Protein 3UGF (pdb70)

Foldseek 3Di:
DDPDDPQLLVLQDWQWFDDDPFAAWFAWAAWDQFDQKTKTKTWGDPPFNDDFQTFIWIWIDNALTQIAGADTEGGLDDQQAVRYKAAWYWEADPVGWIKIKTWGAHPVLFIAIFIKGAPDSVDRRSRYIDTDPLPPQGADDPQFDRNFWGHKYHWADFDPQKIKIWTWFARPQKTFIWIWIDNPSRHTDTDPDTQDIGGRQHTWHLKYKAKAFLPDPFGDARHDDDDRIKMKIKTQRVVVQFIAIAIFHADSVRSYTDGPDPCQHYRRHDGLAFAFWHSKGWHADPVRRFIKIKTKGWFQFDSVSSRVSRHITTIDQIWTWHQDNVVNTFIFTGHRPCQCVFFDDKDKDFFDKAFAFDKFFDPPFWQAFKKKKKWKDWPVCDDQFPAPHQPRAAQADWWAKWWLAFPVRQATKDWTWGWDDVIWIKTKIAQQRRAPDDRGDGTITTDTFDDDPPDTWMKIWGGIRQKIKMATPRGSHIYIGGGSYPQSGDRRITMMTHTNYDNTMMIMMMMMTGGGGSPYYHDD/DFDPDDPQLLVLQDWQWFDDDPFAAWFAWAAWDQFDQKTKTWTWGDPPFNDDFQTFIWIWIDNALTQIAGADTAGGQPDQQAVRYKAHWYWAQDPVGWIKIKTWGAHPVLFIAIFIKGAPDSVDRRSRYMDTDPLPPQGADDPQFDRNFWGAKYHWADFDPQKIKIWTWFARVQKTFIWIWIDNPSRHTDTDPDTQDIDGRQHTWHNKYKAKAFLDDDFGDARHDDDDRIKMKIKTQRVVVQFIAIAIFHADSVRSYTDGPDSCQHYRRHDGLAFAFWHNKGWHADPVRRFIKIKTKGWAQFDVVSSRVSRHITTIDQIWTWHQDNVVNTFIFTDHRPCQCVFFDDKDKDAFDKAWAFGKAFDPPFQQAFKKKKKWKDFDPCCDDQFPAPHQPRAAQADWWWKWWLAFPVRQATKDWGWDWHQDPVRDIWIKTKIAQQRHAPGPRGDGTITTDTADDDPPDTWIKIWGGIRQKIKMATPNGSHIYIGGGSYPQSGDRRITMMTHHNYDNTMMIMIMMMTGGGGSPHYHDD

Radius of gyration: 32.83 Å; Cα contacts (8 Å, |Δi|>4): 3027; chains: 2; bounding box: 70×71×92 Å

Sequence (1054 aa):
PYPWSNAQLSWQRTAFHFQPERSWMSDPDGPIFYKGWYHFFYQYNPDNPVWGNNTWGHTVSRDLIHWLYLPLALAADQWYDMQGVFSGSATCLPDGRIMMLYTGVTKEMVEMLSLAYPADLSDPLLVEWVKYPGNPILSAPPGVSPTEFRDASTGWYVSNGTWRIAIGAKYNTTGIAMVYETKDFKSFKLLEELLHAVPDTGLWECVDLYPVSTTGEKGLETSVNGPKVKHVLKASIDEQQRDYYAIGTYDLGTNKWTPDNPEEDVGIGLRYDWGKYYASKTFYDPKKQRRVVWAWTKELDSEVADREKGWANVQTIPRTVLLDQKTGTNVLLWPVEEVESLRLSSKEFSKVKAGAGSVVPLDVGTATQLDIIAEFEIDKGYNCTTSGGAAERGVLGPFGLLVSATENLSEQTPVYFYIAKNFKTFFCLDESRSSKASDVSKQVKGFTVPVLDGEKFTMRLLVDHSIVESFAQGGRSCITSRVYPTEAIYGAAKLFLFNNATGASITASLKIWEMNSAFIQPFHVPYPWSNAQLSWQRTAFHFQPERSWMSDPDGPIFYKGWYHFFYQYNPDNPVWGNNTWGHTVSRDLIHWLYLPLALAADQWYDMQGVFSGSATCLPDGRIMMLYTGVTKEMVEMLSLAYPADLSDPLLVEWVKYPGNPILSAPPGVSPTEFRDASTGWYVSNGTWRIAIGAKYNTTGIAMVYETKDFKSFKLLEELLHAVPDTGLWECVDLYPVSTTGEKGLETSVNGPKVKHVLKASIDEQQRDYYAIGTYDLGTNKWTPDNPEEDVGIGLRYDWGKYYASKTFYDPKKQRRVVWAWTKELDSEVADREKGWANVQTIPRTVLLDQKTGTNVLLWPVEEVESLRLSSKEFSKVKAGAGSVVPLDVGTATQLDIIAEFEIDKEGYNCTTSGGAAERGVLGPFGLLVSATENLSEQTPVYFYIAKGTDGNFKTFFCLDESRSSKASDVSKQVKGFTVPVLDGEKFTMRLLVDHSIVESFAQGGRSCITSRVYPTEAIYGAAKLFLFNNATGASITASLKIWEMNSAFIQPFH

InterPro domains:
  IPR001362 Glycoside hydrolase, family 32 [SM00640] (132-605)
  IPR013148 Glycosyl hydrolase family 32, N-terminal [PF00251] (132-450)
  IPR013189 Glycosyl hydrolase family 32, C-terminal [PF08244] (453-644)
  IPR013320 Concanavalin A-like lectin/glucanase domain superfamily [SSF49899] (450-649)
  IPR021792 Beta-fructofuranosidase, N-terminal domain [PF11837] (22-124)
  IPR023296 Glycosyl hydrolase, five-bladed beta-propeller domain superfamily [G3DSA:2.115.10.20] (136-461)
  IPR023296 Glycosyl hydrolase, five-bladed beta-propeller domain superfamily [SSF75005] (125-451)
  IPR050551 Plant Fructan Metabolism Enzymes [PTHR31953] (121-648)

Structure (mmCIF, N/CA/C/O backbone):
data_3UGF
#
_entry.id   3UGF
#
_cell.length_a   89.080
_cell.length_b   125.270
_cell.length_c   148.950
_cell.angle_alpha   90.000
_cell.angle_beta   90.000
_cell.angle_gamma   90.000
#
_symmetry.space_group_name_H-M   'P 21 21 21'
#
loop_
_entity.id
_entity.type
_entity.pdbx_description
1 polymer 'Sucrose:(Sucrose/fructan) 6-fructosyltransferase'
2 branched alpha-L-fucopyranose-(1-3)-2-acetamido-2-deoxy-beta-D-glucopyranose
3 branched alpha-L-fucopyranose-(1-3)-[2-acetamido-2-deoxy-beta-D-glucopyranose-(1-4)]2-acetamido-2-deoxy-beta-D-glucopyranose
4 branched beta-D-mannopyranose-(1-4)-2-acetamido-2-deoxy-beta-D-glucopyranose-(1-4)-2-acetamido-2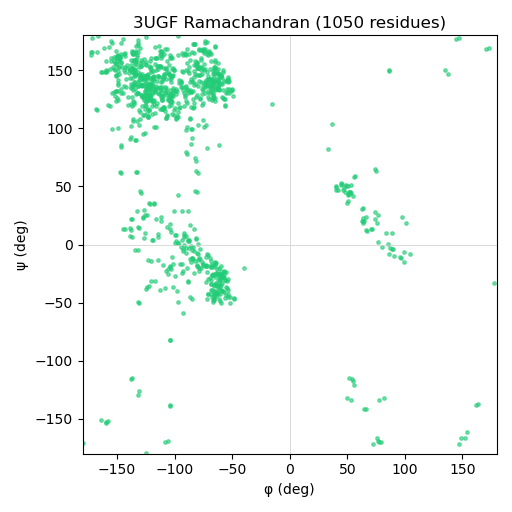-deoxy-beta-D-glucopyranose
5 branched beta-D-mannopyranose-(1-4)-2-acetamido-2-deoxy-beta-D-glucopyranose-(1-4)-[alpha-L-fucopyranose-(1-3)]2-acetamido-2-deoxy-beta-D-glucopyranose
6 branched alpha-D-mannopyranose-(1-6)-beta-D-mannopyranose-(1-4)-2-acetamido-2-deoxy-beta-D-glucopyranose-(1-4)-[alpha-L-fucopyranose-(1-3)]2-acetamido-2-deoxy-beta-D-glucopyranose
7 branched 2-acetamido-2-deoxy-beta-D-glucopyranose-(1-2)-alpha-D-mannopyranose-(1-3)-beta-D-mannopyranose-(1-4)-2-acetamido-2-deoxy-beta-D-glucopyranose-(1-4)-[alpha-L-fucopyranose-(1-3)]2-acetamido-2-deoxy-beta-D-glucopyranose
8 non-polymer GLYCEROL
9 non-polymer 'SULFATE ION'
10 water water
#
loop_
_atom_site.group_PDB
_atom_site.id
_atom_site.type_symbol
_atom_site.label_atom_id
_atom_site.label_alt_id
_atom_site.label_comp_id
_atom_site.label_asym_id
_atom_site.label_entity_id
_atom_site.label_seq_id
_atom_site.pdbx_PDB_ins_code
_atom_site.Cartn_x
_atom_site.Cartn_y
_atom_site.Cartn_z
_atom_site.occupancy
_atom_site.B_iso_or_equiv
_atom_site.auth_seq_id
_atom_site.auth_comp_id
_atom_site.auth_asym_id
_atom_site.auth_atom_id
_atom_site.pdbx_PDB_model_num
ATOM 1 N N . PRO A 1 7 ? 9.716 3.686 50.403 1.00 32.13 7 PRO A N 1
ATOM 2 C CA . PRO A 1 7 ? 9.112 3.001 49.261 1.00 31.01 7 PRO A CA 1
ATOM 3 C C . PRO A 1 7 ? 10.067 2.907 48.069 1.00 30.73 7 PRO A C 1
ATOM 4 O O . PRO A 1 7 ? 10.808 3.851 47.793 1.00 31.86 7 PRO A O 1
ATOM 8 N N . TYR A 1 8 ? 10.047 1.769 47.380 1.00 29.33 8 TYR A N 1
ATOM 9 C CA . TYR A 1 8 ? 10.927 1.544 46.235 1.00 28.75 8 TYR A CA 1
ATOM 10 C C . TYR A 1 8 ? 10.356 2.203 44.969 1.00 28.63 8 TYR A C 1
ATOM 11 O O . TYR A 1 8 ? 9.150 2.131 44.732 1.00 28.21 8 TYR A O 1
ATOM 20 N N . PRO A 1 9 ? 11.217 2.851 44.158 1.00 29.17 9 PRO A N 1
ATOM 21 C CA . PRO A 1 9 ? 10.750 3.502 42.926 1.00 29.16 9 PRO A CA 1
ATOM 22 C C . PRO A 1 9 ? 10.611 2.526 41.746 1.00 28.18 9 PRO A C 1
ATOM 23 O O . PRO A 1 9 ? 11.438 2.537 40.825 1.00 28.38 9 PRO A O 1
ATOM 27 N N . TRP A 1 10 ? 9.558 1.707 41.785 1.00 26.96 10 TRP A N 1
ATOM 28 C CA . TRP A 1 10 ? 9.302 0.664 40.780 1.00 25.98 10 TRP A CA 1
ATOM 29 C C . TRP A 1 10 ? 9.194 1.212 39.356 1.00 26.37 10 TRP A C 1
ATOM 30 O O . TRP A 1 10 ? 8.507 2.207 39.116 1.00 26.81 10 TRP A O 1
ATOM 41 N N . SER A 1 11 ? 9.881 0.560 38.421 1.00 26.10 11 SER A N 1
ATOM 42 C CA . SER A 1 11 ? 9.795 0.923 37.008 1.00 26.49 11 SER A CA 1
ATOM 43 C C . SER A 1 11 ? 8.628 0.181 36.356 1.00 25.98 11 SER A C 1
ATOM 44 O O . SER A 1 11 ? 8.115 -0.794 36.916 1.00 25.05 11 SER A O 1
ATOM 47 N N . ASN A 1 12 ? 8.211 0.644 35.178 1.00 26.52 12 ASN A N 1
ATOM 48 C CA . ASN A 1 12 ? 7.164 -0.039 34.413 1.00 26.42 12 ASN A CA 1
ATOM 49 C C . ASN A 1 12 ? 7.559 -1.472 34.061 1.00 25.37 12 ASN A C 1
ATOM 50 O O . ASN A 1 12 ? 6.726 -2.378 34.108 1.00 24.67 12 ASN A O 1
ATOM 55 N N . ALA A 1 13 ? 8.833 -1.669 33.726 1.00 25.30 13 ALA A N 1
ATOM 56 C CA . ALA A 1 13 ? 9.358 -2.989 33.366 1.00 24.45 13 ALA A CA 1
ATOM 57 C C . ALA A 1 13 ? 9.379 -3.961 34.547 1.00 23.31 13 ALA A C 1
ATOM 58 O O . ALA A 1 13 ? 9.084 -5.148 34.381 1.00 22.55 13 ALA A O 1
ATOM 60 N N . GLN A 1 14 ? 9.729 -3.461 35.733 1.00 22.90 14 GLN A N 1
ATOM 61 C CA . GLN A 1 14 ? 9.694 -4.281 36.949 1.00 21.88 14 GLN A CA 1
ATOM 62 C C . GLN A 1 14 ? 8.259 -4.688 37.288 1.00 21.00 14 GLN A C 1
ATOM 63 O O . GLN A 1 14 ? 8.002 -5.844 37.630 1.00 20.31 14 GLN A O 1
ATOM 69 N N . LEU A 1 15 ? 7.326 -3.744 37.168 1.00 20.94 15 LEU A N 1
ATOM 70 C CA . LEU A 1 15 ? 5.920 -4.011 37.487 1.00 20.31 15 LEU A CA 1
ATOM 71 C C . LEU A 1 15 ? 5.233 -4.920 36.467 1.00 19.96 15 LEU A C 1
ATOM 72 O O . LEU A 1 15 ? 4.486 -5.826 36.852 1.00 19.19 15 LEU A O 1
ATOM 77 N N . SER A 1 16 ? 5.483 -4.681 35.178 1.00 20.38 16 SER A N 1
ATOM 78 C CA . SER A 1 16 ? 4.867 -5.489 34.120 1.00 20.41 16 SER A CA 1
ATOM 79 C C . SER A 1 16 ? 5.244 -6.966 34.236 1.00 19.24 16 SER A C 1
ATOM 80 O O . SER A 1 16 ? 4.417 -7.836 33.981 1.00 18.70 16 SER A O 1
ATOM 83 N N . TRP A 1 17 ? 6.483 -7.236 34.646 1.00 18.79 17 TRP A N 1
ATOM 84 C CA . TRP A 1 17 ? 6.975 -8.606 34.805 1.00 18.18 17 TRP A CA 1
ATOM 85 C C . TRP A 1 17 ? 6.182 -9.424 35.835 1.00 17.26 17 TRP A C 1
ATOM 86 O O . TRP A 1 17 ? 6.118 -10.650 35.740 1.00 16.83 17 TRP A O 1
ATOM 97 N N . GLN A 1 18 ? 5.586 -8.746 36.815 1.00 16.89 18 GLN A N 1
ATOM 98 C CA . GLN A 1 18 ? 4.903 -9.428 37.925 1.00 16.05 18 GLN A CA 1
ATOM 99 C C . GLN A 1 18 ? 3.644 -10.216 37.530 1.00 15.70 18 GLN A C 1
ATOM 100 O O . GLN A 1 18 ? 3.278 -11.175 38.218 1.00 14.76 18 GLN A O 1
ATOM 106 N N . ARG A 1 19 ? 2.995 -9.821 36.435 1.00 15.86 19 ARG A N 1
ATOM 107 C CA . ARG A 1 19 ? 1.807 -10.537 35.941 1.00 16.07 19 ARG A CA 1
ATOM 108 C C . ARG A 1 19 ? 2.163 -11.976 35.580 1.00 15.65 19 ARG A C 1
ATOM 109 O O . ARG A 1 19 ? 3.207 -12.222 34.965 1.00 16.16 19 ARG A O 1
ATOM 117 N N . THR A 1 20 ? 1.302 -12.921 35.962 1.00 14.81 20 THR A N 1
ATOM 118 C CA . THR A 1 20 ? 1.600 -14.343 35.760 1.00 14.14 20 THR A CA 1
ATOM 119 C C . THR A 1 20 ? 1.292 -14.801 34.333 1.00 14.12 20 THR A C 1
ATOM 120 O O . THR A 1 20 ? 0.468 -14.198 33.631 1.00 14.10 20 THR A O 1
ATOM 124 N N . ALA A 1 21 ? 1.975 -15.863 33.912 1.00 13.87 21 ALA A N 1
ATOM 125 C CA . ALA A 1 21 ? 1.772 -16.474 32.601 1.00 14.19 21 ALA A CA 1
ATOM 126 C C . ALA A 1 21 ? 0.681 -17.547 32.582 1.00 13.76 21 ALA A C 1
ATOM 127 O O . ALA A 1 21 ? 0.014 -17.736 31.555 1.00 13.86 21 ALA A O 1
ATOM 129 N N . PHE A 1 22 ? 0.518 -18.269 33.691 1.00 13.63 22 PHE A N 1
ATOM 130 C CA . PHE A 1 22 ? -0.402 -19.420 33.705 1.00 13.52 22 PHE A CA 1
ATOM 131 C C . PHE A 1 22 ? -1.293 -19.597 34.949 1.00 13.28 22 PHE A C 1
ATOM 132 O O . PHE A 1 22 ? -1.918 -20.650 35.113 1.00 13.18 22 PHE A O 1
ATOM 140 N N . HIS A 1 23 ? -1.364 -18.571 35.802 1.00 13.21 23 HIS A N 1
ATOM 141 C CA . HIS A 1 23 ? -2.295 -18.571 36.938 1.00 12.77 23 HIS A CA 1
ATOM 142 C C . HIS A 1 23 ? -3.527 -17.738 36.599 1.00 13.08 23 HIS A C 1
ATOM 143 O O . HIS A 1 23 ? -3.443 -16.782 35.809 1.00 13.33 23 HIS A O 1
ATOM 150 N N . PHE A 1 24 ? -4.672 -18.092 37.182 1.00 12.50 24 PHE A N 1
ATOM 151 C CA . PHE A 1 24 ? -5.849 -17.262 36.967 1.00 12.75 24 PHE A CA 1
ATOM 152 C C . PHE A 1 24 ? -5.782 -15.902 37.660 1.00 12.98 24 PHE A C 1
ATOM 153 O O . PHE A 1 24 ? -5.588 -15.810 38.872 1.00 13.00 24 PHE A O 1
ATOM 161 N N . GLN A 1 25 ? -5.966 -14.857 36.860 1.00 13.65 25 GLN A N 1
ATOM 162 C CA . GLN A 1 25 ? -6.214 -13.503 37.353 1.00 14.18 25 GLN A CA 1
ATOM 163 C C . GLN A 1 25 ? -7.023 -12.747 36.295 1.00 14.48 25 GLN A C 1
ATOM 164 O O . GLN A 1 25 ? -6.907 -13.056 35.107 1.00 14.32 25 GLN A O 1
ATOM 170 N N . PRO A 1 26 ? -7.846 -11.764 36.717 1.00 14.76 26 PRO A N 1
ATOM 171 C CA . PRO A 1 26 ? -8.624 -11.015 35.723 1.00 15.46 26 PRO A CA 1
ATOM 172 C C . PRO A 1 26 ? -7.744 -10.079 34.892 1.00 16.35 26 PRO A C 1
ATOM 173 O O . PRO A 1 26 ? -6.546 -9.950 35.166 1.00 16.69 26 PRO A O 1
ATOM 177 N N . GLU A 1 27 ? -8.330 -9.444 33.879 1.00 17.35 27 GLU A N 1
ATOM 178 C CA . GLU A 1 27 ? -7.584 -8.524 33.025 1.00 18.67 27 GLU A CA 1
ATOM 179 C C . GLU A 1 27 ? -6.933 -7.400 33.842 1.00 18.72 27 GLU A C 1
ATOM 180 O O . GLU A 1 27 ? -5.785 -7.022 33.586 1.00 18.90 27 GLU A O 1
ATOM 186 N N . ARG A 1 28 ? -7.671 -6.889 34.830 1.00 18.48 28 ARG A N 1
ATOM 187 C CA . ARG A 1 28 ? -7.189 -5.832 35.723 1.00 18.88 28 ARG A CA 1
ATOM 188 C C . ARG A 1 28 ? -7.913 -5.873 37.075 1.00 18.22 28 ARG A C 1
ATOM 189 O O . ARG A 1 28 ? -8.858 -6.645 37.256 1.00 17.68 28 ARG A O 1
ATOM 197 N N . SER A 1 29 ? -7.444 -5.043 38.011 1.00 18.04 29 SER A N 1
ATOM 198 C CA . SER A 1 29 ? -8.140 -4.737 39.274 1.00 17.65 29 SER A CA 1
ATOM 199 C C . SER A 1 29 ? -7.999 -5.805 40.373 1.00 16.90 29 SER A C 1
ATOM 200 O O . SER A 1 29 ? -7.187 -6.729 40.249 1.00 16.28 29 SER A O 1
ATOM 203 N N . TRP A 1 30 ? -8.777 -5.656 41.447 1.00 16.57 30 TRP A N 1
ATOM 204 C CA . TRP A 1 30 ? -8.728 -6.555 42.609 1.00 15.80 30 TRP A CA 1
ATOM 205 C C . TRP A 1 30 ? -9.582 -7.809 42.424 1.00 15.39 30 TRP A C 1
ATOM 206 O O . TRP A 1 30 ? -10.738 -7.721 42.016 1.00 15.37 30 TRP A O 1
ATOM 217 N N . MET A 1 31 ? -8.995 -8.965 42.734 1.00 14.92 31 MET A N 1
ATOM 218 C CA . MET A 1 31 ? -9.718 -10.236 42.858 1.00 14.78 31 MET A CA 1
ATOM 219 C C . MET A 1 31 ? -9.367 -10.856 44.210 1.00 14.63 31 MET A C 1
ATOM 220 O O . MET A 1 31 ? -8.218 -10.773 44.643 1.00 14.66 31 MET A O 1
ATOM 225 N N . SER A 1 32 ? -10.339 -11.473 44.883 1.00 14.60 32 SER A N 1
ATOM 226 C CA . SER A 1 32 ? -10.021 -12.251 46.092 1.00 14.69 32 SER A CA 1
ATOM 227 C C . SER A 1 32 ? -10.774 -13.587 46.190 1.00 14.62 32 SER A C 1
ATOM 228 O O . SER A 1 32 ? -10.562 -14.463 45.344 1.00 14.52 32 SER A O 1
ATOM 231 N N . ASP A 1 33 ? -11.643 -13.747 47.193 1.00 14.88 33 ASP A N 1
ATOM 232 C CA . ASP A 1 33 ? -12.192 -15.071 47.560 1.00 14.97 33 ASP A CA 1
ATOM 233 C C . ASP A 1 33 ? -12.831 -15.871 46.415 1.00 14.54 33 ASP A C 1
ATOM 234 O O . ASP A 1 33 ? -13.648 -15.336 45.671 1.00 14.10 33 ASP A O 1
ATOM 239 N N . PRO A 1 34 ? -12.494 -17.173 46.309 1.00 13.97 34 PRO A N 1
ATOM 240 C CA . PRO A 1 34 ? -13.264 -18.096 45.461 1.00 13.81 34 PRO A CA 1
ATOM 241 C C . PRO A 1 34 ? -14.760 -18.117 45.816 1.00 14.03 34 PRO A C 1
ATOM 242 O O . PRO A 1 34 ? -15.121 -18.045 46.999 1.00 14.22 34 PRO A O 1
ATOM 246 N N . ASP A 1 35 ? -15.611 -18.197 44.796 1.00 13.75 35 ASP A N 1
ATOM 247 C CA . ASP A 1 35 ? -17.059 -18.318 44.988 1.00 13.74 35 ASP A CA 1
ATOM 248 C C . ASP A 1 35 ? -17.645 -19.428 44.124 1.00 13.62 35 ASP A C 1
ATOM 249 O O . ASP A 1 35 ? -17.298 -19.555 42.951 1.00 13.31 35 ASP A O 1
ATOM 254 N N . GLY A 1 36 ? -18.526 -20.226 44.727 1.00 13.46 36 GLY A N 1
ATOM 255 C CA . GLY A 1 36 ? -19.347 -21.223 44.030 1.00 13.90 36 GLY A CA 1
ATOM 256 C C . GLY A 1 36 ? -18.759 -22.074 42.908 1.00 14.00 36 GLY A C 1
ATOM 257 O O . GLY A 1 36 ? -19.404 -22.239 41.868 1.00 14.23 36 GLY A O 1
ATOM 258 N N . PRO A 1 37 ? -17.554 -22.653 43.112 1.00 13.46 37 PRO A N 1
ATOM 259 C CA . PRO A 1 37 ? -16.989 -23.494 42.046 1.00 13.76 37 PRO A CA 1
ATOM 260 C C . PRO A 1 37 ? -17.812 -24.762 41.784 1.00 14.37 37 PRO A C 1
ATOM 261 O O . PRO A 1 37 ? -18.256 -25.422 42.733 1.00 14.41 37 PRO A O 1
ATOM 265 N N . ILE A 1 38 ? -18.019 -25.073 40.504 1.00 14.99 38 ILE A N 1
ATOM 266 C CA . ILE A 1 38 ? -18.759 -26.271 40.070 1.00 15.52 38 ILE A CA 1
ATOM 267 C C . ILE A 1 38 ? -18.249 -26.790 38.722 1.00 15.71 38 ILE A C 1
ATOM 268 O O . ILE A 1 38 ? -17.538 -26.080 37.999 1.00 15.99 38 ILE A O 1
ATOM 273 N N . PHE A 1 39 ? -18.599 -28.037 38.406 1.00 15.49 39 PHE A N 1
ATOM 274 C CA . PHE A 1 39 ? -18.503 -28.554 37.039 1.00 15.90 39 PHE A CA 1
ATOM 275 C C . PHE A 1 39 ? -19.916 -28.705 36.484 1.00 16.36 39 PHE A C 1
ATOM 276 O O . PHE A 1 39 ? -20.788 -29.271 37.154 1.00 16.65 39 PHE A O 1
ATOM 284 N N . TYR A 1 40 ? -20.145 -28.197 35.273 1.00 16.21 40 TYR A N 1
ATOM 285 C CA . TYR A 1 40 ? -21.488 -28.212 34.680 1.00 16.89 40 TYR A CA 1
ATOM 286 C C . TYR A 1 40 ? -21.437 -28.277 33.162 1.00 17.28 40 TYR A C 1
ATOM 287 O O . TYR A 1 40 ? -20.832 -27.419 32.517 1.00 16.83 40 TYR A O 1
ATOM 296 N N . LYS A 1 41 ? -22.089 -29.296 32.605 1.00 18.08 41 LYS A N 1
ATOM 297 C CA . LYS A 1 41 ? -22.252 -29.444 31.151 1.00 19.02 41 LYS A CA 1
ATOM 298 C C . LYS A 1 41 ? -20.957 -29.225 30.353 1.00 19.05 41 LYS A C 1
ATOM 299 O O . LYS A 1 41 ? -20.932 -28.470 29.372 1.00 19.76 41 LYS A O 1
ATOM 305 N N . GLY A 1 42 ? -19.885 -29.878 30.793 1.00 18.67 42 GLY A N 1
ATOM 306 C CA . GLY A 1 42 ? -18.612 -29.861 30.076 1.00 18.25 42 GLY A CA 1
ATOM 307 C C . GLY A 1 42 ? -17.649 -28.744 30.439 1.00 17.59 42 GLY A C 1
ATOM 308 O O . GLY A 1 42 ? -16.534 -28.704 29.918 1.00 17.82 42 GLY A O 1
ATOM 309 N N . TRP A 1 43 ? -18.075 -27.837 31.322 1.00 16.76 43 TRP A N 1
ATOM 310 C CA . TRP A 1 43 ? -17.248 -26.701 31.748 1.00 15.94 43 TRP A CA 1
ATOM 311 C C . TRP A 1 43 ? -16.987 -26.681 33.254 1.00 15.12 43 TRP A C 1
ATOM 312 O O . TRP A 1 43 ? -17.895 -26.907 34.058 1.00 15.16 43 TRP A O 1
ATOM 323 N N . TYR A 1 44 ? -15.743 -26.392 33.630 1.00 14.56 44 TYR A N 1
ATOM 324 C CA . TYR A 1 44 ? -15.435 -25.989 35.001 1.00 13.97 44 TYR A CA 1
ATOM 325 C C . TYR A 1 44 ? -15.755 -24.502 35.153 1.00 13.87 44 TYR A C 1
ATOM 326 O O . TYR A 1 44 ? -15.296 -23.681 34.352 1.00 13.87 44 TYR A O 1
ATOM 335 N N . HIS A 1 45 ? -16.562 -24.179 36.165 1.00 13.50 45 HIS A N 1
ATOM 336 C CA . HIS A 1 45 ? -16.976 -22.805 36.458 1.00 13.49 45 HIS A CA 1
ATOM 337 C C . HIS A 1 45 ? -16.274 -22.297 37.713 1.00 13.28 45 HIS A C 1
ATOM 338 O O . HIS A 1 45 ? -16.198 -23.010 38.722 1.00 13.17 45 HIS A O 1
ATOM 345 N N . PHE A 1 46 ? -15.766 -21.067 37.643 1.00 13.34 46 PHE A N 1
ATOM 346 C CA . PHE A 1 46 ? -15.158 -20.400 38.792 1.00 12.92 46 PHE A CA 1
ATOM 347 C C . PHE A 1 46 ? -15.721 -18.981 38.917 1.00 13.21 46 PHE A C 1
ATOM 348 O O . PHE A 1 46 ? -15.790 -18.245 37.928 1.00 12.93 46 PHE A O 1
ATOM 356 N N . PHE A 1 47 ? -16.161 -18.623 40.125 1.00 13.16 47 PHE A N 1
ATOM 357 C CA . PHE A 1 47 ? -16.589 -17.251 40.421 1.00 13.49 47 PHE A CA 1
ATOM 358 C C . PHE A 1 47 ? -15.655 -16.683 41.484 1.00 13.33 47 PHE A C 1
ATOM 359 O O . PHE A 1 47 ? -14.986 -17.443 42.188 1.00 13.45 47 PHE A O 1
ATOM 367 N N . TYR A 1 48 ? -15.601 -15.357 41.609 1.00 13.41 48 TYR A N 1
ATOM 368 C CA . TYR A 1 48 ? -14.633 -14.733 42.525 1.00 13.42 48 TYR A CA 1
ATOM 369 C C . TYR A 1 48 ? -14.997 -13.311 42.927 1.00 13.57 48 TYR A C 1
ATOM 370 O O . TYR A 1 48 ? -15.621 -12.583 42.157 1.00 13.97 48 TYR A O 1
ATOM 379 N N . GLN A 1 49 ? -14.587 -12.914 44.134 1.00 13.88 49 GLN A N 1
ATOM 380 C CA . GLN A 1 49 ? -14.761 -11.529 44.576 1.00 14.28 49 GLN A CA 1
ATOM 381 C C . GLN A 1 49 ? -13.972 -10.600 43.659 1.00 14.63 49 GLN A C 1
ATOM 382 O O . GLN A 1 49 ? -12.822 -10.881 43.324 1.00 14.27 49 GLN A O 1
ATOM 388 N N . TYR A 1 50 ? -14.600 -9.499 43.258 1.00 14.83 50 TYR A N 1
ATOM 389 C CA . TYR A 1 50 ? -14.017 -8.586 42.277 1.00 15.53 50 TYR A CA 1
ATOM 390 C C . TYR A 1 50 ? -14.424 -7.146 42.566 1.00 16.16 50 TYR A C 1
ATOM 391 O O . TYR A 1 50 ? -15.605 -6.864 42.786 1.00 16.45 50 TYR A O 1
ATOM 400 N N . ASN A 1 51 ? -13.437 -6.251 42.596 1.00 16.71 51 ASN A N 1
ATOM 401 C CA . ASN A 1 51 ? -13.694 -4.809 42.651 1.00 18.19 51 ASN A CA 1
ATOM 402 C C . ASN A 1 51 ? -13.514 -4.227 41.250 1.00 18.86 51 ASN A C 1
ATOM 403 O O . ASN A 1 51 ? -12.400 -4.198 40.740 1.00 19.15 51 ASN A O 1
ATOM 408 N N . PRO A 1 52 ? -14.609 -3.774 40.617 1.00 19.86 52 PRO A N 1
ATOM 409 C CA . PRO A 1 52 ? -14.487 -3.236 39.255 1.00 20.70 52 PRO A CA 1
ATOM 410 C C . PRO A 1 52 ? -13.716 -1.913 39.162 1.00 21.68 52 PRO A C 1
ATOM 411 O O . PRO A 1 52 ? -13.250 -1.554 38.075 1.00 22.24 52 PRO A O 1
ATOM 415 N N . ASP A 1 53 ? -13.567 -1.214 40.287 1.00 22.17 53 ASP A N 1
ATOM 416 C CA . ASP A 1 53 ? -13.125 0.189 40.281 1.00 23.47 53 ASP A CA 1
ATOM 417 C C . ASP A 1 53 ? -11.659 0.452 40.625 1.00 23.57 53 ASP A C 1
ATOM 418 O O . ASP A 1 53 ? -11.052 1.371 40.065 1.00 24.42 53 ASP A O 1
ATOM 423 N N . ASN A 1 54 ? -11.110 -0.330 41.555 1.00 22.81 54 ASN A N 1
ATOM 424 C CA . ASN A 1 54 ? -9.749 -0.129 42.071 1.00 22.70 54 ASN A CA 1
ATOM 425 C C . ASN A 1 54 ? -9.091 -1.452 42.483 1.00 21.65 54 ASN A C 1
ATOM 426 O O . ASN A 1 54 ? -9.791 -2.392 42.860 1.00 21.19 54 ASN A O 1
ATOM 431 N N . PRO A 1 55 ? -7.743 -1.527 42.429 1.00 21.38 55 PRO A N 1
ATOM 432 C CA . PRO A 1 55 ? -7.032 -2.738 42.868 1.00 20.58 55 PRO A CA 1
ATOM 433 C C . PRO A 1 55 ? -6.865 -2.829 44.395 1.00 20.31 55 PRO A C 1
ATOM 434 O O . PRO A 1 55 ? -5.781 -3.146 44.894 1.00 20.29 55 PRO A O 1
ATOM 438 N N . VAL A 1 56 ? -7.946 -2.535 45.115 1.00 20.21 56 VAL A N 1
ATOM 439 C CA . VAL A 1 56 ? -8.028 -2.710 46.567 1.00 20.15 56 VAL A CA 1
ATOM 440 C C . VAL A 1 56 ? -9.367 -3.389 46.885 1.00 19.82 56 VAL A C 1
ATOM 441 O O . VAL A 1 56 ? -10.255 -3.435 46.027 1.00 19.91 56 VAL A O 1
ATOM 445 N N . TRP A 1 57 ? -9.512 -3.911 48.103 1.00 19.76 57 TRP A N 1
ATOM 446 C CA . TRP A 1 57 ? -10.772 -4.542 48.522 1.00 19.67 57 TRP A CA 1
ATOM 447 C C . TRP A 1 57 ? -11.918 -3.535 48.493 1.00 20.00 57 TRP A C 1
ATOM 448 O O . TRP A 1 57 ? -11.745 -2.378 48.888 1.00 20.59 57 TRP A O 1
ATOM 459 N N . GLY A 1 58 ? -13.084 -3.973 48.029 1.00 19.69 58 GLY A N 1
ATOM 460 C CA . GLY A 1 58 ? -14.275 -3.122 48.063 1.00 20.37 58 GLY A CA 1
ATOM 461 C C . GLY A 1 58 ? -15.219 -3.279 46.890 1.00 20.43 58 GLY A C 1
ATOM 462 O O . GLY A 1 58 ? -14.945 -4.040 45.956 1.00 20.11 58 GLY A O 1
ATOM 463 N N . ASN A 1 59 ? -16.342 -2.559 46.955 1.00 20.81 59 ASN A N 1
ATOM 464 C CA . ASN A 1 59 ? -17.368 -2.565 45.902 1.00 21.19 59 ASN A CA 1
ATOM 465 C C . ASN A 1 59 ? -17.621 -3.962 45.325 1.00 20.12 59 ASN A C 1
ATOM 466 O O . ASN A 1 59 ? -17.642 -4.161 44.103 1.00 20.06 59 ASN A O 1
ATOM 471 N N . ASN A 1 60 ? -17.833 -4.915 46.230 1.00 19.26 60 ASN A N 1
ATOM 472 C CA . ASN A 1 60 ? -17.742 -6.343 45.920 1.00 18.20 60 ASN A CA 1
ATOM 473 C C . ASN A 1 60 ? -18.799 -6.913 44.975 1.00 17.81 60 ASN A C 1
ATOM 474 O O . ASN A 1 60 ? -20.000 -6.799 45.215 1.00 17.93 60 ASN A O 1
ATOM 479 N N . THR A 1 61 ? -18.315 -7.531 43.900 1.00 17.24 61 THR A N 1
ATOM 480 C CA . THR A 1 61 ? -19.141 -8.197 42.892 1.00 16.67 61 THR A CA 1
ATOM 481 C C . THR A 1 61 ? -18.542 -9.579 42.628 1.00 15.93 61 THR A C 1
ATOM 482 O O . THR A 1 61 ? -17.487 -9.908 43.173 1.00 15.44 61 THR A O 1
ATOM 486 N N . TRP A 1 62 ? -19.207 -10.381 41.797 1.00 15.51 62 TRP A N 1
ATOM 487 C CA . TRP A 1 62 ? -18.679 -11.690 41.391 1.00 15.15 62 TRP A CA 1
ATOM 488 C C . TRP A 1 62 ? -18.274 -11.725 39.918 1.00 14.88 62 TRP A C 1
ATOM 489 O O . TRP A 1 62 ? -19.119 -11.580 39.028 1.00 15.50 62 TRP A O 1
ATOM 500 N N . GLY A 1 63 ? -16.982 -11.931 39.670 1.00 14.62 63 GLY A N 1
ATOM 501 C CA . GLY A 1 63 ? -16.494 -12.278 38.335 1.00 14.28 63 GLY A CA 1
ATOM 502 C C . GLY A 1 63 ? -16.824 -13.731 38.024 1.00 13.95 63 GLY A C 1
ATOM 503 O O . GLY A 1 63 ? -17.195 -14.495 38.920 1.00 13.89 63 GLY A O 1
ATOM 504 N N . HIS A 1 64 ? -16.681 -14.116 36.756 1.00 13.65 64 HIS A N 1
ATOM 505 C CA . HIS A 1 64 ? -17.048 -15.462 36.295 1.00 13.58 64 HIS A CA 1
ATOM 506 C C . HIS A 1 64 ? -16.135 -15.864 35.143 1.00 13.52 64 HIS A C 1
ATOM 507 O O . HIS A 1 64 ? -15.922 -15.080 34.217 1.00 13.67 64 HIS A O 1
ATOM 514 N N . THR A 1 65 ? -15.584 -17.075 35.227 1.00 13.44 65 THR A N 1
ATOM 515 C CA . THR A 1 65 ? -14.710 -17.627 34.188 1.00 13.46 65 THR A CA 1
ATOM 516 C C . THR A 1 65 ? -14.987 -19.127 34.012 1.00 13.57 65 THR A C 1
ATOM 517 O O . THR A 1 65 ? -15.443 -19.789 34.954 1.00 12.74 65 THR A O 1
ATOM 521 N N . VAL A 1 66 ? -14.740 -19.645 32.806 1.00 13.65 66 VAL A N 1
ATOM 522 C CA . VAL A 1 66 ? -14.900 -21.082 32.516 1.00 13.84 66 VAL A CA 1
ATOM 523 C C . VAL A 1 66 ? -13.672 -21.680 31.833 1.00 14.04 66 VAL A C 1
ATOM 524 O O . VAL A 1 66 ? -12.898 -20.964 31.186 1.00 14.44 66 VAL A O 1
ATOM 528 N N . SER A 1 67 ? -13.499 -22.995 31.978 1.00 13.99 67 SER A N 1
ATOM 529 C CA . SER A 1 67 ? -12.460 -23.730 31.249 1.00 14.33 67 SER A CA 1
ATOM 530 C C . SER A 1 67 ? -12.860 -25.182 31.051 1.00 14.62 67 SER A C 1
ATOM 531 O O . SER A 1 67 ? -13.694 -25.715 31.791 1.00 14.69 67 SER A O 1
ATOM 534 N N . ARG A 1 68 ? -12.263 -25.817 30.047 1.00 14.87 68 ARG A N 1
ATOM 535 C CA . ARG A 1 68 ? -12.487 -27.238 29.802 1.00 15.76 68 ARG A CA 1
ATOM 536 C C . ARG A 1 68 ? -11.642 -28.110 30.729 1.00 15.46 68 ARG A C 1
ATOM 537 O O . ARG A 1 68 ? -11.935 -29.299 30.903 1.00 15.49 68 ARG A O 1
ATOM 545 N N . ASP A 1 69 ? -10.609 -27.518 31.334 1.00 15.07 69 ASP A N 1
ATOM 546 C CA . ASP A 1 69 ? -9.527 -28.305 31.937 1.00 15.04 69 ASP A CA 1
ATOM 547 C C . ASP A 1 69 ? -8.907 -27.734 33.230 1.00 14.54 69 ASP A C 1
ATOM 548 O O . ASP A 1 69 ? -7.843 -28.186 33.658 1.00 14.58 69 ASP A O 1
ATOM 553 N N . LEU A 1 70 ? -9.562 -26.742 33.835 1.00 14.20 70 LEU A N 1
ATOM 554 C CA . LEU A 1 70 ? -9.068 -26.064 35.051 1.00 13.63 70 LEU A CA 1
ATOM 555 C C . LEU A 1 70 ? -7.774 -25.242 34.866 1.00 13.44 70 LEU A C 1
ATOM 556 O O . LEU A 1 70 ? -7.169 -24.797 35.853 1.00 12.90 70 LEU A O 1
ATOM 561 N N . ILE A 1 71 ? -7.377 -25.016 33.609 1.00 13.54 71 ILE A N 1
ATOM 562 C CA . ILE A 1 71 ? -6.125 -24.305 33.284 1.00 14.00 71 ILE A CA 1
ATOM 563 C C . ILE A 1 71 ? -6.348 -23.193 32.245 1.00 14.23 71 ILE A C 1
ATOM 564 O O . ILE A 1 71 ? -5.910 -22.048 32.436 1.00 14.20 71 ILE A O 1
ATOM 569 N N . HIS A 1 72 ? -7.007 -23.539 31.143 1.00 14.36 72 HIS A N 1
ATOM 570 C CA . HIS A 1 72 ? -7.199 -22.600 30.036 1.00 14.74 72 HIS A CA 1
ATOM 571 C C . HIS A 1 72 ? -8.482 -21.775 30.186 1.00 14.78 72 HIS A C 1
ATOM 572 O O . HIS A 1 72 ? -9.502 -22.043 29.542 1.00 15.40 72 HIS A O 1
ATOM 579 N N . TRP A 1 73 ? -8.403 -20.767 31.055 1.00 14.43 73 TRP A N 1
ATOM 580 C CA . TRP A 1 73 ? -9.563 -19.962 31.455 1.00 14.14 73 TRP A CA 1
ATOM 581 C C . TRP A 1 73 ? -9.995 -18.943 30.413 1.00 14.75 73 TRP A C 1
ATOM 582 O O . TRP A 1 73 ? -9.169 -18.393 29.682 1.00 15.34 73 TRP A O 1
ATOM 593 N N . LEU A 1 74 ? -11.305 -18.711 30.356 1.00 14.85 74 LEU A N 1
ATOM 594 C CA . LEU A 1 74 ? -11.908 -17.741 29.444 1.00 15.41 74 LEU A CA 1
ATOM 595 C C . LEU A 1 74 ? -12.817 -16.816 30.243 1.00 15.38 74 LEU A C 1
ATOM 596 O O . LEU A 1 74 ? -13.672 -17.288 31.004 1.00 14.77 74 LEU A O 1
ATOM 601 N N . TYR A 1 75 ? -12.627 -15.506 30.084 1.00 15.63 75 TYR A N 1
ATOM 602 C CA . TYR A 1 75 ? -13.436 -14.515 30.811 1.00 15.75 75 TYR A CA 1
ATOM 603 C C . TYR A 1 75 ? -14.882 -14.441 30.303 1.00 16.06 75 TYR A C 1
ATOM 604 O O . TYR A 1 75 ? -15.131 -14.361 29.092 1.00 16.44 75 TYR A O 1
ATOM 613 N N . LEU A 1 76 ? -15.828 -14.459 31.241 1.00 15.86 76 LEU A N 1
ATOM 614 C CA . LEU A 1 76 ? -17.250 -14.267 30.937 1.00 16.45 76 LEU A CA 1
ATOM 615 C C . LEU A 1 76 ? -17.762 -12.958 31.558 1.00 16.69 76 LEU A C 1
ATOM 616 O O . LEU A 1 76 ? -17.046 -12.321 32.332 1.00 16.30 76 LEU A O 1
ATOM 621 N N . PRO A 1 77 ? -19.000 -12.540 31.223 1.00 17.39 77 PRO A N 1
ATOM 622 C CA . PRO A 1 77 ? -19.506 -11.323 31.867 1.00 17.49 77 PRO A CA 1
ATOM 623 C C . PRO A 1 77 ? -19.693 -11.486 33.378 1.00 17.09 77 PRO A C 1
ATOM 624 O O . PRO A 1 77 ? -19.830 -12.611 33.871 1.00 16.55 77 PRO A O 1
ATOM 628 N N . LEU A 1 78 ? -19.687 -10.363 34.093 1.00 17.33 78 LEU A N 1
ATOM 629 C CA . LEU A 1 78 ? -19.944 -10.328 35.538 1.00 17.36 78 LEU A CA 1
ATOM 630 C C . LEU A 1 78 ? -21.223 -11.094 35.891 1.00 17.25 78 LEU A C 1
ATOM 631 O O . LEU A 1 78 ? -22.267 -10.900 35.254 1.00 17.86 78 LEU A O 1
ATOM 636 N N . ALA A 1 79 ? -21.143 -11.946 36.909 1.00 16.94 79 ALA A N 1
ATOM 637 C CA . ALA A 1 79 ? -22.262 -12.821 37.287 1.00 17.03 79 ALA A CA 1
ATOM 638 C C . ALA A 1 79 ? -23.269 -12.173 38.247 1.00 17.20 79 ALA A C 1
ATOM 639 O O . ALA A 1 79 ? -24.481 -12.300 38.059 1.00 17.56 79 ALA A O 1
ATOM 641 N N . LEU A 1 80 ? -22.763 -11.503 39.281 1.00 17.11 80 LEU A N 1
ATOM 642 C CA . LEU A 1 80 ? -23.611 -10.856 40.289 1.00 17.61 80 LEU A CA 1
ATOM 643 C C . LEU A 1 80 ? -23.068 -9.480 40.647 1.00 17.66 80 LEU A C 1
ATOM 644 O O . LEU A 1 80 ? -21.866 -9.321 40.864 1.00 17.48 80 LEU A O 1
ATOM 649 N N . ALA A 1 81 ? -23.961 -8.497 40.710 1.00 18.04 81 ALA A N 1
ATOM 650 C CA . ALA A 1 81 ? -23.599 -7.125 41.061 1.00 18.20 81 ALA A CA 1
ATOM 651 C C . ALA A 1 81 ? -24.256 -6.698 42.375 1.00 18.50 81 ALA A C 1
ATOM 652 O O . ALA A 1 81 ? -25.239 -7.300 42.817 1.00 18.36 81 ALA A O 1
ATOM 654 N N . ALA A 1 82 ? -23.704 -5.662 42.999 1.00 18.78 82 ALA A N 1
ATOM 655 C CA . ALA A 1 82 ? -24.284 -5.102 44.216 1.00 19.13 82 ALA A CA 1
ATOM 656 C C . ALA A 1 82 ? -25.362 -4.102 43.809 1.00 19.67 82 ALA A C 1
ATOM 657 O O . ALA A 1 82 ? -25.074 -2.924 43.582 1.00 20.88 82 ALA A O 1
ATOM 659 N N . ASP A 1 83 ? -26.602 -4.578 43.698 1.00 19.45 83 ASP A N 1
ATOM 660 C CA . ASP A 1 83 ? -27.665 -3.783 43.059 1.00 19.79 83 ASP A CA 1
ATOM 661 C C . ASP A 1 83 ? -29.048 -3.809 43.726 1.00 19.78 83 ASP A C 1
ATOM 662 O O . ASP A 1 83 ? -30.014 -3.289 43.165 1.00 20.17 83 ASP A O 1
ATOM 667 N N . GLN A 1 84 ? -29.147 -4.414 44.909 1.00 19.04 84 GLN A N 1
ATOM 668 C CA . GLN A 1 84 ? -30.390 -4.394 45.687 1.00 19.00 84 GLN A CA 1
ATOM 669 C C . GLN A 1 84 ? -30.087 -3.871 47.091 1.00 18.80 84 GLN A C 1
ATOM 670 O O . GLN A 1 84 ? -28.930 -3.893 47.512 1.00 18.42 84 GLN A O 1
ATOM 676 N N . TRP A 1 85 ? -31.107 -3.382 47.803 1.00 19.13 85 TRP A N 1
ATOM 677 C CA . TRP A 1 85 ? -30.888 -2.810 49.142 1.00 19.02 85 TRP A CA 1
ATOM 678 C C . TRP A 1 85 ? -30.156 -3.795 50.063 1.00 18.62 85 TRP A C 1
ATOM 679 O O . TRP A 1 85 ? -29.294 -3.393 50.848 1.00 18.55 85 TRP A O 1
ATOM 690 N N . TYR A 1 86 ? -30.483 -5.082 49.929 1.00 17.84 86 TYR A N 1
ATOM 691 C CA . TYR A 1 86 ? -29.952 -6.123 50.814 1.00 17.69 86 TYR A CA 1
ATOM 692 C C . TYR A 1 86 ? -28.541 -6.593 50.451 1.00 17.43 86 TYR A C 1
ATOM 693 O O . TYR A 1 86 ? -27.934 -7.383 51.192 1.00 17.17 86 TYR A O 1
ATOM 702 N N . ASP A 1 87 ? -28.018 -6.128 49.316 1.00 17.68 87 ASP A N 1
ATOM 703 C CA . ASP A 1 87 ? -26.617 -6.412 48.963 1.00 17.63 87 ASP A CA 1
ATOM 704 C C . ASP A 1 87 ? -25.847 -5.208 48.391 1.00 18.31 87 ASP A C 1
ATOM 705 O O . ASP A 1 87 ? -24.814 -5.380 47.736 1.00 17.78 87 ASP A O 1
ATOM 710 N N . MET A 1 88 ? -26.330 -3.999 48.688 1.00 19.48 88 MET A N 1
ATOM 711 C CA . MET A 1 88 ? -25.771 -2.759 48.124 1.00 20.68 88 MET A CA 1
ATOM 712 C C . MET A 1 88 ? -24.312 -2.512 48.521 1.00 20.58 88 MET A C 1
ATOM 713 O O . MET A 1 88 ? -23.551 -1.910 47.758 1.00 20.60 88 MET A O 1
ATOM 718 N N . GLN A 1 89 ? -23.926 -2.984 49.707 1.00 20.46 89 GLN A N 1
ATOM 719 C CA . GLN A 1 89 ? -22.543 -2.868 50.175 1.00 20.99 89 GLN A CA 1
ATOM 720 C C . GLN A 1 89 ? -21.678 -4.078 49.806 1.00 20.13 89 GLN A C 1
ATOM 721 O O . GLN A 1 89 ? -20.548 -4.213 50.284 1.00 20.55 89 GLN A O 1
ATOM 727 N N . GLY A 1 90 ? -22.213 -4.951 48.958 1.00 19.59 90 GLY A N 1
ATOM 728 C CA . GLY A 1 90 ? -21.422 -6.041 48.384 1.00 19.10 90 GLY A CA 1
ATOM 729 C C . GLY A 1 90 ? -22.082 -7.403 48.375 1.00 19.25 90 GLY A C 1
ATOM 730 O O . GLY A 1 90 ? -22.905 -7.716 49.243 1.00 18.78 90 GLY A O 1
ATOM 731 N N . VAL A 1 91 ? -21.705 -8.199 47.371 1.00 18.97 91 VAL A N 1
ATOM 732 C CA . VAL A 1 91 ? -22.095 -9.601 47.227 1.00 19.37 91 VAL A CA 1
ATOM 733 C C . VAL A 1 91 ? -20.884 -10.455 47.625 1.00 19.36 91 VAL A C 1
ATOM 734 O O . VAL A 1 91 ? -19.793 -10.279 47.074 1.00 18.71 91 VAL A O 1
ATOM 738 N N . PHE A 1 92 ? -21.072 -11.369 48.579 1.00 20.14 92 PHE A N 1
ATOM 739 C CA . PHE A 1 92 ? -19.945 -12.109 49.175 1.00 20.74 92 PHE A CA 1
ATOM 740 C C . PHE A 1 92 ? -20.093 -13.629 49.249 1.00 21.11 92 PHE A C 1
ATOM 741 O O . PHE A 1 92 ? -21.205 -14.156 49.314 1.00 21.82 92 PHE A O 1
ATOM 749 N N . SER A 1 93 ? -18.941 -14.306 49.238 1.00 21.35 93 SER A N 1
ATOM 750 C CA . SER A 1 93 ? -18.753 -15.706 49.658 1.00 21.63 93 SER A CA 1
ATOM 751 C C . SER A 1 93 ? -19.916 -16.670 49.413 1.00 21.56 93 SER A C 1
ATOM 752 O O . SER A 1 93 ? -20.705 -16.969 50.316 1.00 22.98 93 SER A O 1
ATOM 755 N N . GLY A 1 94 ? -20.007 -17.169 48.190 1.00 20.60 94 GLY A N 1
ATOM 756 C CA . GLY A 1 94 ? -21.106 -18.046 47.819 1.00 19.52 94 GLY A CA 1
ATOM 757 C C . GLY A 1 94 ? -20.699 -19.496 47.725 1.00 18.18 94 GLY A C 1
ATOM 758 O O . GLY A 1 94 ? -19.530 -19.799 47.497 1.00 17.88 94 GLY A O 1
ATOM 759 N N . SER A 1 95 ? -21.678 -20.379 47.913 1.00 17.32 95 SER A N 1
ATOM 760 C CA . SER A 1 95 ? -21.511 -21.816 47.705 1.00 16.77 95 SER A CA 1
ATOM 761 C C . SER A 1 95 ? -22.703 -22.358 46.931 1.00 16.68 95 SER A C 1
ATOM 762 O O . SER A 1 95 ? -23.848 -22.007 47.215 1.00 16.65 95 SER A O 1
ATOM 765 N N . ALA A 1 96 ? -22.427 -23.226 45.963 1.00 16.62 96 ALA A N 1
ATOM 766 C CA . ALA A 1 96 ? -23.480 -23.850 45.173 1.00 16.92 96 ALA A CA 1
ATOM 767 C C . ALA A 1 96 ? -23.839 -25.226 45.721 1.00 17.41 96 ALA A C 1
ATOM 768 O O . ALA A 1 96 ? -22.961 -25.989 46.137 1.00 17.23 96 ALA A O 1
ATOM 770 N N . THR A 1 97 ? -25.134 -25.531 45.741 1.00 17.73 97 THR A N 1
ATOM 771 C CA . THR A 1 97 ? -25.582 -26.905 45.955 1.00 18.62 97 THR A CA 1
ATOM 772 C C . THR A 1 97 ? -26.345 -27.356 44.712 1.00 19.71 97 THR A C 1
ATOM 773 O O . THR A 1 97 ? -27.290 -26.691 44.281 1.00 19.58 97 THR A O 1
ATOM 777 N N . CYS A 1 98 ? -25.903 -28.470 44.132 1.00 20.95 98 CYS A N 1
ATOM 778 C CA . CYS A 1 98 ? -26.513 -29.015 42.922 1.00 23.09 98 CYS A CA 1
ATOM 779 C C . CYS A 1 98 ? -27.459 -30.159 43.278 1.00 23.86 98 CYS A C 1
ATOM 780 O O . CYS A 1 98 ? -27.037 -31.180 43.831 1.00 24.30 98 CYS A O 1
ATOM 783 N N . LEU A 1 99 ? -28.739 -29.967 42.964 1.00 24.58 99 LEU A N 1
ATOM 784 C CA . LEU A 1 99 ? -29.810 -30.889 43.352 1.00 25.54 99 LEU A CA 1
ATOM 785 C C . LEU A 1 99 ? -30.039 -31.989 42.305 1.00 26.39 99 LEU A C 1
ATOM 786 O O . LEU A 1 99 ? -29.692 -31.804 41.135 1.00 26.48 99 LEU A O 1
ATOM 791 N N . PRO A 1 100 ? -30.614 -33.139 42.726 1.00 27.16 100 PRO A N 1
ATOM 792 C CA . PRO A 1 100 ? -30.859 -34.276 41.821 1.00 27.75 100 PRO A CA 1
ATOM 793 C C . PRO A 1 100 ? -31.740 -33.962 40.605 1.00 28.05 100 PRO A C 1
ATOM 794 O O . PRO A 1 100 ? -31.591 -34.608 39.563 1.00 28.56 100 PRO A O 1
ATOM 798 N N . ASP A 1 101 ? -32.636 -32.986 40.736 1.00 27.79 101 ASP A N 1
ATOM 799 C CA . ASP A 1 101 ? -33.527 -32.590 39.637 1.00 28.02 101 ASP A CA 1
ATOM 800 C C . ASP A 1 101 ? -32.862 -31.682 38.589 1.00 27.19 101 ASP A C 1
ATOM 801 O O . ASP A 1 101 ? -33.509 -31.261 37.624 1.00 27.69 101 ASP A O 1
ATOM 806 N N . GLY A 1 102 ? -31.580 -31.381 38.790 1.00 25.86 102 GLY A N 1
ATOM 807 C CA . GLY A 1 102 ? -30.809 -30.565 37.852 1.00 24.69 102 GLY A CA 1
ATOM 808 C C . GLY A 1 102 ? -30.659 -29.102 38.237 1.00 23.54 102 GLY A C 1
ATOM 809 O O . GLY A 1 102 ? -29.930 -28.354 37.581 1.00 23.36 102 GLY A O 1
ATOM 810 N N . ARG A 1 103 ? -31.342 -28.684 39.298 1.00 22.81 103 ARG A N 1
ATOM 811 C CA . ARG A 1 103 ? -31.275 -27.287 39.730 1.00 21.94 103 ARG A CA 1
ATOM 812 C C . ARG A 1 103 ? -29.940 -26.957 40.398 1.00 20.56 103 ARG A C 1
ATOM 813 O O . ARG A 1 103 ? -29.291 -27.832 40.980 1.00 20.53 103 ARG A O 1
ATOM 821 N N . ILE A 1 104 ? -29.529 -25.695 40.281 1.00 19.50 104 ILE A N 1
ATOM 822 C CA . ILE A 1 104 ? -28.328 -25.182 40.944 1.00 18.32 104 ILE A CA 1
ATOM 823 C C . ILE A 1 104 ? -28.753 -24.044 41.874 1.00 17.97 104 ILE A C 1
ATOM 824 O O . ILE A 1 104 ? -29.305 -23.038 41.418 1.00 18.05 104 ILE A O 1
ATOM 829 N N . MET A 1 105 ? -28.504 -24.213 43.170 1.00 17.35 105 MET A N 1
ATOM 830 C CA . MET A 1 105 ? -28.900 -23.224 44.176 1.00 17.26 105 MET A CA 1
ATOM 831 C C . MET A 1 105 ? -27.646 -22.560 44.725 1.00 16.58 105 MET A C 1
ATOM 832 O O . MET A 1 105 ? -26.798 -23.227 45.322 1.00 16.23 105 MET A O 1
ATOM 837 N N . MET A 1 106 ? -27.520 -21.256 44.496 1.00 16.26 106 MET A N 1
ATOM 838 C CA . MET A 1 106 ? -26.328 -20.518 44.903 1.00 15.74 106 MET A CA 1
ATOM 839 C C . MET A 1 106 ? -26.645 -19.618 46.092 1.00 15.71 106 MET A C 1
ATOM 840 O O . MET A 1 106 ? -27.358 -18.619 45.957 1.00 16.03 106 MET A O 1
ATOM 845 N N . LEU A 1 107 ? -26.124 -19.989 47.257 1.00 15.45 107 LEU A N 1
ATOM 846 C CA . LEU A 1 107 ? -26.311 -19.196 48.471 1.00 15.24 107 LEU A CA 1
ATOM 847 C C . LEU A 1 107 ? -25.173 -18.194 48.594 1.00 14.94 107 LEU A C 1
ATOM 848 O O . LEU A 1 107 ? -24.016 -18.536 48.348 1.00 14.76 107 LEU A O 1
ATOM 853 N N . TYR A 1 108 ? -25.499 -16.956 48.957 1.00 14.75 108 TYR A N 1
ATOM 854 C CA . TYR A 1 108 ? -24.472 -15.926 49.147 1.00 14.24 108 TYR A CA 1
ATOM 855 C C . TYR A 1 108 ? -24.809 -14.998 50.313 1.00 14.28 108 TYR A C 1
ATOM 856 O O . TYR A 1 108 ? -25.944 -14.979 50.799 1.00 14.72 108 TYR A O 1
ATOM 865 N N . THR A 1 109 ? -23.810 -14.246 50.762 1.00 14.06 109 THR A N 1
ATOM 866 C CA . THR A 1 109 ? -24.009 -13.243 51.805 1.00 14.08 109 THR A CA 1
ATOM 867 C C . THR A 1 109 ? -24.059 -11.853 51.180 1.00 14.23 109 THR A C 1
ATOM 868 O O . THR A 1 109 ? -23.127 -11.442 50.480 1.00 14.23 109 THR A O 1
ATOM 872 N N . GLY A 1 110 ? -25.161 -11.146 51.422 1.00 14.81 110 GLY A N 1
ATOM 873 C CA . GLY A 1 110 ? -25.298 -9.749 51.012 1.00 15.18 110 GLY A CA 1
ATOM 874 C C . GLY A 1 110 ? -25.172 -8.815 52.201 1.00 15.76 110 GLY A C 1
ATOM 875 O O . GLY A 1 110 ? -25.578 -9.160 53.316 1.00 15.90 110 GLY A O 1
ATOM 876 N N . VAL A 1 111 ? -24.610 -7.632 51.959 1.00 15.68 111 VAL A N 1
ATOM 877 C CA . VAL A 1 111 ? -24.375 -6.642 53.017 1.00 16.27 111 VAL A CA 1
ATOM 878 C C . VAL A 1 111 ? -25.143 -5.348 52.743 1.00 16.90 111 VAL A C 1
ATOM 879 O O . VAL A 1 111 ? -25.087 -4.807 51.636 1.00 16.76 111 VAL A O 1
ATOM 883 N N . THR A 1 112 ? -25.858 -4.862 53.760 1.00 17.23 112 THR A N 1
ATOM 884 C CA . THR A 1 112 ? -26.651 -3.631 53.648 1.00 18.01 112 THR A CA 1
ATOM 885 C C . THR A 1 112 ? -25.788 -2.392 53.886 1.00 18.75 112 THR A C 1
ATOM 886 O O . THR A 1 112 ? -24.628 -2.506 54.289 1.00 18.47 112 THR A O 1
ATOM 890 N N . LYS A 1 113 ? -26.374 -1.214 53.662 1.00 20.09 113 LYS A N 1
ATOM 891 C CA . LYS A 1 113 ? -25.713 0.068 53.942 1.00 21.44 113 LYS A CA 1
ATOM 892 C C . LYS A 1 113 ? -25.275 0.208 55.405 1.00 21.85 113 LYS A C 1
ATOM 893 O O . LYS A 1 113 ? -24.374 0.993 55.712 1.00 22.42 113 LYS A O 1
ATOM 899 N N . GLU A 1 114 ? -25.925 -0.552 56.291 1.00 21.83 114 GLU A N 1
ATOM 900 C CA . GLU A 1 114 ? -25.645 -0.531 57.732 1.00 22.33 114 GLU A CA 1
ATOM 901 C C . GLU A 1 114 ? -24.606 -1.585 58.135 1.00 21.68 114 GLU A C 1
ATOM 902 O O . GLU A 1 114 ? -24.351 -1.785 59.326 1.00 21.77 114 GLU A O 1
ATOM 908 N N . MET A 1 115 ? -24.019 -2.247 57.134 1.00 20.78 115 MET A N 1
ATOM 909 C CA . MET A 1 115 ? -23.031 -3.327 57.308 1.00 20.43 115 MET A CA 1
ATOM 910 C C . MET A 1 115 ? -23.631 -4.640 57.850 1.00 19.28 115 MET A C 1
ATOM 911 O O . MET A 1 115 ? -22.899 -5.549 58.249 1.00 19.08 115 MET A O 1
ATOM 916 N N . VAL A 1 116 ? -24.957 -4.741 57.831 1.00 18.67 116 VAL A N 1
ATOM 917 C CA . VAL A 1 116 ? -25.656 -5.950 58.281 1.00 17.68 116 VAL A CA 1
ATOM 918 C C . VAL A 1 116 ? -25.555 -7.040 57.214 1.00 16.91 116 VAL A C 1
ATOM 919 O O . VAL A 1 116 ? -25.768 -6.778 56.028 1.00 16.53 116 VAL A O 1
ATOM 923 N N . GLU A 1 117 ? -25.225 -8.254 57.652 1.00 16.23 117 GLU A N 1
ATOM 924 C CA . GLU A 1 117 ? -24.981 -9.387 56.759 1.00 15.72 117 GLU A CA 1
ATOM 925 C C . GLU A 1 117 ? -26.142 -10.376 56.825 1.00 15.72 117 GLU A C 1
ATOM 926 O O . GLU A 1 117 ? -26.547 -10.793 57.915 1.00 15.88 117 GLU A O 1
ATOM 932 N N . MET A 1 118 ? -26.683 -10.741 55.663 1.00 15.40 118 MET A N 1
ATOM 933 C CA . MET A 1 118 ? -27.820 -11.672 55.586 1.00 15.53 118 MET A CA 1
ATOM 934 C C . MET A 1 118 ? -27.658 -12.648 54.422 1.00 15.08 118 MET A C 1
ATOM 935 O O . MET A 1 118 ? -27.070 -12.304 53.393 1.00 15.29 118 MET A O 1
ATOM 940 N N . LEU A 1 119 ? -28.167 -13.866 54.590 1.00 14.91 119 LEU A N 1
ATOM 941 C CA . LEU A 1 119 ? -28.108 -14.862 53.518 1.00 14.87 119 LEU A CA 1
ATOM 942 C C . LEU A 1 119 ? -29.161 -14.584 52.441 1.00 14.99 119 LEU A C 1
ATOM 943 O O . LEU A 1 119 ? -30.289 -14.188 52.749 1.00 15.61 119 LEU A O 1
ATOM 948 N N . SER A 1 120 ? -28.769 -14.776 51.182 1.00 14.75 120 SER A N 1
ATOM 949 C CA . SER A 1 120 ? -29.655 -14.620 50.026 1.00 14.87 120 SER A CA 1
ATOM 950 C C . SER A 1 120 ? -29.436 -15.759 49.022 1.00 14.97 120 SER A C 1
ATOM 951 O O . SER A 1 120 ? -28.447 -16.502 49.111 1.00 14.82 120 SER A O 1
ATOM 954 N N . LEU A 1 121 ? -30.362 -15.899 48.076 1.00 15.25 121 LEU A N 1
ATOM 955 C CA . LEU A 1 121 ? -30.293 -16.972 47.078 1.00 15.22 121 LEU A CA 1
ATOM 956 C C . LEU A 1 121 ? -30.241 -16.422 45.652 1.00 15.40 121 LEU A C 1
ATOM 957 O O . LEU A 1 121 ? -30.936 -15.462 45.323 1.00 15.53 121 LEU A O 1
ATOM 962 N N . ALA A 1 122 ? -29.409 -17.044 44.816 1.00 15.21 122 ALA A N 1
ATOM 963 C CA . ALA A 1 122 ? -29.411 -16.778 43.381 1.00 15.39 122 ALA A CA 1
ATOM 964 C C . ALA A 1 122 ? -29.377 -18.101 42.613 1.00 15.60 122 ALA A C 1
ATOM 965 O O . ALA A 1 122 ? -28.978 -19.135 43.158 1.00 15.18 122 ALA A O 1
ATOM 967 N N . TYR A 1 123 ? -29.814 -18.067 41.358 1.00 16.08 123 TYR A N 1
ATOM 968 C CA . TYR A 1 123 ? -29.828 -19.254 40.502 1.00 16.29 123 TYR A CA 1
ATOM 969 C C . TYR A 1 123 ? -29.709 -18.854 39.023 1.00 16.32 123 TYR A C 1
ATOM 970 O O . TYR A 1 123 ? -29.938 -17.684 38.679 1.00 16.60 123 TYR A O 1
ATOM 979 N N . PRO A 1 124 ? -29.325 -19.807 38.148 1.00 16.56 124 PRO A N 1
ATOM 980 C CA . PRO A 1 124 ? -29.228 -19.485 36.720 1.00 16.89 124 PRO A CA 1
ATOM 981 C C . PRO A 1 124 ? -30.557 -19.042 36.112 1.00 17.67 124 PRO A C 1
ATOM 982 O O . PRO A 1 124 ? -31.617 -19.550 36.484 1.00 17.84 124 PRO A O 1
ATOM 986 N N . ALA A 1 125 ? -30.486 -18.090 35.184 1.00 18.12 125 ALA A N 1
ATOM 987 C CA . ALA A 1 125 ? -31.644 -17.694 34.387 1.00 19.22 125 ALA A CA 1
ATOM 988 C C . ALA A 1 125 ? -32.060 -18.796 33.409 1.00 19.84 125 ALA A C 1
ATOM 989 O O . ALA A 1 125 ? -33.238 -18.909 33.059 1.00 20.57 125 ALA A O 1
ATOM 991 N N . ASP A 1 126 ? -31.088 -19.600 32.977 1.00 20.00 126 ASP A N 1
ATOM 992 C CA . ASP A 1 126 ? -31.297 -20.630 31.953 1.00 20.70 126 ASP A CA 1
ATOM 993 C C . ASP A 1 126 ? -30.361 -21.823 32.169 1.00 20.18 126 ASP A C 1
ATOM 994 O O . ASP A 1 126 ? -29.188 -21.782 31.790 1.00 19.87 126 ASP A O 1
ATOM 999 N N . LEU A 1 127 ? -30.890 -22.889 32.767 1.00 20.37 127 LEU A N 1
ATOM 1000 C CA . LEU A 1 127 ? -30.109 -24.110 33.020 1.00 20.17 127 LEU A CA 1
ATOM 1001 C C . LEU A 1 127 ? -29.658 -24.831 31.739 1.00 20.56 127 LEU A C 1
ATOM 1002 O O . LEU A 1 127 ? -28.753 -25.671 31.780 1.00 20.61 127 LEU A O 1
ATOM 1007 N N . SER A 1 128 ? -30.268 -24.496 30.602 1.00 21.40 128 SER A N 1
ATOM 1008 C CA . SER A 1 128 ? -29.858 -25.094 29.325 1.00 21.99 128 SER A CA 1
ATOM 1009 C C . SER A 1 128 ? -28.598 -24.433 28.745 1.00 21.65 128 SER A C 1
ATOM 1010 O O . SER A 1 128 ? -28.040 -24.911 27.757 1.00 22.37 128 SER A O 1
ATOM 1013 N N . ASP A 1 129 ? -28.162 -23.334 29.362 1.00 20.80 129 ASP A N 1
ATOM 1014 C CA . ASP A 1 129 ? -26.915 -22.664 28.988 1.00 20.19 129 ASP A CA 1
ATOM 1015 C C . ASP A 1 129 ? -25.725 -23.282 29.733 1.00 19.20 129 ASP A C 1
ATOM 1016 O O . ASP A 1 129 ? -25.584 -23.085 30.945 1.00 18.89 129 ASP A O 1
ATOM 1021 N N . PRO A 1 130 ? -24.854 -24.019 29.013 1.00 18.89 130 PRO A N 1
ATOM 1022 C CA . PRO A 1 130 ? -23.685 -24.624 29.660 1.00 18.15 130 PRO A CA 1
ATOM 1023 C C . PRO A 1 130 ? -22.768 -23.576 30.293 1.00 17.60 130 PRO A C 1
ATOM 1024 O O . PRO A 1 130 ? -22.056 -23.878 31.254 1.00 17.04 130 PRO A O 1
ATOM 1028 N N . LEU A 1 131 ? -22.800 -22.358 29.753 1.00 17.51 131 LEU A N 1
ATOM 1029 C CA . LEU A 1 131 ? -21.933 -21.274 30.212 1.00 16.98 131 LEU A CA 1
ATOM 1030 C C . LEU A 1 131 ? -22.507 -20.517 31.411 1.00 16.72 131 LEU A C 1
ATOM 1031 O O . LEU A 1 131 ? -21.802 -19.725 32.035 1.00 16.37 131 LEU A O 1
ATOM 1036 N N . LEU A 1 132 ? -23.782 -20.756 31.723 1.00 16.67 132 LEU A N 1
ATOM 1037 C CA . LEU A 1 132 ? -24.451 -20.110 32.864 1.00 16.87 132 LEU A CA 1
ATOM 1038 C C . LEU A 1 132 ? -24.138 -18.604 32.938 1.00 16.78 132 LEU A C 1
ATOM 1039 O O . LEU A 1 132 ? -23.704 -18.094 33.973 1.00 16.31 132 LEU A O 1
ATOM 1044 N N . VAL A 1 133 ? -24.356 -17.903 31.828 1.00 17.52 133 VAL A N 1
ATOM 1045 C CA . VAL A 1 133 ? -23.979 -16.489 31.726 1.00 18.25 133 VAL A CA 1
ATOM 1046 C C . VAL A 1 133 ? -24.800 -15.590 32.661 1.00 18.30 133 VAL A C 1
ATOM 1047 O O . VAL A 1 133 ? -24.234 -14.758 33.384 1.00 18.08 133 VAL A O 1
ATOM 1051 N N . GLU A 1 134 ? -26.120 -15.773 32.649 1.00 19.11 134 GLU A N 1
ATOM 1052 C CA . GLU A 1 134 ? -27.040 -14.904 33.387 1.00 19.37 134 GLU A CA 1
ATOM 1053 C C . GLU A 1 134 ? -27.523 -15.528 34.691 1.00 18.88 134 GLU A C 1
ATOM 1054 O O . GLU A 1 134 ? -27.956 -16.685 34.715 1.00 18.60 134 GLU A O 1
ATOM 1060 N N . TRP A 1 135 ? -27.446 -14.745 35.767 1.00 18.33 135 TRP A N 1
ATOM 1061 C CA . TRP A 1 135 ? -27.907 -15.170 37.092 1.00 18.26 135 TRP A CA 1
ATOM 1062 C C . TRP A 1 135 ? -29.034 -14.275 37.611 1.00 18.68 135 TRP A C 1
ATOM 1063 O O . TRP A 1 135 ? -29.034 -13.063 37.371 1.00 19.51 135 TRP A O 1
ATOM 1074 N N . VAL A 1 136 ? -29.999 -14.893 38.298 1.00 18.44 136 VAL A N 1
ATOM 1075 C CA . VAL A 1 136 ? -31.197 -14.223 38.815 1.00 19.04 136 VAL A CA 1
ATOM 1076 C C . VAL A 1 136 ? -31.222 -14.307 40.340 1.00 18.29 136 VAL A C 1
ATOM 1077 O O . VAL A 1 136 ? -30.832 -15.324 40.912 1.00 17.73 136 VAL A O 1
ATOM 1081 N N . LYS A 1 137 ? -31.680 -13.239 40.990 1.00 18.19 137 LYS A N 1
ATOM 1082 C CA . LYS A 1 137 ? -31.827 -13.232 42.447 1.00 17.84 137 LYS A CA 1
ATOM 1083 C C . LYS A 1 137 ? -33.247 -13.612 42.865 1.00 18.21 137 LYS A C 1
ATOM 1084 O O . LYS A 1 137 ? -34.229 -13.129 42.284 1.00 18.60 137 LYS A O 1
ATOM 1090 N N . TYR A 1 138 ? -33.344 -14.483 43.869 1.00 17.76 138 TYR A N 1
ATOM 1091 C CA . TYR A 1 138 ? -34.625 -14.944 44.407 1.00 18.46 138 TYR A CA 1
ATOM 1092 C C . TYR A 1 138 ? -35.460 -13.746 44.880 1.00 18.86 138 TYR A C 1
ATOM 1093 O O . TYR A 1 138 ? -34.972 -12.931 45.662 1.00 18.59 138 TYR A O 1
ATOM 1102 N N . PRO A 1 139 ? -36.710 -13.613 44.378 1.00 19.56 139 PRO A N 1
ATOM 1103 C CA . PRO A 1 139 ? -37.572 -12.492 44.779 1.00 20.27 139 PRO A CA 1
ATOM 1104 C C . PRO A 1 139 ? -37.887 -12.417 46.277 1.00 20.27 139 PRO A C 1
ATOM 1105 O O . PRO A 1 139 ? -38.306 -11.363 46.761 1.00 20.86 139 PRO A O 1
ATOM 1109 N N . GLY A 1 140 ? -37.695 -13.521 46.996 1.00 19.69 140 GLY A N 1
ATOM 1110 C CA . GLY A 1 140 ? -37.908 -13.546 48.441 1.00 19.65 140 GLY A CA 1
ATOM 1111 C C . GLY A 1 140 ? -36.701 -13.147 49.281 1.00 19.02 140 GLY A C 1
ATOM 1112 O O . GLY A 1 140 ? -36.765 -13.205 50.516 1.00 19.40 140 GLY A O 1
ATOM 1113 N N . ASN A 1 141 ? -35.609 -12.741 48.625 1.00 18.10 141 ASN A N 1
ATOM 1114 C CA . ASN A 1 141 ? -34.400 -12.249 49.314 1.00 17.55 141 ASN A CA 1
ATOM 1115 C C . ASN A 1 141 ? -34.673 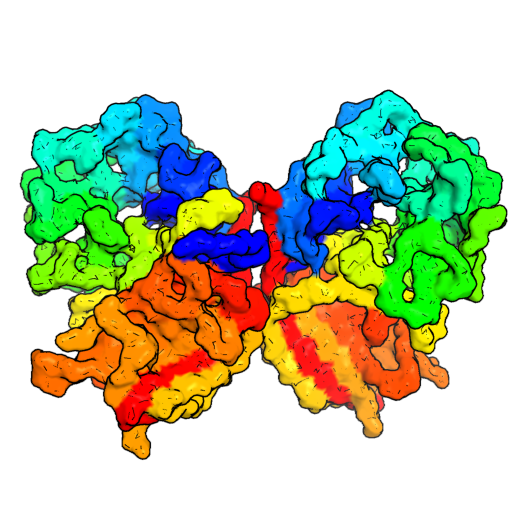-10.960 50.107 1.00 17.90 141 ASN A C 1
ATOM 1116 O O . ASN A 1 141 ? -35.508 -10.145 49.693 1.00 18.27 141 ASN A O 1
ATOM 1121 N N . PRO A 1 142 ? -33.974 -10.763 51.243 1.00 17.63 142 PRO A N 1
ATOM 1122 C CA . PRO A 1 142 ? -33.027 -11.685 51.881 1.00 17.12 142 PRO A CA 1
ATOM 1123 C C . PRO A 1 142 ? -33.756 -12.772 52.675 1.00 17.35 142 PRO A C 1
ATOM 1124 O O . PRO A 1 142 ? -34.865 -12.538 53.165 1.00 17.85 142 PRO A O 1
ATOM 1128 N N . ILE A 1 143 ? -33.131 -13.940 52.807 1.00 16.97 143 ILE A N 1
ATOM 1129 C CA . ILE A 1 143 ? -33.823 -15.124 53.334 1.00 17.36 143 ILE A CA 1
ATOM 1130 C C . ILE A 1 143 ? -33.495 -15.520 54.780 1.00 17.29 143 ILE A C 1
ATOM 1131 O O . ILE A 1 143 ? -34.270 -16.245 55.410 1.00 17.93 143 ILE A O 1
ATOM 1136 N N . LEU A 1 144 ? -32.364 -15.051 55.306 1.00 16.52 144 LEU A N 1
ATOM 1137 C CA . LEU A 1 144 ? -31.937 -15.445 56.656 1.00 16.48 144 LEU A CA 1
ATOM 1138 C C . LEU A 1 144 ? -31.115 -14.365 57.352 1.00 16.26 144 LEU A C 1
ATOM 1139 O O . LEU A 1 144 ? -30.102 -13.904 56.817 1.00 16.30 144 LEU A O 1
ATOM 1144 N N . SER A 1 145 ? -31.557 -13.986 58.551 1.00 16.43 145 SER A N 1
ATOM 1145 C CA . SER A 1 145 ? -30.840 -13.030 59.399 1.00 16.43 145 SER A CA 1
ATOM 1146 C C . SER A 1 145 ? -30.225 -13.740 60.608 1.00 16.11 145 SER A C 1
ATOM 1147 O O . SER A 1 145 ? -30.599 -14.875 60.926 1.00 16.30 145 SER A O 1
ATOM 1150 N N . ALA A 1 146 ? -29.282 -13.072 61.272 1.00 15.60 146 ALA A N 1
ATOM 1151 C CA . ALA A 1 146 ? -28.522 -13.681 62.371 1.00 15.54 146 ALA A CA 1
ATOM 1152 C C . ALA A 1 146 ? -29.396 -14.085 63.562 1.00 15.89 146 ALA A C 1
ATOM 1153 O O . ALA A 1 146 ? -30.342 -13.366 63.908 1.00 16.07 146 ALA A O 1
ATOM 1155 N N . PRO A 1 147 ? -29.080 -15.238 64.194 1.00 15.94 147 PRO A N 1
ATOM 1156 C CA . PRO A 1 147 ? -29.781 -15.671 65.401 1.00 16.62 147 PRO A CA 1
ATOM 1157 C C . PRO A 1 147 ? -29.321 -14.847 66.611 1.00 17.17 147 PRO A C 1
ATOM 1158 O O . PRO A 1 147 ? -28.328 -14.117 66.502 1.00 17.22 147 PRO A O 1
ATOM 1162 N N . PRO A 1 148 ? -30.032 -14.953 67.752 1.00 18.01 148 PRO A N 1
ATOM 1163 C CA . PRO A 1 148 ? -29.720 -14.108 68.912 1.00 18.70 148 PRO A CA 1
ATOM 1164 C C . PRO A 1 148 ? -28.272 -14.180 69.422 1.00 18.92 148 PRO A C 1
ATOM 1165 O O . PRO A 1 148 ? -27.756 -13.188 69.941 1.00 19.41 148 PRO A O 1
ATOM 1169 N N . GLY A 1 149 ? -27.623 -15.332 69.269 1.00 18.69 149 GLY A N 1
ATOM 1170 C CA . GLY A 1 149 ? -26.271 -15.527 69.798 1.00 18.91 149 GLY A CA 1
ATOM 1171 C C . GLY A 1 149 ? -25.118 -15.068 68.916 1.00 18.46 149 GLY A C 1
ATOM 1172 O O . GLY A 1 149 ? -23.961 -15.179 69.317 1.00 18.83 149 GLY A O 1
ATOM 1173 N N . VAL A 1 150 ? -25.426 -14.557 67.722 1.00 17.59 150 VAL A N 1
ATOM 1174 C CA . VAL A 1 150 ? -24.401 -14.162 66.741 1.00 17.06 150 VAL A CA 1
ATOM 1175 C C . VAL A 1 150 ? -24.631 -12.724 66.248 1.00 17.29 150 VAL A C 1
ATOM 1176 O O . VAL A 1 150 ? -25.770 -12.331 65.983 1.00 17.33 150 VAL A O 1
ATOM 1180 N N . SER A 1 151 ? -23.548 -11.950 66.135 1.00 17.10 151 SER A N 1
ATOM 1181 C CA . SER A 1 151 ? -23.616 -10.563 65.655 1.00 17.35 151 SER A CA 1
ATOM 1182 C C . SER A 1 151 ? -24.163 -10.476 64.226 1.00 16.77 151 SER A C 1
ATOM 1183 O O . SER A 1 151 ? -23.727 -11.228 63.352 1.00 15.73 151 SER A O 1
ATOM 1186 N N . PRO A 1 152 ? -25.123 -9.556 63.985 1.00 16.85 152 PRO A N 1
ATOM 1187 C CA . PRO A 1 152 ? -25.660 -9.382 62.628 1.00 16.91 152 PRO A CA 1
ATOM 1188 C C . PRO A 1 152 ? -24.675 -8.731 61.652 1.00 17.08 152 PRO A C 1
ATOM 1189 O O . PRO A 1 152 ? -24.951 -8.675 60.453 1.00 17.38 152 PRO A O 1
ATOM 1193 N N . THR A 1 153 ? -23.543 -8.240 62.154 1.00 17.79 153 THR A N 1
ATOM 1194 C CA . THR A 1 153 ? -22.491 -7.728 61.272 1.00 18.08 153 THR A CA 1
ATOM 1195 C C . THR A 1 153 ? -21.369 -8.757 61.072 1.00 17.62 153 THR A C 1
ATOM 1196 O O . THR A 1 153 ? -20.333 -8.454 60.466 1.00 17.70 153 THR A O 1
ATOM 1200 N N . GLU A 1 154 ? -21.599 -9.975 61.562 1.00 17.42 154 GLU A N 1
ATOM 1201 C CA . GLU A 1 154 ? -20.639 -11.078 61.426 1.00 17.15 154 GLU A CA 1
ATOM 1202 C C . GLU A 1 154 ? -21.379 -12.419 61.279 1.00 16.97 154 GLU A C 1
ATOM 1203 O O . GLU A 1 154 ? -21.245 -13.325 62.107 1.00 17.09 154 GLU A O 1
ATOM 1209 N N . PHE A 1 155 ? -22.163 -12.517 60.208 1.00 16.60 155 PHE A N 1
ATOM 1210 C CA . PHE A 1 155 ? -23.042 -13.654 59.941 1.00 16.28 155 PHE A CA 1
ATOM 1211 C C . PHE A 1 155 ? -22.939 -13.957 58.449 1.00 16.27 155 PHE A C 1
ATOM 1212 O O . PHE A 1 155 ? -23.687 -13.397 57.632 1.00 16.04 155 PHE A O 1
ATOM 1220 N N . ARG A 1 156 ? -21.999 -14.834 58.100 1.00 15.88 156 ARG A N 1
ATOM 1221 C CA . ARG A 1 156 ? -21.524 -14.944 56.717 1.00 16.05 156 ARG A CA 1
ATOM 1222 C C . ARG A 1 156 ? -21.073 -16.351 56.305 1.00 15.93 156 ARG A C 1
ATOM 1223 O O . ARG A 1 156 ? -20.786 -17.199 57.160 1.00 15.97 156 ARG A O 1
ATOM 1231 N N . ASP A 1 157 ? -21.021 -16.575 54.987 1.00 15.86 157 ASP A N 1
ATOM 1232 C CA . ASP A 1 157 ? -20.298 -17.707 54.362 1.00 16.07 157 ASP A CA 1
ATOM 1233 C C . ASP A 1 157 ? -20.964 -19.090 54.491 1.00 15.95 157 ASP A C 1
ATOM 1234 O O . ASP A 1 157 ? -20.388 -20.000 55.097 1.00 16.42 157 ASP A O 1
ATOM 1239 N N . ALA A 1 158 ? -22.153 -19.263 53.910 1.00 15.85 158 ALA A N 1
ATOM 1240 C CA . ALA A 1 158 ? -22.799 -20.589 53.885 1.00 15.61 158 ALA A CA 1
ATOM 1241 C C . ALA A 1 158 ? -22.007 -21.595 53.046 1.00 15.23 158 ALA A C 1
ATOM 1242 O O . ALA A 1 158 ? -21.468 -21.245 51.995 1.00 15.15 158 ALA A O 1
ATOM 1244 N N . SER A 1 159 ? -21.941 -22.840 53.513 1.00 15.04 159 SER A N 1
ATOM 1245 C CA . SER A 1 159 ? -21.232 -23.904 52.791 1.00 14.60 159 SER A CA 1
ATOM 1246 C C . SER A 1 159 ? -22.100 -24.542 51.701 1.00 14.67 159 SER A C 1
ATOM 1247 O O . SER A 1 159 ? -23.299 -24.256 51.595 1.00 14.60 159 SER A O 1
ATOM 1250 N N . THR A 1 160 ? -21.480 -25.404 50.892 1.00 14.67 160 THR A N 1
ATOM 1251 C CA . THR A 1 160 ? -22.214 -26.345 50.047 1.00 14.85 160 THR A CA 1
ATOM 1252 C C . THR A 1 160 ? -22.981 -27.306 50.960 1.00 15.10 160 THR A C 1
ATOM 1253 O O . THR A 1 160 ? -22.482 -27.691 52.027 1.00 15.53 160 THR A O 1
ATOM 1257 N N . GLY A 1 161 ? -24.192 -27.670 50.550 1.00 15.31 161 GLY A N 1
ATOM 1258 C CA . GLY A 1 161 ? -25.049 -28.543 51.348 1.00 15.59 161 GLY A CA 1
ATOM 1259 C C . GLY A 1 161 ? -24.725 -30.026 51.250 1.00 15.80 161 GLY A C 1
ATOM 1260 O O . GLY A 1 161 ? -24.111 -30.479 50.279 1.00 15.32 161 GLY A O 1
ATOM 1261 N N . TRP A 1 162 ? -25.133 -30.777 52.272 1.00 16.01 162 TRP A N 1
ATOM 1262 C CA . TRP A 1 162 ? -25.078 -32.242 52.237 1.00 16.58 162 TRP A CA 1
ATOM 1263 C C . TRP A 1 162 ? -26.459 -32.818 52.550 1.00 17.38 162 TRP A C 1
ATOM 1264 O O . TRP A 1 162 ? -27.214 -32.245 53.334 1.00 17.74 162 TRP A O 1
ATOM 1275 N N . TYR A 1 163 ? -26.796 -33.934 51.909 1.00 18.08 163 TYR A N 1
ATOM 1276 C CA . TYR A 1 163 ? -28.141 -34.499 52.004 1.00 19.16 163 TYR A CA 1
ATOM 1277 C C . TYR A 1 163 ? -28.317 -35.388 53.238 1.00 20.07 163 TYR A C 1
ATOM 1278 O O . TYR A 1 163 ? -27.411 -36.135 53.604 1.00 20.33 163 TYR A O 1
ATOM 1287 N N . VAL A 1 164 ? -29.484 -35.300 53.873 1.00 20.73 164 VAL A N 1
ATOM 1288 C CA . VAL A 1 164 ? -29.798 -36.142 55.033 1.00 21.93 164 VAL A CA 1
ATOM 1289 C C . VAL A 1 164 ? -30.757 -37.268 54.626 1.00 23.20 164 VAL A C 1
ATOM 1290 O O . VAL A 1 164 ? -30.320 -38.390 54.350 1.00 23.54 164 VAL A O 1
ATOM 1294 N N . SER A 1 165 ? -32.051 -36.950 54.578 1.00 24.14 165 SER A N 1
ATOM 1295 C CA . SER A 1 165 ? -33.108 -37.889 54.200 1.00 25.50 165 SER A CA 1
ATOM 1296 C C . SER A 1 165 ? -34.423 -37.127 54.072 1.00 26.17 165 SER A C 1
ATOM 1297 O O . SER A 1 165 ? -34.529 -35.988 54.536 1.00 25.88 165 SER A O 1
ATOM 1300 N N . ASN A 1 166 ? -35.418 -37.759 53.447 1.00 27.33 166 ASN A N 1
ATOM 1301 C CA . ASN A 1 166 ? -36.772 -37.201 53.321 1.00 28.09 166 ASN A CA 1
ATOM 1302 C C . ASN A 1 166 ? -36.817 -35.750 52.800 1.00 27.28 166 ASN A C 1
ATOM 1303 O O . ASN A 1 166 ? -37.662 -34.946 53.217 1.00 27.53 166 ASN A O 1
ATOM 1308 N N . GLY A 1 167 ? -35.901 -35.425 51.889 1.00 26.38 167 GLY A N 1
ATOM 1309 C CA . GLY A 1 167 ? -35.872 -34.108 51.247 1.00 25.43 167 GLY A CA 1
ATOM 1310 C C . GLY A 1 167 ? -35.096 -33.025 51.984 1.00 24.55 167 GLY A C 1
ATOM 1311 O O . GLY A 1 167 ? -34.966 -31.902 51.483 1.00 24.08 167 GLY A O 1
ATOM 1312 N N . THR A 1 168 ? -34.575 -33.358 53.165 1.00 24.05 168 THR A N 1
ATOM 1313 C CA . THR A 1 168 ? -33.844 -32.394 53.997 1.00 23.14 168 THR A CA 1
ATOM 1314 C C . THR A 1 168 ? -32.342 -32.340 53.687 1.00 21.91 168 THR A C 1
ATOM 1315 O O . THR A 1 168 ? -31.667 -33.378 53.619 1.00 22.07 168 THR A O 1
ATOM 1319 N N . TRP A 1 169 ? -31.841 -31.116 53.503 1.00 20.62 169 TRP A N 1
ATOM 1320 C CA . TRP A 1 169 ? -30.415 -30.831 53.326 1.00 19.45 169 TRP A CA 1
ATOM 1321 C C . TRP A 1 169 ? -29.892 -30.010 54.506 1.00 18.79 169 TRP A C 1
ATOM 1322 O O . TRP A 1 169 ? -30.649 -29.276 55.147 1.00 18.67 169 TRP A O 1
ATOM 1333 N N . ARG A 1 170 ? -28.593 -30.127 54.774 1.00 17.63 170 ARG A N 1
ATOM 1334 C CA . ARG A 1 170 ? -27.925 -29.325 55.802 1.00 17.00 170 ARG A CA 1
ATOM 1335 C C . ARG A 1 170 ? -26.838 -28.450 55.189 1.00 16.24 170 ARG A C 1
ATOM 1336 O O . ARG A 1 170 ? -26.189 -28.858 54.225 1.00 15.65 170 ARG A O 1
ATOM 1344 N N . ILE A 1 171 ? -26.661 -27.247 55.740 1.00 15.86 171 ILE A N 1
ATOM 1345 C CA . ILE A 1 171 ? -25.523 -26.371 55.408 1.00 15.78 171 ILE A CA 1
ATOM 1346 C C . ILE A 1 171 ? -24.819 -25.921 56.687 1.00 15.67 171 ILE A C 1
ATOM 1347 O O . ILE A 1 171 ? -25.423 -25.913 57.760 1.00 16.09 171 ILE A O 1
ATOM 1352 N N . ALA A 1 172 ? -23.549 -25.542 56.569 1.00 15.46 172 ALA A N 1
ATOM 1353 C CA . ALA A 1 172 ? -22.813 -24.972 57.691 1.00 15.41 172 ALA A CA 1
ATOM 1354 C C . ALA A 1 172 ? -22.585 -23.469 57.527 1.00 15.22 172 ALA A C 1
ATOM 1355 O O . ALA A 1 172 ? -22.346 -22.982 56.416 1.00 14.94 172 ALA A O 1
ATOM 1357 N N . ILE A 1 173 ? -22.672 -22.745 58.643 1.00 15.15 173 ILE A N 1
ATOM 1358 C CA . ILE A 1 173 ? -22.307 -21.330 58.709 1.00 15.01 173 ILE A CA 1
ATOM 1359 C C . ILE A 1 173 ? -21.393 -21.140 59.917 1.00 15.09 173 ILE A C 1
ATOM 1360 O O . ILE A 1 173 ? -21.807 -21.367 61.059 1.00 15.39 173 ILE A O 1
ATOM 1365 N N . GLY A 1 174 ? -20.144 -20.755 59.659 1.00 14.72 174 GLY A N 1
ATOM 1366 C CA . GLY A 1 174 ? -19.194 -20.479 60.734 1.00 14.97 174 GLY A CA 1
ATOM 1367 C C . GLY A 1 174 ? -19.459 -19.158 61.436 1.00 15.50 174 GLY A C 1
ATOM 1368 O O . GLY A 1 174 ? -19.985 -18.219 60.832 1.00 15.63 174 GLY A O 1
ATOM 1369 N N . ALA A 1 175 ? -19.108 -19.101 62.719 1.00 15.72 175 ALA A N 1
ATOM 1370 C CA . ALA A 1 175 ? -19.191 -17.876 63.519 1.00 16.20 175 ALA A CA 1
ATOM 1371 C C . ALA A 1 175 ? -18.269 -17.995 64.737 1.00 16.75 175 ALA A C 1
ATOM 1372 O O . ALA A 1 175 ? -17.263 -18.705 64.688 1.00 16.38 175 ALA A O 1
ATOM 1374 N N . LYS A 1 176 ? -18.602 -17.289 65.817 1.00 17.30 176 LYS A N 1
ATOM 1375 C CA . LYS A 1 176 ? -17.914 -17.462 67.097 1.00 18.21 176 LYS A CA 1
ATOM 1376 C C . LYS A 1 176 ? -18.848 -17.172 68.265 1.00 18.97 176 LYS A C 1
ATOM 1377 O O . LYS A 1 176 ? -19.838 -16.461 68.108 1.00 19.34 176 LYS A O 1
ATOM 1383 N N . TYR A 1 177 ? -18.537 -17.752 69.422 1.00 19.53 177 TYR A N 1
ATOM 1384 C CA . TYR A 1 177 ? -19.087 -17.290 70.693 1.00 20.83 177 TYR A CA 1
ATOM 1385 C C . TYR A 1 177 ? -17.900 -16.820 71.527 1.00 21.16 177 TYR A C 1
ATOM 1386 O O . TYR A 1 177 ? -17.064 -17.637 71.926 1.00 21.24 177 TYR A O 1
ATOM 1395 N N . ASN A 1 178 ? -17.826 -15.515 71.792 1.00 21.73 178 ASN A N 1
ATOM 1396 C CA . ASN A 1 178 ? -16.653 -14.913 72.445 1.00 22.48 178 ASN A CA 1
ATOM 1397 C C . ASN A 1 178 ? -15.366 -15.245 71.673 1.00 21.97 178 ASN A C 1
ATOM 1398 O O . ASN A 1 178 ? -15.246 -14.868 70.506 1.00 21.93 178 ASN A O 1
ATOM 1403 N N . THR A 1 179 ? -14.424 -15.957 72.290 1.00 22.04 179 THR A N 1
ATOM 1404 C CA . THR A 1 179 ? -13.184 -16.328 71.586 1.00 21.67 179 THR A CA 1
ATOM 1405 C C . THR A 1 179 ? -13.211 -17.745 70.997 1.00 20.77 179 THR A C 1
ATOM 1406 O O . THR A 1 179 ? -12.231 -18.192 70.392 1.00 20.76 179 THR A O 1
ATOM 1410 N N . THR A 1 180 ? -14.333 -18.444 71.169 1.00 20.36 180 THR A N 1
ATOM 1411 C CA . THR A 1 180 ? -14.497 -19.812 70.666 1.00 19.30 180 THR A CA 1
ATOM 1412 C C . THR A 1 180 ? -15.060 -19.830 69.240 1.00 18.43 180 THR A C 1
ATOM 1413 O O . THR A 1 180 ? -16.144 -19.302 68.991 1.00 18.31 180 THR A O 1
ATOM 1417 N N . GLY A 1 181 ? -14.327 -20.437 68.307 1.00 17.65 181 GLY A N 1
ATOM 1418 C CA . GLY A 1 181 ? -14.824 -20.610 66.938 1.00 16.89 181 GLY A CA 1
ATOM 1419 C C . GLY A 1 181 ? -15.885 -21.695 66.880 1.00 16.89 181 GLY A C 1
ATOM 1420 O O . GLY A 1 181 ? -15.758 -22.724 67.544 1.00 16.98 181 GLY A O 1
ATOM 1421 N N . ILE A 1 182 ? -16.941 -21.460 66.103 1.00 16.60 182 ILE A N 1
ATOM 1422 C CA . ILE A 1 182 ? -18.064 -22.408 66.005 1.00 16.54 182 ILE A CA 1
ATOM 1423 C C . ILE A 1 182 ? -18.521 -22.629 64.559 1.00 16.08 182 ILE A C 1
ATOM 1424 O O . ILE A 1 182 ? -18.268 -21.798 63.680 1.00 15.71 182 ILE A O 1
ATOM 1429 N N . ALA A 1 183 ? -19.191 -23.756 64.326 1.00 16.03 183 ALA A N 1
ATOM 1430 C CA . ALA A 1 183 ? -19.889 -23.996 63.066 1.00 15.75 183 ALA A CA 1
ATOM 1431 C C . ALA A 1 183 ? -21.335 -24.390 63.360 1.00 16.08 183 ALA A C 1
ATOM 1432 O O . ALA A 1 183 ? -21.597 -25.455 63.933 1.00 16.43 183 ALA A O 1
ATOM 1434 N N . MET A 1 184 ? -22.257 -23.499 63.002 1.00 16.20 184 MET A N 1
ATOM 1435 C CA . MET A 1 184 ? -23.695 -23.753 63.109 1.00 16.77 184 MET A CA 1
ATOM 1436 C C . MET A 1 184 ? -24.165 -24.570 61.918 1.00 16.72 184 MET A C 1
ATOM 1437 O O . MET A 1 184 ? -23.548 -24.529 60.849 1.00 16.39 184 MET A O 1
ATOM 1442 N N . VAL A 1 185 ? -25.255 -25.313 62.106 1.00 16.99 185 VAL A N 1
ATOM 1443 C CA . VAL A 1 185 ? -25.889 -26.049 61.010 1.00 17.20 185 VAL A CA 1
ATOM 1444 C C . VAL A 1 185 ? -27.362 -25.661 60.870 1.00 17.31 185 VAL A C 1
ATOM 1445 O O . VAL A 1 185 ? -28.096 -25.606 61.861 1.00 17.65 185 VAL A O 1
ATOM 1449 N N . TYR A 1 186 ? -27.770 -25.390 59.629 1.00 17.12 186 TYR A N 1
ATOM 1450 C CA . TYR A 1 186 ? -29.163 -25.103 59.288 1.00 17.44 186 TYR A CA 1
ATOM 1451 C C . TYR A 1 186 ? -29.725 -26.190 58.382 1.00 17.71 186 TYR A C 1
ATOM 1452 O O . TYR A 1 186 ? -29.006 -26.735 57.544 1.00 17.14 186 TYR A O 1
ATOM 1461 N N . GLU A 1 187 ? -31.010 -26.494 58.550 1.00 18.30 187 GLU A N 1
ATOM 1462 C CA . GLU A 1 187 ? -31.703 -27.436 57.670 1.00 18.87 187 GLU A CA 1
ATOM 1463 C C . GLU A 1 187 ? -32.677 -26.733 56.729 1.00 19.10 187 GLU A C 1
ATOM 1464 O O . GLU A 1 187 ? -33.272 -25.713 57.085 1.00 19.06 187 GLU A O 1
ATOM 1470 N N . THR A 1 188 ? -32.834 -27.300 55.533 1.00 19.46 188 THR A N 1
ATOM 1471 C CA . THR A 1 188 ? -33.749 -26.776 54.517 1.00 20.11 188 THR A CA 1
ATOM 1472 C C . THR A 1 188 ? -34.257 -27.890 53.605 1.00 20.92 188 THR A C 1
ATOM 1473 O O . THR A 1 188 ? -33.606 -28.934 53.453 1.00 20.86 188 THR A O 1
ATOM 1477 N N . LYS A 1 189 ? -35.420 -27.658 53.000 1.00 21.95 189 LYS A N 1
ATOM 1478 C CA . LYS A 1 189 ? -35.934 -28.547 51.964 1.00 22.99 189 LYS A CA 1
ATOM 1479 C C . LYS A 1 189 ? -36.000 -27.871 50.591 1.00 23.19 189 LYS A C 1
ATOM 1480 O O . LYS A 1 189 ? -36.172 -28.548 49.574 1.00 23.82 189 LYS A O 1
ATOM 1486 N N . ASP A 1 190 ? -35.855 -26.545 50.563 1.00 22.89 190 ASP A N 1
ATOM 1487 C CA . ASP A 1 190 ? -36.036 -25.775 49.324 1.00 23.10 190 ASP A CA 1
ATOM 1488 C C . ASP A 1 190 ? -34.958 -24.721 49.045 1.00 22.44 190 ASP A C 1
ATOM 1489 O O . ASP A 1 190 ? -34.974 -24.079 47.988 1.00 22.37 190 ASP A O 1
ATOM 1494 N N . PHE A 1 191 ? -34.034 -24.548 49.991 1.00 21.99 191 PHE A N 1
ATOM 1495 C CA . PHE A 1 191 ? -32.979 -23.521 49.919 1.00 21.44 191 PHE A CA 1
ATOM 1496 C C . PHE A 1 191 ? -33.523 -22.083 49.915 1.00 21.72 191 PHE A C 1
ATOM 1497 O O . PHE A 1 191 ? -32.826 -21.138 49.530 1.00 21.01 191 PHE A O 1
ATOM 1505 N N . LYS A 1 192 ? -34.764 -21.942 50.382 1.00 22.29 192 LYS A N 1
ATOM 1506 C CA . LYS A 1 192 ? -35.435 -20.646 50.502 1.00 23.23 192 LYS A CA 1
ATOM 1507 C C . LYS A 1 192 ? -35.771 -20.312 51.958 1.00 23.58 192 LYS A C 1
ATOM 1508 O O . LYS A 1 192 ? -35.783 -19.138 52.338 1.00 24.38 192 LYS A O 1
ATOM 1514 N N . SER A 1 193 ? -36.045 -21.342 52.760 1.00 23.70 193 SER A N 1
ATOM 1515 C CA . SER A 1 193 ? -36.287 -21.201 54.203 1.00 24.22 193 SER A CA 1
ATOM 1516 C C . SER A 1 193 ? -35.335 -22.106 54.978 1.00 23.54 193 SER A C 1
ATOM 1517 O O . SER A 1 193 ? -35.121 -23.254 54.584 1.00 23.43 193 SER A O 1
ATOM 1520 N N . PHE A 1 194 ? -34.791 -21.598 56.085 1.00 23.14 194 PHE A N 1
ATOM 1521 C CA . PHE A 1 194 ? -33.788 -22.331 56.876 1.00 22.54 194 PHE A CA 1
ATOM 1522 C C . PHE A 1 194 ? -34.133 -22.399 58.366 1.00 22.86 194 PHE A C 1
ATOM 1523 O O . PHE A 1 194 ? -34.671 -21.446 58.933 1.00 23.40 194 PHE A O 1
ATOM 1531 N N . LYS A 1 195 ? -33.809 -23.528 58.992 1.00 22.42 195 LYS A N 1
ATOM 1532 C CA . LYS A 1 195 ? -34.038 -23.731 60.424 1.00 22.78 195 LYS A CA 1
ATOM 1533 C C . LYS A 1 195 ? -32.725 -24.081 61.130 1.00 21.98 195 LYS A C 1
ATOM 1534 O O . LYS A 1 195 ? -32.021 -25.010 60.723 1.00 21.47 195 LYS A O 1
ATOM 1540 N N . LEU A 1 196 ? -32.401 -23.330 62.182 1.00 21.47 196 LEU A N 1
ATOM 1541 C CA . LEU A 1 196 ? -31.166 -23.543 62.943 1.00 21.01 196 LEU A CA 1
ATOM 1542 C C . LEU A 1 196 ? -31.269 -24.756 63.865 1.00 21.43 196 LEU A C 1
ATOM 1543 O O . LEU A 1 196 ? -32.222 -24.879 64.635 1.00 21.77 196 LEU A O 1
ATOM 1548 N N . LEU A 1 197 ? -30.281 -25.644 63.785 1.00 21.33 197 LEU A N 1
ATOM 1549 C CA . LEU A 1 197 ? -30.224 -26.810 64.663 1.00 22.17 197 LEU A CA 1
ATOM 1550 C C . LEU A 1 197 ? -29.615 -26.458 66.019 1.00 22.76 197 LEU A C 1
ATOM 1551 O O . LEU A 1 197 ? -28.744 -25.591 66.107 1.00 22.54 197 LEU A O 1
ATOM 1556 N N . GLU A 1 198 ? -30.087 -27.130 67.070 1.00 24.00 198 GLU A N 1
ATOM 1557 C CA . GLU A 1 198 ? -29.612 -26.893 68.436 1.00 25.11 198 GLU A CA 1
ATOM 1558 C C . GLU A 1 198 ? -28.155 -27.340 68.636 1.00 24.86 198 GLU A C 1
ATOM 1559 O O . GLU A 1 198 ? -27.381 -26.669 69.325 1.00 25.14 198 GLU A O 1
ATOM 1565 N N . GLU A 1 199 ? -27.782 -28.463 68.029 1.00 24.48 199 GLU A N 1
ATOM 1566 C CA . GLU A 1 199 ? -26.417 -28.975 68.139 1.00 24.33 199 GLU A CA 1
ATOM 1567 C C . GLU A 1 199 ? -25.497 -28.309 67.121 1.00 22.94 199 GLU A C 1
ATOM 1568 O O . GLU A 1 199 ? -25.774 -28.330 65.921 1.00 22.65 199 GLU A O 1
ATOM 1574 N N . LEU A 1 200 ? -24.399 -27.725 67.600 1.00 21.97 200 LEU A N 1
ATOM 1575 C CA . LEU A 1 200 ? -23.354 -27.215 66.709 1.00 20.51 200 LEU A CA 1
ATOM 1576 C C . LEU A 1 200 ? -22.644 -28.381 66.027 1.00 20.12 200 LEU A C 1
ATOM 1577 O O . LEU A 1 200 ? -22.565 -29.476 66.589 1.00 20.37 200 LEU A O 1
ATOM 1582 N N . LEU A 1 201 ? -22.131 -28.147 64.821 1.00 19.21 201 LEU A N 1
ATOM 1583 C CA . LEU A 1 201 ? -21.306 -29.140 64.128 1.00 18.74 201 LEU A CA 1
ATOM 1584 C C . LEU A 1 201 ? -20.051 -29.451 64.948 1.00 18.76 201 LEU A C 1
ATOM 1585 O O . LEU A 1 201 ? -19.716 -30.621 65.175 1.00 18.86 201 LEU A O 1
ATOM 1590 N N . HIS A 1 202 ? -19.381 -28.387 65.395 1.00 18.37 202 HIS A N 1
ATOM 1591 C CA . HIS A 1 202 ? -18.213 -28.469 66.272 1.00 18.27 202 HIS A CA 1
ATOM 1592 C C . HIS A 1 202 ? -17.847 -27.062 66.746 1.00 18.21 202 HIS A C 1
ATOM 1593 O O . HIS A 1 202 ? -18.332 -26.064 66.194 1.00 17.72 202 HIS A O 1
ATOM 1600 N N . ALA A 1 203 ? -17.007 -26.999 67.779 1.00 18.30 203 ALA A N 1
ATOM 1601 C CA . ALA A 1 203 ? -16.478 -25.742 68.312 1.00 18.23 203 ALA A CA 1
ATOM 1602 C C . ALA A 1 203 ? -15.075 -25.962 68.877 1.00 18.33 203 ALA A C 1
ATOM 1603 O O . ALA A 1 203 ? -14.783 -27.034 69.404 1.00 18.55 203 ALA A O 1
ATOM 1605 N N . VAL A 1 204 ? -14.216 -24.947 68.762 1.00 18.08 204 VAL A N 1
ATOM 1606 C CA . VAL A 1 204 ? -12.850 -25.000 69.314 1.00 18.42 204 VAL A CA 1
ATOM 1607 C C . VAL A 1 204 ? -12.505 -23.695 70.051 1.00 18.99 204 VAL A C 1
ATOM 1608 O O . VAL A 1 204 ? -12.568 -22.616 69.458 1.00 18.35 204 VAL A O 1
ATOM 1612 N N . PRO A 1 205 ? -12.138 -23.788 71.347 1.00 20.29 205 PRO A N 1
ATOM 1613 C CA . PRO A 1 205 ? -11.807 -22.572 72.106 1.00 21.18 205 PRO A CA 1
ATOM 1614 C C . PRO A 1 205 ? -10.562 -21.837 71.602 1.00 21.42 205 PRO A C 1
ATOM 1615 O O . PRO A 1 205 ? -9.663 -22.456 71.023 1.00 21.07 205 PRO A O 1
ATOM 1619 N N . ASP A 1 206 ? -10.546 -20.520 71.814 1.00 22.09 206 ASP A N 1
ATOM 1620 C CA . ASP A 1 206 ? -9.386 -19.648 71.556 1.00 22.82 206 ASP A CA 1
ATOM 1621 C C . ASP A 1 206 ? -8.927 -19.565 70.093 1.00 22.13 206 ASP A C 1
ATOM 1622 O O . ASP A 1 206 ? -7.738 -19.365 69.829 1.00 22.76 206 ASP A O 1
ATOM 1627 N N . THR A 1 207 ? -9.858 -19.711 69.149 1.00 21.07 207 THR A N 1
ATOM 1628 C CA . THR A 1 207 ? -9.519 -19.585 67.722 1.00 20.31 207 THR A CA 1
ATOM 1629 C C . THR A 1 207 ? -10.015 -18.276 67.111 1.00 19.91 207 THR A C 1
ATOM 1630 O O . THR A 1 207 ? -9.453 -17.794 66.121 1.00 19.66 207 THR A O 1
ATOM 1634 N N . GLY A 1 208 ? -11.068 -17.710 67.701 1.00 19.75 208 GLY A N 1
ATOM 1635 C CA . GLY A 1 208 ? -11.767 -16.574 67.108 1.00 19.03 208 GLY A CA 1
ATOM 1636 C C . GLY A 1 208 ? -12.672 -17.027 65.972 1.00 18.28 208 GLY A C 1
ATOM 1637 O O . GLY A 1 208 ? -12.875 -18.225 65.772 1.00 17.74 208 GLY A O 1
ATOM 1638 N N . LEU A 1 209 ? -13.200 -16.062 65.221 1.00 17.74 209 LEU A N 1
ATOM 1639 C CA . LEU A 1 209 ? -14.141 -16.314 64.125 1.00 17.46 209 LEU A CA 1
ATOM 1640 C C . LEU A 1 209 ? -13.689 -17.368 63.103 1.00 16.95 209 LEU A C 1
ATOM 1641 O O . LEU A 1 209 ? -12.558 -17.325 62.609 1.00 16.93 209 LEU A O 1
ATOM 1646 N N . TRP A 1 210 ? -14.597 -18.292 62.794 1.00 16.59 210 TRP A N 1
ATOM 1647 C CA . TRP A 1 210 ? -14.444 -19.222 61.678 1.00 16.42 210 TRP A CA 1
ATOM 1648 C C . TRP A 1 210 ? -15.181 -18.671 60.460 1.00 16.52 210 TRP A C 1
ATOM 1649 O O . TRP A 1 210 ? -16.402 -18.488 60.502 1.00 16.75 210 TRP A O 1
ATOM 1660 N N . GLU A 1 211 ? -14.437 -18.387 59.392 1.00 16.55 211 GLU A N 1
ATOM 1661 C CA . GLU A 1 211 ? -15.021 -18.017 58.101 1.00 16.89 211 GLU A CA 1
ATOM 1662 C C . GLU A 1 211 ? -14.964 -19.201 57.141 1.00 16.57 211 GLU A C 1
ATOM 1663 O O . GLU A 1 211 ? -14.189 -20.138 57.350 1.00 16.07 211 GLU A O 1
ATOM 1669 N N . CYS A 1 212 ? -15.784 -19.152 56.092 1.00 16.56 212 CYS A N 1
ATOM 1670 C CA . CYS A 1 212 ? -15.647 -20.062 54.945 1.00 16.87 212 CYS A CA 1
ATOM 1671 C C . CYS A 1 212 ? -15.518 -21.545 55.362 1.00 16.22 212 CYS A C 1
ATOM 1672 O O . CYS A 1 212 ? -14.612 -22.254 54.911 1.00 15.84 212 CYS A O 1
ATOM 1675 N N . VAL A 1 213 ? -16.427 -22.003 56.222 1.00 15.86 213 VAL A N 1
ATOM 1676 C CA . VAL A 1 213 ? -16.402 -23.390 56.724 1.00 15.83 213 VAL A CA 1
ATOM 1677 C C . VAL A 1 213 ? -16.708 -24.413 55.619 1.00 15.75 213 VAL A C 1
ATOM 1678 O O . VAL A 1 213 ? -17.655 -24.237 54.848 1.00 15.94 213 VAL A O 1
ATOM 1682 N N . ASP A 1 214 ? -15.894 -25.469 55.547 1.00 15.36 214 ASP A N 1
ATOM 1683 C CA . ASP A 1 214 ? -16.063 -26.552 54.560 1.00 15.66 214 ASP A CA 1
ATOM 1684 C C . ASP A 1 214 ? -16.124 -27.902 55.293 1.00 15.48 214 ASP A C 1
ATOM 1685 O O . ASP A 1 214 ? -15.297 -28.170 56.163 1.00 16.01 214 ASP A O 1
ATOM 1690 N N . LEU A 1 215 ? -17.120 -28.725 54.961 1.00 15.14 215 LEU A N 1
ATOM 1691 C CA . LEU A 1 215 ? -17.240 -30.087 55.501 1.00 14.91 215 LEU A CA 1
ATOM 1692 C C . LEU A 1 215 ? -17.405 -31.071 54.343 1.00 14.81 215 LEU A C 1
ATOM 1693 O O . LEU A 1 215 ? -18.366 -30.973 53.577 1.00 15.15 215 LEU A O 1
ATOM 1698 N N . TYR A 1 216 ? -16.472 -32.013 54.207 1.00 14.35 216 TYR A N 1
ATOM 1699 C CA . TYR A 1 216 ? -16.522 -32.964 53.093 1.00 14.25 216 TYR A CA 1
ATOM 1700 C C . TYR A 1 216 ? -15.941 -34.344 53.411 1.00 14.39 216 TYR A C 1
ATOM 1701 O O . TYR A 1 216 ? -15.011 -34.458 54.216 1.00 14.21 216 TYR A O 1
ATOM 1710 N N . PRO A 1 217 ? -16.484 -35.393 52.763 1.00 14.74 217 PRO A N 1
ATOM 1711 C CA . PRO A 1 217 ? -16.000 -36.761 52.939 1.00 15.20 217 PRO A CA 1
ATOM 1712 C C . PRO A 1 217 ? -14.727 -37.052 52.139 1.00 15.34 217 PRO A C 1
ATOM 1713 O O . PRO A 1 217 ? -14.544 -36.513 51.043 1.00 15.16 217 PRO A O 1
ATOM 1717 N N . VAL A 1 218 ? -13.862 -37.897 52.700 1.00 15.56 218 VAL A N 1
ATOM 1718 C CA . VAL A 1 218 ? -12.673 -38.407 52.006 1.00 15.71 218 VAL A CA 1
ATOM 1719 C C . VAL A 1 218 ? -12.613 -39.928 52.179 1.00 16.61 218 VAL A C 1
ATOM 1720 O O . VAL A 1 218 ? -13.051 -40.459 53.201 1.00 16.86 218 VAL A O 1
ATOM 1724 N N . SER A 1 219 ? -12.072 -40.624 51.182 1.00 17.29 219 SER A N 1
ATOM 1725 C CA . SER A 1 219 ? -12.016 -42.087 51.221 1.00 18.52 219 SER A CA 1
ATOM 1726 C C . SER A 1 219 ? -10.788 -42.593 51.974 1.00 19.25 219 SER A C 1
ATOM 1727 O O . SER A 1 219 ? -9.709 -42.024 51.858 1.00 18.52 219 SER A O 1
ATOM 1730 N N . THR A 1 220 ? -10.959 -43.674 52.731 1.00 20.66 220 THR A N 1
ATOM 1731 C CA . THR A 1 220 ? -9.835 -44.307 53.422 1.00 22.24 220 THR A CA 1
ATOM 1732 C C . THR A 1 220 ? -9.205 -45.431 52.592 1.00 23.75 220 THR A C 1
ATOM 1733 O O . THR A 1 220 ? -8.201 -46.022 53.003 1.00 24.20 220 THR A O 1
ATOM 1737 N N . THR A 1 221 ? -9.792 -45.729 51.434 1.00 24.77 221 THR A N 1
ATOM 1738 C CA . THR A 1 221 ? -9.345 -46.877 50.637 1.00 26.58 221 THR A CA 1
ATOM 1739 C C . THR A 1 221 ? -8.961 -46.568 49.192 1.00 26.91 221 THR A C 1
ATOM 1740 O O . THR A 1 221 ? -8.009 -47.146 48.679 1.00 28.03 221 THR A O 1
ATOM 1744 N N . GLY A 1 222 ? -9.692 -45.677 48.531 1.00 27.00 222 GLY A N 1
ATOM 1745 C CA . GLY A 1 222 ? -9.448 -45.431 47.107 1.00 27.04 222 GLY A CA 1
ATOM 1746 C C . GLY A 1 222 ? -8.559 -44.229 46.859 1.00 26.34 222 GLY A C 1
ATOM 1747 O O . GLY A 1 222 ? -8.126 -43.561 47.804 1.00 26.44 222 GLY A O 1
ATOM 1748 N N . GLU A 1 223 ? -8.282 -43.952 45.586 1.00 25.63 223 GLU A N 1
ATOM 1749 C CA . GLU A 1 223 ? -7.558 -42.735 45.216 1.00 24.76 223 GLU A CA 1
ATOM 1750 C C . GLU A 1 223 ? -8.430 -41.727 44.447 1.00 23.13 223 GLU A C 1
ATOM 1751 O O . GLU A 1 223 ? -7.923 -40.872 43.716 1.00 22.62 223 GLU A O 1
ATOM 1757 N N . LYS A 1 224 ? -9.742 -41.828 44.645 1.00 22.18 224 LYS A N 1
ATOM 1758 C CA . LYS A 1 224 ? -10.709 -40.894 44.066 1.00 20.87 224 LYS A CA 1
ATOM 1759 C C . LYS A 1 224 ? -11.280 -39.973 45.141 1.00 19.71 224 LYS A C 1
ATOM 1760 O O . LYS A 1 224 ? -11.356 -40.347 46.315 1.00 19.31 224 LYS A O 1
ATOM 1766 N N . GLY A 1 225 ? -11.684 -38.773 44.733 1.00 18.44 225 GLY A N 1
ATOM 1767 C CA . GLY A 1 225 ? -12.504 -37.907 45.584 1.00 17.70 225 GLY A CA 1
ATOM 1768 C C . GLY A 1 225 ? -13.913 -38.463 45.725 1.00 17.80 225 GLY A C 1
ATOM 1769 O O . GLY A 1 225 ? -14.327 -39.345 44.959 1.00 17.99 225 GLY A O 1
ATOM 1770 N N . LEU A 1 226 ? -14.656 -37.945 46.701 1.00 17.39 226 LEU A N 1
ATOM 1771 C CA . LEU A 1 226 ? -16.028 -38.391 46.954 1.00 17.92 226 LEU A CA 1
ATOM 1772 C C . LEU A 1 226 ? -17.036 -37.256 46.836 1.00 17.89 226 LEU A C 1
ATOM 1773 O O . LEU A 1 226 ? -16.750 -36.119 47.216 1.00 17.22 226 LEU A O 1
ATOM 1778 N N . GLU A 1 227 ? -18.213 -37.585 46.309 1.00 18.41 227 GLU A N 1
ATOM 1779 C CA . GLU A 1 227 ? -19.330 -36.650 46.239 1.00 18.83 227 GLU A CA 1
ATOM 1780 C C . GLU A 1 227 ? -19.709 -36.200 47.658 1.00 18.37 227 GLU A C 1
ATOM 1781 O O . GLU A 1 227 ? -19.623 -36.977 48.611 1.00 18.08 227 GLU A O 1
ATOM 1787 N N . THR A 1 228 ? -20.125 -34.943 47.785 1.00 18.05 228 THR A N 1
ATOM 1788 C CA . THR A 1 228 ? -20.283 -34.277 49.086 1.00 18.00 228 THR A CA 1
ATOM 1789 C C . THR A 1 228 ? -21.245 -34.949 50.091 1.00 18.40 228 THR A C 1
ATOM 1790 O O . THR A 1 228 ? -21.057 -34.824 51.305 1.00 18.17 228 THR A O 1
ATOM 1794 N N . SER A 1 229 ? -22.247 -35.672 49.589 1.00 18.87 229 SER A N 1
ATOM 1795 C CA . SER A 1 229 ? -23.230 -36.337 50.453 1.00 19.67 229 SER A CA 1
ATOM 1796 C C . SER A 1 229 ? -22.888 -37.786 50.839 1.00 20.70 229 SER A C 1
ATOM 1797 O O . SER A 1 229 ? -23.645 -38.429 51.574 1.00 21.25 229 SER A O 1
ATOM 1800 N N . VAL A 1 230 ? -21.753 -38.289 50.357 1.00 21.22 230 VAL A N 1
ATOM 1801 C CA . VAL A 1 230 ? -21.320 -39.662 50.647 1.00 22.49 230 VAL A CA 1
ATOM 1802 C C . VAL A 1 230 ? -20.979 -39.847 52.135 1.00 23.71 230 VAL A C 1
ATOM 1803 O O . VAL A 1 230 ? -20.247 -39.046 52.718 1.00 22.99 230 VAL A O 1
ATOM 1807 N N . ASN A 1 231 ? -21.541 -40.892 52.743 1.00 25.63 231 ASN A N 1
ATOM 1808 C CA . ASN A 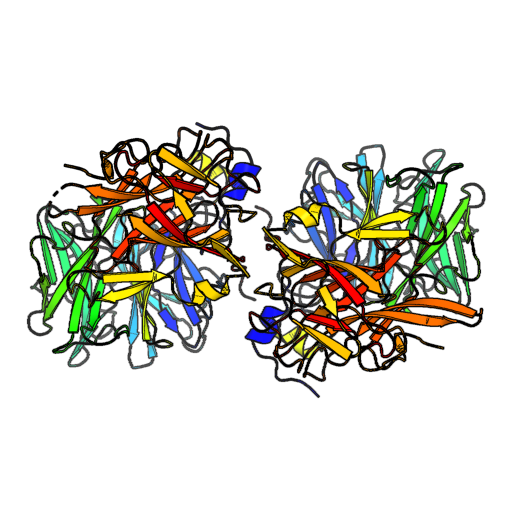1 231 ? -21.190 -41.288 54.111 1.00 27.43 231 ASN A CA 1
ATOM 1809 C C . ASN A 1 231 ? -21.189 -42.817 54.244 1.00 28.88 231 ASN A C 1
ATOM 1810 O O . ASN A 1 231 ? -21.742 -43.522 53.394 1.00 29.50 231 ASN A O 1
ATOM 1815 N N . GLY A 1 232 ? -20.548 -43.323 55.294 1.00 29.89 232 GLY A N 1
ATOM 1816 C CA . GLY A 1 232 ? -20.460 -44.765 55.516 1.00 31.55 232 GLY A CA 1
ATOM 1817 C C . GLY A 1 232 ? -19.230 -45.193 56.297 1.00 32.20 232 GLY A C 1
ATOM 1818 O O . GLY A 1 232 ? -18.547 -44.351 56.887 1.00 31.90 232 GLY A O 1
ATOM 1819 N N . PRO A 1 233 ? -18.938 -46.510 56.303 1.00 33.31 233 PRO A N 1
ATOM 1820 C CA . PRO A 1 233 ? -17.872 -47.116 57.118 1.00 33.61 233 PRO A CA 1
ATOM 1821 C C . PRO A 1 233 ? -16.435 -46.761 56.713 1.00 32.92 233 PRO A C 1
ATOM 1822 O O . PRO A 1 233 ? -15.603 -46.508 57.591 1.00 33.33 233 PRO A O 1
ATOM 1826 N N . LYS A 1 234 ? -16.142 -46.750 55.413 1.00 32.02 234 LYS A N 1
ATOM 1827 C CA . LYS A 1 234 ? -14.796 -46.416 54.928 1.00 30.82 234 LYS A CA 1
ATOM 1828 C C . LYS A 1 234 ? -14.659 -44.926 54.578 1.00 29.02 234 LYS A C 1
ATOM 1829 O O . LYS A 1 234 ? -13.872 -44.548 53.699 1.00 28.38 234 LYS A O 1
ATOM 1835 N N . VAL A 1 235 ? -15.433 -44.090 55.269 1.00 27.75 235 VAL A N 1
ATOM 1836 C CA . VAL A 1 235 ? -15.468 -42.650 54.998 1.00 25.67 235 VAL A CA 1
ATOM 1837 C C . VAL A 1 235 ? -15.082 -41.837 56.238 1.00 24.54 235 VAL A C 1
ATOM 1838 O O . VAL A 1 235 ? -15.627 -42.045 57.326 1.00 25.21 235 VAL A O 1
ATOM 1842 N N . LYS A 1 236 ? -14.135 -40.920 56.066 1.00 22.33 236 LYS A N 1
ATOM 1843 C CA . LYS A 1 236 ? -13.836 -39.921 57.086 1.00 20.83 236 LYS A CA 1
ATOM 1844 C C . LYS A 1 236 ? -14.266 -38.550 56.561 1.00 19.15 236 LYS A C 1
ATOM 1845 O O . LYS A 1 236 ? -14.563 -38.413 55.374 1.00 18.54 236 LYS A O 1
ATOM 1851 N N . HIS A 1 237 ? -14.328 -37.551 57.438 1.00 17.89 237 HIS A N 1
ATOM 1852 C CA . HIS A 1 237 ? -14.684 -36.193 57.017 1.00 16.60 237 HIS A CA 1
ATOM 1853 C C . HIS A 1 237 ? -13.634 -35.177 57.421 1.00 15.93 237 HIS A C 1
ATOM 1854 O O . HIS A 1 237 ? -13.163 -35.182 58.557 1.00 16.30 237 HIS A O 1
ATOM 1861 N N . VAL A 1 238 ? -13.283 -34.304 56.481 1.00 15.07 238 VAL A N 1
ATOM 1862 C CA . VAL A 1 238 ? -12.449 -33.141 56.777 1.00 14.57 238 VAL A CA 1
ATOM 1863 C C . VAL A 1 238 ? -13.365 -31.991 57.217 1.00 14.44 238 VAL A C 1
ATOM 1864 O O . VAL A 1 238 ? -14.396 -31.734 56.583 1.00 14.44 238 VAL A O 1
ATOM 1868 N N . LEU A 1 239 ? -13.010 -31.331 58.320 1.00 14.18 239 LEU A N 1
ATOM 1869 C CA . LEU A 1 239 ? -13.620 -30.049 58.674 1.00 14.07 239 LEU A CA 1
ATOM 1870 C C . LEU A 1 239 ? -12.563 -28.954 58.520 1.00 13.85 239 LEU A C 1
ATOM 1871 O O . LEU A 1 239 ? -11.469 -29.059 59.078 1.00 13.68 239 LEU A O 1
ATOM 1876 N N . LYS A 1 240 ? -12.901 -27.921 57.750 1.00 13.44 240 LYS A N 1
ATOM 1877 C CA . LYS A 1 240 ? -11.988 -26.808 57.454 1.00 13.23 240 LYS A CA 1
ATOM 1878 C C . LYS A 1 240 ? -12.606 -25.466 57.844 1.00 13.33 240 LYS A C 1
ATOM 1879 O O . LYS A 1 240 ? -13.815 -25.274 57.710 1.00 13.29 240 LYS A O 1
ATOM 1885 N N . ALA A 1 241 ? -11.771 -24.543 58.321 1.00 13.53 241 ALA A N 1
ATOM 1886 C CA . ALA A 1 241 ? -12.205 -23.167 58.573 1.00 13.84 241 ALA A CA 1
ATOM 1887 C C . ALA A 1 241 ? -11.117 -22.172 58.212 1.00 14.02 241 ALA A C 1
ATOM 1888 O O . ALA A 1 241 ? -9.925 -22.436 58.424 1.00 14.05 241 ALA A O 1
ATOM 1890 N N . SER A 1 242 ? -11.534 -21.039 57.653 1.00 14.21 242 SER A N 1
ATOM 1891 C CA . SER A 1 242 ? -10.650 -19.888 57.482 1.00 14.67 242 SER A CA 1
ATOM 1892 C C . SER A 1 242 ? -10.621 -19.104 58.792 1.00 15.23 242 SER A C 1
ATOM 1893 O O . SER A 1 242 ? -11.656 -18.622 59.263 1.00 15.38 242 SER A O 1
ATOM 1896 N N . ILE A 1 243 ? -9.435 -19.004 59.388 1.00 15.63 243 ILE A N 1
ATOM 1897 C CA . ILE A 1 243 ? -9.278 -18.372 60.693 1.00 16.85 243 ILE A CA 1
ATOM 1898 C C . ILE A 1 243 ? -9.015 -16.881 60.487 1.00 17.63 243 ILE A C 1
ATOM 1899 O O . ILE A 1 243 ? -7.887 -16.469 60.194 1.00 17.72 243 ILE A O 1
ATOM 1904 N N . ASP A 1 244 ? -10.081 -16.091 60.628 1.00 18.37 244 ASP A N 1
ATOM 1905 C CA . ASP A 1 244 ? -10.085 -14.652 60.317 1.00 19.33 244 ASP A CA 1
ATOM 1906 C C . ASP A 1 244 ? -8.955 -13.872 60.992 1.00 19.89 244 ASP A C 1
ATOM 1907 O O . ASP A 1 244 ? -8.287 -13.058 60.349 1.00 19.91 244 ASP A O 1
ATOM 1912 N N . GLU A 1 245 ? -8.729 -14.130 62.280 1.00 20.74 245 GLU A N 1
ATOM 1913 C CA . GLU A 1 245 ? -7.720 -13.383 63.032 1.00 21.90 245 GLU A CA 1
ATOM 1914 C C . GLU A 1 245 ? -6.296 -13.619 62.509 1.00 21.76 245 GLU A C 1
ATOM 1915 O O . GLU A 1 245 ? -5.433 -12.752 62.658 1.00 22.47 245 GLU A O 1
ATOM 1921 N N . G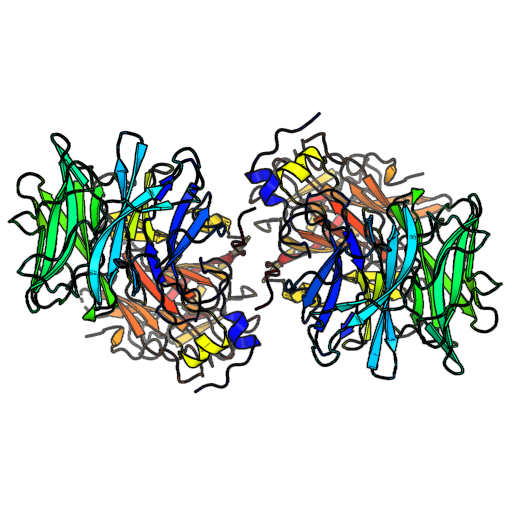LN A 1 246 ? -6.074 -14.773 61.875 1.00 21.03 246 GLN A N 1
ATOM 1922 C CA . GLN A 1 246 ? -4.763 -15.141 61.321 1.00 20.73 246 GLN A CA 1
ATOM 1923 C C . GLN A 1 246 ? -4.648 -14.949 59.804 1.00 20.13 246 GLN A C 1
ATOM 1924 O O . GLN A 1 246 ? -3.538 -14.916 59.260 1.00 20.15 246 GLN A O 1
ATOM 1930 N N . GLN A 1 247 ? -5.792 -14.825 59.132 1.00 19.29 247 GLN A N 1
ATOM 1931 C CA . GLN A 1 247 ? -5.870 -14.870 57.666 1.00 18.56 247 GLN A CA 1
ATOM 1932 C C . GLN A 1 247 ? -5.165 -16.115 57.107 1.00 18.08 247 GLN A C 1
ATOM 1933 O O . GLN A 1 247 ? -4.410 -16.039 56.130 1.00 17.95 247 GLN A O 1
ATOM 1939 N N . ARG A 1 248 ? -5.438 -17.252 57.754 1.00 17.36 248 ARG A N 1
ATOM 1940 C CA . ARG A 1 248 ? -4.880 -18.559 57.391 1.00 17.16 248 ARG A CA 1
ATOM 1941 C C . ARG A 1 248 ? -5.958 -19.641 57.449 1.00 16.46 248 ARG A C 1
ATOM 1942 O O . ARG A 1 248 ? -6.910 -19.524 58.228 1.00 16.43 248 ARG A O 1
ATOM 1950 N N . ASP A 1 249 ? -5.794 -20.687 56.635 1.00 15.46 249 ASP A N 1
ATOM 1951 C CA . ASP A 1 249 ? -6.759 -21.792 56.551 1.00 14.92 249 ASP A CA 1
ATOM 1952 C C . ASP A 1 249 ? -6.265 -23.036 57.288 1.00 14.87 249 ASP A C 1
ATOM 1953 O O . ASP A 1 249 ? -5.151 -23.515 57.033 1.00 14.95 249 ASP A O 1
ATOM 1958 N N . TYR A 1 250 ? -7.100 -23.560 58.188 1.00 14.37 250 TYR A N 1
ATOM 1959 C CA . TYR A 1 250 ? -6.770 -24.770 58.955 1.00 14.34 250 TYR A CA 1
ATOM 1960 C C . TYR A 1 250 ? -7.781 -25.881 58.672 1.00 14.10 250 TYR A C 1
ATOM 1961 O O . TYR A 1 250 ? -8.952 -25.605 58.406 1.00 14.11 250 TYR A O 1
ATOM 1970 N N . TYR A 1 251 ? -7.330 -27.132 58.737 1.00 14.02 251 TYR A N 1
ATOM 1971 C CA . TYR A 1 251 ? -8.228 -28.285 58.600 1.00 13.81 251 TYR A CA 1
ATOM 1972 C C . TYR A 1 251 ? -7.908 -29.349 59.652 1.00 14.21 251 TYR A C 1
ATOM 1973 O O . TYR A 1 251 ? -6.835 -29.331 60.265 1.00 14.26 251 TYR A O 1
ATOM 1982 N N . ALA A 1 252 ? -8.843 -30.276 59.846 1.00 14.33 252 ALA A N 1
ATOM 1983 C CA . ALA A 1 252 ? -8.614 -31.452 60.688 1.00 14.73 252 ALA A CA 1
ATOM 1984 C C . ALA A 1 252 ? -9.368 -32.653 60.125 1.00 14.89 252 ALA A C 1
ATOM 1985 O O . ALA A 1 252 ? -10.379 -32.490 59.435 1.00 14.98 252 ALA A O 1
ATOM 1987 N N . ILE A 1 253 ? -8.855 -33.850 60.404 1.00 15.32 253 ILE A N 1
ATOM 1988 C CA . ILE A 1 253 ? -9.470 -35.099 59.947 1.00 15.68 253 ILE A CA 1
ATOM 1989 C C . ILE A 1 253 ? -10.284 -35.715 61.077 1.00 16.34 253 ILE A C 1
ATOM 1990 O O . ILE A 1 253 ? -9.805 -35.824 62.208 1.00 16.74 253 ILE A O 1
ATOM 1995 N N . GLY A 1 254 ? -11.517 -36.111 60.774 1.00 16.75 254 GLY A N 1
ATOM 1996 C CA . GLY A 1 254 ? -12.381 -36.705 61.786 1.00 17.68 254 GLY A CA 1
ATOM 1997 C C . GLY A 1 254 ? -13.520 -37.526 61.223 1.00 18.47 254 GLY A C 1
ATOM 1998 O O . GLY A 1 254 ? -13.423 -38.078 60.120 1.00 18.08 254 GLY A O 1
ATOM 1999 N N . THR A 1 255 ? -14.594 -37.617 62.004 1.00 19.24 255 THR A N 1
ATOM 2000 C CA . THR A 1 255 ? -15.786 -38.369 61.617 1.00 20.43 255 THR A CA 1
ATOM 2001 C C . THR A 1 255 ? -17.047 -37.537 61.852 1.00 20.05 255 THR A C 1
ATOM 2002 O O . THR A 1 255 ? -17.179 -36.873 62.884 1.00 19.99 255 THR A O 1
ATOM 2006 N N . TYR A 1 256 ? -17.961 -37.572 60.883 1.00 19.79 256 TYR A N 1
ATOM 2007 C CA . TYR A 1 256 ? -19.242 -36.876 60.991 1.00 19.82 256 TYR A CA 1
ATOM 2008 C C . TYR A 1 256 ? -20.389 -37.878 61.060 1.00 20.58 256 TYR A C 1
ATOM 2009 O O . TYR A 1 256 ? -20.483 -38.792 60.237 1.00 20.71 256 TYR A O 1
ATOM 2018 N N . ASP A 1 257 ? -21.256 -37.693 62.050 1.00 21.48 257 ASP A N 1
ATOM 2019 C CA . ASP A 1 257 ? -22.397 -38.575 62.260 1.00 22.71 257 ASP A CA 1
ATOM 2020 C C . ASP A 1 257 ? -23.683 -37.828 61.908 1.00 22.64 257 ASP A C 1
ATOM 2021 O O . ASP A 1 257 ? -23.999 -36.801 62.514 1.00 22.45 257 ASP A O 1
ATOM 2026 N N . LEU A 1 258 ? -24.404 -38.337 60.912 1.00 23.07 258 LEU A N 1
ATOM 2027 C CA . LEU A 1 258 ? -25.671 -37.740 60.475 1.00 23.49 258 LEU A CA 1
ATOM 2028 C C . LEU A 1 258 ? -26.746 -37.751 61.561 1.00 24.18 258 LEU A C 1
ATOM 2029 O O . LEU A 1 258 ? -27.539 -36.808 61.666 1.00 24.20 258 LEU A O 1
ATOM 2034 N N . GLY A 1 259 ? -26.765 -38.816 62.362 1.00 24.79 259 GLY A N 1
ATOM 2035 C CA . GLY A 1 259 ? -27.747 -38.966 63.437 1.00 25.51 259 GLY A CA 1
ATOM 2036 C C . GLY A 1 259 ? -27.653 -37.866 64.479 1.00 25.40 259 GLY A C 1
ATOM 2037 O O . GLY A 1 259 ? -28.665 -37.279 64.872 1.00 25.89 259 GLY A O 1
ATOM 2038 N N . THR A 1 260 ? -26.429 -37.577 64.912 1.00 24.71 260 THR A N 1
ATOM 2039 C CA . THR A 1 260 ? -26.185 -36.610 65.981 1.00 24.70 260 THR A CA 1
ATOM 2040 C C . THR A 1 260 ? -25.850 -35.201 65.470 1.00 23.55 260 THR A C 1
ATOM 2041 O O . THR A 1 260 ? -25.919 -34.231 66.230 1.00 23.52 260 THR A O 1
ATOM 2045 N N . ASN A 1 261 ? -25.490 -35.108 64.187 1.00 22.63 261 ASN A N 1
ATOM 2046 C CA . ASN A 1 261 ? -24.977 -33.872 63.558 1.00 21.67 261 ASN A CA 1
ATOM 2047 C C . ASN A 1 261 ? -23.637 -33.378 64.133 1.00 21.22 261 ASN A C 1
ATOM 2048 O O . ASN A 1 261 ? -23.268 -32.214 63.959 1.00 20.96 261 ASN A O 1
ATOM 2053 N N . LYS A 1 262 ? -22.892 -34.264 64.791 1.00 21.13 262 LYS A N 1
ATOM 2054 C CA . LYS A 1 262 ? -21.602 -33.879 65.369 1.00 20.74 262 LYS A CA 1
ATOM 2055 C C . LYS A 1 262 ? -20.427 -34.338 64.514 1.00 19.87 262 LYS A C 1
ATOM 2056 O O . LYS A 1 262 ? -20.405 -35.480 64.046 1.00 19.64 262 LYS A O 1
ATOM 2062 N N . TRP A 1 263 ? -19.468 -33.434 64.304 1.00 18.81 263 TRP A N 1
ATOM 2063 C CA . TRP A 1 263 ? -18.146 -33.789 63.779 1.00 18.12 263 TRP A CA 1
ATOM 2064 C C . TRP A 1 263 ? -17.174 -33.898 64.960 1.00 18.48 263 TRP A C 1
ATOM 2065 O O . TRP A 1 263 ? -17.097 -32.988 65.791 1.00 18.44 263 TRP A O 1
ATOM 2076 N N . THR A 1 264 ? -16.448 -35.012 65.026 1.00 18.73 264 THR A N 1
ATOM 2077 C CA . THR A 1 264 ? -15.470 -35.276 66.090 1.00 19.51 264 THR A 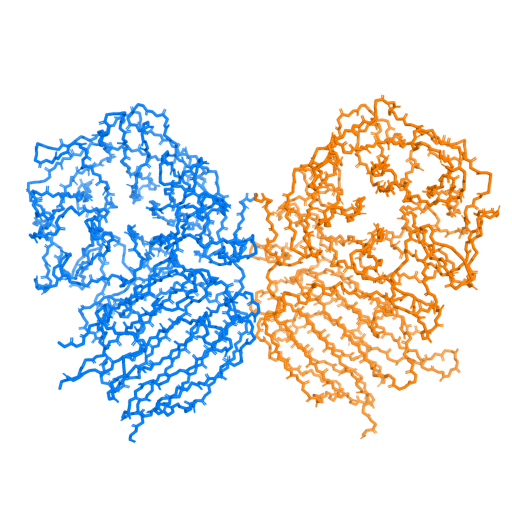CA 1
ATOM 2078 C C . THR A 1 264 ? -14.056 -35.462 65.508 1.00 19.17 264 THR A C 1
ATOM 2079 O O . THR A 1 264 ? -13.876 -36.253 64.579 1.00 19.05 264 THR A O 1
ATOM 2083 N N . PRO A 1 265 ? -13.047 -34.748 66.058 1.00 18.93 265 PRO A N 1
ATOM 2084 C CA . PRO A 1 265 ? -11.666 -34.889 65.565 1.00 18.70 265 PRO A CA 1
ATOM 2085 C C . PRO A 1 265 ? -11.013 -36.227 65.924 1.00 19.23 265 PRO A C 1
ATOM 2086 O O . PRO A 1 265 ? -11.228 -36.749 67.022 1.00 19.38 265 PRO A O 1
ATOM 2090 N N . ASP A 1 266 ? -10.223 -36.772 64.997 1.00 19.21 266 ASP A N 1
ATOM 2091 C CA . ASP A 1 266 ? -9.415 -37.964 65.279 1.00 20.26 266 ASP A CA 1
ATOM 2092 C C . ASP A 1 266 ? -8.340 -37.641 66.319 1.00 20.77 266 ASP A C 1
ATOM 2093 O O . ASP A 1 266 ? -7.999 -38.481 67.156 1.00 21.40 266 ASP A O 1
ATOM 2098 N N . ASN A 1 267 ? -7.814 -36.418 66.253 1.00 20.92 267 ASN A N 1
ATOM 2099 C CA . ASN A 1 267 ? -6.804 -35.941 67.193 1.00 21.93 267 ASN A CA 1
ATOM 2100 C C . ASN A 1 267 ? -7.188 -34.568 67.746 1.00 21.89 267 ASN A C 1
ATOM 2101 O O . ASN A 1 267 ? -7.024 -33.562 67.055 1.00 21.30 267 ASN A O 1
ATOM 2106 N N . PRO A 1 268 ? -7.697 -34.520 68.997 1.00 22.82 268 PRO A N 1
ATOM 2107 C CA . PRO A 1 268 ? -8.127 -33.251 69.605 1.00 22.90 268 PRO A CA 1
ATOM 2108 C C . PRO A 1 268 ? -7.011 -32.204 69.740 1.00 22.95 268 PRO A C 1
ATOM 2109 O O . PRO A 1 268 ? -7.298 -31.007 69.771 1.00 22.44 268 PRO A O 1
ATOM 2113 N N . GLU A 1 269 ? -5.757 -32.653 69.807 1.00 23.16 269 GLU A N 1
ATOM 2114 C CA . GLU A 1 269 ? -4.602 -31.746 69.870 1.00 23.59 269 GLU A CA 1
ATOM 2115 C C . GLU A 1 269 ? -4.328 -31.047 68.536 1.00 22.73 269 GLU A C 1
ATOM 2116 O O . GLU A 1 269 ? -3.624 -30.030 68.491 1.00 22.48 269 GLU A O 1
ATOM 2122 N N . GLU A 1 270 ? -4.887 -31.591 67.457 1.00 21.95 270 GLU A N 1
ATOM 2123 C CA . GLU A 1 270 ? -4.768 -30.985 66.131 1.00 21.39 270 GLU A CA 1
ATOM 2124 C C . GLU A 1 270 ? -6.136 -30.577 65.580 1.00 20.26 270 GLU A C 1
ATOM 2125 O O . GLU A 1 270 ? -6.381 -30.671 64.377 1.00 19.70 270 GLU A O 1
ATOM 2131 N N . ASP A 1 271 ? -7.018 -30.116 66.470 1.00 19.91 271 ASP A N 1
ATOM 2132 C CA . ASP A 1 271 ? -8.382 -29.709 66.102 1.00 19.10 271 ASP A CA 1
ATOM 2133 C C . ASP A 1 271 ? -8.369 -28.485 65.172 1.00 18.46 271 ASP A C 1
ATOM 2134 O O . ASP A 1 271 ? -7.325 -27.860 64.966 1.00 18.20 271 ASP A O 1
ATOM 2139 N N . VAL A 1 272 ? -9.534 -28.159 64.614 1.00 18.12 272 VAL A N 1
ATOM 2140 C CA . VAL A 1 272 ? -9.677 -27.046 63.667 1.00 17.55 272 VAL A CA 1
ATOM 2141 C C . VAL A 1 272 ? -9.176 -25.732 64.268 1.00 17.91 272 VAL A C 1
ATOM 2142 O O . VAL A 1 272 ? -9.688 -25.274 65.293 1.00 18.17 272 VAL A O 1
ATOM 2146 N N . GLY A 1 273 ? -8.163 -25.145 63.630 1.00 17.66 273 GLY A N 1
ATOM 2147 C CA . GLY A 1 273 ? -7.596 -23.867 64.063 1.00 18.07 273 GLY A CA 1
ATOM 2148 C C . GLY A 1 273 ? -6.354 -23.956 64.930 1.00 18.56 273 GLY A C 1
ATOM 2149 O O . GLY A 1 273 ? -5.694 -22.940 65.175 1.00 19.05 273 GLY A O 1
ATOM 2150 N N . ILE A 1 274 ? -6.038 -25.162 65.403 1.00 18.64 274 ILE A N 1
ATOM 2151 C CA . ILE A 1 274 ? -4.887 -25.393 66.285 1.00 19.38 274 ILE A CA 1
ATOM 2152 C C . ILE A 1 274 ? -4.009 -26.561 65.804 1.00 19.23 274 ILE A C 1
ATOM 2153 O O . ILE A 1 274 ? -3.148 -27.053 66.541 1.00 19.97 274 ILE A O 1
ATOM 2158 N N . GLY A 1 275 ? -4.225 -26.990 64.561 1.00 18.55 275 GLY A N 1
ATOM 2159 C CA . GLY A 1 275 ? -3.481 -28.112 63.988 1.00 18.21 275 GLY A CA 1
ATOM 2160 C C . GLY A 1 275 ? -2.908 -27.814 62.614 1.00 17.72 275 GLY A C 1
ATOM 2161 O O . GLY A 1 275 ? -2.201 -26.818 62.425 1.00 17.74 275 GLY A O 1
ATOM 2162 N N . LEU A 1 276 ? -3.222 -28.677 61.652 1.00 16.79 276 LEU A N 1
ATOM 2163 C CA . LEU A 1 276 ? -2.627 -28.605 60.318 1.00 16.41 276 LEU A CA 1
ATOM 2164 C C . LEU A 1 276 ? -3.270 -27.554 59.418 1.00 15.71 276 LEU A C 1
ATOM 2165 O O . LEU A 1 276 ? -4.449 -27.231 59.572 1.00 15.73 276 LEU A O 1
ATOM 2170 N N . ARG A 1 277 ? -2.472 -27.038 58.482 1.00 15.34 277 ARG A N 1
ATOM 2171 C CA . ARG A 1 277 ? -2.929 -26.130 57.429 1.00 14.75 277 ARG A CA 1
ATOM 2172 C C . ARG A 1 277 ? -2.783 -26.806 56.065 1.00 14.36 277 ARG A C 1
ATOM 2173 O O . ARG A 1 277 ? -1.887 -27.637 55.869 1.00 14.68 277 ARG A O 1
ATOM 2181 N N . TYR A 1 278 ? -3.646 -26.429 55.122 1.00 14.29 278 TYR A N 1
ATOM 2182 C CA . TYR A 1 278 ? -3.488 -26.805 53.715 1.00 14.21 278 TYR A CA 1
ATOM 2183 C C . TYR A 1 278 ? -2.138 -26.312 53.167 1.00 14.37 278 TYR A C 1
ATOM 2184 O O . TYR A 1 278 ? -1.466 -27.018 52.404 1.00 14.52 278 TYR A O 1
ATOM 2193 N N . ASP A 1 279 ? -1.755 -25.103 53.571 1.00 14.19 279 ASP A N 1
ATOM 2194 C CA . ASP A 1 279 ? -0.587 -24.408 53.028 1.00 14.27 279 ASP A CA 1
ATOM 2195 C C . ASP A 1 279 ? -0.014 -23.491 54.107 1.00 14.55 279 ASP A C 1
ATOM 2196 O O . ASP A 1 279 ? -0.759 -22.747 54.761 1.00 14.97 279 ASP A O 1
ATOM 2201 N N . TRP A 1 280 ? 1.302 -23.555 54.298 1.00 14.78 280 TRP A N 1
ATOM 2202 C CA . TRP A 1 280 ? 1.975 -22.791 55.352 1.00 15.26 280 TRP A CA 1
ATOM 2203 C C . TRP A 1 280 ? 2.399 -21.383 54.910 1.00 15.52 280 TRP A C 1
ATOM 2204 O O . TRP A 1 280 ? 3.008 -20.635 55.685 1.00 15.93 280 TRP A O 1
ATOM 2215 N N . GLY A 1 281 ? 2.047 -21.015 53.677 1.00 15.34 281 GLY A N 1
ATOM 2216 C CA . GLY A 1 281 ? 2.348 -19.683 53.149 1.00 15.69 281 GLY A CA 1
ATOM 2217 C C . GLY A 1 281 ? 1.142 -18.758 53.105 1.00 15.95 281 GLY A C 1
ATOM 2218 O O . GLY A 1 281 ? 0.345 -18.718 54.049 1.00 16.19 281 GLY A O 1
ATOM 2219 N N . LYS A 1 282 ? 1.020 -18.005 52.012 1.00 15.73 282 LYS A N 1
ATOM 2220 C CA . LYS A 1 282 ? -0.087 -17.062 51.819 1.00 16.06 282 LYS A CA 1
ATOM 2221 C C . LYS A 1 282 ? -1.162 -17.736 50.971 1.00 15.42 282 LYS A C 1
ATOM 2222 O O . LYS A 1 282 ? -0.966 -17.979 49.776 1.00 15.66 282 LYS A O 1
ATOM 2228 N N . TYR A 1 283 ? -2.295 -18.047 51.598 1.00 14.90 283 TYR A N 1
ATOM 2229 C CA . TYR A 1 283 ? -3.275 -18.976 51.027 1.00 14.32 283 TYR A CA 1
ATOM 2230 C C . TYR A 1 283 ? -4.544 -18.850 51.864 1.00 14.45 283 TYR A C 1
ATOM 2231 O O . TYR A 1 283 ? -4.523 -19.130 53.063 1.00 14.92 283 TYR A O 1
ATOM 2240 N N . TYR A 1 284 ? -5.645 -18.399 51.260 1.00 14.08 284 TYR A N 1
ATOM 2241 C CA . TYR A 1 284 ? -6.827 -18.073 52.064 1.00 14.05 284 TYR A CA 1
ATOM 2242 C C . TYR A 1 284 ? -8.174 -18.314 51.383 1.00 13.60 284 TYR A C 1
ATOM 2243 O O . TYR A 1 284 ? -8.248 -18.425 50.156 1.00 13.39 284 TYR A O 1
ATOM 2252 N N . ALA A 1 285 ? -9.220 -18.391 52.214 1.00 13.74 285 ALA A N 1
ATOM 2253 C CA . ALA A 1 285 ? -10.623 -18.564 51.803 1.00 13.79 285 ALA A CA 1
ATOM 2254 C C . ALA A 1 285 ? -10.842 -19.737 50.843 1.00 13.93 285 ALA A C 1
ATOM 2255 O O . ALA A 1 285 ? -11.583 -19.627 49.863 1.00 13.46 285 ALA A O 1
ATOM 2257 N N . SER A 1 286 ? -10.200 -20.865 51.145 1.00 14.26 286 SER A N 1
ATOM 2258 C CA . SER A 1 286 ? -10.262 -22.029 50.261 1.00 14.73 286 SER A CA 1
ATOM 2259 C C . SER A 1 286 ? -11.632 -22.708 50.252 1.00 14.97 286 SER A C 1
ATOM 2260 O O . SER A 1 286 ? -12.307 -22.801 51.284 1.00 15.47 286 SER A O 1
ATOM 2263 N N . LYS A 1 287 ? -12.032 -23.165 49.067 1.00 14.77 287 LYS A N 1
ATOM 2264 C CA . LYS A 1 287 ? -13.305 -23.854 48.857 1.00 14.93 287 LYS A CA 1
ATOM 2265 C C . LYS A 1 287 ? -13.045 -25.063 47.973 1.00 14.69 287 LYS A C 1
ATOM 2266 O O . LYS A 1 287 ? -12.307 -24.962 46.995 1.00 14.55 287 LYS A O 1
ATOM 2272 N N . THR A 1 288 ? -13.651 -26.199 48.308 1.00 14.60 288 THR A N 1
ATOM 2273 C CA . THR A 1 288 ? -13.557 -27.398 47.461 1.00 14.52 288 THR A CA 1
ATOM 2274 C C . THR A 1 288 ? -14.846 -27.637 46.679 1.00 14.50 288 THR A C 1
ATOM 2275 O O . THR A 1 288 ? -15.899 -27.085 47.010 1.00 14.95 288 THR A O 1
ATOM 2279 N N . PHE A 1 289 ? -14.748 -28.464 45.640 1.00 14.34 289 PHE A N 1
ATOM 2280 C CA . PHE A 1 289 ? -15.914 -28.979 44.927 1.00 14.52 289 PHE A CA 1
ATOM 2281 C C . PHE A 1 289 ? -15.604 -30.375 44.405 1.00 14.85 289 PHE A C 1
ATOM 2282 O O . PHE A 1 289 ? -14.436 -30.746 44.258 1.00 14.42 289 PHE A O 1
ATOM 2290 N N . TYR A 1 290 ? -16.651 -31.149 44.131 1.00 15.46 290 TYR A N 1
ATOM 2291 C CA . TYR A 1 290 ? -16.474 -32.469 43.533 1.00 16.14 290 TYR A CA 1
ATOM 2292 C C . TYR A 1 290 ? -16.511 -32.397 42.005 1.00 16.60 290 TYR A C 1
ATOM 2293 O O . TYR A 1 290 ? -17.441 -31.831 41.425 1.00 16.95 290 TYR A O 1
ATOM 2302 N N . ASP A 1 291 ? -15.491 -32.973 41.372 1.00 16.93 291 ASP A N 1
ATOM 2303 C CA . ASP A 1 291 ? -15.390 -33.065 39.914 1.00 17.67 291 ASP A CA 1
ATOM 2304 C C . ASP A 1 291 ? -15.846 -34.457 39.454 1.00 18.47 291 ASP A C 1
ATOM 2305 O O . ASP A 1 291 ? -15.138 -35.433 39.671 1.00 18.43 291 ASP A O 1
ATOM 2310 N N . PRO A 1 292 ? -17.034 -34.552 38.824 1.00 19.54 292 PRO A N 1
ATOM 2311 C CA . PRO A 1 292 ? -17.511 -35.869 38.389 1.00 20.74 292 PRO A CA 1
ATOM 2312 C C . PRO A 1 292 ? -16.804 -36.411 37.139 1.00 21.58 292 PRO A C 1
ATOM 2313 O O . PRO A 1 292 ? -16.888 -37.612 36.866 1.00 22.42 292 PRO A O 1
ATOM 2317 N N . LYS A 1 293 ? -16.113 -35.545 36.397 1.00 21.89 293 LYS A N 1
ATOM 2318 C CA . LYS A 1 293 ? -15.434 -35.959 35.160 1.00 22.61 293 LYS A CA 1
ATOM 2319 C C . LYS A 1 293 ? -14.279 -36.929 35.425 1.00 22.31 293 LYS A C 1
ATOM 2320 O O . LYS A 1 293 ? -14.191 -37.976 34.786 1.00 22.69 293 LYS A O 1
ATOM 2326 N N . LYS A 1 294 ? -13.405 -36.582 36.367 1.00 21.46 294 LYS A N 1
ATOM 2327 C CA . LYS A 1 294 ? -12.279 -37.448 36.727 1.00 21.19 294 LYS A CA 1
ATOM 2328 C C . LYS A 1 294 ? -12.381 -37.983 38.162 1.00 20.69 294 LYS A C 1
ATOM 2329 O O . LYS A 1 294 ? -11.440 -38.602 38.671 1.00 20.60 294 LYS A O 1
ATOM 2335 N N . GLN A 1 295 ? -13.532 -37.750 38.793 1.00 20.04 295 GLN A N 1
ATOM 2336 C CA . GLN A 1 295 ? -13.819 -38.233 40.152 1.00 19.88 295 GLN A CA 1
ATOM 2337 C C . GLN A 1 295 ? -12.764 -37.765 41.162 1.00 18.85 295 GLN A C 1
ATOM 2338 O O . GLN A 1 295 ? -12.103 -38.572 41.830 1.00 18.81 295 GLN A O 1
ATOM 2344 N N . ARG A 1 296 ? -12.614 -36.442 41.241 1.00 17.73 296 ARG A N 1
ATOM 2345 C CA . ARG A 1 296 ? -11.640 -35.788 42.118 1.00 16.83 296 ARG A CA 1
ATOM 2346 C C . ARG A 1 296 ? -12.342 -34.775 43.012 1.00 16.14 296 ARG A C 1
ATOM 2347 O O . ARG A 1 296 ? -13.409 -34.265 42.658 1.00 16.47 296 ARG A O 1
ATOM 2355 N N . ARG A 1 297 ? -11.739 -34.473 44.160 1.00 15.40 297 ARG A N 1
ATOM 2356 C CA . ARG A 1 297 ? -12.098 -33.265 44.913 1.00 14.75 297 ARG A CA 1
ATOM 2357 C C . ARG A 1 297 ? -11.006 -32.224 44.701 1.00 14.33 297 ARG A C 1
ATOM 2358 O O . ARG A 1 297 ? -9.826 -32.502 44.919 1.00 14.26 297 ARG A O 1
ATOM 2366 N N . VAL A 1 298 ? -11.415 -31.032 44.274 1.00 13.80 298 VAL A N 1
ATOM 2367 C CA . VAL A 1 298 ? -10.485 -29.970 43.887 1.00 13.42 298 VAL A CA 1
ATOM 2368 C C . VAL A 1 298 ? -10.636 -28.765 44.816 1.00 13.28 298 VAL A C 1
ATOM 2369 O O . VAL A 1 298 ? -11.758 -28.365 45.129 1.00 13.19 298 VAL A O 1
ATOM 2373 N N . VAL A 1 299 ? -9.505 -28.196 45.244 1.00 12.86 299 VAL A N 1
ATOM 2374 C CA . VAL A 1 299 ? -9.486 -27.018 46.133 1.00 13.24 299 VAL A CA 1
ATOM 2375 C C . VAL A 1 299 ? -8.961 -25.746 45.445 1.00 12.84 299 VAL A C 1
ATOM 2376 O O . VAL A 1 299 ? -7.890 -25.748 44.815 1.00 12.70 299 VAL A O 1
ATOM 2380 N N . TRP A 1 300 ? -9.747 -24.678 45.577 1.00 12.55 300 TRP A N 1
ATOM 2381 C CA . TRP A 1 300 ? -9.407 -23.332 45.124 1.00 12.64 300 TRP A CA 1
ATOM 2382 C C . TRP A 1 300 ? -8.991 -22.475 46.318 1.00 12.69 300 TRP A C 1
ATOM 2383 O O . TRP A 1 300 ? -9.592 -22.582 47.388 1.00 12.96 300 TRP A O 1
ATOM 2394 N N . ALA A 1 301 ? -8.002 -21.599 46.125 1.00 12.70 301 ALA A N 1
ATOM 2395 C CA . ALA A 1 301 ? -7.623 -20.612 47.148 1.00 12.67 301 ALA A CA 1
ATOM 2396 C C . ALA A 1 301 ? -6.856 -19.444 46.538 1.00 12.73 301 ALA A C 1
ATOM 2397 O O . ALA A 1 301 ? -6.115 -19.622 45.563 1.00 12.55 301 ALA A O 1
ATOM 2399 N N . TRP A 1 302 ? -7.017 -18.261 47.131 1.00 13.00 302 TRP A N 1
ATOM 2400 C CA . TRP A 1 302 ? -6.351 -17.057 46.626 1.00 13.40 302 TRP A CA 1
ATOM 2401 C C . TRP A 1 302 ? -5.116 -16.659 47.431 1.00 13.63 302 TRP A C 1
ATOM 2402 O O . TRP A 1 302 ? -5.015 -16.937 48.639 1.00 13.78 302 TRP A O 1
ATOM 2413 N N . THR A 1 303 ? -4.184 -16.007 46.738 1.00 13.59 303 THR A N 1
ATOM 2414 C CA . THR A 1 303 ? -2.920 -15.552 47.312 1.00 13.84 303 THR A CA 1
ATOM 2415 C C . THR A 1 303 ? -2.773 -14.036 47.114 1.00 14.27 303 THR A C 1
ATOM 2416 O O . THR A 1 303 ? -2.595 -13.547 45.990 1.00 14.51 303 THR A O 1
ATOM 2420 N N . LYS A 1 304 ? -2.872 -13.301 48.218 1.00 14.45 304 LYS A N 1
ATOM 2421 C CA . LYS A 1 304 ? -2.797 -11.845 48.202 1.00 14.80 304 LYS A CA 1
ATOM 2422 C C . LYS A 1 304 ? -1.415 -11.359 47.772 1.00 15.28 304 LYS A C 1
ATOM 2423 O O . LYS A 1 304 ? -0.415 -12.058 47.964 1.00 14.88 304 LYS A O 1
ATOM 2429 N N . GLU A 1 305 ? -1.371 -10.164 47.187 1.00 15.85 305 GLU A N 1
ATOM 2430 C CA . GLU A 1 305 ? -0.115 -9.435 46.999 1.00 16.59 305 GLU A CA 1
ATOM 2431 C C . GLU A 1 305 ? 0.623 -9.308 48.327 1.00 17.40 305 GLU A C 1
ATOM 2432 O O . GLU A 1 305 ? -0.010 -9.145 49.377 1.00 17.68 305 GLU A O 1
ATOM 2438 N N . LEU A 1 306 ? 1.953 -9.381 48.276 1.00 17.52 306 LEU A N 1
ATOM 2439 C CA . LEU A 1 306 ? 2.787 -9.146 49.456 1.00 18.33 306 LEU A CA 1
ATOM 2440 C C . LEU A 1 306 ? 3.683 -7.918 49.274 1.00 19.14 306 LEU A C 1
ATOM 2441 O O . LEU A 1 306 ? 4.705 -7.771 49.950 1.00 19.90 306 LEU A O 1
ATOM 2446 N N . ASP A 1 307 ? 3.283 -7.032 48.361 1.00 19.46 307 ASP A N 1
ATOM 2447 C CA . ASP A 1 307 ? 3.968 -5.753 48.153 1.00 20.70 307 ASP A CA 1
ATOM 2448 C C . ASP A 1 307 ? 3.098 -4.602 48.685 1.00 21.35 307 ASP A C 1
ATOM 2449 O O . ASP A 1 307 ? 2.092 -4.846 49.360 1.00 21.06 307 ASP A O 1
ATOM 2454 N N . SER A 1 308 ? 3.482 -3.361 48.393 1.00 22.32 308 SER A N 1
ATOM 2455 C CA . SER A 1 308 ? 2.764 -2.193 48.910 1.00 23.39 308 SER A CA 1
ATOM 2456 C C . SER A 1 308 ? 1.482 -1.902 48.125 1.00 23.47 308 SER A C 1
ATOM 2457 O O . SER A 1 308 ? 1.382 -2.239 46.942 1.00 23.40 308 SER A O 1
ATOM 2460 N N . GLU A 1 309 ? 0.509 -1.274 48.787 1.00 24.04 309 GLU A N 1
ATOM 2461 C CA . GLU A 1 309 ? -0.720 -0.830 48.117 1.00 24.38 309 GLU A CA 1
ATOM 2462 C C . GLU A 1 309 ? -0.409 0.211 47.035 1.00 24.58 309 GLU A C 1
ATOM 2463 O O . GLU A 1 309 ? -1.068 0.244 45.992 1.00 24.45 309 GLU A O 1
ATOM 2469 N N . VAL A 1 310 ? 0.598 1.046 47.295 1.00 25.09 310 VAL A N 1
ATOM 2470 C CA . VAL A 1 310 ? 1.086 2.035 46.329 1.00 25.47 310 VAL A CA 1
ATOM 2471 C C . VAL A 1 310 ? 1.505 1.369 45.012 1.00 24.83 310 VAL A C 1
ATOM 2472 O O . VAL A 1 310 ? 1.142 1.840 43.928 1.00 24.85 310 VAL A O 1
ATOM 2476 N N . ALA A 1 311 ? 2.251 0.268 45.118 1.00 24.01 311 ALA A N 1
ATOM 2477 C CA . ALA A 1 311 ? 2.679 -0.502 43.947 1.00 23.52 311 ALA A CA 1
ATOM 2478 C C . ALA A 1 311 ? 1.498 -1.154 43.226 1.00 22.74 311 ALA A C 1
ATOM 2479 O O . ALA A 1 311 ? 1.468 -1.192 41.994 1.00 22.48 311 ALA A O 1
ATOM 2481 N N . ASP A 1 312 ? 0.537 -1.669 43.997 1.00 22.32 312 ASP A N 1
ATOM 2482 C CA . ASP A 1 312 ? -0.677 -2.267 43.437 1.00 21.93 312 ASP A CA 1
ATOM 2483 C C . ASP A 1 312 ? -1.485 -1.261 42.611 1.00 22.50 312 ASP A C 1
ATOM 2484 O O . ASP A 1 312 ? -1.972 -1.591 41.529 1.00 22.43 312 ASP A O 1
ATOM 2489 N N . ARG A 1 313 ? -1.613 -0.038 43.122 1.00 23.53 313 ARG A N 1
ATOM 2490 C CA . ARG A 1 313 ? -2.346 1.019 42.420 1.00 24.22 313 ARG A CA 1
ATOM 2491 C C . ARG A 1 313 ? -1.615 1.469 41.152 1.00 25.07 313 ARG A C 1
ATOM 2492 O O . ARG A 1 313 ? -2.247 1.803 40.149 1.00 25.15 313 ARG A O 1
ATOM 2500 N N . GLU A 1 314 ? -0.285 1.455 41.203 1.00 25.38 314 GLU A N 1
ATOM 2501 C CA . GLU A 1 314 ? 0.550 1.802 40.054 1.00 26.35 314 GLU A CA 1
ATOM 2502 C C . GLU A 1 314 ? 0.438 0.779 38.916 1.00 25.25 314 GLU A C 1
ATOM 2503 O O . GLU A 1 314 ? 0.303 1.158 37.749 1.00 25.63 314 GLU A O 1
ATOM 2509 N N . LYS A 1 315 ? 0.493 -0.508 39.258 1.00 23.82 315 LYS A N 1
ATOM 2510 C CA . LYS A 1 315 ? 0.401 -1.574 38.252 1.00 22.76 315 LYS A CA 1
ATOM 2511 C C . LYS A 1 315 ? -1.039 -1.840 37.797 1.00 22.12 315 LYS A C 1
ATOM 2512 O O . LYS A 1 315 ? -1.260 -2.373 36.706 1.00 22.14 315 LYS A O 1
ATOM 2518 N N . GLY A 1 316 ? -2.005 -1.472 38.639 1.00 21.39 316 GLY A N 1
ATOM 2519 C CA . GLY A 1 316 ? -3.424 -1.515 38.275 1.00 20.65 316 GLY A CA 1
ATOM 2520 C C . GLY A 1 316 ? -4.174 -2.812 38.545 1.00 19.54 316 GLY A C 1
ATOM 2521 O O . GLY A 1 316 ? -5.307 -2.975 38.095 1.00 19.14 316 GLY A O 1
ATOM 2522 N N . TRP A 1 317 ? -3.550 -3.734 39.274 1.00 18.76 317 TRP A N 1
ATOM 2523 C CA . TRP A 1 317 ? -4.187 -5.014 39.619 1.00 17.72 317 TRP A CA 1
ATOM 2524 C C . TRP A 1 317 ? -3.665 -5.544 40.955 1.00 17.20 317 TRP A C 1
ATOM 2525 O O . TRP A 1 317 ? -2.619 -5.097 41.434 1.00 17.46 317 TRP A O 1
ATOM 2536 N N . ALA A 1 318 ? -4.401 -6.484 41.553 1.00 16.14 318 ALA A N 1
ATOM 2537 C CA . ALA A 1 318 ? -3.977 -7.141 42.795 1.00 15.77 318 ALA A CA 1
ATOM 2538 C C . ALA A 1 318 ? -4.541 -8.550 42.959 1.00 15.19 318 ALA A C 1
ATOM 2539 O O . ALA A 1 318 ? -5.750 -8.767 42.803 1.00 14.99 318 ALA A O 1
ATOM 2541 N N . ASN A 1 319 ? -3.641 -9.484 43.283 1.00 14.72 319 ASN A N 1
ATOM 2542 C CA . ASN A 1 319 ? -3.942 -10.856 43.754 1.00 14.57 319 ASN A CA 1
ATOM 2543 C C . ASN A 1 319 ? -4.161 -11.882 42.638 1.00 14.40 319 ASN A C 1
ATOM 2544 O O . ASN A 1 319 ? -4.630 -11.537 41.545 1.00 14.50 319 ASN A O 1
ATOM 2549 N N . VAL A 1 320 ? -3.811 -13.138 42.928 1.00 14.09 320 VAL A N 1
ATOM 2550 C CA . VAL A 1 320 ? -3.988 -14.258 41.988 1.00 13.93 320 VAL A CA 1
ATOM 2551 C C . VAL A 1 320 ? -4.565 -15.486 42.705 1.00 13.44 320 VAL A C 1
ATOM 2552 O O . VAL A 1 320 ? -4.548 -15.555 43.940 1.00 13.49 320 VAL A O 1
ATOM 2556 N N . GLN A 1 321 ? -5.082 -16.444 41.934 1.00 13.16 321 GLN A N 1
ATOM 2557 C CA . GLN A 1 321 ? -5.442 -17.754 42.486 1.00 13.08 321 GLN A CA 1
ATOM 2558 C C . GLN A 1 321 ? -4.255 -18.702 42.333 1.00 13.13 321 GLN A C 1
ATOM 2559 O O . GLN A 1 321 ? -3.485 -18.586 41.375 1.00 13.37 321 GLN A O 1
ATOM 2565 N N . THR A 1 322 ? -4.098 -19.647 43.260 1.00 12.83 322 THR A N 1
ATOM 2566 C CA . THR A 1 322 ? -3.129 -20.728 43.032 1.00 12.93 322 THR A CA 1
ATOM 2567 C C . THR A 1 322 ? -3.666 -21.621 41.911 1.00 12.24 322 THR A C 1
ATOM 2568 O O . THR A 1 322 ? -4.848 -21.547 41.560 1.00 12.16 322 THR A O 1
ATOM 2572 N N . ILE A 1 323 ? -2.808 -22.461 41.341 1.00 12.09 323 ILE A N 1
ATOM 2573 C CA . ILE A 1 323 ? -3.289 -23.539 40.479 1.00 12.03 323 ILE A CA 1
ATOM 2574 C C . ILE A 1 323 ? -4.167 -24.440 41.354 1.00 11.91 323 ILE A C 1
ATOM 2575 O O . ILE A 1 323 ? -3.777 -24.761 42.483 1.00 12.28 323 ILE A O 1
ATOM 2580 N N . PRO A 1 324 ? -5.360 -24.830 40.860 1.00 12.00 324 PRO A N 1
ATOM 2581 C CA . PRO A 1 324 ? -6.215 -25.700 41.684 1.00 12.05 324 PRO A CA 1
ATOM 2582 C C . PRO A 1 324 ? -5.497 -27.000 42.044 1.00 12.17 324 PRO A C 1
ATOM 2583 O O . PRO A 1 324 ? -4.661 -27.479 41.270 1.00 12.33 324 PRO A O 1
ATOM 2587 N N . ARG A 1 325 ? -5.811 -27.545 43.218 1.00 12.13 325 ARG A N 1
ATOM 2588 C CA . ARG A 1 325 ? -5.150 -28.758 43.722 1.00 12.10 325 ARG A CA 1
ATOM 2589 C C . ARG A 1 325 ? -6.158 -29.854 44.012 1.00 12.51 325 ARG A C 1
ATOM 2590 O O . ARG A 1 325 ? -7.283 -29.566 44.422 1.00 12.26 325 ARG A O 1
ATOM 2598 N N . THR A 1 326 ? -5.764 -31.113 43.808 1.00 12.63 326 THR A N 1
ATOM 2599 C CA . THR A 1 326 ? -6.587 -32.232 44.291 1.00 13.03 326 THR A CA 1
ATOM 2600 C C . THR A 1 326 ? -6.384 -32.384 45.794 1.00 13.18 326 THR A C 1
ATOM 2601 O O . THR A 1 326 ? -5.329 -32.009 46.316 1.00 12.83 326 THR A O 1
ATOM 2605 N N . VAL A 1 327 ? -7.401 -32.916 46.473 1.00 13.37 327 VAL A N 1
ATOM 2606 C CA . VAL A 1 327 ? -7.315 -33.290 47.889 1.00 14.12 327 VAL A CA 1
ATOM 2607 C C . VAL A 1 327 ? -7.603 -34.787 48.052 1.00 14.17 327 VAL A C 1
ATOM 2608 O O . VAL A 1 327 ? -8.639 -35.280 47.598 1.00 14.78 327 VAL A O 1
ATOM 2612 N N . LEU A 1 328 ? -6.687 -35.498 48.707 1.00 14.28 328 LEU A N 1
ATOM 2613 C CA . LEU A 1 328 ? -6.895 -36.901 49.081 1.00 14.51 328 LEU A CA 1
ATOM 2614 C C . LEU A 1 328 ? -6.376 -37.133 50.497 1.00 14.58 328 LEU A C 1
ATOM 2615 O O . LEU A 1 328 ? -5.501 -36.408 50.962 1.00 14.39 328 LEU A O 1
ATOM 2620 N N . LEU A 1 329 ? -6.922 -38.127 51.192 1.00 14.97 329 LEU A N 1
ATOM 2621 C CA . LEU A 1 329 ? -6.338 -38.543 52.465 1.00 15.54 329 LEU A CA 1
ATOM 2622 C C . LEU A 1 329 ? -4.976 -39.179 52.184 1.00 15.67 329 LEU A C 1
ATOM 2623 O O . LEU A 1 329 ? -4.824 -39.917 51.208 1.00 15.74 329 LEU A O 1
ATOM 2628 N N . ASP A 1 330 ? -3.984 -38.876 53.020 1.00 15.58 330 ASP A N 1
ATOM 2629 C CA . ASP A 1 330 ? -2.676 -39.528 52.923 1.00 16.27 330 ASP A CA 1
ATOM 2630 C C . ASP A 1 330 ? -2.786 -40.895 53.578 1.00 17.05 330 ASP A C 1
ATOM 2631 O O . ASP A 1 330 ? -2.796 -41.000 54.806 1.00 17.47 330 ASP A O 1
ATOM 2636 N N . GLN A 1 331 ? -2.873 -41.941 52.761 1.00 17.84 331 GLN A N 1
ATOM 2637 C CA . GLN A 1 331 ? -3.062 -43.294 53.281 1.00 19.23 331 GLN A CA 1
ATOM 2638 C C . GLN A 1 331 ? -1.786 -43.893 53.872 1.00 19.52 331 GLN A C 1
ATOM 2639 O O . GLN A 1 331 ? -1.847 -44.893 54.591 1.00 20.01 331 GLN A O 1
ATOM 2645 N N . LYS A 1 332 ? -0.636 -43.288 53.575 1.00 19.29 332 LYS A N 1
ATOM 2646 C CA . LYS A 1 332 ? 0.632 -43.763 54.147 1.00 20.07 332 LYS A CA 1
ATOM 2647 C C . LYS A 1 332 ? 0.749 -43.411 55.631 1.00 20.45 332 LYS A C 1
ATOM 2648 O O . LYS A 1 332 ? 1.340 -44.172 56.401 1.00 21.15 332 LYS A O 1
ATOM 2654 N N . THR A 1 333 ? 0.169 -42.276 56.024 1.00 20.11 333 THR A N 1
ATOM 2655 C CA . THR A 1 333 ? 0.199 -41.824 57.421 1.00 20.46 333 THR A CA 1
ATOM 2656 C C . THR A 1 333 ? -1.154 -41.937 58.114 1.00 20.77 333 THR A C 1
ATOM 2657 O O . THR A 1 333 ? -1.220 -42.244 59.306 1.00 21.52 333 THR A O 1
ATOM 2661 N N . GLY A 1 334 ? -2.222 -41.655 57.367 1.00 20.62 334 GLY A N 1
ATOM 2662 C CA . GLY A 1 334 ? -3.582 -41.633 57.906 1.00 21.02 334 GLY A CA 1
ATOM 2663 C C . GLY A 1 334 ? -3.945 -40.361 58.658 1.00 20.72 334 GLY A C 1
ATOM 2664 O O . GLY A 1 334 ? -5.090 -40.204 59.097 1.00 21.33 334 GLY A O 1
ATOM 2665 N N . THR A 1 335 ? -2.986 -39.442 58.788 1.00 20.16 335 THR A N 1
ATOM 2666 C CA . THR A 1 335 ? -3.113 -38.306 59.712 1.00 19.71 335 THR A CA 1
ATOM 2667 C C . THR A 1 335 ? -2.911 -36.912 59.086 1.00 18.85 335 THR A C 1
ATOM 2668 O O . THR A 1 335 ? -2.817 -35.909 59.799 1.00 19.03 335 THR A O 1
ATOM 2672 N N . ASN A 1 336 ? -2.850 -36.854 57.758 1.00 17.93 336 ASN A N 1
ATOM 2673 C CA . ASN A 1 336 ? -2.841 -35.583 57.018 1.00 16.68 336 ASN A CA 1
ATOM 2674 C C . ASN A 1 336 ? -3.467 -35.798 55.646 1.00 16.00 336 ASN A C 1
ATOM 2675 O O . ASN A 1 336 ? -3.669 -36.943 55.235 1.00 15.80 336 ASN A O 1
ATOM 2680 N N . VAL A 1 337 ? -3.802 -34.712 54.950 1.00 15.24 337 VAL A N 1
ATOM 2681 C CA . VAL A 1 337 ? -4.211 -34.821 53.541 1.00 15.09 337 VAL A CA 1
ATOM 2682 C C . VAL A 1 337 ? -3.015 -34.613 52.604 1.00 14.96 337 VAL A C 1
ATOM 2683 O O . VAL A 1 337 ? -1.958 -34.140 53.033 1.00 15.49 337 VAL A O 1
ATOM 2687 N N . LEU A 1 338 ? -3.188 -34.986 51.336 1.00 14.81 338 LEU A N 1
ATOM 2688 C CA . LEU A 1 338 ? -2.225 -34.680 50.276 1.00 14.37 338 LEU A CA 1
ATOM 2689 C C . LEU A 1 338 ? -2.864 -33.683 49.319 1.00 14.11 338 LEU A C 1
ATOM 2690 O O . LEU A 1 338 ? -3.973 -33.922 48.830 1.00 14.20 338 LEU A O 1
ATOM 2695 N N . LEU A 1 339 ? -2.177 -32.567 49.070 1.00 14.10 339 LEU A N 1
ATOM 2696 C CA . LEU A 1 339 ? -2.595 -31.588 48.057 1.00 14.05 339 LEU A CA 1
ATOM 2697 C C . LEU A 1 339 ? -1.588 -31.580 46.908 1.00 13.87 339 LEU A C 1
ATOM 2698 O O . LEU A 1 339 ? -0.381 -31.562 47.144 1.00 14.32 339 LEU A O 1
ATOM 2703 N N . TRP A 1 340 ? -2.083 -31.592 45.670 1.00 13.59 340 TRP A N 1
ATOM 2704 C CA . TRP A 1 340 ? -1.211 -31.696 44.490 1.00 13.38 340 TRP A CA 1
ATOM 2705 C C . TRP A 1 340 ? -1.845 -30.949 43.325 1.00 13.13 340 TRP A C 1
ATOM 2706 O O . TRP A 1 340 ? -3.058 -31.059 43.122 1.00 12.67 340 TRP A O 1
ATOM 2717 N N . PRO A 1 341 ? -1.046 -30.175 42.558 1.00 12.74 341 PRO A N 1
ATOM 2718 C CA . PRO A 1 341 ? -1.639 -29.448 41.426 1.00 12.96 341 PRO A CA 1
ATOM 2719 C C . PRO A 1 341 ? -2.408 -30.381 40.488 1.00 12.97 341 PRO A C 1
ATOM 2720 O O . PRO A 1 341 ? -1.967 -31.511 40.236 1.00 13.46 341 PRO A O 1
ATOM 2724 N N . VAL A 1 342 ? -3.559 -29.926 39.991 1.00 13.09 342 VAL A N 1
ATOM 2725 C CA . VAL A 1 342 ? -4.350 -30.729 39.053 1.00 13.42 342 VAL A CA 1
ATOM 2726 C C . VAL A 1 342 ? -3.480 -31.159 37.864 1.00 13.90 342 VAL A C 1
ATOM 2727 O O . VAL A 1 342 ? -2.625 -30.395 37.409 1.00 14.19 342 VAL A O 1
ATOM 2731 N N . GLU A 1 343 ? -3.689 -32.382 37.386 1.00 14.25 343 GLU A N 1
ATOM 2732 C CA . GLU A 1 343 ? -2.814 -32.991 36.374 1.00 15.05 343 GLU A CA 1
ATOM 2733 C C . GLU A 1 343 ? -2.755 -32.200 35.061 1.00 15.00 343 GLU A C 1
ATOM 2734 O O . GLU A 1 343 ? -1.770 -32.279 34.327 1.00 15.32 343 GLU A O 1
ATOM 2740 N N . GLU A 1 344 ? -3.802 -31.429 34.781 1.00 14.89 344 GLU A N 1
ATOM 2741 C CA . GLU A 1 344 ? -3.865 -30.629 33.559 1.00 15.17 344 GLU A CA 1
ATOM 2742 C C . GLU A 1 344 ? -2.793 -29.531 33.491 1.00 14.99 344 GLU A C 1
ATOM 2743 O O . GLU A 1 344 ? -2.507 -29.019 32.409 1.00 15.10 344 GLU A O 1
ATOM 2749 N N . VAL A 1 345 ? -2.190 -29.179 34.630 1.00 14.75 345 VAL A N 1
ATOM 2750 C CA . VAL A 1 345 ? -1.099 -28.195 34.631 1.00 15.06 345 VAL A CA 1
ATOM 2751 C C . VAL A 1 345 ? 0.086 -28.709 33.800 1.00 15.66 345 VAL A C 1
ATOM 2752 O O . VAL A 1 345 ? 0.870 -27.923 33.247 1.00 15.58 345 VAL A O 1
ATOM 2756 N N . GLU A 1 346 ? 0.183 -30.033 33.693 1.00 16.01 346 GLU A N 1
ATOM 2757 C CA . GLU A 1 346 ? 1.250 -30.673 32.932 1.00 17.14 346 GLU A CA 1
ATOM 2758 C C . GLU A 1 346 ? 1.121 -30.418 31.418 1.00 17.31 346 GLU A C 1
ATOM 2759 O O . GLU A 1 346 ? 2.103 -30.547 30.685 1.00 17.72 346 GLU A O 1
ATOM 2765 N N . SER A 1 347 ? -0.074 -30.031 30.964 1.00 17.24 347 SER A N 1
ATOM 2766 C CA . SER A 1 347 ? -0.301 -29.653 29.558 1.00 17.61 347 SER A CA 1
ATOM 2767 C C . SER A 1 347 ? 0.465 -28.387 29.139 1.00 17.55 347 SER A C 1
ATOM 2768 O O . SER A 1 347 ? 0.608 -28.108 27.942 1.00 18.31 347 SER A O 1
ATOM 2771 N N . LEU A 1 348 ? 0.958 -27.633 30.123 1.00 16.67 348 LEU A N 1
ATOM 2772 C CA . LEU A 1 348 ? 1.745 -26.424 29.865 1.00 16.48 348 LEU A CA 1
ATOM 2773 C C . LEU A 1 348 ? 3.238 -26.710 29.671 1.00 16.90 348 LEU A C 1
ATOM 2774 O O . LEU A 1 348 ? 3.992 -25.832 29.231 1.00 16.74 348 LEU A O 1
ATOM 2779 N N . ARG A 1 349 ? 3.665 -27.928 30.009 1.00 16.92 349 ARG A N 1
ATOM 2780 C CA . ARG A 1 349 ? 5.087 -28.295 29.935 1.00 17.66 349 ARG A CA 1
ATOM 2781 C C . ARG A 1 349 ? 5.582 -28.279 28.486 1.00 18.61 349 ARG A C 1
ATOM 2782 O O . ARG A 1 349 ? 5.012 -28.954 27.627 1.00 19.54 349 ARG A O 1
ATOM 2790 N N . LEU A 1 350 ? 6.631 -27.500 28.218 1.00 18.96 350 LEU A N 1
ATOM 2791 C CA . LEU A 1 350 ? 7.167 -27.361 26.857 1.00 19.90 350 LEU A CA 1
ATOM 2792 C C . LEU A 1 350 ? 8.292 -28.352 26.556 1.00 20.64 350 LEU A C 1
ATOM 2793 O O . LEU A 1 350 ? 8.196 -29.151 25.620 1.00 21.92 350 LEU A O 1
ATOM 2798 N N . SER A 1 351 ? 9.358 -28.285 27.345 1.00 20.62 351 SER A N 1
ATOM 2799 C CA . SER A 1 351 ? 10.504 -29.181 27.200 1.00 21.02 351 SER A CA 1
ATOM 2800 C C . SER A 1 351 ? 11.148 -29.378 28.563 1.00 20.57 351 SER A C 1
ATOM 2801 O O . SER A 1 351 ? 10.939 -28.572 29.470 1.00 19.72 351 SER A O 1
ATOM 2804 N N . SER A 1 352 ? 11.949 -30.434 28.694 1.00 20.79 352 SER A N 1
ATOM 2805 C CA . SER A 1 352 ? 12.597 -30.742 29.965 1.00 20.50 352 SER A CA 1
ATOM 2806 C C . SER A 1 352 ? 14.120 -30.784 29.874 1.00 21.05 352 SER A C 1
ATOM 2807 O O . SER A 1 352 ? 14.692 -31.060 28.811 1.00 21.24 352 SER A O 1
ATOM 2810 N N . LYS A 1 353 ? 14.770 -30.486 30.994 1.00 21.08 353 LYS A N 1
ATOM 2811 C CA . LYS A 1 353 ? 16.195 -30.746 31.151 1.00 21.94 353 LYS A CA 1
ATOM 2812 C C . LYS A 1 353 ? 16.400 -31.504 32.456 1.00 21.94 353 LYS A C 1
ATOM 2813 O O . LYS A 1 353 ? 15.779 -31.179 33.474 1.00 21.10 353 LYS A O 1
ATOM 2819 N N . GLU A 1 354 ? 17.263 -32.516 32.411 1.00 22.61 354 GLU A N 1
ATOM 2820 C CA . GLU A 1 354 ? 17.535 -33.358 33.573 1.00 23.16 354 GLU A CA 1
ATOM 2821 C C . GLU A 1 354 ? 18.944 -33.143 34.124 1.00 23.31 354 GLU A C 1
ATOM 2822 O O . GLU A 1 354 ? 19.906 -32.959 33.367 1.00 23.52 354 GLU A O 1
ATOM 2828 N N . PHE A 1 355 ? 19.042 -33.151 35.451 1.00 22.89 355 PHE A N 1
ATOM 2829 C CA . PHE A 1 355 ? 20.315 -33.084 36.151 1.00 23.88 355 PHE A CA 1
ATOM 2830 C C . PHE A 1 355 ? 20.390 -34.301 37.066 1.00 23.70 355 PHE A C 1
ATOM 2831 O O . PHE A 1 355 ? 19.608 -34.417 38.009 1.00 23.37 355 PHE A O 1
ATOM 2839 N N . SER A 1 356 ? 21.318 -35.208 36.774 1.00 24.37 356 SER A N 1
ATOM 2840 C CA . SER A 1 356 ? 21.395 -36.491 37.471 1.00 24.74 356 SER A CA 1
ATOM 2841 C C . SER A 1 356 ? 22.548 -36.568 38.471 1.00 24.98 356 SER A C 1
ATOM 2842 O O . SER A 1 356 ? 23.707 -36.335 38.117 1.00 25.29 356 SER A O 1
ATOM 2845 N N . LYS A 1 357 ? 22.206 -36.899 39.716 1.00 24.78 357 LYS A N 1
ATOM 2846 C CA . LYS A 1 357 ? 23.180 -37.135 40.790 1.00 25.38 357 LYS A CA 1
ATOM 2847 C C . LYS A 1 357 ? 24.206 -36.004 40.932 1.00 25.48 357 LYS A C 1
ATOM 2848 O O . LYS A 1 357 ? 25.421 -36.240 40.965 1.00 25.83 357 LYS A O 1
ATOM 2854 N N . VAL A 1 358 ? 23.697 -34.776 41.007 1.00 24.89 358 VAL A N 1
ATOM 2855 C CA . VAL A 1 358 ? 24.524 -33.591 41.219 1.00 25.02 358 VAL A CA 1
ATOM 2856 C C . VAL A 1 358 ? 24.996 -33.566 42.669 1.00 25.23 358 VAL A C 1
ATOM 2857 O O . VAL A 1 358 ? 24.196 -33.736 43.594 1.00 24.88 358 VAL A O 1
ATOM 2861 N N . LYS A 1 359 ? 26.296 -33.364 42.856 1.00 25.78 359 LYS A N 1
ATOM 2862 C CA . LYS A 1 359 ? 26.890 -33.319 44.187 1.00 26.28 359 LYS A CA 1
ATOM 2863 C C . LYS A 1 359 ? 26.936 -31.887 44.710 1.00 26.10 359 LYS A C 1
ATOM 2864 O O . LYS A 1 359 ? 27.326 -30.962 43.988 1.00 26.34 359 LYS A O 1
ATOM 2870 N N . ALA A 1 360 ? 26.515 -31.707 45.960 1.00 25.43 360 ALA A N 1
ATOM 2871 C CA . ALA A 1 360 ? 26.667 -30.430 46.649 1.00 24.90 360 ALA A CA 1
ATOM 2872 C C . ALA A 1 360 ? 27.240 -30.645 48.048 1.00 25.04 360 ALA A C 1
ATOM 2873 O O . ALA A 1 360 ? 26.548 -31.131 48.950 1.00 24.52 360 ALA A O 1
ATOM 2875 N N . GLY A 1 361 ? 28.515 -30.297 48.212 1.00 25.37 361 GLY A N 1
ATOM 2876 C CA . GLY A 1 361 ? 29.197 -30.418 49.499 1.00 25.77 361 GLY A CA 1
ATOM 2877 C C . GLY A 1 361 ? 28.751 -29.356 50.486 1.00 25.60 361 GLY A C 1
ATOM 2878 O O . GLY A 1 361 ? 27.975 -28.460 50.142 1.00 25.06 361 GLY A O 1
ATOM 2879 N N . ALA A 1 362 ? 29.240 -29.457 51.719 1.00 26.00 362 ALA A N 1
ATOM 2880 C CA . ALA A 1 362 ? 28.902 -28.493 52.765 1.00 26.20 362 ALA A CA 1
ATOM 2881 C C . ALA A 1 362 ? 29.311 -27.077 52.364 1.00 26.57 362 ALA A C 1
ATOM 2882 O O . ALA A 1 362 ? 30.464 -26.834 51.992 1.00 27.24 362 ALA A O 1
ATOM 2884 N N . GLY A 1 363 ? 28.352 -26.157 52.430 1.00 26.32 363 GLY A N 1
ATOM 2885 C CA . GLY A 1 363 ? 28.584 -24.747 52.117 1.00 27.04 363 GLY A CA 1
ATOM 2886 C C . GLY A 1 363 ? 28.739 -24.418 50.642 1.00 27.02 363 GLY A C 1
ATOM 2887 O O . GLY A 1 363 ? 29.397 -23.437 50.296 1.00 28.21 363 GLY A O 1
ATOM 2888 N N . SER A 1 364 ? 28.125 -25.219 49.770 1.00 26.29 364 SER A N 1
ATOM 2889 C CA . SER A 1 364 ? 28.280 -25.047 48.323 1.00 25.83 364 SER A CA 1
ATOM 2890 C C . SER A 1 364 ? 27.044 -24.464 47.639 1.00 25.13 364 SER A C 1
ATOM 2891 O O . SER A 1 364 ? 25.933 -24.549 48.165 1.00 24.52 364 SER A O 1
ATOM 2894 N N . VAL A 1 365 ? 27.269 -23.866 46.469 1.00 25.00 365 VAL A N 1
ATOM 2895 C CA . VAL A 1 365 ? 26.212 -23.393 45.572 1.00 24.40 365 VAL A CA 1
ATOM 2896 C C . VAL A 1 365 ? 26.552 -23.868 44.152 1.00 24.20 365 VAL A C 1
ATOM 2897 O O . VAL A 1 365 ? 27.689 -23.709 43.689 1.00 24.58 365 VAL A O 1
ATOM 2901 N N . VAL A 1 366 ? 25.571 -24.472 43.482 1.00 23.35 366 VAL A N 1
ATOM 2902 C CA . VAL A 1 366 ? 25.767 -25.075 42.161 1.00 23.27 366 VAL A CA 1
ATOM 2903 C C . VAL A 1 366 ? 24.752 -24.509 41.163 1.00 22.82 366 VAL A C 1
ATOM 2904 O O . VAL A 1 366 ? 23.549 -24.707 41.334 1.00 22.30 366 VAL A O 1
ATOM 2908 N N . PRO A 1 367 ? 25.231 -23.799 40.121 1.00 23.16 367 PRO A N 1
ATOM 2909 C CA . PRO A 1 367 ? 24.316 -23.250 39.115 1.00 23.09 367 PRO A CA 1
ATOM 2910 C C . PRO A 1 367 ? 23.642 -24.337 38.277 1.00 22.94 367 PRO A C 1
ATOM 2911 O O . PRO A 1 367 ? 24.273 -25.347 37.948 1.00 23.15 367 PRO A O 1
ATOM 2915 N N . LEU A 1 368 ? 22.369 -24.125 37.952 1.00 22.60 368 LEU A N 1
ATOM 2916 C CA . LEU A 1 368 ? 21.619 -25.040 37.096 1.00 22.56 368 LEU A CA 1
ATOM 2917 C C . LEU A 1 368 ? 21.183 -24.311 35.824 1.00 22.57 368 LEU A C 1
ATOM 2918 O O . LEU A 1 368 ? 20.218 -23.542 35.832 1.00 22.48 368 LEU A O 1
ATOM 2923 N N . ASP A 1 369 ? 21.919 -24.546 34.738 1.00 23.16 369 ASP A N 1
ATOM 2924 C CA . ASP A 1 369 ? 21.687 -23.852 33.470 1.00 23.63 369 ASP A CA 1
ATOM 2925 C C . ASP A 1 369 ? 20.438 -24.391 32.772 1.00 23.07 369 ASP A C 1
ATOM 2926 O O . ASP A 1 369 ? 20.470 -25.453 32.145 1.00 23.12 369 ASP A O 1
ATOM 2931 N N . VAL A 1 370 ? 19.340 -23.647 32.892 1.00 22.61 370 VAL A N 1
ATOM 2932 C CA . VAL A 1 370 ? 18.064 -24.032 32.283 1.00 22.24 370 VAL A CA 1
ATOM 2933 C C . VAL A 1 370 ? 17.563 -23.001 31.270 1.00 22.17 370 VAL A C 1
ATOM 2934 O O . VAL A 1 370 ? 16.473 -23.149 30.719 1.00 22.51 370 VAL A O 1
ATOM 2938 N N . GLY A 1 371 ? 18.362 -21.966 31.022 1.00 22.13 371 GLY A N 1
ATOM 2939 C CA . GLY A 1 371 ? 17.923 -20.841 30.195 1.00 21.87 371 GLY A CA 1
ATOM 2940 C C . GLY A 1 371 ? 17.095 -19.892 31.042 1.00 21.11 371 GLY A C 1
ATOM 2941 O O . GLY A 1 371 ? 17.494 -19.542 32.154 1.00 21.31 371 GLY A O 1
ATOM 2942 N N . THR A 1 372 ? 15.937 -19.486 30.528 1.00 20.14 372 THR A N 1
ATOM 2943 C CA . THR A 1 372 ? 15.044 -18.587 31.259 1.00 19.46 372 THR A CA 1
ATOM 2944 C C . THR A 1 372 ? 14.452 -19.339 32.458 1.00 18.62 372 THR A C 1
ATOM 2945 O O . THR A 1 372 ? 14.139 -20.533 32.360 1.00 18.27 372 THR A O 1
ATOM 2949 N N . ALA A 1 373 ? 14.335 -18.652 33.594 1.00 18.12 373 ALA A N 1
ATOM 2950 C CA . ALA A 1 373 ? 13.934 -19.309 34.844 1.00 17.33 373 ALA A CA 1
ATOM 2951 C C . ALA A 1 373 ? 12.779 -18.604 35.559 1.00 16.91 373 ALA A C 1
ATOM 2952 O O . ALA A 1 373 ? 12.799 -18.435 36.781 1.00 16.92 373 ALA A O 1
ATOM 2954 N N . THR A 1 374 ? 11.761 -18.215 34.793 1.00 16.33 374 THR A N 1
ATOM 2955 C CA . THR A 1 374 ? 10.621 -17.470 35.341 1.00 16.01 374 THR A CA 1
ATOM 2956 C C . THR A 1 374 ? 9.271 -18.172 35.162 1.00 14.99 374 THR A C 1
ATOM 2957 O O . THR A 1 374 ? 8.277 -17.782 35.783 1.00 14.97 374 THR A O 1
ATOM 2961 N N . GLN A 1 375 ? 9.240 -19.187 34.300 1.00 14.51 375 GLN A N 1
ATOM 2962 C CA . GLN A 1 375 ? 8.041 -19.999 34.068 1.00 14.09 375 GLN A CA 1
ATOM 2963 C C . GLN A 1 375 ? 8.479 -21.467 34.080 1.00 13.98 375 GLN A C 1
ATOM 2964 O O . GLN A 1 375 ? 8.865 -22.010 33.041 1.00 14.07 375 GLN A O 1
ATOM 2970 N N . LEU A 1 376 ? 8.449 -22.095 35.261 1.00 13.29 376 LEU A N 1
ATOM 2971 C CA . LEU A 1 376 ? 9.014 -23.446 35.441 1.00 13.25 376 LEU A CA 1
ATOM 2972 C C . LEU A 1 376 ? 8.157 -24.411 36.261 1.00 12.96 376 LEU A C 1
ATOM 2973 O O . LEU A 1 376 ? 7.424 -23.996 37.155 1.00 12.69 376 LEU A O 1
ATOM 2978 N N . ASP A 1 377 ? 8.294 -25.703 35.958 1.00 13.22 377 ASP A N 1
ATOM 2979 C CA . ASP A 1 377 ? 7.847 -26.795 36.830 1.00 13.60 377 ASP A CA 1
ATOM 2980 C C . ASP A 1 377 ? 9.107 -27.580 37.195 1.00 14.21 377 ASP A C 1
ATOM 2981 O O . ASP A 1 377 ? 9.812 -28.062 36.306 1.00 14.69 377 ASP A O 1
ATOM 2986 N N . ILE A 1 378 ? 9.411 -27.678 38.489 1.00 14.04 378 ILE A N 1
ATOM 2987 C CA . ILE A 1 378 ? 10.645 -28.332 38.949 1.00 14.60 378 ILE A CA 1
ATOM 2988 C C . ILE A 1 378 ? 10.318 -29.497 39.875 1.00 14.62 378 ILE A C 1
ATOM 2989 O O . ILE A 1 378 ? 9.593 -29.322 40.855 1.00 14.07 378 ILE A O 1
ATOM 2994 N N . ILE A 1 379 ? 10.864 -30.675 39.572 1.00 15.27 379 ILE A N 1
ATOM 2995 C CA . ILE A 1 379 ? 10.772 -31.824 40.477 1.00 16.15 379 ILE A CA 1
ATOM 2996 C C . ILE A 1 379 ? 12.182 -32.253 40.885 1.00 16.47 379 ILE A C 1
ATOM 2997 O O . ILE A 1 379 ? 13.022 -32.536 40.031 1.00 16.83 379 ILE A O 1
ATOM 3002 N N . ALA A 1 380 ? 12.435 -32.283 42.190 1.00 16.57 380 ALA A N 1
ATOM 3003 C CA . ALA A 1 380 ? 13.769 -32.583 42.701 1.00 17.14 380 ALA A CA 1
ATOM 3004 C C . ALA A 1 380 ? 13.732 -33.581 43.853 1.00 17.62 380 ALA A C 1
ATOM 3005 O O . ALA A 1 380 ? 12.792 -33.588 44.649 1.00 17.66 380 ALA A O 1
ATOM 3007 N N . GLU A 1 381 ? 14.755 -34.428 43.921 1.00 18.08 381 GLU A N 1
ATOM 3008 C CA . GLU A 1 381 ? 14.934 -35.349 45.045 1.00 18.92 381 GLU A CA 1
ATOM 3009 C C . GLU A 1 381 ? 16.334 -35.180 45.628 1.00 19.27 381 GLU A C 1
ATOM 3010 O O . GLU A 1 381 ? 17.293 -34.939 44.886 1.00 19.45 381 GLU A O 1
ATOM 3016 N N . PHE A 1 382 ? 16.435 -35.304 46.951 1.00 19.38 382 PHE A N 1
ATOM 3017 C CA . PHE A 1 382 ? 17.686 -35.093 47.685 1.00 20.23 382 PHE A CA 1
ATOM 3018 C C . PHE A 1 382 ? 17.959 -36.259 48.630 1.00 21.03 382 PHE A C 1
ATOM 3019 O O . PHE A 1 382 ? 17.032 -36.817 49.220 1.00 20.66 382 PHE A O 1
ATOM 3027 N N . GLU A 1 383 ? 19.237 -36.601 48.777 1.00 22.22 383 GLU A N 1
ATOM 3028 C CA . GLU A 1 383 ? 19.692 -37.594 49.750 1.00 23.91 383 GLU A CA 1
ATOM 3029 C C . GLU A 1 383 ? 20.913 -37.068 50.494 1.00 24.61 383 GLU A C 1
ATOM 3030 O O . GLU A 1 383 ? 21.788 -36.439 49.894 1.00 24.47 383 GLU A O 1
ATOM 3036 N N . ILE A 1 384 ? 20.967 -37.327 51.799 1.00 25.38 384 ILE A N 1
ATOM 3037 C CA . ILE A 1 384 ? 22.172 -37.052 52.587 1.00 26.62 384 ILE A CA 1
ATOM 3038 C C . ILE A 1 384 ? 23.152 -38.214 52.426 1.00 27.65 384 ILE A C 1
ATOM 3039 O O . ILE A 1 384 ? 22.815 -39.362 52.721 1.00 27.90 384 ILE A O 1
ATOM 3044 N N . ASP A 1 385 ? 24.355 -37.909 51.941 1.00 28.66 385 ASP A N 1
ATOM 3045 C CA . ASP A 1 385 ? 25.391 -38.919 51.701 1.00 30.16 385 ASP A CA 1
ATOM 3046 C C . ASP A 1 385 ? 25.795 -39.653 52.976 1.00 31.20 385 ASP A C 1
ATOM 3047 O O . ASP A 1 385 ? 25.798 -39.069 54.064 1.00 31.10 385 ASP A O 1
ATOM 3052 N N . LYS A 1 386 ? 26.131 -40.934 52.824 1.00 32.33 386 LYS A N 1
ATOM 3053 C CA . LYS A 1 386 ? 26.619 -41.766 53.927 1.00 33.72 386 LYS A CA 1
ATOM 3054 C C . LYS A 1 386 ? 27.915 -41.205 54.503 1.00 34.63 386 LYS A C 1
ATOM 3055 O O . LYS A 1 386 ? 28.786 -40.753 53.758 1.00 35.15 386 LYS A O 1
ATOM 3061 N N . GLY A 1 398 ? 13.573 -25.423 70.223 1.00 31.28 398 GLY A N 1
ATOM 3062 C CA . GLY A 1 398 ? 14.231 -26.015 69.062 1.00 30.49 398 GLY A CA 1
ATOM 3063 C C . GLY A 1 398 ? 13.977 -25.244 67.779 1.00 29.44 398 GLY A C 1
ATOM 3064 O O . GLY A 1 398 ? 13.419 -24.142 67.804 1.00 29.61 398 GLY A O 1
ATOM 3065 N N . TYR A 1 399 ? 14.387 -25.832 66.655 1.00 28.55 399 TYR A N 1
ATOM 3066 C CA . TYR A 1 399 ? 14.236 -25.211 65.334 1.00 27.26 399 TYR A CA 1
ATOM 3067 C C . TYR A 1 399 ? 12.779 -24.917 64.981 1.00 26.59 399 TYR A C 1
ATOM 3068 O O . TYR A 1 399 ? 11.871 -25.661 65.355 1.00 25.94 399 TYR A O 1
ATOM 3077 N N . ASN A 1 400 ? 12.583 -23.821 64.253 1.00 26.45 400 ASN A N 1
ATOM 3078 C CA . ASN A 1 400 ? 11.270 -23.350 63.816 1.00 26.20 400 ASN A CA 1
ATOM 3079 C C . ASN A 1 400 ? 11.516 -22.448 62.605 1.00 25.66 400 ASN A C 1
ATOM 3080 O O . ASN A 1 400 ? 12.229 -21.450 62.729 1.00 25.80 400 ASN A O 1
ATOM 3085 N N . CYS A 1 401 ? 10.952 -22.799 61.440 1.00 24.91 401 CYS A N 1
ATOM 3086 C CA . CYS A 1 401 ? 11.208 -22.034 60.200 1.00 24.78 401 CYS A CA 1
ATOM 3087 C C . CYS A 1 401 ? 11.024 -20.534 60.433 1.00 24.81 401 CYS A C 1
ATOM 3088 O O . CYS A 1 401 ? 11.873 -19.731 60.044 1.00 24.92 401 CYS A O 1
ATOM 3091 N N . THR A 1 402 ? 9.918 -20.182 61.086 1.00 25.04 402 THR A N 1
ATOM 3092 C CA . THR A 1 402 ? 9.487 -18.792 61.261 1.00 25.62 402 THR A CA 1
ATOM 3093 C C . THR A 1 402 ? 10.486 -17.928 62.042 1.00 26.23 402 THR A C 1
ATOM 3094 O O . THR A 1 402 ? 10.695 -16.760 61.705 1.00 26.54 402 THR A O 1
ATOM 3098 N N . THR A 1 403 ? 11.100 -18.506 63.073 1.00 26.59 403 THR A N 1
ATOM 3099 C CA . THR A 1 403 ? 12.046 -17.777 63.924 1.00 27.40 403 THR A CA 1
ATOM 3100 C C . THR A 1 403 ? 13.505 -18.005 63.516 1.00 27.51 403 THR A C 1
ATOM 3101 O O . THR A 1 403 ? 14.423 -17.469 64.143 1.00 28.31 403 THR A O 1
ATOM 3105 N N . SER A 1 404 ? 13.711 -18.788 62.459 1.00 26.78 404 SER A N 1
ATOM 3106 C CA . SER A 1 404 ? 15.056 -19.112 61.982 1.00 26.77 404 SER A CA 1
ATOM 3107 C C . SER A 1 404 ? 15.653 -17.971 61.162 1.00 26.53 404 SER A C 1
ATOM 3108 O O . SER A 1 404 ? 14.950 -17.031 60.784 1.00 26.71 404 SER A O 1
ATOM 3111 N N . GLY A 1 405 ? 16.952 -18.059 60.889 1.00 26.51 405 GLY A N 1
ATOM 3112 C CA . GLY A 1 405 ? 17.610 -17.124 59.981 1.00 26.02 405 GLY A CA 1
ATOM 3113 C C . GLY A 1 405 ? 17.533 -17.550 58.523 1.00 24.92 405 GLY A C 1
ATOM 3114 O O . GLY A 1 405 ? 18.290 -17.052 57.687 1.00 25.27 405 GLY A O 1
ATOM 3115 N N . GLY A 1 406 ? 16.624 -18.475 58.216 1.00 23.66 406 GLY A N 1
ATOM 3116 C CA . GLY A 1 406 ? 16.447 -18.972 56.848 1.00 22.40 406 GLY A CA 1
ATOM 3117 C C . GLY A 1 406 ? 17.672 -19.705 56.330 1.00 22.15 406 GLY A C 1
ATOM 3118 O O . GLY A 1 406 ? 18.333 -20.431 57.078 1.00 22.17 406 GLY A O 1
ATOM 3119 N N . ALA A 1 407 ? 17.985 -19.502 55.050 1.00 21.54 407 ALA A N 1
ATOM 3120 C CA . ALA A 1 407 ? 19.133 -20.164 54.416 1.00 21.38 407 ALA A CA 1
ATOM 3121 C C . ALA A 1 407 ? 20.468 -19.805 55.069 1.00 22.23 407 ALA A C 1
ATOM 3122 O O . ALA A 1 407 ? 21.450 -20.535 54.917 1.00 22.17 407 ALA A O 1
ATOM 3124 N N . ALA A 1 408 ? 20.489 -18.689 55.795 1.00 22.48 408 ALA A N 1
ATOM 3125 C CA . ALA A 1 408 ? 21.701 -18.219 56.480 1.00 23.69 408 ALA A CA 1
ATOM 3126 C C . ALA A 1 408 ? 21.993 -18.928 57.807 1.00 24.33 408 ALA A C 1
ATOM 3127 O O . ALA A 1 408 ? 23.130 -18.888 58.295 1.00 25.00 408 ALA A O 1
ATOM 3129 N N . GLU A 1 409 ? 20.981 -19.564 58.395 1.00 24.21 409 GLU A N 1
ATOM 3130 C CA . GLU A 1 409 ? 21.175 -20.281 59.659 1.00 25.01 409 GLU A CA 1
ATOM 3131 C C . GLU A 1 409 ? 21.667 -21.704 59.398 1.00 24.80 409 GLU A C 1
ATOM 3132 O O . GLU A 1 409 ? 20.874 -22.603 59.089 1.00 24.27 409 GLU A O 1
ATOM 3138 N N . ARG A 1 410 ? 22.977 -21.896 59.529 1.00 25.14 410 ARG A N 1
ATOM 3139 C CA . ARG A 1 410 ? 23.608 -23.174 59.207 1.00 24.98 410 ARG A CA 1
ATOM 3140 C C . ARG A 1 410 ? 23.561 -24.148 60.381 1.00 25.22 410 ARG A C 1
ATOM 3141 O O . ARG A 1 410 ? 23.910 -23.791 61.512 1.00 26.25 410 ARG A O 1
ATOM 3149 N N . GLY A 1 411 ? 23.136 -25.378 60.096 1.00 24.33 411 GLY A N 1
ATOM 3150 C CA . GLY A 1 411 ? 23.133 -26.465 61.077 1.00 24.33 411 GLY A CA 1
ATOM 3151 C C . GLY A 1 411 ? 23.909 -27.665 60.565 1.00 24.19 411 GLY A C 1
ATOM 3152 O O . GLY A 1 411 ? 24.418 -27.647 59.443 1.00 23.89 411 GLY A O 1
ATOM 3153 N N . VAL A 1 412 ? 24.003 -28.710 61.386 1.00 24.35 412 VAL A N 1
ATOM 3154 C CA . VAL A 1 412 ? 24.749 -29.915 61.013 1.00 24.36 412 VAL A CA 1
ATOM 3155 C C . VAL A 1 412 ? 24.122 -30.613 59.795 1.00 23.55 412 VAL A C 1
ATOM 3156 O O . VAL A 1 412 ? 24.838 -31.048 58.888 1.00 23.48 412 VAL A O 1
ATOM 3160 N N . LEU A 1 413 ? 22.791 -30.692 59.778 1.00 22.73 413 LEU A N 1
ATOM 3161 C CA . LEU A 1 413 ? 22.056 -31.424 58.741 1.00 22.17 413 LEU A CA 1
ATOM 3162 C C . LEU A 1 413 ? 21.070 -30.541 57.964 1.00 21.33 413 LEU A C 1
ATOM 3163 O O . LEU A 1 413 ? 19.994 -30.993 57.563 1.00 20.93 413 LEU A O 1
ATOM 3168 N N . GLY A 1 414 ? 21.448 -29.283 57.749 1.00 21.31 414 GLY A N 1
ATOM 3169 C CA . GLY A 1 414 ? 20.622 -28.330 56.992 1.00 20.41 414 GLY A CA 1
ATOM 3170 C C . GLY A 1 414 ? 21.179 -26.917 57.096 1.00 20.42 414 GLY A C 1
ATOM 3171 O O . GLY A 1 414 ? 22.045 -26.663 57.933 1.00 21.40 414 GLY A O 1
ATOM 3172 N N . PRO A 1 415 ? 20.678 -25.978 56.265 1.00 19.81 415 PRO A N 1
ATOM 3173 C CA . PRO A 1 415 ? 19.634 -26.141 55.249 1.00 18.99 415 PRO A CA 1
ATOM 3174 C C . PRO A 1 415 ? 20.189 -26.529 53.871 1.00 18.90 415 PRO A C 1
ATOM 3175 O O . PRO A 1 415 ? 21.324 -26.180 53.538 1.00 19.54 415 PRO A O 1
ATOM 3179 N N . PHE A 1 416 ? 19.396 -27.259 53.088 1.00 18.24 416 PHE A N 1
ATOM 3180 C CA . PHE A 1 416 ? 19.752 -27.570 51.697 1.00 17.93 416 PHE A CA 1
ATOM 3181 C C . PHE A 1 416 ? 18.510 -27.588 50.811 1.00 17.02 416 PHE A C 1
ATOM 3182 O O . PHE A 1 416 ? 17.413 -27.901 51.280 1.00 16.78 416 PHE A O 1
ATOM 3190 N N . GLY A 1 417 ? 18.682 -27.256 49.535 1.00 16.84 417 GLY A N 1
ATOM 3191 C CA . GLY A 1 417 ? 17.543 -27.151 48.618 1.00 16.38 417 GLY A CA 1
ATOM 3192 C C . GLY A 1 417 ? 17.846 -26.361 47.360 1.00 16.36 417 GLY A C 1
ATOM 3193 O O . GLY A 1 417 ? 18.912 -26.507 46.767 1.00 16.86 417 GLY A O 1
ATOM 3194 N N . LEU A 1 418 ? 16.897 -25.522 46.954 1.00 16.11 418 LEU A N 1
ATOM 3195 C CA . LEU A 1 418 ? 17.027 -24.744 45.727 1.00 16.35 418 LEU A CA 1
ATOM 3196 C C . LEU A 1 418 ? 16.969 -23.247 45.995 1.00 16.64 418 LEU A C 1
ATOM 3197 O O . LEU A 1 418 ? 16.368 -22.808 46.978 1.00 16.79 418 LEU A O 1
ATOM 3202 N N . LEU A 1 419 ? 17.603 -22.474 45.117 1.00 16.98 419 LEU A N 1
ATOM 3203 C CA . LEU A 1 419 ? 17.441 -21.025 45.092 1.00 17.43 419 LEU A CA 1
ATOM 3204 C C . LEU A 1 419 ? 16.728 -20.661 43.794 1.00 17.64 419 LEU A C 1
ATOM 3205 O O . LEU A 1 419 ? 17.254 -20.910 42.706 1.00 17.89 419 LEU A O 1
ATOM 3210 N N . VAL A 1 420 ? 15.524 -20.104 43.914 1.00 17.56 420 VAL A N 1
ATOM 3211 C CA . VAL A 1 420 ? 14.776 -19.601 42.754 1.00 18.03 420 VAL A CA 1
ATOM 3212 C C . VAL A 1 420 ? 14.755 -18.066 42.758 1.00 18.58 420 VAL A C 1
ATOM 3213 O O . VAL A 1 420 ? 15.144 -17.438 43.753 1.00 18.77 420 VAL A O 1
ATOM 3217 N N . SER A 1 421 ? 14.323 -17.467 41.647 1.00 18.93 421 SER A N 1
ATOM 3218 C CA . SER A 1 421 ? 14.299 -16.003 41.497 1.00 20.04 421 SER A CA 1
ATOM 3219 C C . SER A 1 421 ? 15.611 -15.367 41.959 1.00 20.34 421 SER A C 1
ATOM 3220 O O . SER A 1 421 ? 15.612 -14.382 42.705 1.00 20.60 421 SER A O 1
ATOM 3223 N N . ALA A 1 422 ? 16.725 -15.942 41.515 1.00 20.35 422 ALA A N 1
ATOM 3224 C CA . ALA A 1 422 ? 18.046 -15.509 41.958 1.00 21.05 422 ALA A CA 1
ATOM 3225 C C . ALA A 1 422 ? 18.816 -14.790 40.854 1.00 21.78 422 ALA A C 1
ATOM 3226 O O . ALA A 1 422 ? 18.670 -15.110 39.674 1.00 21.94 422 ALA A O 1
ATOM 3228 N N . THR A 1 423 ? 19.634 -13.815 41.245 1.00 22.64 423 THR A N 1
ATOM 3229 C CA . THR A 1 423 ? 20.585 -13.197 40.320 1.00 23.52 423 THR A CA 1
ATOM 3230 C C . THR A 1 423 ? 21.867 -14.028 40.273 1.00 24.17 423 THR A C 1
ATOM 3231 O O . THR A 1 423 ? 22.088 -14.884 41.139 1.00 23.82 423 THR A O 1
ATOM 3235 N N . GLU A 1 424 ? 22.703 -13.769 39.265 1.00 25.14 424 GLU A N 1
ATOM 3236 C CA . GLU A 1 424 ? 23.983 -14.467 39.080 1.00 26.36 424 GLU A CA 1
ATOM 3237 C C . GLU A 1 424 ? 24.889 -14.433 40.308 1.00 26.58 424 GLU A C 1
ATOM 3238 O O . GLU A 1 424 ? 25.564 -15.420 40.609 1.00 26.86 424 GLU A O 1
ATOM 3244 N N . ASN A 1 425 ? 24.911 -13.295 41.001 1.00 26.91 425 ASN A N 1
ATOM 3245 C CA . ASN A 1 425 ? 25.788 -13.111 42.162 1.00 27.24 425 ASN A CA 1
ATOM 3246 C C . ASN A 1 425 ? 25.043 -13.211 43.495 1.00 26.64 425 ASN A C 1
ATOM 3247 O O . ASN A 1 425 ? 25.595 -12.886 44.551 1.00 27.05 425 ASN A O 1
ATOM 3252 N N . LEU A 1 426 ? 23.787 -13.658 43.423 1.00 25.34 426 LEU A N 1
ATOM 3253 C CA . LEU A 1 426 ? 22.929 -13.889 44.595 1.00 24.86 426 LEU A CA 1
ATOM 3254 C C . LEU A 1 426 ? 22.553 -12.615 45.369 1.00 24.99 426 LEU A C 1
ATOM 3255 O O . LEU A 1 426 ? 22.219 -12.676 46.559 1.00 25.06 426 LEU A O 1
ATOM 3260 N N . SER A 1 427 ? 22.590 -11.471 44.684 1.00 24.77 427 SER A N 1
ATOM 3261 C CA . SER A 1 427 ? 22.166 -10.193 45.270 1.00 24.92 427 SER A CA 1
ATOM 3262 C C . SER A 1 427 ? 20.692 -10.243 45.684 1.00 23.81 427 SER A C 1
ATOM 3263 O O . SER A 1 427 ? 20.277 -9.565 46.630 1.00 24.07 427 SER A O 1
ATOM 3266 N N . GLU A 1 428 ? 19.920 -11.038 44.944 1.00 22.36 428 GLU A N 1
ATOM 3267 C CA . GLU A 1 428 ? 18.568 -11.451 45.316 1.00 21.15 428 GLU A CA 1
ATOM 3268 C C . GLU A 1 428 ? 18.465 -12.970 45.161 1.00 20.27 428 GLU A C 1
ATOM 3269 O O . GLU A 1 428 ? 19.086 -13.545 44.262 1.00 20.17 428 GLU A O 1
ATOM 3275 N N . GLN A 1 429 ? 17.694 -13.609 46.045 1.00 19.40 429 GLN A N 1
ATOM 3276 C CA . GLN A 1 429 ? 17.480 -15.062 46.029 1.00 18.82 429 GLN A CA 1
ATOM 3277 C C . GLN A 1 429 ? 16.260 -15.445 46.868 1.00 18.23 429 GLN A C 1
ATOM 3278 O O . GLN A 1 429 ? 15.959 -14.778 47.864 1.00 18.35 429 GLN A O 1
ATOM 3284 N N . THR A 1 430 ? 15.573 -16.519 46.467 1.00 17.50 430 THR A N 1
ATOM 3285 C CA . THR A 1 430 ? 14.476 -17.098 47.248 1.00 17.08 430 THR A CA 1
ATOM 3286 C C . THR A 1 430 ? 14.727 -18.600 47.491 1.00 16.75 430 THR A C 1
ATOM 3287 O O . THR A 1 430 ? 14.422 -19.427 46.629 1.00 16.37 430 THR A O 1
ATOM 3291 N N . PRO A 1 431 ? 15.302 -18.949 48.661 1.00 16.70 431 PRO A N 1
ATOM 3292 C CA . PRO A 1 431 ? 15.534 -20.357 49.004 1.00 16.63 431 PRO A CA 1
ATOM 3293 C C . PRO A 1 431 ? 14.251 -21.112 49.332 1.00 16.22 431 PRO A C 1
ATOM 3294 O O . PRO A 1 431 ? 13.358 -20.570 49.994 1.00 16.42 431 PRO A O 1
ATOM 3298 N N . VAL A 1 432 ? 14.163 -22.347 48.844 1.00 15.75 432 VAL A N 1
ATOM 3299 C CA . VAL A 1 432 ? 13.171 -23.318 49.313 1.00 15.57 432 VAL A CA 1
ATOM 3300 C C . VAL A 1 432 ? 13.994 -24.523 49.769 1.00 15.82 432 VAL A C 1
ATOM 3301 O O . VAL A 1 432 ? 14.807 -25.047 48.997 1.00 15.79 432 VAL A O 1
ATOM 3305 N N . TYR A 1 433 ? 13.816 -24.947 51.022 1.00 15.65 433 TYR A N 1
ATOM 3306 C CA . TYR A 1 433 ? 14.777 -25.887 51.613 1.00 16.38 433 TYR A CA 1
ATOM 3307 C C . TYR A 1 433 ? 14.246 -26.891 52.634 1.00 16.31 433 TYR A C 1
ATOM 3308 O O . TYR A 1 433 ? 13.172 -26.709 53.204 1.00 16.10 433 TYR A O 1
ATOM 3317 N N . PHE A 1 434 ? 15.030 -27.953 52.832 1.00 16.72 434 PHE A N 1
ATOM 3318 C CA . PHE A 1 434 ? 14.851 -28.894 53.930 1.00 17.37 434 PHE A CA 1
ATOM 3319 C C . PHE A 1 434 ? 15.881 -28.606 55.023 1.00 18.14 434 PHE A C 1
ATOM 3320 O O . PHE A 1 434 ? 17.022 -28.236 54.732 1.00 18.73 434 PHE A O 1
ATOM 3328 N N . TYR A 1 435 ? 15.476 -28.796 56.276 1.00 18.81 435 TYR A N 1
ATOM 3329 C CA . TYR A 1 435 ? 16.384 -28.710 57.423 1.00 19.72 435 TYR A CA 1
ATOM 3330 C C . TYR A 1 435 ? 16.070 -29.867 58.370 1.00 20.33 435 TYR A C 1
ATOM 3331 O O . TYR A 1 435 ? 14.951 -29.977 58.865 1.00 20.19 435 TYR A O 1
ATOM 3340 N N . ILE A 1 436 ? 17.054 -30.733 58.609 1.00 21.63 436 ILE A N 1
ATOM 3341 C CA . ILE A 1 436 ? 16.863 -31.874 59.506 1.00 22.83 436 ILE A CA 1
ATOM 3342 C C . ILE A 1 436 ? 17.403 -31.528 60.895 1.00 24.15 436 ILE A C 1
ATOM 3343 O O . ILE A 1 436 ? 18.578 -31.188 61.044 1.00 24.59 436 ILE A O 1
ATOM 3348 N N . ALA A 1 437 ? 16.529 -31.598 61.897 1.00 25.37 437 ALA A N 1
ATOM 3349 C CA . ALA A 1 437 ? 16.872 -31.207 63.265 1.00 27.40 437 ALA A CA 1
ATOM 3350 C C . ALA A 1 437 ? 16.817 -32.363 64.262 1.00 28.88 437 ALA A C 1
ATOM 3351 O O . ALA A 1 437 ? 16.024 -33.297 64.110 1.00 28.49 437 ALA A O 1
ATOM 3353 N N . LYS A 1 438 ? 17.662 -32.269 65.287 1.00 31.08 438 LYS A N 1
ATOM 3354 C CA . LYS A 1 438 ? 17.725 -33.242 66.373 1.00 33.15 438 LYS A CA 1
ATOM 3355 C C . LYS A 1 438 ? 17.170 -32.625 67.654 1.00 33.99 438 LYS A C 1
ATOM 3356 O O . LYS A 1 438 ? 16.108 -33.024 68.138 1.00 34.60 438 LYS A O 1
ATOM 3362 N N . ASN A 1 443 ? 15.401 -39.647 67.393 1.00 36.89 443 ASN A N 1
ATOM 3363 C CA . ASN A 1 443 ? 14.305 -38.771 66.998 1.00 35.91 443 ASN A CA 1
ATOM 3364 C C . ASN A 1 443 ? 14.773 -37.544 66.208 1.00 34.72 443 ASN A C 1
ATOM 3365 O O . ASN A 1 443 ? 15.318 -36.591 66.773 1.00 35.08 443 ASN A O 1
ATOM 3370 N N . PHE A 1 444 ? 14.561 -37.586 64.897 1.00 33.17 444 PHE A N 1
ATOM 3371 C CA . PHE A 1 444 ? 14.869 -36.461 64.016 1.00 31.52 444 PHE A CA 1
ATOM 3372 C C . PHE A 1 444 ? 13.592 -35.891 63.409 1.00 30.02 444 PHE A C 1
ATOM 3373 O O . PHE A 1 444 ? 12.638 -36.627 63.136 1.00 30.04 444 PHE A O 1
ATOM 3381 N N . LYS A 1 445 ? 13.576 -34.575 63.215 1.00 28.27 445 LYS A N 1
ATOM 3382 C CA . LYS A 1 445 ? 12.464 -33.891 62.557 1.00 26.57 445 LYS A CA 1
ATOM 3383 C C . LYS A 1 445 ? 12.948 -33.274 61.253 1.00 24.82 445 LYS A C 1
ATOM 3384 O O . LYS A 1 445 ? 14.056 -32.743 61.189 1.00 24.96 445 LYS A O 1
ATOM 3390 N N . THR A 1 446 ? 12.114 -33.339 60.220 1.00 22.81 446 THR A N 1
ATOM 3391 C CA . THR A 1 446 ? 12.414 -32.684 58.951 1.00 21.07 446 THR A CA 1
ATOM 3392 C C . THR A 1 446 ? 11.541 -31.440 58.795 1.00 20.09 446 THR A C 1
ATOM 3393 O O . THR A 1 446 ? 10.315 -31.525 58.880 1.00 19.19 446 THR A O 1
ATOM 3397 N N . PHE A 1 447 ? 12.185 -30.296 58.574 1.00 19.44 447 PHE A N 1
ATOM 3398 C CA . PHE A 1 447 ? 11.489 -29.038 58.305 1.00 18.93 447 PHE A CA 1
ATOM 3399 C C . PHE A 1 447 ? 11.559 -28.700 56.817 1.00 18.32 447 PHE A C 1
ATOM 3400 O O . PHE A 1 447 ? 12.562 -28.974 56.163 1.00 18.06 447 PHE A O 1
ATOM 3408 N N . PHE A 1 448 ? 10.487 -28.105 56.299 1.00 17.61 448 PHE A N 1
ATOM 3409 C CA . PHE A 1 448 ? 10.414 -27.647 54.910 1.00 17.33 448 PHE A CA 1
ATOM 3410 C C . PHE A 1 448 ? 10.022 -26.171 54.947 1.00 17.28 448 PHE A C 1
ATOM 3411 O O . PHE A 1 448 ? 8.980 -25.830 55.495 1.00 16.62 448 PHE A O 1
ATOM 3419 N N . CYS A 1 449 ? 10.877 -25.300 54.407 1.00 17.70 449 CYS A N 1
ATOM 3420 C CA . CYS A 1 449 ? 10.696 -23.849 54.567 1.00 18.23 449 CYS A CA 1
ATOM 3421 C C . CYS A 1 449 ? 10.913 -23.067 53.270 1.00 17.69 449 CYS A C 1
ATOM 3422 O O . CYS A 1 449 ? 11.604 -23.529 52.355 1.00 17.24 449 CYS A O 1
ATOM 3425 N N . LEU A 1 450 ? 10.331 -21.869 53.220 1.00 17.38 450 LEU A N 1
ATOM 3426 C CA . LEU A 1 450 ? 10.550 -20.912 52.137 1.00 17.44 450 LEU A CA 1
ATOM 3427 C C . LEU A 1 450 ? 10.991 -19.577 52.753 1.00 17.90 450 LEU A C 1
ATOM 3428 O O . LEU A 1 450 ? 10.304 -19.034 53.624 1.00 18.30 450 LEU A O 1
ATOM 3433 N N . ASP A 1 451 ? 12.133 -19.066 52.291 1.00 18.06 451 ASP A N 1
ATOM 3434 C CA . ASP A 1 451 ? 12.805 -17.893 52.868 1.00 18.80 451 ASP A CA 1
ATOM 3435 C C . ASP A 1 451 ? 12.653 -16.659 51.958 1.00 18.96 451 ASP A C 1
ATOM 3436 O O . ASP A 1 451 ? 13.216 -16.623 50.862 1.00 18.98 451 ASP A O 1
ATOM 3441 N N . GLU A 1 452 ? 11.888 -15.665 52.422 1.00 19.08 452 GLU A N 1
ATOM 3442 C CA . GLU A 1 452 ? 11.652 -14.418 51.670 1.00 19.41 452 GLU A CA 1
ATOM 3443 C C . GLU A 1 452 ? 12.632 -13.292 52.020 1.00 19.80 452 GLU A C 1
ATOM 3444 O O . GLU A 1 452 ? 12.613 -12.233 51.384 1.00 19.75 452 GLU A O 1
ATOM 3450 N N . SER A 1 453 ? 13.482 -13.519 53.021 1.00 20.12 453 SER A N 1
ATOM 3451 C CA . SER A 1 453 ? 14.285 -12.446 53.634 1.00 20.89 453 SER A CA 1
ATOM 3452 C C . SER A 1 453 ? 15.189 -11.651 52.680 1.00 21.38 453 SER A C 1
ATOM 3453 O O . SER A 1 453 ? 15.502 -10.487 52.949 1.00 22.01 453 SER A O 1
ATOM 3456 N N . ARG A 1 454 ? 15.617 -12.279 51.588 1.00 20.74 454 ARG A N 1
ATOM 3457 C CA . ARG A 1 454 ? 16.481 -11.628 50.603 1.00 21.37 454 ARG A CA 1
ATOM 3458 C C . ARG A 1 454 ? 15.920 -11.725 49.178 1.00 20.68 454 ARG A C 1
ATOM 3459 O O . ARG A 1 454 ? 16.667 -11.604 48.201 1.00 20.70 454 ARG A O 1
ATOM 3467 N N . SER A 1 455 ? 14.603 -11.918 49.073 1.00 19.99 455 SER A N 1
ATOM 3468 C CA . SER A 1 455 ? 13.926 -12.103 47.782 1.00 19.90 455 SER A CA 1
ATOM 3469 C C . SER A 1 455 ? 13.970 -10.868 46.882 1.00 20.05 455 SER A C 1
ATOM 3470 O O . SER A 1 455 ? 13.890 -10.980 45.653 1.00 19.59 455 SER A O 1
ATOM 3473 N N . SER A 1 456 ? 14.083 -9.698 47.505 1.00 20.52 456 SER A N 1
ATOM 3474 C CA . SER A 1 456 ? 14.096 -8.430 46.790 1.00 20.98 456 SER A CA 1
ATOM 3475 C C . SER A 1 456 ? 14.907 -7.381 47.541 1.00 22.32 456 SER A C 1
ATOM 3476 O O . SER A 1 456 ? 14.917 -7.359 48.776 1.00 22.33 456 SER A O 1
ATOM 3479 N N . LYS A 1 457 ? 15.567 -6.509 46.784 1.00 23.21 457 LYS A N 1
ATOM 3480 C CA . LYS A 1 457 ? 16.271 -5.355 47.348 1.00 24.88 457 LYS A CA 1
ATOM 3481 C C . LYS A 1 457 ? 15.309 -4.259 47.822 1.00 25.60 457 LYS A C 1
ATOM 3482 O O . LYS A 1 457 ? 15.691 -3.387 48.610 1.00 26.25 457 LYS A O 1
ATOM 3488 N N . ALA A 1 458 ? 14.070 -4.299 47.330 1.00 25.36 458 ALA A N 1
ATOM 3489 C CA . ALA A 1 458 ? 13.027 -3.368 47.764 1.00 26.20 458 ALA A CA 1
ATOM 3490 C C . ALA A 1 458 ? 12.678 -3.620 49.229 1.00 26.62 458 ALA A C 1
ATOM 3491 O O . ALA A 1 458 ? 12.595 -4.770 49.661 1.00 25.95 458 ALA A O 1
ATOM 3493 N N . SER A 1 459 ? 12.483 -2.548 49.995 1.00 28.05 459 SER A N 1
ATOM 3494 C CA . SER A 1 459 ? 12.240 -2.694 51.433 1.00 28.86 459 SER A CA 1
ATOM 3495 C C . SER A 1 459 ? 10.763 -2.853 51.812 1.00 28.63 459 SER A C 1
ATOM 3496 O O . SER A 1 459 ? 10.457 -3.370 52.891 1.00 29.16 459 SER A O 1
ATOM 3499 N N . ASP A 1 460 ? 9.854 -2.449 50.923 1.00 28.23 460 ASP A N 1
ATOM 3500 C CA . ASP A 1 460 ? 8.419 -2.483 51.230 1.00 27.79 460 ASP A CA 1
ATOM 3501 C C . ASP A 1 460 ? 7.678 -3.725 50.699 1.00 26.29 460 ASP A C 1
ATOM 3502 O O . ASP A 1 460 ? 6.566 -3.629 50.169 1.00 26.20 460 ASP A O 1
ATOM 3507 N N . VAL A 1 461 ? 8.309 -4.887 50.859 1.00 25.40 461 VAL A N 1
ATOM 3508 C CA . VAL A 1 461 ? 7.706 -6.185 50.531 1.00 24.20 461 VAL A CA 1
ATOM 3509 C C . VAL A 1 461 ? 7.925 -7.154 51.702 1.00 23.99 461 VAL A C 1
ATOM 3510 O O . VAL A 1 461 ? 8.735 -6.874 52.590 1.00 24.44 461 VAL A O 1
ATOM 3514 N N . SER A 1 462 ? 7.204 -8.277 51.701 1.00 23.45 462 SER A N 1
ATOM 3515 C CA . SER A 1 462 ? 7.303 -9.282 52.771 1.00 23.45 462 SER A CA 1
ATOM 3516 C C . SER A 1 462 ? 8.681 -9.951 52.831 1.00 23.78 462 SER A C 1
ATOM 3517 O O . SER A 1 462 ? 9.226 -10.353 51.802 1.00 23.54 462 SER A O 1
ATOM 3520 N N . LYS A 1 463 ? 9.219 -10.069 54.047 1.00 24.21 463 LYS A N 1
ATOM 3521 C CA . LYS A 1 463 ? 10.572 -10.591 54.291 1.00 24.87 463 LYS A CA 1
ATOM 3522 C C . LYS A 1 463 ? 10.601 -11.750 55.296 1.00 24.53 463 LYS A C 1
ATOM 3523 O O . LYS A 1 463 ? 11.596 -11.935 56.008 1.00 25.26 463 LYS A O 1
ATOM 3529 N N . GLN A 1 464 ? 9.520 -12.521 55.349 1.00 23.68 464 GLN A N 1
ATOM 3530 C CA . GLN A 1 464 ? 9.333 -13.583 56.343 1.00 23.72 464 GLN A CA 1
ATOM 3531 C C . GLN A 1 464 ? 9.944 -14.928 55.903 1.00 22.60 464 GLN A C 1
ATOM 3532 O O . GLN A 1 464 ? 10.155 -15.157 54.713 1.00 22.04 464 GLN A O 1
ATOM 3538 N N . VAL A 1 465 ? 10.225 -15.806 56.867 1.00 22.02 465 VAL A N 1
ATOM 3539 C CA . VAL A 1 465 ? 10.477 -17.223 56.572 1.00 20.89 465 VAL A CA 1
ATOM 3540 C C . VAL A 1 465 ? 9.226 -18.025 56.944 1.00 20.31 465 VAL A C 1
ATOM 3541 O O . VAL A 1 465 ? 8.691 -17.885 58.050 1.00 20.32 465 VAL A O 1
ATOM 3545 N N . LYS A 1 466 ? 8.761 -18.846 56.006 1.00 19.29 466 LYS A N 1
ATOM 3546 C CA . LYS A 1 466 ? 7.515 -19.602 56.150 1.00 18.98 466 LYS A CA 1
ATOM 3547 C C . LYS A 1 466 ? 7.818 -21.100 56.178 1.00 18.54 466 LYS A C 1
ATOM 3548 O O . LYS A 1 466 ? 8.828 -21.535 55.621 1.00 18.61 466 LYS A O 1
ATOM 3554 N N . GLY A 1 467 ? 6.956 -21.889 56.820 1.00 18.24 467 GLY A N 1
ATOM 3555 C CA . GLY A 1 467 ? 7.106 -23.348 56.780 1.00 18.09 467 GLY A CA 1
ATOM 3556 C C . GLY A 1 467 ? 6.640 -24.118 58.000 1.00 18.40 467 GLY A C 1
ATOM 3557 O O . GLY A 1 467 ? 5.943 -23.579 58.864 1.00 18.93 467 GLY A O 1
ATOM 3558 N N . PHE A 1 468 ? 7.036 -25.389 58.064 1.00 18.33 468 PHE A N 1
ATOM 3559 C CA . PHE A 1 468 ? 6.590 -26.313 59.112 1.00 18.39 468 PHE A CA 1
ATOM 3560 C C . PHE A 1 468 ? 7.391 -27.606 58.991 1.00 18.36 468 PHE A C 1
ATOM 3561 O O . PHE A 1 468 ? 8.224 -27.748 58.092 1.00 17.87 468 PHE A O 1
ATOM 3569 N N . THR A 1 469 ? 7.144 -28.545 59.900 1.00 18.41 469 THR A N 1
ATOM 3570 C CA . THR A 1 469 ? 7.666 -29.898 59.746 1.00 18.41 469 THR A CA 1
ATOM 3571 C C . THR A 1 469 ? 6.904 -30.606 58.620 1.00 17.80 469 THR A C 1
ATOM 3572 O O . THR A 1 469 ? 5.843 -30.144 58.192 1.00 17.33 469 THR A O 1
ATOM 3576 N N . VAL A 1 470 ? 7.467 -31.709 58.132 1.00 17.41 470 VAL A N 1
ATOM 3577 C CA . VAL A 1 470 ? 6.800 -32.571 57.157 1.00 16.72 470 VAL A CA 1
ATOM 3578 C C . VAL A 1 470 ? 7.173 -34.027 57.466 1.00 17.02 470 VAL A C 1
ATOM 3579 O O . VAL A 1 470 ? 8.333 -34.308 57.770 1.00 17.41 470 VAL A O 1
ATOM 3583 N N . PRO A 1 471 ? 6.191 -34.953 57.424 1.00 17.26 471 PRO A N 1
ATOM 3584 C CA . PRO A 1 471 ? 6.548 -36.353 57.669 1.00 17.75 471 PRO A CA 1
ATOM 3585 C C . PRO A 1 471 ? 7.399 -36.924 56.541 1.00 18.07 471 PRO A C 1
ATOM 3586 O O . PRO A 1 471 ? 7.060 -36.756 55.366 1.00 17.78 471 PRO A O 1
ATOM 3590 N N . VAL A 1 472 ? 8.505 -37.565 56.911 1.00 18.70 472 VAL A N 1
ATOM 3591 C CA . VAL A 1 472 ? 9.354 -38.295 55.967 1.00 19.12 472 VAL A CA 1
ATOM 3592 C C . VAL A 1 472 ? 9.441 -39.738 56.460 1.00 20.00 472 VAL A C 1
ATOM 3593 O O . VAL A 1 472 ? 9.963 -40.006 57.550 1.00 20.35 472 VAL A O 1
ATOM 3597 N N . LEU A 1 473 ? 8.921 -40.659 55.657 1.00 20.38 473 LEU A N 1
ATOM 3598 C CA . LEU A 1 473 ? 8.792 -42.052 56.078 1.00 21.61 473 LEU A CA 1
ATOM 3599 C C . LEU A 1 473 ? 10.011 -42.876 55.698 1.00 22.62 473 LEU A C 1
ATOM 3600 O O . LEU A 1 473 ? 10.823 -42.457 54.873 1.00 22.48 473 LEU A O 1
ATOM 3605 N N . ASP A 1 474 ? 10.133 -44.049 56.313 1.00 23.78 474 ASP A N 1
ATOM 3606 C CA . ASP A 1 474 ? 11.289 -44.916 56.103 1.00 25.48 474 ASP A CA 1
ATOM 3607 C C . ASP A 1 474 ? 11.488 -45.228 54.623 1.00 25.30 474 ASP A C 1
ATOM 3608 O O . ASP A 1 474 ? 10.541 -45.591 53.924 1.00 25.68 474 ASP A O 1
ATOM 3613 N N . GLY A 1 475 ? 12.719 -45.049 54.147 1.00 25.43 475 GLY A N 1
ATOM 3614 C CA . GLY A 1 475 ? 13.063 -45.326 52.751 1.00 25.31 475 GLY A CA 1
ATOM 3615 C C . GLY A 1 475 ? 12.816 -44.202 51.756 1.00 24.49 475 GLY A C 1
ATOM 3616 O O . GLY A 1 475 ? 13.217 -44.305 50.593 1.00 25.09 475 GLY A O 1
ATOM 3617 N N . GLU A 1 476 ? 12.162 -43.131 52.203 1.00 23.18 476 GLU A N 1
ATOM 3618 C CA . GLU A 1 476 ? 11.831 -42.003 51.328 1.00 22.00 476 GLU A CA 1
ATOM 3619 C C . GLU A 1 476 ? 12.985 -41.022 51.177 1.00 21.46 476 GLU A C 1
ATOM 3620 O O . GLU A 1 476 ? 13.642 -40.669 52.156 1.00 21.62 476 GLU A O 1
ATOM 3626 N N . LYS A 1 477 ? 13.209 -40.571 49.945 1.00 20.83 477 LYS A N 1
ATOM 3627 C CA . LYS A 1 477 ? 14.094 -39.438 49.688 1.00 20.55 477 LYS A CA 1
ATOM 3628 C C . LYS A 1 477 ? 13.355 -38.149 50.052 1.00 19.58 477 LYS A C 1
ATOM 3629 O O . LYS A 1 477 ? 12.123 -38.130 50.108 1.00 19.13 477 LYS A O 1
ATOM 3635 N N . PHE A 1 478 ? 14.103 -37.077 50.302 1.00 19.19 478 PHE A N 1
ATOM 3636 C CA . PHE A 1 478 ? 13.508 -35.747 50.462 1.00 18.56 478 PHE A CA 1
ATOM 3637 C C . PHE A 1 478 ? 13.130 -35.233 49.074 1.00 18.29 478 PHE A C 1
ATOM 3638 O O . PHE A 1 478 ? 13.989 -35.132 48.200 1.00 18.39 478 PHE A O 1
ATOM 3646 N N . THR A 1 479 ? 11.852 -34.923 48.865 1.00 18.00 479 THR A N 1
ATOM 3647 C CA . THR A 1 479 ? 11.379 -34.536 47.534 1.00 18.00 479 THR A CA 1
ATOM 3648 C C . THR A 1 479 ? 10.601 -33.224 47.565 1.00 17.19 479 THR A C 1
ATOM 3649 O O . THR A 1 479 ? 9.800 -32.993 48.471 1.00 16.49 479 THR A O 1
ATOM 3653 N N . MET A 1 480 ? 10.871 -32.356 46.593 1.00 16.92 480 MET A N 1
ATOM 3654 C CA . MET A 1 480 ? 10.100 -31.120 46.443 1.00 16.78 480 MET A CA 1
ATOM 3655 C C . MET A 1 480 ? 9.699 -30.900 44.991 1.00 16.28 480 MET A C 1
ATOM 3656 O O . MET A 1 480 ? 10.415 -31.302 44.067 1.00 16.67 480 MET A O 1
ATOM 3661 N N . ARG A 1 481 ? 8.530 -30.296 44.810 1.00 15.38 481 ARG A N 1
ATOM 3662 C CA . ARG A 1 481 ? 8.099 -29.793 43.513 1.00 14.94 481 ARG A CA 1
ATOM 3663 C C . ARG A 1 481 ? 7.853 -28.293 43.642 1.00 14.54 481 ARG A C 1
ATOM 3664 O O . ARG A 1 481 ? 7.225 -27.848 44.609 1.00 14.11 481 ARG A O 1
ATOM 3672 N N . LEU A 1 482 ? 8.357 -27.521 42.678 1.00 14.37 482 LEU A N 1
ATOM 3673 C CA . LEU A 1 482 ? 8.117 -26.077 42.633 1.00 14.74 482 LEU A CA 1
ATOM 3674 C C . LEU A 1 482 ? 7.440 -25.676 41.334 1.00 14.55 482 LEU A C 1
ATOM 3675 O O . LEU A 1 482 ? 7.845 -26.114 40.257 1.00 15.02 482 LEU A O 1
ATOM 3680 N N . LEU A 1 483 ? 6.394 -24.863 41.444 1.00 14.09 483 LEU A N 1
ATOM 3681 C CA . LEU A 1 483 ? 5.840 -24.159 40.296 1.00 14.06 483 LEU A CA 1
ATOM 3682 C C . LEU A 1 483 ? 6.289 -22.710 40.415 1.00 13.82 483 LEU A C 1
ATOM 3683 O O . LEU A 1 483 ? 6.000 -22.045 41.415 1.00 13.50 483 LEU A O 1
ATOM 3688 N N . VAL A 1 484 ? 7.038 -22.249 39.417 1.00 13.70 484 VAL A N 1
ATOM 3689 C CA . VAL A 1 484 ? 7.523 -20.869 39.371 1.00 13.89 484 VAL A CA 1
ATOM 3690 C C . VAL A 1 484 ? 6.815 -20.125 38.241 1.00 13.74 484 VAL A C 1
ATOM 3691 O O . VAL A 1 484 ? 6.855 -20.559 37.088 1.00 13.60 484 VAL A O 1
ATOM 3695 N N . ASP A 1 485 ? 6.166 -19.009 38.575 1.00 13.48 485 ASP A N 1
ATOM 3696 C CA . ASP A 1 485 ? 5.419 -18.225 37.585 1.00 13.32 485 ASP A CA 1
ATOM 3697 C C . ASP A 1 485 ? 5.486 -16.736 37.911 1.00 13.67 485 ASP A C 1
ATOM 3698 O O . ASP A 1 485 ? 4.581 -16.183 38.542 1.00 13.45 485 ASP A O 1
ATOM 3703 N N . HIS A 1 486 ? 6.563 -16.093 37.470 1.00 14.03 486 HIS A N 1
ATOM 3704 C CA . HIS A 1 486 ? 6.761 -14.667 37.708 1.00 14.58 486 HIS A CA 1
ATOM 3705 C C . HIS A 1 486 ? 6.656 -14.341 39.212 1.00 14.52 486 HIS A C 1
ATOM 3706 O O . HIS A 1 486 ? 7.457 -14.850 39.996 1.00 14.25 486 HIS A O 1
ATOM 3713 N N . SER A 1 487 ? 5.662 -13.552 39.625 1.00 14.42 487 SER A N 1
ATOM 3714 C CA . SER A 1 487 ? 5.562 -13.124 41.030 1.00 14.54 487 SER A CA 1
ATOM 3715 C C . SER A 1 487 ? 4.929 -14.122 42.016 1.00 14.13 487 SER A C 1
ATOM 3716 O O . SER A 1 487 ? 4.723 -13.786 43.187 1.00 14.02 487 SER A O 1
ATOM 3719 N N . ILE A 1 488 ? 4.619 -15.336 41.556 1.00 13.96 488 ILE A N 1
ATOM 3720 C CA . ILE A 1 488 ? 4.133 -16.386 42.468 1.00 13.77 488 ILE A CA 1
ATOM 3721 C C . ILE A 1 488 ? 4.958 -17.677 42.406 1.00 13.82 488 ILE A C 1
ATOM 3722 O O . ILE A 1 488 ? 5.294 -18.167 41.322 1.00 14.06 488 ILE A O 1
ATOM 3727 N N . VAL A 1 489 ? 5.277 -18.214 43.585 1.00 13.85 489 VAL A N 1
ATOM 3728 C CA . VAL A 1 489 ? 5.963 -19.502 43.722 1.00 13.97 489 VAL A CA 1
ATOM 3729 C C . VAL A 1 489 ? 5.124 -20.439 44.600 1.00 13.69 489 VAL A C 1
ATOM 3730 O O . VAL A 1 489 ? 4.700 -20.054 45.697 1.00 14.04 489 VAL A O 1
ATOM 3734 N N . GLU A 1 490 ? 4.869 -21.652 44.105 1.00 13.57 490 GLU A N 1
ATOM 3735 C CA . GLU A 1 490 ? 4.163 -22.682 44.878 1.00 13.47 490 GLU A CA 1
ATOM 3736 C C . GLU A 1 490 ? 5.090 -23.872 45.111 1.00 13.83 490 GLU A C 1
ATOM 3737 O O . GLU A 1 490 ? 5.717 -24.357 44.165 1.00 14.00 490 GLU A O 1
ATOM 3743 N N . SER A 1 491 ? 5.157 -24.357 46.353 1.00 13.79 491 SER A N 1
ATOM 3744 C CA . SER A 1 491 ? 6.083 -25.445 46.703 1.00 14.36 491 SER A CA 1
ATOM 3745 C C . SER A 1 491 ? 5.389 -26.602 47.433 1.00 14.43 491 SER A C 1
ATOM 3746 O O . SER A 1 491 ? 4.425 -26.384 48.173 1.00 13.98 491 SER A O 1
ATOM 3749 N N . PHE A 1 492 ? 5.879 -27.824 47.202 1.00 14.23 492 PHE A N 1
ATOM 3750 C CA . PHE A 1 492 ? 5.239 -29.056 47.698 1.00 14.28 492 PHE A CA 1
ATOM 3751 C C . PHE A 1 492 ? 6.306 -30.038 48.172 1.00 14.52 492 PHE A C 1
ATOM 3752 O O . PHE A 1 492 ? 7.238 -30.344 47.426 1.00 15.25 492 PHE A O 1
ATOM 3760 N N . ALA A 1 493 ? 6.178 -30.524 49.407 1.00 14.45 493 ALA A N 1
ATOM 3761 C CA . ALA A 1 493 ? 7.116 -31.504 49.954 1.00 14.50 493 ALA A CA 1
ATOM 3762 C C . ALA A 1 493 ? 6.466 -32.875 50.124 1.00 14.59 493 ALA A C 1
ATOM 3763 O O . ALA A 1 493 ? 5.286 -32.971 50.483 1.00 14.46 493 ALA A O 1
ATOM 3765 N N . GLN A 1 494 ? 7.245 -33.923 49.859 1.00 15.08 494 GLN A N 1
ATOM 3766 C CA . GLN A 1 494 ? 6.812 -35.322 50.027 1.00 15.34 494 GLN A CA 1
ATOM 3767 C C . GLN A 1 494 ? 5.474 -35.623 49.343 1.00 15.57 494 GLN A C 1
ATOM 3768 O O . GLN A 1 494 ? 4.610 -36.293 49.911 1.00 15.70 494 GLN A O 1
ATOM 3774 N N . GLY A 1 495 ? 5.316 -35.118 48.122 1.00 15.43 495 GLY A N 1
ATOM 3775 C CA . GLY A 1 495 ? 4.117 -35.370 47.330 1.00 15.62 495 GLY A CA 1
ATOM 3776 C C . GLY A 1 495 ? 2.895 -34.605 47.798 1.00 15.43 495 GLY A C 1
ATOM 3777 O O . GLY A 1 495 ? 1.763 -35.002 47.511 1.00 15.99 495 GLY A O 1
ATOM 3778 N N . GLY A 1 496 ? 3.113 -33.508 48.518 1.00 15.18 496 GLY A N 1
ATOM 3779 C CA . GLY A 1 496 ? 2.005 -32.661 48.965 1.00 14.84 496 GLY A CA 1
ATOM 3780 C C . GLY A 1 496 ? 1.576 -32.833 50.412 1.00 15.12 496 GLY A C 1
ATOM 3781 O O . GLY A 1 496 ? 0.470 -32.424 50.777 1.00 15.09 496 GLY A O 1
ATOM 3782 N N . ARG A 1 497 ? 2.442 -33.421 51.241 1.00 15.31 497 ARG A N 1
ATOM 3783 C CA . ARG A 1 497 ? 2.183 -33.508 52.689 1.00 15.69 497 ARG A CA 1
ATOM 3784 C C . ARG A 1 497 ? 2.311 -32.145 53.355 1.00 15.96 497 ARG A C 1
ATOM 3785 O O . ARG A 1 497 ? 1.677 -31.888 54.381 1.00 16.57 497 ARG A O 1
ATOM 3793 N N . SER A 1 498 ? 3.171 -31.300 52.788 1.00 16.11 498 SER A N 1
ATOM 3794 C CA . SER A 1 498 ? 3.309 -29.908 53.198 1.00 16.56 498 SER A CA 1
ATOM 3795 C C . SER A 1 498 ? 3.435 -29.042 51.950 1.00 16.13 498 SER A C 1
ATOM 3796 O O . SER A 1 498 ? 4.166 -29.392 51.010 1.00 16.53 498 SER A O 1
ATOM 3799 N N . CYS A 1 499 ? 2.712 -27.928 51.940 1.00 15.18 499 CYS A N 1
ATOM 3800 C CA . CYS A 1 499 ? 2.750 -26.977 50.829 1.00 14.96 499 CYS A CA 1
ATOM 3801 C C . CYS A 1 499 ? 3.075 -25.585 51.351 1.00 14.22 499 CYS A C 1
ATOM 3802 O O . CYS A 1 499 ? 2.661 -25.236 52.453 1.00 13.76 499 CYS A O 1
ATOM 3805 N N . ILE A 1 500 ? 3.821 -24.801 50.567 1.00 13.77 500 ILE A N 1
ATOM 3806 C CA . ILE A 1 500 ? 4.076 -23.388 50.897 1.00 13.74 500 ILE A CA 1
ATOM 3807 C C . ILE A 1 500 ? 3.980 -22.504 49.648 1.00 13.80 500 ILE A C 1
ATOM 3808 O O . ILE A 1 500 ? 4.724 -22.701 48.682 1.00 13.79 500 ILE A O 1
ATOM 3813 N N . THR A 1 501 ? 3.071 -21.529 49.688 1.00 13.59 501 THR A N 1
ATOM 3814 C CA . THR A 1 501 ? 2.875 -20.581 48.588 1.00 13.76 501 THR A CA 1
ATOM 3815 C C . THR A 1 501 ? 3.308 -19.178 49.018 1.00 14.26 501 THR A C 1
ATOM 3816 O O . THR A 1 501 ? 2.979 -18.735 50.119 1.00 14.37 501 THR A O 1
ATOM 3820 N N . SER A 1 502 ? 4.043 -18.485 48.150 1.00 14.51 502 SER A N 1
ATOM 3821 C CA . SER A 1 502 ? 4.452 -17.110 48.438 1.00 15.34 502 SER A CA 1
ATOM 3822 C C . SER A 1 502 ? 4.525 -16.232 47.188 1.00 15.33 502 SER A C 1
ATOM 3823 O O . SER A 1 502 ? 4.369 -16.710 46.059 1.00 14.50 502 SER A O 1
ATOM 3826 N N . ARG A 1 503 ? 4.757 -14.941 47.409 1.00 15.63 503 ARG A N 1
ATOM 3827 C CA . ARG A 1 503 ? 4.872 -13.968 46.330 1.00 16.14 503 ARG A CA 1
ATOM 3828 C C . ARG A 1 503 ? 6.241 -13.313 46.411 1.00 16.98 503 ARG A C 1
ATOM 3829 O O . ARG A 1 503 ? 6.721 -13.003 47.505 1.00 17.71 503 ARG A O 1
ATOM 3837 N N . VAL A 1 504 ? 6.873 -13.131 45.255 1.00 17.08 504 VAL A N 1
ATOM 3838 C CA . VAL A 1 504 ? 8.191 -12.503 45.172 1.00 18.07 504 VAL A CA 1
ATOM 3839 C C . VAL A 1 504 ? 8.155 -11.298 44.232 1.00 17.96 504 VAL A C 1
ATOM 3840 O O . VAL A 1 504 ? 7.451 -11.311 43.217 1.00 17.46 504 VAL A O 1
ATOM 3844 N N . TYR A 1 505 ? 8.915 -10.260 44.583 1.00 18.16 505 TYR A N 1
ATOM 3845 C CA . TYR A 1 505 ? 8.940 -9.010 43.819 1.00 18.44 505 TYR A CA 1
ATOM 3846 C C . TYR A 1 505 ? 10.375 -8.541 43.562 1.00 19.10 505 TYR A C 1
ATOM 3847 O O . TYR A 1 505 ? 10.770 -7.464 44.024 1.00 19.73 505 TYR A O 1
ATOM 3856 N N . PRO A 1 506 ? 11.165 -9.350 42.824 1.00 19.20 506 PRO A N 1
ATOM 3857 C CA . PRO A 1 506 ? 12.570 -8.987 42.619 1.00 19.80 506 PRO A CA 1
ATOM 3858 C C . PRO A 1 506 ? 12.753 -7.722 41.784 1.00 20.70 506 PRO A C 1
ATOM 3859 O O . PRO A 1 506 ? 11.949 -7.439 40.891 1.00 20.64 506 PRO A O 1
ATOM 3863 N N . THR A 1 507 ? 13.800 -6.968 42.102 1.00 21.52 507 THR A N 1
ATOM 3864 C CA . THR A 1 507 ? 14.130 -5.742 41.374 1.00 22.42 507 THR A CA 1
ATOM 3865 C C . THR A 1 507 ? 15.126 -6.020 40.251 1.00 22.87 507 THR A C 1
ATOM 3866 O O . THR A 1 507 ? 15.218 -5.252 39.285 1.00 23.40 507 THR A O 1
ATOM 3870 N N . GLU A 1 508 ? 15.872 -7.115 40.391 1.00 22.86 508 GLU A N 1
ATOM 3871 C CA . GLU A 1 508 ? 16.958 -7.451 39.468 1.00 23.59 508 GLU A CA 1
ATOM 3872 C C . GLU A 1 508 ? 16.799 -8.839 38.838 1.00 22.67 508 GLU A C 1
ATOM 3873 O O . GLU A 1 508 ? 17.140 -9.030 37.670 1.00 22.63 508 GLU A O 1
ATOM 3879 N N . ALA A 1 509 ? 16.296 -9.800 39.616 1.00 21.73 509 ALA A N 1
ATOM 3880 C CA . ALA A 1 509 ? 16.111 -11.175 39.143 1.00 21.05 509 ALA A CA 1
ATOM 3881 C C . ALA A 1 509 ? 14.820 -11.310 38.330 1.00 20.49 509 ALA A C 1
ATOM 3882 O O . ALA A 1 509 ? 13.891 -12.032 38.713 1.00 19.76 509 ALA A O 1
ATOM 3884 N N . ILE A 1 510 ? 14.778 -10.603 37.205 1.00 20.97 510 ILE A N 1
ATOM 3885 C CA . ILE A 1 510 ? 13.600 -10.563 36.336 1.00 20.97 510 ILE A CA 1
ATOM 3886 C C . ILE A 1 510 ? 14.013 -10.749 34.879 1.00 21.09 510 ILE A C 1
ATOM 3887 O O . ILE A 1 510 ? 15.168 -10.509 34.522 1.00 21.31 510 ILE A O 1
ATOM 3892 N N . TYR A 1 511 ? 13.066 -11.168 34.041 1.00 20.83 511 TYR A N 1
ATOM 3893 C CA . TYR A 1 511 ? 13.351 -11.476 32.635 1.00 21.18 511 TYR A CA 1
ATOM 3894 C C . TYR A 1 511 ? 14.520 -12.478 32.513 1.00 21.24 511 TYR A C 1
ATOM 3895 O O . TYR A 1 511 ? 14.556 -13.470 33.248 1.00 21.16 511 TYR A O 1
ATOM 3904 N N . GLY A 1 512 ? 15.471 -12.220 31.618 1.00 21.98 512 GLY A N 1
ATOM 3905 C CA . GLY A 1 512 ? 16.607 -13.128 31.416 1.00 22.24 512 GLY A CA 1
ATOM 3906 C C . GLY A 1 512 ? 17.608 -13.196 32.563 1.00 22.44 512 GLY A C 1
ATOM 3907 O O . GLY A 1 512 ? 18.474 -14.079 32.589 1.00 22.51 512 GLY A O 1
ATOM 3908 N N . ALA A 1 513 ? 17.489 -12.270 33.514 1.00 22.52 513 ALA A N 1
ATOM 3909 C CA . ALA A 1 513 ? 18.446 -12.159 34.622 1.00 22.58 513 ALA A CA 1
ATOM 3910 C C . ALA A 1 513 ? 18.144 -13.083 35.809 1.00 21.98 513 ALA A C 1
ATOM 3911 O O . ALA A 1 513 ? 18.982 -13.248 36.705 1.00 22.06 513 ALA A O 1
ATOM 3913 N N . ALA A 1 514 ? 16.955 -13.685 35.812 1.00 21.12 514 ALA A N 1
ATOM 3914 C CA . ALA A 1 514 ? 16.577 -14.648 36.846 1.00 20.27 514 ALA A CA 1
ATOM 3915 C C . ALA A 1 514 ? 17.273 -15.991 36.616 1.00 20.17 514 ALA A C 1
ATOM 3916 O O . ALA A 1 514 ? 17.348 -16.465 35.481 1.00 20.06 514 ALA A O 1
ATOM 3918 N N . LYS A 1 515 ? 17.783 -16.590 37.694 1.00 19.87 515 LYS A N 1
ATOM 3919 C CA . LYS A 1 515 ? 18.533 -17.848 37.617 1.00 19.92 515 LYS A CA 1
ATOM 3920 C C . LYS A 1 515 ? 18.052 -18.889 38.639 1.00 19.37 515 LYS A C 1
ATOM 3921 O O . LYS A 1 515 ? 17.238 -18.583 39.516 1.00 19.03 515 LYS A O 1
ATOM 3927 N N . LEU A 1 516 ? 18.569 -20.113 38.510 1.00 19.07 516 LEU A N 1
ATOM 3928 C CA . LEU A 1 516 ? 18.247 -21.234 39.400 1.00 18.91 516 LEU A CA 1
ATOM 3929 C C . LEU A 1 516 ? 19.531 -21.888 39.919 1.00 19.05 516 LEU A C 1
ATOM 3930 O O . LEU A 1 516 ? 20.475 -22.090 39.152 1.00 19.51 516 LEU A O 1
ATOM 3935 N N . PHE A 1 517 ? 19.555 -22.215 41.213 1.00 18.65 517 PHE A N 1
ATOM 3936 C CA . PHE A 1 517 ? 20.707 -22.861 41.852 1.00 19.04 517 PHE A CA 1
ATOM 3937 C C . PHE A 1 517 ? 20.283 -24.026 42.751 1.00 18.71 517 PHE A C 1
ATOM 3938 O O . PHE A 1 517 ? 19.179 -24.027 43.300 1.00 18.57 517 PHE A O 1
ATOM 3946 N N . LEU A 1 518 ? 21.169 -25.014 42.878 1.00 18.77 518 LEU A N 1
ATOM 3947 C CA . LEU A 1 518 ? 21.127 -25.992 43.968 1.00 18.93 518 LEU A CA 1
ATOM 3948 C C . LEU A 1 518 ? 22.058 -25.472 45.072 1.00 19.27 518 LEU A C 1
ATOM 3949 O O . LEU A 1 518 ? 23.143 -24.960 44.774 1.00 19.91 518 LEU A O 1
ATOM 3954 N N . PHE A 1 519 ? 21.650 -25.584 46.335 1.00 18.90 519 PHE A N 1
ATOM 3955 C CA . PHE A 1 519 ? 22.537 -25.172 47.440 1.00 19.19 519 PHE A CA 1
ATOM 3956 C C . PHE A 1 519 ? 22.527 -26.125 48.635 1.00 19.18 519 PHE A C 1
ATOM 3957 O O . PHE A 1 519 ? 21.530 -26.792 48.904 1.00 18.75 519 PHE A O 1
ATOM 3965 N N . ASN A 1 520 ? 23.656 -26.178 49.337 1.00 19.75 520 ASN A N 1
ATOM 3966 C CA . ASN A 1 520 ? 23.765 -26.909 50.592 1.00 20.17 520 ASN A CA 1
ATOM 3967 C C . ASN A 1 520 ? 24.527 -26.067 51.615 1.00 20.80 520 ASN A C 1
ATOM 3968 O O . ASN A 1 520 ? 25.745 -25.916 51.516 1.00 21.57 520 ASN A O 1
ATOM 3973 N N . ASN A 1 521 ? 23.809 -25.519 52.592 1.00 21.10 521 ASN A N 1
ATOM 3974 C CA . ASN A 1 521 ? 24.452 -24.707 53.629 1.00 22.13 521 ASN A CA 1
ATOM 3975 C C . ASN A 1 521 ? 24.604 -25.431 54.972 1.00 22.43 521 ASN A C 1
ATOM 3976 O O . ASN A 1 521 ? 24.834 -24.800 56.008 1.00 22.63 521 ASN A O 1
ATOM 3981 N N . ALA A 1 522 ? 24.488 -26.761 54.946 1.00 22.28 522 ALA A N 1
ATOM 3982 C CA . ALA A 1 522 ? 24.802 -27.585 56.120 1.00 22.62 522 ALA A CA 1
ATOM 3983 C C . ALA A 1 522 ? 26.299 -27.550 56.406 1.00 23.82 522 ALA A C 1
ATOM 3984 O O . ALA A 1 522 ? 27.095 -27.258 55.515 1.00 24.06 522 ALA A O 1
ATOM 3986 N N . THR A 1 523 ? 26.674 -27.846 57.649 1.00 24.53 523 THR A N 1
ATOM 3987 C CA . THR A 1 523 ? 28.086 -27.897 58.030 1.00 25.89 523 THR A CA 1
ATOM 3988 C C . THR A 1 523 ? 28.625 -29.326 58.061 1.00 26.42 523 THR A C 1
ATOM 3989 O O . THR A 1 523 ? 29.819 -29.543 57.857 1.00 27.11 523 THR A O 1
ATOM 3993 N N . GLY A 1 524 ? 27.746 -30.297 58.301 1.00 26.35 524 GLY A N 1
ATOM 3994 C CA . GLY A 1 524 ? 28.185 -31.678 58.526 1.00 27.43 524 GLY A CA 1
ATOM 3995 C C . GLY A 1 524 ? 27.550 -32.729 57.640 1.00 27.29 524 GLY A C 1
ATOM 3996 O O . GLY A 1 524 ? 27.466 -33.902 58.023 1.00 27.74 524 GLY A O 1
ATOM 3997 N N . ALA A 1 525 ? 27.096 -32.312 56.461 1.00 26.82 525 ALA A N 1
ATOM 3998 C CA . ALA A 1 525 ? 26.503 -33.224 55.488 1.00 26.52 525 ALA A CA 1
ATOM 3999 C C . ALA A 1 525 ? 26.766 -32.753 54.065 1.00 26.36 525 ALA A C 1
ATOM 4000 O O . ALA A 1 525 ? 26.761 -31.550 53.788 1.00 26.30 525 ALA A O 1
ATOM 4002 N N . SER A 1 526 ? 27.021 -33.707 53.174 1.00 26.47 526 SER A N 1
ATOM 4003 C CA . SER A 1 526 ? 27.002 -33.447 51.740 1.00 26.03 526 SER A CA 1
ATOM 4004 C C . SER A 1 526 ? 25.759 -34.110 51.164 1.00 25.23 526 SER A C 1
ATOM 4005 O O . SER A 1 526 ? 25.268 -35.110 51.701 1.00 24.93 526 SER A O 1
ATOM 4008 N N . ILE A 1 527 ? 25.236 -33.541 50.083 1.00 24.35 527 ILE A N 1
ATOM 4009 C CA . ILE A 1 527 ? 24.005 -34.052 49.493 1.00 23.75 527 ILE A CA 1
ATOM 4010 C C . ILE A 1 527 ? 24.188 -34.452 48.029 1.00 23.26 527 ILE A C 1
ATOM 4011 O O . ILE A 1 527 ? 25.075 -33.941 47.335 1.00 23.15 527 ILE A O 1
ATOM 4016 N N . THR A 1 528 ? 23.353 -35.388 47.585 1.00 22.46 528 THR A N 1
ATOM 4017 C CA . THR A 1 528 ? 23.264 -35.763 46.180 1.00 22.03 528 THR A CA 1
ATOM 4018 C C . THR A 1 528 ? 21.820 -35.552 45.743 1.00 21.01 528 THR A C 1
ATOM 4019 O O . THR A 1 528 ? 20.890 -36.001 46.419 1.00 20.73 528 THR A O 1
ATOM 4023 N N . ALA A 1 529 ? 21.643 -34.851 44.624 1.00 20.24 529 ALA A N 1
ATOM 4024 C CA . ALA A 1 529 ? 20.318 -34.465 44.150 1.00 19.50 529 ALA A CA 1
ATOM 4025 C C . ALA A 1 529 ? 20.104 -34.823 42.680 1.00 19.30 529 ALA A C 1
ATOM 4026 O O . ALA A 1 529 ? 21.041 -34.800 41.889 1.00 19.84 529 ALA A O 1
ATOM 4028 N N . SER A 1 530 ? 18.868 -35.168 42.328 1.00 18.60 530 SER A N 1
ATOM 4029 C CA . SER A 1 530 ? 18.482 -35.326 40.926 1.00 18.41 530 SER A CA 1
ATOM 4030 C C . SER A 1 530 ? 17.274 -34.443 40.642 1.00 17.86 530 SER A C 1
ATOM 4031 O O . SER A 1 530 ? 16.363 -34.351 41.468 1.00 17.56 530 SER A O 1
ATOM 4034 N N . LEU A 1 531 ? 17.277 -33.786 39.483 1.00 17.67 531 LEU A N 1
ATOM 4035 C CA . LEU A 1 531 ? 16.218 -32.830 39.138 1.00 17.46 531 LEU A CA 1
ATOM 4036 C C . LEU A 1 531 ? 15.723 -33.008 37.710 1.00 17.44 531 LEU A C 1
ATOM 4037 O O . LEU A 1 531 ? 16.480 -33.404 36.824 1.00 17.71 531 LEU A O 1
ATOM 4042 N N . LYS A 1 532 ? 14.441 -32.717 37.500 1.00 16.84 532 LYS A N 1
ATOM 4043 C CA . LYS A 1 532 ? 13.884 -32.589 36.157 1.00 17.15 532 LYS A CA 1
ATOM 4044 C C . LYS A 1 532 ? 13.145 -31.257 36.099 1.00 16.70 532 LYS A C 1
ATOM 4045 O O . LYS A 1 532 ? 12.310 -30.979 36.956 1.00 16.08 532 LYS A O 1
ATOM 4051 N N . ILE A 1 533 ? 13.475 -30.426 35.111 1.00 16.57 533 ILE A N 1
ATOM 4052 C CA . ILE A 1 533 ? 12.919 -29.066 35.032 1.00 16.66 533 ILE A CA 1
ATOM 4053 C C . ILE A 1 533 ? 12.276 -28.809 33.672 1.00 16.26 533 ILE A C 1
ATOM 4054 O O . ILE A 1 533 ? 12.933 -28.967 32.638 1.00 16.75 533 ILE A O 1
ATOM 4059 N N . TRP A 1 534 ? 11.000 -28.411 33.689 1.00 15.94 534 TRP A N 1
ATOM 4060 C CA . TRP A 1 534 ? 10.254 -28.079 32.473 1.00 15.58 534 TRP A CA 1
ATOM 4061 C C . TRP A 1 534 ? 10.033 -26.572 32.339 1.00 15.38 534 TRP A C 1
ATOM 4062 O O . TRP A 1 534 ? 9.599 -25.922 33.297 1.00 14.43 534 TRP A O 1
ATOM 4073 N N . GLU A 1 535 ? 10.301 -26.027 31.150 1.00 15.23 535 GLU A N 1
ATOM 4074 C CA . GLU A 1 535 ? 9.816 -24.688 30.795 1.00 15.22 535 GLU A CA 1
ATOM 4075 C C . GLU A 1 535 ? 8.299 -24.766 30.628 1.00 14.89 535 GLU A C 1
ATOM 4076 O O . GLU A 1 535 ? 7.782 -25.766 30.113 1.00 15.31 535 GLU A O 1
ATOM 4082 N N . MET A 1 536 ? 7.599 -23.716 31.057 1.00 14.47 536 MET A N 1
ATOM 4083 C CA . MET A 1 536 ? 6.135 -23.699 31.066 1.00 14.03 536 MET A CA 1
ATOM 4084 C C . MET A 1 536 ? 5.546 -22.644 30.125 1.00 14.42 536 MET A C 1
ATOM 4085 O O . MET A 1 536 ? 5.997 -21.497 30.108 1.00 14.58 536 MET A O 1
ATOM 4090 N N . ASN A 1 537 ? 4.534 -23.047 29.357 1.00 14.06 537 ASN A N 1
ATOM 4091 C CA . ASN A 1 537 ? 3.827 -22.156 28.422 1.00 14.36 537 ASN A CA 1
ATOM 4092 C C . ASN A 1 537 ? 2.847 -21.234 29.144 1.00 14.32 537 ASN A C 1
ATOM 4093 O O . ASN A 1 537 ? 2.540 -21.436 30.327 1.00 14.07 537 ASN A O 1
ATOM 4098 N N . SER A 1 538 ? 2.362 -20.224 28.420 1.00 14.57 538 SER A N 1
ATOM 4099 C CA . SER A 1 538 ? 1.203 -19.430 28.839 1.00 14.44 538 SER A CA 1
ATOM 4100 C C . SER A 1 538 ? -0.059 -20.299 28.864 1.00 14.46 538 SER A C 1
ATOM 4101 O O . SER A 1 538 ? -0.167 -21.273 28.110 1.00 14.43 538 SER A O 1
ATOM 4104 N N . ALA A 1 539 ? -0.998 -19.944 29.739 1.00 14.00 539 ALA A N 1
ATOM 4105 C CA . ALA A 1 539 ? -2.346 -20.525 29.716 1.00 14.26 539 ALA A CA 1
ATOM 4106 C C . ALA A 1 539 ? -3.287 -19.758 28.772 1.00 14.78 539 ALA A C 1
ATOM 4107 O O . ALA A 1 539 ? -4.443 -20.146 28.587 1.00 14.68 539 ALA A O 1
ATOM 4109 N N . PHE A 1 540 ? -2.782 -18.677 28.175 1.00 15.46 540 PHE A N 1
ATOM 4110 C CA . PHE A 1 540 ? -3.528 -17.869 27.190 1.00 16.21 540 PHE A CA 1
ATOM 4111 C C . PHE A 1 540 ? -4.905 -17.430 27.684 1.00 16.27 540 PHE A C 1
ATOM 4112 O O . PHE A 1 540 ? -5.893 -17.510 26.953 1.00 16.27 540 PHE A O 1
ATOM 4120 N N . ILE A 1 541 ? -4.960 -16.960 28.924 1.00 16.09 541 ILE A N 1
ATOM 4121 C CA . ILE A 1 541 ? -6.225 -16.510 29.512 1.00 16.31 541 ILE A CA 1
ATOM 4122 C C . ILE A 1 541 ? -6.728 -15.248 28.791 1.00 17.19 541 ILE A C 1
ATOM 4123 O O . ILE A 1 541 ? -5.992 -14.261 28.644 1.00 17.77 541 ILE A O 1
ATOM 4128 N N . GLN A 1 542 ? -7.974 -15.313 28.318 1.00 17.43 542 GLN A N 1
ATOM 4129 C CA . GLN A 1 542 ? -8.538 -14.313 27.402 1.00 18.58 542 GLN A CA 1
ATOM 4130 C C . GLN A 1 542 ? -10.072 -14.305 27.468 1.00 18.42 542 GLN A C 1
ATOM 4131 O O . GLN A 1 542 ? -10.667 -15.195 28.073 1.00 17.70 542 GLN A O 1
ATOM 4137 N N . PRO A 1 543 ? -10.721 -13.308 26.836 1.00 19.12 543 PRO A N 1
ATOM 4138 C CA . PRO A 1 543 ? -12.186 -13.332 26.815 1.00 19.57 543 PRO A CA 1
ATOM 4139 C C . PRO A 1 543 ? -12.752 -14.521 26.035 1.00 20.52 543 PRO A C 1
ATOM 4140 O O . PRO A 1 543 ? -12.141 -14.974 25.061 1.00 20.20 543 PRO A O 1
ATOM 4144 N N . PHE A 1 544 ? -13.906 -15.019 26.478 1.00 21.22 544 PHE A N 1
ATOM 4145 C CA . PHE A 1 544 ? -14.672 -16.023 25.741 1.00 23.22 544 PHE A CA 1
ATOM 4146 C C . PHE A 1 544 ? -15.240 -15.392 24.470 1.00 25.14 544 PHE A C 1
ATOM 4147 O O . PHE A 1 544 ? -15.780 -14.282 24.509 1.00 25.80 544 PHE A O 1
ATOM 4155 N N . HIS A 1 545 ? -15.115 -16.102 23.352 1.00 27.09 545 HIS A N 1
ATOM 4156 C CA . HIS A 1 545 ? -15.778 -15.709 22.104 1.00 29.26 545 HIS A CA 1
ATOM 4157 C C . HIS A 1 545 ? -16.534 -16.882 21.490 1.00 29.86 545 HIS A C 1
ATOM 4158 O O . HIS A 1 545 ? -17.762 -16.851 21.392 1.00 30.73 545 HIS A O 1
ATOM 4165 N N . VAL B 1 6 ? -13.751 -32.867 0.828 1.00 25.95 6 VAL B N 1
ATOM 4166 C CA . VAL B 1 6 ? -14.911 -33.133 1.739 1.00 26.03 6 VAL B CA 1
ATOM 4167 C C . VAL B 1 6 ? -14.681 -32.435 3.089 1.00 25.01 6 VAL B C 1
ATOM 4168 O O . VAL B 1 6 ? -13.541 -32.381 3.569 1.00 24.38 6 VAL B O 1
ATOM 4172 N N . PRO B 1 7 ? -15.749 -31.870 3.691 1.00 24.52 7 PRO B N 1
ATOM 4173 C CA . PRO B 1 7 ? -15.577 -31.220 4.994 1.00 23.47 7 PRO B CA 1
ATOM 4174 C C . PRO B 1 7 ? -15.139 -32.187 6.098 1.00 22.79 7 PRO B C 1
ATOM 4175 O O . PRO B 1 7 ? -15.656 -33.301 6.198 1.00 23.47 7 PRO B O 1
ATOM 4179 N N . TYR B 1 8 ? -14.178 -31.744 6.903 1.00 21.28 8 TYR B N 1
ATOM 4180 C CA . TYR B 1 8 ? -13.694 -32.495 8.056 1.00 20.38 8 TYR B CA 1
ATOM 4181 C C . TYR B 1 8 ? -14.459 -32.031 9.303 1.00 20.17 8 TYR B C 1
ATOM 4182 O O . TYR B 1 8 ? -14.735 -30.837 9.443 1.00 19.66 8 TYR B O 1
ATOM 4191 N N . PRO B 1 9 ? -14.819 -32.970 10.204 1.00 20.30 9 PRO B N 1
ATOM 4192 C CA . PRO B 1 9 ? -15.563 -32.588 11.410 1.00 20.45 9 PRO B CA 1
ATOM 4193 C C . PRO B 1 9 ? -14.658 -32.032 12.516 1.00 19.87 9 PRO B C 1
ATOM 4194 O O . PRO B 1 9 ? -14.437 -32.693 13.536 1.00 20.17 9 PRO B O 1
ATOM 4198 N N . TRP B 1 10 ? -14.148 -30.820 12.300 1.00 19.04 10 TRP B N 1
ATOM 4199 C CA . TRP B 1 10 ? -13.244 -30.156 13.243 1.00 18.50 10 TRP B CA 1
ATOM 4200 C C . TRP B 1 10 ? -13.820 -30.098 14.660 1.00 18.90 10 TRP B C 1
ATOM 4201 O O . TRP B 1 10 ? -14.976 -29.705 14.856 1.00 19.01 10 TRP B O 1
ATOM 4212 N N . SER B 1 11 ? -13.010 -30.504 15.636 1.00 19.03 11 SER B N 1
ATOM 4213 C CA . SER B 1 11 ? -13.392 -30.447 17.049 1.00 19.49 11 SER B CA 1
ATOM 4214 C C . SER B 1 11 ? -12.986 -29.115 17.672 1.00 19.18 11 SER B C 1
ATOM 4215 O O . SER B 1 11 ? -12.150 -28.395 17.120 1.00 18.32 11 SER B O 1
ATOM 4218 N N . ASN B 1 12 ? -13.570 -28.802 18.829 1.00 19.78 12 ASN B N 1
ATOM 4219 C CA . ASN B 1 12 ? -13.175 -27.623 19.597 1.00 20.38 12 ASN B CA 1
ATOM 4220 C C . ASN B 1 12 ? -11.677 -27.605 19.915 1.00 19.38 12 ASN B C 1
ATOM 4221 O O . ASN B 1 12 ? -11.030 -26.562 19.795 1.00 18.95 12 ASN B O 1
ATOM 4226 N N . ALA B 1 13 ? -11.137 -28.758 20.310 1.00 19.41 13 ALA B N 1
ATOM 4227 C CA . ALA B 1 13 ? -9.709 -28.882 20.624 1.00 18.63 13 ALA B CA 1
ATOM 4228 C C . ALA B 1 13 ? -8.823 -28.626 19.402 1.00 17.85 13 ALA B C 1
ATOM 4229 O O . ALA B 1 13 ? -7.795 -27.942 19.503 1.00 16.94 13 ALA B O 1
ATOM 4231 N N . GLN B 1 14 ? -9.226 -29.162 18.250 1.00 17.34 14 GLN B N 1
ATOM 4232 C CA . GLN B 1 14 ? -8.458 -28.975 17.012 1.00 16.64 14 GLN B CA 1
ATOM 4233 C C . GLN B 1 14 ? -8.452 -27.514 16.566 1.00 16.01 14 GLN B C 1
ATOM 4234 O O . GLN B 1 14 ? -7.411 -26.981 16.169 1.00 15.09 14 GLN B O 1
ATOM 4240 N N . LEU B 1 15 ? -9.612 -26.866 16.648 1.00 15.86 15 LEU B N 1
ATOM 4241 C CA . LEU B 1 15 ? -9.730 -25.472 16.233 1.00 15.59 15 LEU B CA 1
ATOM 4242 C C . LEU B 1 15 ? -9.033 -24.505 17.191 1.00 15.42 15 LEU B C 1
ATOM 4243 O O . LEU B 1 15 ? -8.369 -23.575 16.742 1.00 14.88 15 LEU B O 1
ATOM 4248 N N . SER B 1 16 ? -9.181 -24.724 18.500 1.00 15.73 16 SER B N 1
ATOM 4249 C CA . SER B 1 16 ? -8.546 -23.848 19.500 1.00 16.00 16 SER B CA 1
ATOM 4250 C C . SER B 1 16 ? -7.023 -23.833 19.363 1.00 15.20 16 SER B C 1
ATOM 4251 O O . SER B 1 16 ? -6.391 -22.799 19.576 1.00 15.03 16 SER B O 1
ATOM 4254 N N . TRP B 1 17 ? -6.450 -24.977 18.992 1.00 14.96 17 TRP B N 1
ATOM 4255 C CA . TRP B 1 17 ? -4.995 -25.109 18.843 1.00 14.24 17 TRP B CA 1
ATOM 4256 C C . TRP B 1 17 ? -4.436 -24.199 17.740 1.00 13.73 17 TRP B C 1
ATOM 4257 O O . TRP B 1 17 ? -3.257 -23.831 17.765 1.00 13.51 17 TRP B O 1
ATOM 4268 N N . GLN B 1 18 ? -5.283 -23.837 16.780 1.00 13.07 18 GLN B N 1
ATOM 4269 C CA . GLN B 1 18 ? -4.830 -23.091 15.602 1.00 12.90 18 GLN B CA 1
ATOM 4270 C C . GLN B 1 18 ? -4.368 -21.658 15.906 1.00 12.46 18 GLN B C 1
ATOM 4271 O O . GLN B 1 18 ? -3.544 -21.112 15.174 1.00 12.28 18 GLN B O 1
ATOM 4277 N N . ARG B 1 19 ? -4.888 -21.054 16.976 1.00 12.79 19 ARG B N 1
ATOM 4278 C CA . ARG B 1 19 ? -4.474 -19.689 17.359 1.00 12.56 19 ARG B CA 1
ATOM 4279 C C . ARG B 1 19 ? -2.984 -19.654 17.703 1.00 12.50 19 ARG B C 1
ATOM 4280 O O . ARG B 1 19 ? -2.460 -20.580 18.329 1.00 12.68 19 ARG B O 1
ATOM 4288 N N . THR B 1 20 ? -2.306 -18.592 17.279 1.00 11.54 20 THR B N 1
ATOM 4289 C CA . THR B 1 20 ? -0.860 -18.489 17.477 1.00 11.46 20 THR B CA 1
ATOM 4290 C C . THR B 1 20 ? -0.495 -17.973 18.868 1.00 11.48 20 THR B C 1
ATOM 4291 O O . THR B 1 20 ? -1.271 -17.255 19.510 1.00 11.93 20 THR B O 1
ATOM 4295 N N . ALA B 1 21 ? 0.706 -18.332 19.311 1.00 11.48 21 ALA B N 1
ATOM 4296 C CA . ALA B 1 21 ? 1.236 -17.902 20.602 1.00 11.72 21 ALA B CA 1
ATOM 4297 C C . ALA B 1 21 ? 1.984 -16.574 20.523 1.00 11.64 21 ALA B C 1
ATOM 4298 O O . ALA B 1 21 ? 1.979 -15.806 21.486 1.00 11.66 21 ALA B O 1
ATOM 4300 N N . PHE B 1 22 ? 2.623 -16.299 19.388 1.00 11.67 22 PHE B N 1
ATOM 4301 C CA . PHE B 1 22 ? 3.482 -15.109 19.302 1.00 11.96 22 PHE B CA 1
ATOM 4302 C C . PHE B 1 22 ? 3.414 -14.287 18.008 1.00 11.90 22 PHE B C 1
ATOM 4303 O O . PHE B 1 22 ? 4.274 -13.432 17.776 1.00 11.88 22 PHE B O 1
ATOM 4311 N N . HIS B 1 23 ? 2.395 -14.535 17.183 1.00 11.62 23 HIS B N 1
ATOM 4312 C CA . HIS B 1 23 ? 2.136 -13.691 16.006 1.00 11.53 23 HIS B CA 1
ATOM 4313 C C . HIS B 1 23 ? 1.008 -12.703 16.284 1.00 11.39 23 HIS B C 1
ATOM 4314 O O . HIS B 1 23 ? 0.102 -12.998 17.074 1.00 11.86 23 HIS B O 1
ATOM 4321 N N . PHE B 1 24 ? 1.043 -11.538 15.637 1.00 11.10 24 PHE B N 1
ATOM 4322 C CA . PHE B 1 24 ? -0.076 -10.609 15.815 1.00 10.96 24 PHE B CA 1
ATOM 4323 C C . PHE B 1 24 ? -1.373 -11.056 15.150 1.00 10.99 24 PHE B C 1
ATOM 4324 O O . PHE B 1 24 ? -1.413 -11.355 13.952 1.00 10.82 24 PHE B O 1
ATOM 4332 N N . GLN B 1 25 ? -2.424 -11.080 15.965 1.00 11.02 25 GLN B N 1
ATOM 4333 C CA . GLN B 1 25 ? -3.802 -11.264 15.523 1.00 11.26 25 GLN B CA 1
ATOM 4334 C C . GLN B 1 25 ? -4.711 -10.650 16.584 1.00 11.70 25 GLN B C 1
ATOM 4335 O O . GLN B 1 25 ? -4.334 -10.601 17.761 1.00 11.57 25 GLN B O 1
ATOM 4341 N N . PRO B 1 26 ? -5.897 -10.158 16.175 1.00 11.76 26 PRO B N 1
ATOM 4342 C CA . PRO B 1 26 ? -6.832 -9.572 17.139 1.00 12.66 26 PRO B CA 1
ATOM 4343 C C . PRO B 1 26 ? -7.508 -10.644 18.010 1.00 13.24 26 PRO B C 1
ATOM 4344 O O . PRO B 1 26 ? -7.312 -11.839 17.779 1.00 13.25 26 PRO B O 1
ATOM 4348 N N . GLU B 1 27 ? -8.276 -10.217 19.010 1.00 14.17 27 GLU B N 1
ATOM 4349 C CA . GLU B 1 27 ? -9.001 -11.142 19.885 1.00 15.36 27 GLU B CA 1
ATOM 4350 C C . GLU B 1 27 ? -9.872 -12.115 19.094 1.00 15.25 27 GLU B C 1
ATOM 4351 O O . GLU B 1 27 ? -9.918 -13.313 19.392 1.00 15.50 27 GLU B O 1
ATOM 4357 N N . ARG B 1 28 ? -10.560 -11.586 18.083 1.00 15.24 28 ARG B N 1
ATOM 4358 C CA . ARG B 1 28 ? -11.451 -12.378 17.236 1.00 14.96 28 ARG B CA 1
ATOM 4359 C C . ARG B 1 28 ? -11.625 -11.728 15.861 1.00 14.42 28 ARG B C 1
ATOM 4360 O O . ARG B 1 28 ? -11.112 -10.625 15.611 1.00 13.80 28 ARG B O 1
ATOM 4368 N N . SER B 1 29 ? -12.334 -12.436 14.980 1.00 13.69 29 SER B N 1
ATOM 4369 C CA . SER B 1 29 ? -12.787 -11.923 13.674 1.00 13.72 29 SER B CA 1
ATOM 4370 C C . SER B 1 29 ? -11.707 -11.856 12.577 1.00 13.07 29 SER B C 1
ATOM 4371 O O . SER B 1 29 ? -10.618 -12.415 12.728 1.00 12.82 29 SER B O 1
ATOM 4374 N N . TRP B 1 30 ? -12.040 -11.192 11.465 1.00 12.67 30 TRP B N 1
ATOM 4375 C CA . TRP B 1 30 ? -11.163 -11.069 10.293 1.00 12.42 30 TRP B CA 1
ATOM 4376 C C . TRP B 1 30 ? -10.187 -9.904 10.424 1.00 12.02 30 TRP B C 1
ATOM 4377 O O . TRP B 1 30 ? -10.593 -8.783 10.736 1.00 12.41 30 TRP B O 1
ATOM 4388 N N . MET B 1 31 ? -8.909 -10.181 10.156 1.00 11.61 31 MET B N 1
ATOM 4389 C CA . MET B 1 31 ? -7.889 -9.138 9.956 1.00 11.60 31 MET B CA 1
ATOM 4390 C C . MET B 1 31 ? -7.225 -9.348 8.594 1.00 11.74 31 MET B C 1
ATOM 4391 O O . MET B 1 31 ? -6.993 -10.491 8.198 1.00 11.93 31 MET B O 1
ATOM 4396 N N . SER B 1 32 ? -6.907 -8.267 7.880 1.00 11.93 32 SER B N 1
ATOM 4397 C CA . SER B 1 32 ? -6.076 -8.395 6.663 1.00 12.09 32 SER B CA 1
ATOM 4398 C C . SER B 1 32 ? -4.968 -7.335 6.490 1.00 12.28 32 SER B C 1
ATOM 4399 O O . SER B 1 32 ? -4.032 -7.298 7.293 1.00 12.52 32 SER B O 1
ATOM 4402 N N . ASP B 1 33 ? -5.065 -6.488 5.458 1.00 12.60 33 ASP B N 1
ATOM 4403 C CA . ASP B 1 33 ? -3.925 -5.647 5.022 1.00 12.95 33 ASP B CA 1
ATOM 4404 C C . ASP B 1 33 ? -3.304 -4.773 6.121 1.00 12.74 33 ASP B C 1
ATOM 4405 O O . ASP B 1 33 ? -4.031 -4.092 6.850 1.00 12.85 33 ASP B O 1
ATOM 4410 N N . PRO B 1 34 ? -1.957 -4.765 6.221 1.00 12.78 34 PRO B N 1
ATOM 4411 C CA . PRO B 1 34 ? -1.249 -3.737 7.001 1.00 12.72 34 PRO B CA 1
ATOM 4412 C C . PRO B 1 34 ? -1.634 -2.317 6.566 1.00 13.12 34 PRO B C 1
ATOM 4413 O O . PRO B 1 34 ? -1.822 -2.061 5.365 1.00 13.63 34 PRO B O 1
ATOM 4417 N N . ASP B 1 35 ? -1.756 -1.416 7.538 1.00 12.69 35 ASP B N 1
ATOM 4418 C CA . ASP B 1 35 ? -2.081 -0.009 7.290 1.00 12.67 35 ASP B CA 1
ATOM 4419 C C . ASP B 1 35 ? -1.167 0.897 8.106 1.00 12.56 35 ASP B C 1
ATOM 4420 O O . ASP B 1 35 ? -0.939 0.649 9.288 1.00 12.10 35 ASP B O 1
ATOM 4425 N N . GLY B 1 36 ? -0.634 1.929 7.455 1.00 12.59 36 GLY B N 1
ATOM 4426 C CA . GLY B 1 36 ? 0.107 3.016 8.113 1.00 13.10 36 GLY B CA 1
ATOM 4427 C C . GLY B 1 36 ? 1.109 2.724 9.229 1.00 13.30 36 GLY B C 1
ATOM 4428 O O . GLY B 1 36 ? 1.088 3.411 10.258 1.00 13.40 36 GLY B O 1
ATOM 4429 N N . PRO B 1 37 ? 2.012 1.736 9.036 1.00 13.51 37 PRO B N 1
ATOM 4430 C CA . PRO B 1 37 ? 2.975 1.466 10.112 1.00 13.69 37 PRO B CA 1
ATOM 4431 C C . PRO B 1 37 ? 3.983 2.605 10.302 1.00 14.36 37 PRO B C 1
ATOM 4432 O O . PRO B 1 37 ? 4.487 3.166 9.319 1.00 14.81 37 PRO B O 1
ATOM 4436 N N . ILE B 1 38 ? 4.246 2.945 11.563 1.00 14.39 38 ILE B N 1
ATOM 4437 C CA . ILE B 1 38 ? 5.184 4.013 11.939 1.00 15.22 38 ILE B CA 1
ATOM 4438 C C . ILE B 1 38 ? 5.818 3.719 13.300 1.00 15.29 38 ILE B C 1
ATOM 4439 O O . ILE B 1 38 ? 5.301 2.909 14.073 1.00 15.21 38 ILE B O 1
ATOM 4444 N N . PHE B 1 39 ? 6.952 4.368 13.572 1.00 15.56 39 PHE B N 1
ATOM 4445 C CA . PHE B 1 39 ? 7.483 4.490 14.933 1.00 15.87 39 PHE B CA 1
ATOM 4446 C C . PHE B 1 39 ? 7.236 5.931 15.407 1.00 16.22 39 PHE B C 1
ATOM 4447 O O . PHE B 1 39 ? 7.558 6.883 14.687 1.00 16.53 39 PHE B O 1
ATOM 4455 N N . TYR B 1 40 ? 6.663 6.087 16.603 1.00 16.15 40 TYR B N 1
ATOM 4456 C CA . TYR B 1 40 ? 6.303 7.419 17.118 1.00 16.63 40 TYR B CA 1
ATOM 4457 C C . TYR B 1 40 ? 6.384 7.509 18.640 1.00 17.04 40 TYR B C 1
ATOM 4458 O O . TYR B 1 40 ? 5.743 6.729 19.346 1.00 16.52 40 TYR B O 1
ATOM 4467 N N . LYS B 1 41 ? 7.168 8.472 19.130 1.00 17.89 41 LYS B N 1
ATOM 4468 C CA . LYS B 1 41 ? 7.299 8.749 20.568 1.00 18.70 41 LYS B CA 1
ATOM 4469 C C . LYS B 1 41 ? 7.451 7.488 21.438 1.00 18.54 41 LYS B C 1
ATOM 4470 O O . LYS B 1 41 ? 6.722 7.295 22.414 1.00 18.73 41 LYS B O 1
ATOM 4476 N N . GLY B 1 42 ? 8.393 6.625 21.059 1.00 18.15 42 GLY B N 1
ATOM 4477 C CA . GLY B 1 42 ? 8.730 5.438 21.848 1.00 17.77 42 GLY B CA 1
ATOM 4478 C C . GLY B 1 42 ? 7.936 4.171 21.561 1.00 17.01 42 GLY B C 1
ATOM 4479 O O . GLY B 1 42 ? 8.225 3.120 22.136 1.00 17.06 42 GLY B O 1
ATOM 4480 N N . TRP B 1 43 ? 6.945 4.268 20.675 1.00 16.18 43 TRP B N 1
ATOM 4481 C CA . TRP B 1 43 ? 6.083 3.132 20.332 1.00 15.41 43 TRP B CA 1
ATOM 4482 C C . TRP B 1 43 ? 6.092 2.788 18.841 1.00 14.75 43 TRP B C 1
ATOM 4483 O O . TRP B 1 43 ? 6.029 3.679 17.985 1.00 14.68 43 TRP B O 1
ATOM 4494 N N . TYR B 1 44 ? 6.141 1.492 18.536 1.00 14.28 44 TYR B N 1
ATOM 4495 C CA . TYR B 1 44 ? 5.806 1.016 17.195 1.00 13.61 44 TYR B CA 1
ATOM 4496 C C . TYR B 1 44 ? 4.284 0.926 17.072 1.00 13.67 44 TYR B C 1
ATOM 4497 O O . TYR B 1 44 ? 3.617 0.328 17.927 1.00 13.43 44 TYR B O 1
ATOM 4506 N N . HIS B 1 45 ? 3.750 1.540 16.017 1.00 13.14 45 HIS B N 1
ATOM 4507 C CA . HIS B 1 45 ? 2.322 1.546 15.729 1.00 12.99 45 HIS B CA 1
ATOM 4508 C C . HIS B 1 45 ? 2.006 0.664 14.529 1.00 12.72 45 HIS B C 1
ATOM 4509 O O . HIS B 1 45 ? 2.692 0.727 13.499 1.00 13.04 45 HIS B O 1
ATOM 4516 N N . PHE B 1 46 ? 0.954 -0.137 14.659 1.00 12.49 46 PHE B N 1
ATOM 4517 C CA . PHE B 1 46 ? 0.463 -0.954 13.553 1.00 12.35 46 PHE B CA 1
ATOM 4518 C C . PHE B 1 46 ? -1.060 -0.815 13.450 1.00 12.31 46 PHE B C 1
ATOM 4519 O O . PHE B 1 46 ? -1.771 -0.921 14.457 1.00 12.77 46 PHE B O 1
ATOM 4527 N N . PHE B 1 47 ? -1.542 -0.527 12.240 1.00 11.90 47 PHE B N 1
ATOM 4528 C CA . PHE B 1 47 ? -2.985 -0.494 11.948 1.00 11.70 47 PHE B CA 1
ATOM 4529 C C . PHE B 1 47 ? -3.292 -1.589 10.930 1.00 11.31 47 PHE B C 1
ATOM 4530 O O . PHE B 1 47 ? -2.390 -2.056 10.240 1.00 11.79 47 PHE B O 1
ATOM 4538 N N . TYR B 1 48 ? -4.556 -2.000 10.822 1.00 11.21 48 TYR B N 1
ATOM 4539 C CA . TYR B 1 48 ? -4.885 -3.159 9.976 1.00 11.03 48 TYR B CA 1
ATOM 4540 C C . TYR B 1 48 ? -6.353 -3.216 9.586 1.00 11.39 48 TYR B C 1
ATOM 4541 O O . TYR B 1 48 ? -7.214 -2.790 10.352 1.00 11.39 48 TYR B O 1
ATOM 4550 N N . GLN B 1 49 ? -6.635 -3.755 8.397 1.00 11.63 49 GLN B N 1
ATOM 4551 C CA . GLN B 1 49 ? -8.019 -3.972 7.964 1.00 11.95 49 GLN B CA 1
ATOM 4552 C C . GLN B 1 49 ? -8.690 -4.940 8.927 1.00 12.07 49 GLN B C 1
ATOM 4553 O O . GLN B 1 49 ? -8.108 -5.975 9.282 1.00 11.82 49 GLN B O 1
ATOM 4559 N N . TYR B 1 50 ? -9.908 -4.597 9.345 1.00 11.78 50 TYR B N 1
ATOM 4560 C CA . TYR B 1 50 ? -10.626 -5.356 10.369 1.00 12.30 50 TYR B CA 1
ATOM 4561 C C . TYR B 1 50 ? -12.127 -5.372 10.082 1.00 12.70 50 TYR B C 1
ATOM 4562 O O . TYR B 1 50 ? -12.724 -4.329 9.797 1.00 12.77 50 TYR B O 1
ATOM 4571 N N . ASN B 1 51 ? -12.726 -6.562 10.118 1.00 13.06 51 ASN B N 1
ATOM 4572 C CA . ASN B 1 51 ? -14.183 -6.698 10.077 1.00 14.16 51 ASN B CA 1
ATOM 4573 C C . ASN B 1 51 ? -14.687 -6.974 11.490 1.00 14.83 51 ASN B C 1
ATOM 4574 O O . ASN B 1 51 ? -14.414 -8.044 12.034 1.00 14.87 51 ASN B O 1
ATOM 4579 N N . PRO B 1 52 ? -15.426 -6.019 12.092 1.00 15.67 52 PRO B N 1
ATOM 4580 C CA . PRO B 1 52 ? -15.904 -6.227 13.466 1.00 16.62 52 PRO B CA 1
ATOM 4581 C C . PRO B 1 52 ? -16.958 -7.325 13.600 1.00 17.50 52 PRO B C 1
ATOM 4582 O O . PRO B 1 52 ? -17.163 -7.847 14.700 1.00 18.25 52 PRO B O 1
ATOM 4586 N N . ASP B 1 53 ? -17.603 -7.684 12.493 1.00 18.03 53 ASP B N 1
ATOM 4587 C CA . ASP B 1 53 ? -18.826 -8.490 12.546 1.00 18.99 53 ASP B CA 1
ATOM 4588 C C . ASP B 1 53 ? -18.654 -9.995 12.314 1.00 19.05 53 ASP B C 1
ATOM 4589 O O . ASP B 1 53 ? -19.310 -10.798 12.984 1.00 20.05 53 ASP B O 1
ATOM 4594 N N . ASN B 1 54 ? -17.793 -10.366 11.367 1.00 18.28 54 ASN B N 1
ATOM 4595 C CA . ASN B 1 54 ? -17.640 -11.763 10.929 1.00 18.12 54 ASN B CA 1
ATOM 4596 C C . ASN B 1 54 ? -16.203 -12.053 10.484 1.00 17.11 54 ASN B C 1
ATOM 4597 O O . ASN B 1 54 ? -15.509 -11.138 10.036 1.00 16.51 54 ASN B O 1
ATOM 4602 N N . PRO B 1 55 ? -15.754 -13.326 10.585 1.00 16.63 55 PRO B N 1
ATOM 4603 C CA . PRO B 1 55 ? -14.385 -13.661 10.154 1.00 15.83 55 PRO B CA 1
ATOM 4604 C C . PRO B 1 55 ? -14.262 -13.886 8.635 1.00 15.78 55 PRO B C 1
ATOM 4605 O O . PRO B 1 55 ? -13.657 -14.871 8.188 1.00 15.50 55 PRO B O 1
ATOM 4609 N N . VAL B 1 56 ? -14.852 -12.973 7.864 1.00 15.75 56 VAL B N 1
ATOM 4610 C CA . VAL B 1 56 ? -14.714 -12.928 6.404 1.00 15.40 56 VAL B CA 1
ATOM 4611 C C . VAL B 1 56 ? -14.411 -11.469 6.032 1.00 15.35 56 VAL B C 1
ATOM 4612 O O . VAL B 1 56 ? -14.621 -10.572 6.852 1.00 15.20 56 VAL B O 1
ATOM 4616 N N . TRP B 1 57 ? -13.903 -11.236 4.821 1.00 15.35 57 TRP B N 1
ATOM 4617 C CA . TRP B 1 57 ? -13.644 -9.870 4.344 1.00 15.59 57 TRP B CA 1
ATOM 4618 C C . TRP B 1 57 ? -14.943 -9.064 4.323 1.00 15.91 57 TRP B C 1
ATOM 4619 O O . TRP B 1 57 ? -15.997 -9.589 3.953 1.00 16.42 57 TRP B O 1
ATOM 4630 N N . GLY B 1 58 ? -14.866 -7.800 4.736 1.00 15.93 58 GLY B N 1
ATOM 4631 C CA . GLY B 1 58 ? -16.008 -6.891 4.648 1.00 16.22 58 GLY B CA 1
ATOM 4632 C C . GLY B 1 58 ? -16.092 -5.863 5.765 1.00 16.41 58 GLY B C 1
ATOM 4633 O O . GLY B 1 58 ? -15.265 -5.858 6.685 1.00 15.81 58 GLY B O 1
ATOM 4634 N N . ASN B 1 59 ? -17.098 -4.989 5.676 1.00 16.64 59 ASN B N 1
ATOM 4635 C CA . ASN B 1 59 ? -17.363 -3.956 6.690 1.00 17.23 59 ASN B CA 1
ATOM 4636 C C . ASN B 1 59 ? -16.078 -3.306 7.222 1.00 16.31 59 ASN B C 1
ATOM 4637 O O . ASN B 1 59 ? -15.883 -3.186 8.436 1.00 16.23 59 ASN B O 1
ATOM 4642 N N . ASN B 1 60 ? -15.213 -2.892 6.296 1.00 15.51 60 ASN B N 1
ATOM 4643 C CA . ASN B 1 60 ? -13.819 -2.562 6.614 1.00 14.85 60 ASN B CA 1
ATOM 4644 C C . ASN B 1 60 ? -13.580 -1.347 7.506 1.00 14.58 60 ASN B C 1
ATOM 4645 O O . ASN B 1 60 ? -14.055 -0.244 7.219 1.00 14.68 60 ASN B O 1
ATOM 4650 N N . THR B 1 61 ? -12.835 -1.589 8.587 1.00 13.80 61 THR B N 1
ATOM 4651 C CA . THR B 1 61 ? -12.401 -0.578 9.556 1.00 13.49 61 THR B CA 1
ATOM 4652 C C . THR B 1 61 ? -10.896 -0.767 9.786 1.00 13.12 61 THR B C 1
ATOM 4653 O O . THR B 1 61 ? -10.310 -1.725 9.272 1.00 12.68 61 THR B O 1
ATOM 4657 N N . TRP B 1 62 ? -10.274 0.145 10.539 1.00 12.87 62 TRP B N 1
ATOM 4658 C CA . TRP B 1 62 ? -8.872 -0.008 10.939 1.00 12.93 62 TRP B CA 1
ATOM 4659 C C . TRP B 1 62 ? -8.742 -0.302 12.429 1.00 12.72 62 TRP B C 1
ATOM 4660 O O . TRP B 1 62 ? -9.099 0.539 13.265 1.00 12.89 62 TRP B O 1
ATOM 4671 N N . GLY B 1 63 ? -8.203 -1.479 12.755 1.00 12.38 63 GLY B N 1
ATOM 4672 C CA . GLY B 1 63 ? -7.737 -1.780 14.110 1.00 11.81 63 GLY B CA 1
ATOM 4673 C C . GLY B 1 63 ? -6.410 -1.079 14.384 1.00 11.78 63 GLY B C 1
ATOM 4674 O O . GLY B 1 63 ? -5.759 -0.586 13.457 1.00 11.85 63 GLY B O 1
ATOM 4675 N N . HIS B 1 64 ? -6.010 -1.032 15.652 1.00 11.48 64 HIS B N 1
ATOM 4676 C CA . HIS B 1 64 ? -4.790 -0.312 16.059 1.00 11.52 64 HIS B CA 1
ATOM 4677 C C . HIS B 1 64 ? -4.133 -1.031 17.236 1.00 11.80 64 HIS B C 1
ATOM 4678 O O . HIS B 1 64 ? -4.811 -1.403 18.193 1.00 11.81 64 HIS B O 1
ATOM 4685 N N . THR B 1 65 ? -2.816 -1.223 17.156 1.00 11.52 65 THR B N 1
ATOM 4686 C CA . THR B 1 65 ? -2.043 -1.860 18.233 1.00 11.95 65 THR B CA 1
ATOM 4687 C C . THR B 1 65 ? -0.658 -1.202 18.363 1.00 12.24 65 THR B C 1
ATOM 4688 O O . THR B 1 65 ? -0.135 -0.655 17.383 1.00 12.25 65 THR B O 1
ATOM 4692 N N . VAL B 1 66 ? -0.088 -1.242 19.570 1.00 12.27 66 VAL B N 1
ATOM 4693 C CA . VAL B 1 66 ? 1.258 -0.693 19.832 1.00 12.77 66 VAL B CA 1
ATOM 4694 C C . VAL B 1 66 ? 2.163 -1.696 20.554 1.00 12.81 66 VAL B C 1
ATOM 4695 O O . VAL B 1 66 ? 1.673 -2.576 21.267 1.00 12.66 66 VAL B O 1
ATOM 4699 N N . SER B 1 67 ? 3.477 -1.550 20.361 1.00 13.35 67 SER B N 1
ATOM 4700 C CA . SER B 1 67 ? 4.489 -2.311 21.108 1.00 13.76 67 SER B CA 1
ATOM 4701 C C . SER B 1 67 ? 5.771 -1.499 21.262 1.00 14.47 67 SER B C 1
ATOM 4702 O O . SER B 1 67 ? 6.037 -0.594 20.472 1.00 14.81 67 SER B O 1
ATOM 4705 N N . ARG B 1 68 ? 6.576 -1.851 22.261 1.00 14.87 68 ARG B N 1
ATOM 4706 C CA . ARG B 1 68 ? 7.888 -1.240 22.440 1.00 15.39 68 ARG B CA 1
ATOM 4707 C C . ARG B 1 68 ? 8.933 -1.862 21.515 1.00 15.33 68 ARG B C 1
ATOM 4708 O O . ARG B 1 68 ? 9.984 -1.256 21.272 1.00 15.68 68 ARG B O 1
ATOM 4716 N N . ASP B 1 69 ? 8.637 -3.055 20.995 1.00 14.54 69 ASP B N 1
ATOM 4717 C CA . ASP B 1 69 ? 9.670 -3.916 20.409 1.00 14.96 69 ASP B CA 1
ATOM 4718 C C . ASP B 1 69 ? 9.259 -4.726 19.166 1.00 14.40 69 ASP B C 1
ATOM 4719 O O . ASP B 1 69 ? 9.974 -5.647 18.776 1.00 14.36 69 ASP B O 1
ATOM 4724 N N . LEU B 1 70 ? 8.116 -4.396 18.560 1.00 13.82 70 LEU B N 1
ATOM 4725 C CA . LEU B 1 70 ? 7.592 -5.118 17.380 1.00 13.38 70 LEU B CA 1
ATOM 4726 C C . LEU B 1 70 ? 7.145 -6.574 17.643 1.00 13.30 70 LEU B C 1
ATOM 4727 O O . LEU B 1 70 ? 6.862 -7.320 16.699 1.00 12.76 70 LEU B O 1
ATOM 4732 N N . ILE B 1 71 ? 7.054 -6.952 18.920 1.00 13.47 71 ILE B N 1
ATOM 4733 C CA . ILE B 1 71 ? 6.696 -8.321 19.325 1.00 13.45 71 ILE B CA 1
ATOM 4734 C C . ILE B 1 71 ? 5.599 -8.344 20.394 1.00 13.49 71 ILE B C 1
ATOM 4735 O O . ILE B 1 71 ? 4.608 -9.069 20.259 1.00 13.13 71 ILE B O 1
ATOM 4740 N N . HIS B 1 72 ? 5.779 -7.559 21.454 1.00 13.77 72 HIS B N 1
ATOM 4741 C CA . HIS B 1 72 ? 4.840 -7.572 22.580 1.00 13.93 72 HIS B CA 1
ATOM 4742 C C . HIS B 1 72 ? 3.717 -6.547 22.378 1.00 13.74 72 HIS B C 1
ATOM 4743 O O . HIS B 1 72 ? 3.726 -5.448 22.946 1.00 14.17 72 HIS B O 1
ATOM 4750 N N . TRP B 1 73 ? 2.743 -6.939 21.556 1.00 13.23 73 TRP B N 1
ATOM 4751 C CA . TRP B 1 73 ? 1.655 -6.053 21.128 1.00 12.81 73 TRP B CA 1
ATOM 4752 C C . TRP B 1 73 ? 0.569 -5.878 22.183 1.00 13.22 73 TRP B C 1
ATOM 4753 O O . TRP B 1 73 ? 0.266 -6.800 22.940 1.00 13.54 73 TRP B O 1
ATOM 4764 N N . LEU B 1 74 ? 0.001 -4.673 22.211 1.00 13.01 74 LEU B N 1
ATOM 4765 C CA . LEU B 1 74 ? -1.081 -4.309 23.120 1.00 13.37 74 LEU B CA 1
ATOM 4766 C C . LEU B 1 74 ? -2.226 -3.704 22.305 1.00 13.19 74 LEU B C 1
ATOM 4767 O O . LEU B 1 74 ? -2.003 -2.785 21.510 1.00 13.10 74 LEU B O 1
ATOM 4772 N N . TYR B 1 75 ? -3.446 -4.208 22.501 1.00 12.96 75 TYR B N 1
ATOM 4773 C CA . TYR B 1 75 ? -4.607 -3.732 21.737 1.00 12.88 75 TYR B CA 1
ATOM 4774 C C . TYR B 1 75 ? -5.061 -2.343 22.189 1.00 13.17 75 TYR B C 1
ATOM 4775 O O . TYR B 1 75 ? -5.157 -2.078 23.390 1.00 13.85 75 TYR B O 1
ATOM 4784 N N . LEU B 1 76 ? -5.346 -1.477 21.217 1.00 13.36 76 LEU B N 1
ATOM 4785 C CA . LEU B 1 76 ? -5.920 -0.151 21.456 1.00 13.65 76 LEU B CA 1
ATOM 4786 C C . LEU B 1 76 ? -7.311 -0.065 20.806 1.00 13.84 76 LEU B C 1
ATOM 4787 O O . LEU B 1 76 ? -7.691 -0.966 20.052 1.00 13.42 76 LEU B O 1
ATOM 4792 N N . PRO B 1 77 ? -8.082 1.007 21.098 1.00 14.34 77 PRO B N 1
ATOM 4793 C CA . PRO B 1 77 ? -9.394 1.153 20.461 1.00 14.41 77 PRO B CA 1
ATOM 4794 C C . PRO B 1 77 ? -9.315 1.283 18.937 1.00 14.22 77 PRO B C 1
ATOM 4795 O O . PRO B 1 77 ? -8.283 1.684 18.397 1.00 13.88 77 PRO B O 1
ATOM 4799 N N . LEU B 1 78 ? -10.406 0.935 18.257 1.00 14.21 78 LEU B N 1
ATOM 4800 C CA . LEU B 1 78 ? -10.507 1.088 16.804 1.00 14.54 78 LEU B CA 1
ATOM 4801 C C . LEU B 1 78 ? -10.097 2.510 16.385 1.00 14.52 78 LEU B C 1
ATOM 4802 O O . LEU B 1 78 ? -10.514 3.490 17.007 1.00 15.09 78 LEU B O 1
ATOM 4807 N N . ALA B 1 79 ? -9.264 2.616 15.352 1.00 14.06 79 ALA B N 1
ATOM 4808 C CA . ALA B 1 79 ? -8.761 3.922 14.902 1.00 14.45 79 ALA B CA 1
ATOM 4809 C C . ALA B 1 79 ? -9.692 4.654 13.931 1.00 14.62 79 ALA B C 1
ATOM 4810 O O . ALA B 1 79 ? -9.947 5.852 14.092 1.00 14.99 79 ALA B O 1
ATOM 4812 N N . LEU B 1 80 ? -10.185 3.936 12.921 1.00 14.62 80 LEU B N 1
ATOM 4813 C CA . LEU B 1 80 ? -11.065 4.513 11.903 1.00 14.87 80 LEU B CA 1
ATOM 4814 C C . LEU B 1 80 ? -12.223 3.571 11.619 1.00 14.91 80 LEU B C 1
ATOM 4815 O O . LEU B 1 80 ? -12.014 2.372 11.435 1.00 14.70 80 LEU B O 1
ATOM 4820 N N . ALA B 1 81 ? -13.436 4.123 11.593 1.00 15.08 81 ALA B N 1
ATOM 4821 C CA . ALA B 1 81 ? -14.650 3.371 11.279 1.00 15.10 81 ALA B CA 1
ATOM 4822 C C . ALA B 1 81 ? -15.224 3.811 9.928 1.00 15.34 81 ALA B C 1
ATOM 4823 O O . ALA B 1 81 ? -14.879 4.877 9.415 1.00 15.19 81 ALA B O 1
ATOM 4825 N N . ALA B 1 82 ? -16.089 2.975 9.356 1.00 15.60 82 ALA B N 1
ATOM 4826 C CA . ALA B 1 82 ? -16.789 3.304 8.114 1.00 15.94 82 ALA B CA 1
ATOM 4827 C C . ALA B 1 82 ? -18.042 4.103 8.460 1.00 16.78 82 ALA B C 1
ATOM 4828 O O . ALA B 1 82 ? -19.118 3.528 8.636 1.00 17.65 82 ALA B O 1
ATOM 4830 N N . ASP B 1 83 ? -17.894 5.422 8.579 1.00 16.82 83 ASP B N 1
ATOM 4831 C CA . ASP B 1 83 ? -18.938 6.250 9.205 1.00 17.19 83 ASP B CA 1
ATOM 4832 C C . ASP B 1 83 ? -19.267 7.576 8.512 1.00 17.43 83 ASP B C 1
ATOM 4833 O O . ASP B 1 83 ? -20.040 8.376 9.048 1.00 17.66 83 ASP B O 1
ATOM 4838 N N . GLN B 1 84 ? -18.675 7.808 7.341 1.00 16.84 84 GLN B N 1
ATOM 4839 C CA . GLN B 1 84 ? -19.014 8.973 6.523 1.00 17.26 84 GLN B CA 1
ATOM 4840 C C . GLN B 1 84 ? -19.524 8.504 5.158 1.00 16.98 84 GLN B C 1
ATOM 4841 O O . GLN B 1 84 ? -19.280 7.361 4.759 1.00 16.74 84 GLN B O 1
ATOM 4847 N N . TRP B 1 85 ? -20.235 9.376 4.443 1.00 17.05 85 TRP B N 1
ATOM 4848 C CA . TRP B 1 85 ? -20.785 8.997 3.139 1.00 16.99 85 TRP B CA 1
ATOM 4849 C C . TRP B 1 85 ? -19.697 8.494 2.190 1.00 16.53 85 TRP B C 1
ATOM 4850 O O . TRP B 1 85 ? -19.921 7.560 1.418 1.00 16.77 85 TRP B O 1
ATOM 4861 N N . TYR B 1 86 ? -18.517 9.108 2.271 1.00 16.09 86 TYR B N 1
ATOM 4862 C CA . TYR B 1 86 ? -17.421 8.813 1.348 1.00 16.05 86 TYR B CA 1
ATOM 4863 C C . TYR B 1 86 ? -16.606 7.573 1.749 1.00 15.59 86 TYR B C 1
ATOM 4864 O O . TYR B 1 86 ? -15.721 7.144 1.003 1.00 15.19 86 TYR B O 1
ATOM 4873 N N . ASP B 1 87 ? -16.903 6.994 2.913 1.00 15.28 87 ASP B N 1
ATOM 4874 C CA . ASP B 1 87 ? -16.236 5.745 3.312 1.00 15.55 87 ASP B CA 1
ATOM 4875 C C . ASP B 1 87 ? -17.168 4.707 3.953 1.00 15.86 87 ASP B C 1
ATOM 4876 O O . ASP B 1 87 ? -16.712 3.788 4.632 1.00 15.56 87 ASP B O 1
ATOM 4881 N N . MET B 1 88 ? -18.466 4.833 3.677 1.00 16.89 88 MET B N 1
ATOM 4882 C CA . MET B 1 88 ? -19.493 3.985 4.286 1.00 18.23 88 MET B CA 1
ATOM 4883 C C . MET B 1 88 ? -19.381 2.510 3.892 1.00 18.00 88 MET B C 1
ATOM 4884 O O . MET B 1 88 ? -19.785 1.628 4.660 1.00 17.67 88 MET B O 1
ATOM 4889 N N . GLN B 1 89 ? -18.833 2.243 2.705 1.00 18.08 89 GLN B N 1
ATOM 4890 C CA . GLN B 1 89 ? -18.576 0.865 2.270 1.00 18.30 89 GLN B CA 1
ATOM 4891 C C . GLN B 1 89 ? -17.173 0.369 2.619 1.00 17.70 89 GLN B C 1
ATOM 4892 O O . GLN B 1 89 ? -16.759 -0.711 2.173 1.00 17.78 89 GLN B O 1
ATOM 4898 N N . GLY B 1 90 ? -16.443 1.159 3.405 1.00 17.20 90 GLY B N 1
ATOM 4899 C CA . GLY B 1 90 ? -15.178 0.712 3.977 1.00 16.84 90 GLY B CA 1
ATOM 4900 C C . GLY B 1 90 ? -14.052 1.725 3.948 1.00 16.89 90 GLY B C 1
ATOM 4901 O O . GLY B 1 90 ? -13.951 2.546 3.021 1.00 16.59 90 GLY B O 1
ATOM 4902 N N . VAL B 1 91 ? -13.206 1.670 4.973 1.00 17.05 91 VAL B N 1
ATOM 4903 C CA . VAL B 1 91 ? -11.954 2.429 4.970 1.00 17.58 91 VAL B CA 1
ATOM 4904 C C . VAL B 1 91 ? -10.782 1.486 4.680 1.00 17.78 91 VAL B C 1
ATOM 4905 O O . VAL B 1 91 ? -10.589 0.469 5.353 1.00 16.42 91 VAL B O 1
ATOM 4909 N N . PHE B 1 92 ? -10.045 1.818 3.627 1.00 18.73 92 PHE B N 1
ATOM 4910 C CA . PHE B 1 92 ? -9.073 0.894 3.061 1.00 19.78 92 PHE B CA 1
ATOM 4911 C C . PHE B 1 92 ? -7.654 1.404 3.030 1.00 20.39 92 PHE B C 1
ATOM 4912 O O . PHE B 1 92 ? -7.386 2.607 3.017 1.00 21.37 92 PHE B O 1
ATOM 4920 N N . SER B 1 93 ? -6.762 0.428 2.959 1.00 20.86 93 SER B N 1
ATOM 4921 C CA . SER B 1 93 ? -5.324 0.571 2.996 1.00 21.26 93 SER B CA 1
A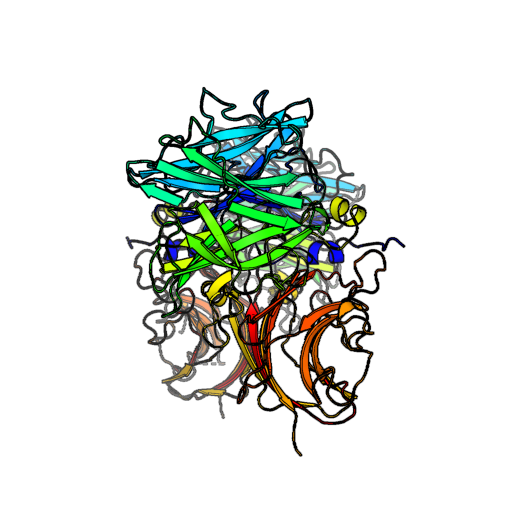TOM 4922 C C . SER B 1 93 ? -4.721 1.943 2.769 1.00 21.06 93 SER B C 1
ATOM 4923 O O . SER B 1 93 ? -4.920 2.585 1.729 1.00 22.54 93 SER B O 1
ATOM 4926 N N . GLY B 1 94 ? -3.978 2.372 3.775 1.00 19.98 94 GLY B N 1
ATOM 4927 C CA . GLY B 1 94 ? -3.403 3.697 3.795 1.00 18.88 94 GLY B CA 1
ATOM 4928 C C . GLY B 1 94 ? -1.950 3.682 4.194 1.00 17.61 94 GLY B C 1
ATOM 4929 O O . GLY B 1 94 ? -1.415 2.657 4.633 1.00 16.74 94 GLY B O 1
ATOM 4930 N N . SER B 1 95 ? -1.325 4.841 4.036 1.00 16.56 95 SER B N 1
ATOM 4931 C CA . SER B 1 95 ? 0.079 5.031 4.338 1.00 16.11 95 SER B CA 1
ATOM 4932 C C . SER B 1 95 ? 0.254 6.352 5.054 1.00 16.15 95 SER B C 1
ATOM 4933 O O . SER B 1 95 ? -0.424 7.334 4.736 1.00 15.72 95 SER B O 1
ATOM 4936 N N . ALA B 1 96 ? 1.177 6.376 6.010 1.00 15.99 96 ALA B N 1
ATOM 4937 C CA . ALA B 1 96 ? 1.498 7.605 6.723 1.00 16.76 96 ALA B CA 1
ATOM 4938 C C . ALA B 1 96 ? 2.708 8.285 6.096 1.00 17.41 96 ALA B C 1
ATOM 4939 O O . ALA B 1 96 ? 3.649 7.618 5.661 1.00 17.45 96 ALA B O 1
ATOM 4941 N N . THR B 1 97 ? 2.663 9.610 6.033 1.00 18.05 97 THR B N 1
ATOM 4942 C CA . THR B 1 97 ? 3.854 10.403 5.764 1.00 19.07 97 THR B CA 1
ATOM 4943 C C . THR B 1 97 ? 4.058 11.316 6.966 1.00 20.28 97 THR B C 1
ATOM 4944 O O . THR B 1 97 ? 3.153 12.067 7.348 1.00 19.92 97 THR B O 1
ATOM 4948 N N . CYS B 1 98 ? 5.235 11.216 7.576 1.00 21.56 98 CYS B N 1
ATOM 4949 C CA . CYS B 1 98 ? 5.565 11.996 8.765 1.00 23.34 98 CYS B CA 1
ATOM 4950 C C . CYS B 1 98 ? 6.429 13.189 8.358 1.00 24.11 98 CYS B C 1
ATOM 4951 O O . CYS B 1 98 ? 7.544 13.015 7.857 1.00 24.91 98 CYS B O 1
ATOM 4954 N N . LEU B 1 99 ? 5.895 14.393 8.552 1.00 24.48 99 LEU B N 1
ATOM 4955 C CA . LEU B 1 99 ? 6.530 15.630 8.085 1.00 25.29 99 LEU B CA 1
ATOM 4956 C C . LEU B 1 99 ? 7.537 16.213 9.092 1.00 26.10 99 LEU B C 1
ATOM 4957 O O . LEU B 1 99 ? 7.405 15.985 10.295 1.00 25.96 99 LEU B O 1
ATOM 4962 N N . PRO B 1 100 ? 8.546 16.963 8.594 1.00 26.88 100 PRO B N 1
ATOM 4963 C CA . PRO B 1 100 ? 9.579 17.618 9.415 1.00 27.65 100 PRO B CA 1
ATOM 4964 C C . PRO B 1 100 ? 9.045 18.511 10.541 1.00 27.85 100 PRO B C 1
ATOM 4965 O O . PRO B 1 100 ? 9.713 18.657 11.566 1.00 28.45 100 PRO B O 1
ATOM 4969 N N . ASP B 1 101 ? 7.866 19.103 10.348 1.00 27.28 101 ASP B N 1
ATOM 4970 C CA . ASP B 1 101 ? 7.249 19.964 11.367 1.00 27.34 101 ASP B CA 1
ATOM 4971 C C . ASP B 1 101 ? 6.587 19.187 12.515 1.00 26.39 101 ASP B C 1
ATOM 4972 O O . ASP B 1 101 ? 6.091 19.785 13.471 1.00 26.74 101 ASP B O 1
ATOM 4977 N N . GLY B 1 102 ? 6.579 17.859 12.409 1.00 24.89 102 GLY B N 1
ATOM 4978 C CA . GLY B 1 102 ? 6.051 16.995 13.465 1.00 23.75 102 GLY B CA 1
ATOM 4979 C C . GLY B 1 102 ? 4.684 16.397 13.172 1.00 22.60 102 GLY B C 1
ATOM 4980 O O . GLY B 1 102 ? 4.209 15.538 13.915 1.00 22.26 102 GLY B O 1
ATOM 4981 N N . ARG B 1 103 ? 4.051 16.842 12.090 1.00 21.84 103 ARG B N 1
ATOM 4982 C CA . ARG B 1 103 ? 2.712 16.362 11.738 1.00 20.85 103 ARG B CA 1
ATOM 4983 C C . ARG B 1 103 ? 2.746 14.970 11.108 1.00 19.74 103 ARG B C 1
ATOM 4984 O O . ARG B 1 103 ? 3.732 14.597 10.476 1.00 19.56 103 ARG B O 1
ATOM 4992 N N . ILE B 1 104 ? 1.669 14.211 11.312 1.00 18.48 104 ILE B N 1
ATOM 4993 C CA . ILE B 1 104 ? 1.491 12.887 10.711 1.00 17.79 104 ILE B CA 1
ATOM 4994 C C . ILE B 1 104 ? 0.282 12.946 9.786 1.00 17.43 104 ILE B C 1
ATOM 4995 O O . ILE B 1 104 ? -0.832 13.236 10.230 1.00 17.50 104 ILE B O 1
ATOM 5000 N N . MET B 1 105 ? 0.508 12.688 8.499 1.00 17.20 105 MET B N 1
ATOM 5001 C CA . MET B 1 105 ? -0.568 12.708 7.508 1.00 16.91 105 MET B CA 1
ATOM 5002 C C . MET B 1 105 ? -0.867 11.283 7.052 1.00 16.06 105 MET B C 1
ATOM 5003 O O . MET B 1 105 ? 0.010 10.608 6.503 1.00 15.92 105 MET B O 1
ATOM 5008 N N . MET B 1 106 ? -2.095 10.828 7.299 1.00 15.31 106 MET B N 1
ATOM 5009 C CA . MET B 1 106 ? -2.504 9.462 6.954 1.00 14.51 106 MET B CA 1
ATOM 5010 C C . MET B 1 106 ? -3.450 9.478 5.758 1.00 14.33 106 MET B C 1
ATOM 5011 O O . MET B 1 106 ? -4.600 9.923 5.864 1.00 14.68 106 MET B O 1
ATOM 5016 N N . LEU B 1 107 ? -2.957 9.004 4.617 1.00 14.21 107 LEU B N 1
ATOM 5017 C CA . LEU B 1 107 ? -3.771 8.916 3.409 1.00 14.21 107 LEU B CA 1
ATOM 5018 C C . LEU B 1 107 ? -4.446 7.550 3.354 1.00 13.98 107 LEU B C 1
ATOM 5019 O O . LEU B 1 107 ? -3.809 6.530 3.627 1.00 14.04 107 LEU B O 1
ATOM 5024 N N . TYR B 1 108 ? -5.734 7.527 3.022 1.00 13.42 108 TYR B N 1
ATOM 5025 C CA . TYR B 1 108 ? -6.461 6.259 2.902 1.00 13.09 108 TYR B CA 1
ATOM 5026 C C . TYR B 1 108 ? -7.487 6.289 1.770 1.00 13.04 108 TYR B C 1
ATOM 5027 O O . TYR B 1 108 ? -7.847 7.360 1.272 1.00 13.53 108 TYR B O 1
ATOM 5036 N N . THR B 1 109 ? -7.954 5.109 1.368 1.00 12.82 109 THR B N 1
ATOM 5037 C CA . THR B 1 109 ? -8.984 5.015 0.336 1.00 12.89 109 THR B CA 1
ATOM 5038 C C . THR B 1 109 ? -10.322 4.698 0.987 1.00 12.91 109 THR B C 1
ATOM 5039 O O . THR B 1 109 ? -10.446 3.705 1.707 1.00 12.64 109 THR B O 1
ATOM 5043 N N . GLY B 1 110 ? -11.312 5.554 0.736 1.00 13.39 110 GLY B N 1
ATOM 5044 C CA . GLY B 1 110 ? -12.681 5.324 1.199 1.00 13.66 110 GLY B CA 1
ATOM 5045 C C . GLY B 1 110 ? -13.578 4.886 0.052 1.00 13.97 110 GLY B C 1
ATOM 5046 O O . GLY B 1 110 ? -13.388 5.310 -1.090 1.00 14.40 110 GLY B O 1
ATOM 5047 N N . VAL B 1 111 ? -14.557 4.038 0.352 1.00 14.04 111 VAL B N 1
ATOM 5048 C CA . VAL B 1 111 ? -15.480 3.542 -0.677 1.00 14.00 111 VAL B CA 1
ATOM 5049 C C . VAL B 1 111 ? -16.920 3.980 -0.392 1.00 14.73 111 VAL B C 1
ATOM 5050 O O . VAL B 1 111 ? -17.406 3.837 0.726 1.00 14.45 111 VAL B O 1
ATOM 5054 N N . THR B 1 112 ? -17.586 4.524 -1.412 1.00 15.02 112 THR B N 1
ATOM 5055 C CA . THR B 1 112 ? -18.980 4.976 -1.290 1.00 15.90 112 THR B CA 1
ATOM 5056 C C . THR B 1 112 ? -19.951 3.808 -1.460 1.00 16.69 112 THR B C 1
ATOM 5057 O O . THR B 1 112 ? -19.539 2.705 -1.833 1.00 16.62 112 THR B O 1
ATOM 5061 N N . LYS B 1 113 ? -21.237 4.064 -1.211 1.00 17.90 113 LYS B N 1
ATOM 5062 C CA . LYS B 1 113 ? -22.301 3.073 -1.443 1.00 19.11 113 LYS B CA 1
ATOM 5063 C C . LYS B 1 113 ? -22.351 2.569 -2.894 1.00 19.37 113 LYS B C 1
ATOM 5064 O O . LYS B 1 113 ? -22.851 1.472 -3.146 1.00 19.83 113 LYS B O 1
ATOM 5070 N N . GLU B 1 114 ? -21.827 3.371 -3.826 1.00 19.36 114 GLU B N 1
ATOM 5071 C CA . GLU B 1 114 ? -21.766 3.026 -5.255 1.00 20.07 114 GLU B CA 1
ATOM 5072 C C . GLU B 1 114 ? -20.481 2.282 -5.652 1.00 19.39 114 GLU B C 1
ATOM 5073 O O . GLU B 1 114 ? -20.237 2.043 -6.839 1.00 19.56 114 GLU B O 1
ATOM 5079 N N . MET B 1 115 ? -19.678 1.914 -4.653 1.00 18.53 115 MET B N 1
ATOM 5080 C CA . MET B 1 115 ? -18.381 1.232 -4.836 1.00 18.27 115 MET B CA 1
ATOM 5081 C C . MET B 1 115 ? -17.292 2.133 -5.435 1.00 17.44 115 MET B C 1
ATOM 5082 O O . MET B 1 115 ? -16.231 1.651 -5.843 1.00 17.30 115 MET B O 1
ATOM 5087 N N . VAL B 1 116 ? -17.548 3.440 -5.463 1.00 16.96 116 VAL B N 1
ATOM 5088 C CA . VAL B 1 116 ? -16.575 4.408 -5.974 1.00 16.00 116 VAL B CA 1
ATOM 5089 C C . VAL B 1 116 ? -15.457 4.614 -4.950 1.00 15.25 116 VAL B C 1
ATOM 5090 O O . VAL B 1 116 ? -15.721 4.790 -3.759 1.00 15.23 116 VAL B O 1
ATOM 5094 N N . GLU B 1 117 ? -14.214 4.570 -5.424 1.00 14.86 117 GLU B N 1
ATOM 5095 C CA . GLU B 1 117 ? -13.033 4.680 -4.571 1.00 14.24 117 GLU B CA 1
ATOM 5096 C C . GLU B 1 117 ? -12.381 6.058 -4.710 1.00 14.50 117 GLU B C 1
ATOM 5097 O O . GLU B 1 117 ? -12.100 6.503 -5.824 1.00 14.35 117 GLU B O 1
ATOM 5103 N N . MET B 1 118 ? -12.168 6.735 -3.581 1.00 14.01 118 MET B N 1
ATOM 5104 C CA . MET B 1 118 ? -11.529 8.059 -3.574 1.00 14.49 118 MET B CA 1
ATOM 5105 C C . MET B 1 118 ? -10.540 8.198 -2.414 1.00 14.13 118 MET B C 1
ATOM 5106 O O . MET B 1 118 ? -10.724 7.584 -1.358 1.00 14.20 118 MET B O 1
ATOM 5111 N N . LEU B 1 119 ? -9.503 9.012 -2.605 1.00 13.97 119 LEU B N 1
ATOM 5112 C CA . LEU B 1 119 ? -8.526 9.256 -1.543 1.00 13.96 119 LEU B CA 1
ATOM 5113 C C . LEU B 1 119 ? -9.062 10.255 -0.520 1.00 13.81 119 LEU B C 1
ATOM 5114 O O . LEU B 1 119 ? -9.730 11.225 -0.887 1.00 14.16 119 LEU B O 1
ATOM 5119 N N . SER B 1 120 ? -8.769 9.989 0.753 1.00 13.39 120 SER B N 1
ATOM 5120 C CA . SER B 1 120 ? -9.120 10.865 1.880 1.00 13.75 120 SER B CA 1
ATOM 5121 C C . SER B 1 120 ? -7.940 10.992 2.854 1.00 13.66 120 SER B C 1
ATOM 5122 O O . SER B 1 120 ? -6.977 10.210 2.791 1.00 13.06 120 SER B O 1
ATOM 5125 N N . LEU B 1 121 ? -8.024 11.973 3.753 1.00 13.69 121 LEU B N 1
ATOM 5126 C CA . LEU B 1 121 ? -6.960 12.251 4.723 1.00 14.05 121 LEU B CA 1
ATOM 5127 C C . LEU B 1 121 ? -7.462 12.109 6.160 1.00 14.13 121 LEU B C 1
ATOM 5128 O O . LEU B 1 121 ? -8.572 12.546 6.480 1.00 14.27 121 LEU B O 1
ATOM 5133 N N . ALA B 1 122 ? -6.647 11.484 7.010 1.00 14.03 122 ALA B N 1
ATOM 5134 C CA . ALA B 1 122 ? -6.881 11.453 8.459 1.00 14.21 122 ALA B CA 1
ATOM 5135 C C . ALA B 1 122 ? -5.614 11.871 9.196 1.00 14.52 122 ALA B C 1
ATOM 5136 O O . ALA B 1 122 ? -4.518 11.814 8.639 1.00 14.48 122 ALA B O 1
ATOM 5138 N N . TYR B 1 123 ? -5.767 12.310 10.444 1.00 14.66 123 TYR B N 1
ATOM 5139 C CA . TYR B 1 123 ? -4.618 12.700 11.266 1.00 15.01 123 TYR B CA 1
ATOM 5140 C C . TYR B 1 123 ? -4.952 12.573 12.756 1.00 15.00 123 TYR B C 1
ATOM 5141 O O . TYR B 1 123 ? -6.129 12.517 13.123 1.00 14.83 123 TYR B O 1
ATOM 5150 N N . PRO B 1 124 ? -3.921 12.501 13.622 1.00 15.15 124 PRO B N 1
ATOM 5151 C CA . PRO B 1 124 ? -4.216 12.363 15.052 1.00 15.36 124 PRO B CA 1
ATOM 5152 C C . PRO B 1 124 ? -4.988 13.555 15.617 1.00 16.20 124 PRO B C 1
ATOM 5153 O O . PRO B 1 124 ? -4.794 14.694 15.176 1.00 16.27 124 PRO B O 1
ATOM 5157 N N . ALA B 1 125 ? -5.860 13.284 16.587 1.00 16.36 125 ALA B N 1
ATOM 5158 C CA . ALA B 1 125 ? -6.563 14.345 17.307 1.00 17.35 125 ALA B CA 1
ATOM 5159 C C . ALA B 1 125 ? -5.614 15.092 18.242 1.00 17.90 125 ALA B C 1
ATOM 5160 O O . ALA B 1 125 ? -5.864 16.244 18.604 1.00 18.28 125 ALA B O 1
ATOM 5162 N N . ASP B 1 126 ? -4.528 14.425 18.631 1.00 17.99 126 ASP B N 1
ATOM 5163 C CA . ASP B 1 126 ? -3.623 14.934 19.656 1.00 18.79 126 ASP B CA 1
ATOM 5164 C C . ASP B 1 126 ? -2.219 14.357 19.462 1.00 18.31 126 ASP B C 1
ATOM 5165 O O . ASP B 1 126 ? -1.942 13.227 19.872 1.00 18.42 126 ASP B O 1
ATOM 5170 N N . LEU B 1 127 ? -1.334 15.146 18.854 1.00 18.54 127 LEU B N 1
ATOM 5171 C CA . LEU B 1 127 ? 0.036 14.699 18.580 1.00 18.26 127 LEU B CA 1
ATOM 5172 C C . LEU B 1 127 ? 0.889 14.508 19.843 1.00 18.45 127 LEU B C 1
ATOM 5173 O O . LEU B 1 127 ? 1.951 13.879 19.785 1.00 18.44 127 LEU B O 1
ATOM 5178 N N . SER B 1 128 ? 0.422 15.027 20.980 1.00 18.50 128 SER B N 1
ATOM 5179 C CA . SER B 1 128 ? 1.130 14.838 22.250 1.00 19.13 128 SER B CA 1
ATOM 5180 C C . SER B 1 128 ? 0.898 13.457 22.868 1.00 18.83 128 SER B C 1
ATOM 5181 O O . SER B 1 128 ? 1.587 13.082 23.820 1.00 19.67 128 SER B O 1
ATOM 5184 N N . ASP B 1 129 ? -0.070 12.714 22.332 1.00 18.18 129 ASP B N 1
ATOM 5185 C CA . ASP B 1 129 ? -0.380 11.360 22.803 1.00 17.69 129 ASP B CA 1
ATOM 5186 C C . ASP B 1 129 ? 0.512 10.338 22.091 1.00 17.01 129 ASP B C 1
ATOM 5187 O O . ASP B 1 129 ? 0.313 10.076 20.902 1.00 16.53 129 ASP B O 1
ATOM 5192 N N . PRO B 1 130 ? 1.497 9.748 22.811 1.00 17.05 130 PRO B N 1
ATOM 5193 C CA . PRO B 1 130 ? 2.371 8.752 22.172 1.00 16.52 130 PRO B CA 1
ATOM 5194 C C . PRO B 1 130 ? 1.598 7.549 21.633 1.00 15.91 130 PRO B C 1
ATOM 5195 O O . PRO B 1 130 ? 2.049 6.903 20.686 1.00 15.44 130 PRO B O 1
ATOM 5199 N N . LEU B 1 131 ? 0.439 7.270 22.227 1.00 15.45 131 LEU B N 1
ATOM 5200 C CA . LEU B 1 131 ? -0.400 6.139 21.815 1.00 15.25 131 LEU B CA 1
ATOM 5201 C C . LEU B 1 131 ? -1.300 6.427 20.614 1.00 14.97 131 LEU B C 1
ATOM 5202 O O . LEU B 1 131 ? -1.860 5.494 20.027 1.00 14.46 131 LEU B O 1
ATOM 5207 N N . LEU B 1 132 ? -1.444 7.706 20.260 1.00 15.18 132 LEU B N 1
ATOM 5208 C CA . LEU B 1 132 ? -2.255 8.129 19.111 1.00 15.22 132 LEU B CA 1
ATOM 5209 C C . LEU B 1 132 ? -3.609 7.416 19.078 1.00 15.09 132 LEU B C 1
ATOM 5210 O O . LEU B 1 132 ? -3.991 6.827 18.065 1.00 14.28 132 LEU B O 1
ATOM 5215 N N . VAL B 1 133 ? -4.325 7.472 20.198 1.00 15.75 133 VAL B N 1
ATOM 5216 C CA . VAL B 1 133 ? -5.594 6.741 20.341 1.00 16.03 133 VAL B CA 1
ATOM 5217 C C . VAL B 1 133 ? -6.689 7.263 19.396 1.00 16.19 133 VAL B C 1
ATOM 5218 O O . VAL B 1 133 ? -7.359 6.477 18.709 1.00 15.91 133 VAL B O 1
ATOM 5222 N N . GLU B 1 134 ? -6.853 8.582 19.354 1.00 16.58 134 GLU B N 1
ATOM 5223 C CA . GLU B 1 134 ? -7.961 9.204 18.628 1.00 17.05 134 GLU B CA 1
ATOM 5224 C C . GLU B 1 134 ? -7.535 9.772 17.279 1.00 16.63 134 GLU B C 1
ATOM 5225 O O . GLU B 1 134 ? -6.528 10.473 17.188 1.00 16.53 134 GLU B O 1
ATOM 5231 N N . TRP B 1 135 ? -8.320 9.467 16.244 1.00 16.31 135 TRP B N 1
ATOM 5232 C CA . TRP B 1 135 ? -8.065 9.952 14.882 1.00 16.31 135 TRP B CA 1
ATOM 5233 C C . TRP B 1 135 ? -9.212 10.814 14.343 1.00 16.72 135 TRP B C 1
ATOM 5234 O O . TRP B 1 135 ? -10.388 10.568 14.647 1.00 17.31 135 TRP B O 1
ATOM 5245 N N . VAL B 1 136 ? -8.851 11.833 13.563 1.00 16.26 136 VAL B N 1
ATOM 5246 C CA . VAL B 1 136 ? -9.798 12.799 13.005 1.00 16.90 136 VAL B CA 1
ATOM 5247 C C . VAL B 1 136 ? -9.735 12.737 11.481 1.00 16.55 136 VAL B C 1
ATOM 5248 O O . VAL B 1 136 ? -8.653 12.618 10.905 1.00 16.48 136 VAL B O 1
ATOM 5252 N N . LYS B 1 137 ? -10.895 12.821 10.837 1.00 16.45 137 LYS B N 1
ATOM 5253 C CA . LYS B 1 137 ? -10.959 12.893 9.375 1.00 16.32 137 LYS B CA 1
ATOM 5254 C C . LYS B 1 137 ? -11.012 14.345 8.892 1.00 16.83 137 LYS B C 1
ATOM 5255 O O . LYS B 1 137 ? -11.746 15.168 9.445 1.00 17.31 137 LYS B O 1
ATOM 5261 N N . TYR B 1 138 ? -10.216 14.643 7.867 1.00 16.90 138 TYR B N 1
ATOM 5262 C CA . TYR B 1 138 ? -10.141 15.981 7.275 1.00 17.76 138 TYR B CA 1
ATOM 5263 C C . TYR B 1 138 ? -11.530 16.446 6.822 1.00 18.24 138 TYR B C 1
ATOM 5264 O O . TYR B 1 138 ? -12.201 15.733 6.082 1.00 17.84 138 TYR B O 1
ATOM 5273 N N . PRO B 1 139 ? -11.980 17.628 7.301 1.00 19.08 139 PRO B N 1
ATOM 5274 C CA . PRO B 1 139 ? -13.280 18.188 6.906 1.00 19.70 139 PRO B CA 1
ATOM 5275 C C . PRO B 1 139 ? -13.471 18.348 5.395 1.00 19.96 139 PRO B C 1
ATOM 5276 O O . PRO B 1 139 ? -14.607 18.390 4.925 1.00 20.88 139 PRO B O 1
ATOM 5280 N N . GLY B 1 140 ? -12.375 18.440 4.646 1.00 19.70 140 GLY B N 1
ATOM 5281 C CA . GLY B 1 140 ? -12.446 18.575 3.193 1.00 19.69 140 GLY B CA 1
ATOM 5282 C C . GLY B 1 140 ? -12.511 17.267 2.409 1.00 18.94 140 GLY B C 1
ATOM 5283 O O . GLY B 1 140 ? -12.519 17.297 1.179 1.00 19.38 140 GLY B O 1
ATOM 5284 N N . ASN B 1 141 ? -12.561 16.129 3.110 1.00 18.04 141 ASN B N 1
ATOM 5285 C CA . ASN B 1 141 ? -12.683 14.808 2.464 1.00 17.20 141 ASN B CA 1
ATOM 5286 C C . ASN B 1 141 ? -13.993 14.673 1.673 1.00 17.45 141 ASN B C 1
ATOM 5287 O O . ASN B 1 141 ? -15.013 15.244 2.070 1.00 18.18 141 ASN B O 1
ATOM 5292 N N . PRO B 1 142 ? -13.979 13.911 0.563 1.00 17.19 142 PRO B N 1
ATOM 5293 C CA . PRO B 1 142 ? -12.819 13.236 -0.033 1.00 16.51 142 PRO B CA 1
ATOM 5294 C C . PRO B 1 142 ? -11.979 14.208 -0.867 1.00 16.68 142 PRO B C 1
ATOM 5295 O O . PRO B 1 142 ? -12.508 15.208 -1.372 1.00 17.39 142 PRO B O 1
ATOM 5299 N N . ILE B 1 143 ? -10.688 13.912 -1.012 1.00 16.37 143 ILE B N 1
ATOM 5300 C CA . ILE B 1 143 ? -9.733 14.883 -1.574 1.00 16.83 143 ILE B CA 1
ATOM 5301 C C . ILE B 1 143 ? -9.297 14.652 -3.029 1.00 16.50 143 ILE B C 1
ATOM 5302 O O . ILE B 1 143 ? -8.832 15.585 -3.688 1.00 17.01 143 ILE B O 1
ATOM 5307 N N . LEU B 1 144 ? -9.447 13.424 -3.524 1.00 16.02 144 LEU B N 1
ATOM 5308 C CA . LEU B 1 144 ? -8.972 13.075 -4.863 1.00 15.65 144 LEU B CA 1
ATOM 5309 C C . LEU B 1 144 ? -9.792 11.949 -5.483 1.00 15.37 144 LEU B C 1
ATOM 5310 O O . LEU B 1 144 ? -9.960 10.885 -4.875 1.00 14.84 144 LEU B O 1
ATOM 5315 N N . SER B 1 145 ? -10.283 12.194 -6.697 1.00 15.40 145 SER B N 1
ATOM 5316 C CA . SER B 1 145 ? -11.028 11.196 -7.466 1.00 15.30 145 SER B CA 1
ATOM 5317 C C . SER B 1 145 ? -10.223 10.735 -8.684 1.00 15.27 145 SER B C 1
ATOM 5318 O O . SER B 1 145 ? -9.233 11.372 -9.065 1.00 15.55 145 SER B O 1
ATOM 5321 N N . ALA B 1 146 ? -10.653 9.631 -9.292 1.00 14.98 146 ALA B N 1
ATOM 5322 C CA . ALA B 1 146 ? -9.900 8.995 -10.382 1.00 15.10 146 ALA B CA 1
ATOM 5323 C C . ALA B 1 146 ? -9.756 9.909 -11.605 1.00 15.62 146 ALA B C 1
ATOM 5324 O O . ALA B 1 146 ? -10.695 10.639 -11.943 1.00 16.07 146 ALA B O 1
ATOM 5326 N N . PRO B 1 147 ? -8.578 9.874 -12.264 1.00 15.76 147 PRO B N 1
ATOM 5327 C CA . PRO B 1 147 ? -8.347 10.601 -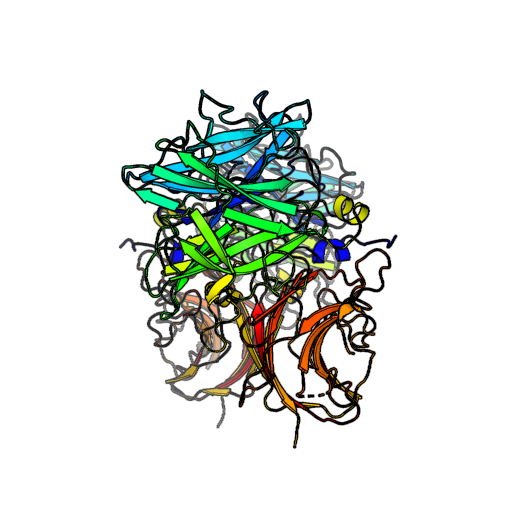13.515 1.00 16.65 147 PRO B CA 1
ATOM 5328 C C . PRO B 1 147 ? -9.079 9.917 -14.683 1.00 16.87 147 PRO B C 1
ATOM 5329 O O . PRO B 1 147 ? -9.529 8.778 -14.529 1.00 16.74 147 PRO B O 1
ATOM 5333 N N . PRO B 1 148 ? -9.203 10.602 -15.841 1.00 17.72 148 PRO B N 1
ATOM 5334 C CA . PRO B 1 148 ? -9.961 10.039 -16.966 1.00 18.08 148 PRO B CA 1
ATOM 5335 C C . PRO B 1 148 ? -9.519 8.640 -17.430 1.00 18.29 148 PRO B C 1
ATOM 5336 O O . PRO B 1 148 ? -10.357 7.858 -17.885 1.00 18.37 148 PRO B O 1
ATOM 5340 N N . GLY B 1 149 ? -8.232 8.321 -17.296 1.00 18.04 149 GLY B N 1
ATOM 5341 C CA . GLY B 1 149 ? -7.703 7.041 -17.781 1.00 18.09 149 GLY B CA 1
ATOM 5342 C C . GLY B 1 149 ? -7.850 5.834 -16.864 1.00 17.62 149 GLY B C 1
ATOM 5343 O O . GLY B 1 149 ? -7.462 4.719 -17.240 1.00 17.87 149 GLY B O 1
ATOM 5344 N N . VAL B 1 150 ? -8.413 6.050 -15.672 1.00 17.05 150 VAL B N 1
ATOM 5345 C CA . VAL B 1 150 ? -8.503 5.019 -14.626 1.00 16.53 150 VAL B CA 1
ATOM 5346 C C . VAL B 1 150 ? -9.939 4.881 -14.112 1.00 16.79 150 VAL B C 1
ATOM 5347 O O . VAL B 1 150 ? -10.627 5.885 -13.889 1.00 17.10 150 VAL B O 1
ATOM 5351 N N . SER B 1 151 ? -10.380 3.638 -13.924 1.00 16.53 151 SER B N 1
ATOM 5352 C CA . SER B 1 151 ? -11.721 3.368 -13.405 1.00 16.63 151 SER B CA 1
ATOM 5353 C C . SER B 1 151 ? -11.913 3.936 -11.993 1.00 15.85 151 SER B C 1
ATOM 5354 O O . SER B 1 151 ? -11.060 3.734 -11.130 1.00 15.20 151 SER B O 1
ATOM 5357 N N . PRO B 1 152 ? -13.046 4.627 -11.749 1.00 15.98 152 PRO B N 1
ATOM 5358 C CA . PRO B 1 152 ? -13.312 5.155 -10.409 1.00 15.95 152 PRO B CA 1
ATOM 5359 C C . PRO B 1 152 ? -13.679 4.077 -9.377 1.00 15.92 152 PRO B C 1
ATOM 5360 O O . PRO B 1 152 ? -13.744 4.376 -8.181 1.00 15.84 152 PRO B O 1
ATOM 5364 N N . THR B 1 153 ? -13.886 2.835 -9.828 1.00 16.21 153 THR B N 1
ATOM 5365 C CA . THR B 1 153 ? -14.091 1.710 -8.903 1.00 16.33 153 THR B CA 1
ATOM 5366 C C . THR B 1 153 ? -12.811 0.892 -8.675 1.00 16.24 153 THR B C 1
ATOM 5367 O O . THR B 1 153 ? -12.837 -0.163 -8.029 1.00 16.18 153 THR B O 1
ATOM 5371 N N . GLU B 1 154 ? -11.692 1.397 -9.193 1.00 15.88 154 GLU B N 1
ATOM 5372 C CA . GLU B 1 154 ? -10.385 0.745 -9.041 1.00 15.86 154 GLU B CA 1
ATOM 5373 C C . GLU B 1 154 ? -9.282 1.806 -8.973 1.00 15.79 154 GLU B C 1
ATOM 5374 O O . GLU B 1 154 ? -8.390 1.863 -9.826 1.00 16.10 154 GLU B O 1
ATOM 5380 N N . PHE B 1 155 ? -9.367 2.643 -7.942 1.00 15.53 155 PHE B N 1
ATOM 5381 C CA . PHE B 1 155 ? -8.473 3.786 -7.745 1.00 15.30 155 PHE B CA 1
ATOM 5382 C C . PHE B 1 155 ? -8.111 3.817 -6.258 1.00 15.01 155 PHE B C 1
ATOM 5383 O O . PHE B 1 155 ? -8.836 4.405 -5.451 1.00 15.01 155 PHE B O 1
ATOM 5391 N N . ARG B 1 156 ? -6.998 3.173 -5.896 1.00 15.03 156 ARG B N 1
ATOM 5392 C CA . ARG B 1 156 ? -6.736 2.829 -4.487 1.00 15.22 156 ARG B CA 1
ATOM 5393 C C . ARG B 1 156 ? -5.253 2.771 -4.103 1.00 15.04 156 ARG B C 1
ATOM 5394 O O . ARG B 1 156 ? -4.381 2.665 -4.967 1.00 15.43 156 ARG B O 1
ATOM 5402 N N . ASP B 1 157 ? -4.998 2.828 -2.794 1.00 15.16 157 ASP B N 1
ATOM 5403 C CA . ASP B 1 157 ? -3.716 2.434 -2.176 1.00 15.33 157 ASP B CA 1
ATOM 5404 C C . ASP B 1 157 ? -2.558 3.423 -2.380 1.00 15.46 157 ASP B C 1
ATOM 5405 O O . ASP B 1 157 ? -1.553 3.082 -3.013 1.00 15.63 157 ASP B O 1
ATOM 5410 N N . ALA B 1 158 ? -2.681 4.630 -1.825 1.00 15.26 158 ALA B N 1
ATOM 5411 C CA . ALA B 1 158 ? -1.582 5.608 -1.875 1.00 15.30 158 ALA B CA 1
ATOM 5412 C C . ALA B 1 158 ? -0.402 5.169 -1.004 1.00 15.26 158 ALA B C 1
ATOM 5413 O O . ALA B 1 158 ? -0.601 4.611 0.082 1.00 15.18 158 ALA B O 1
ATOM 5415 N N . SER B 1 159 ? 0.816 5.424 -1.487 1.00 15.04 159 SER B N 1
ATOM 5416 C CA . SER B 1 159 ? 2.056 5.072 -0.784 1.00 14.80 159 SER B CA 1
ATOM 5417 C C . SER B 1 159 ? 2.452 6.123 0.254 1.00 14.90 159 SER B C 1
ATOM 5418 O O . SER B 1 159 ? 1.832 7.190 0.348 1.00 15.25 159 SER B O 1
ATOM 5421 N N . THR B 1 160 ? 3.479 5.804 1.040 1.00 14.65 160 THR B N 1
ATOM 5422 C CA . THR B 1 160 ? 4.187 6.803 1.840 1.00 14.79 160 THR B CA 1
ATOM 5423 C C . THR B 1 160 ? 4.895 7.763 0.872 1.00 15.13 160 THR B C 1
ATOM 5424 O O . THR B 1 160 ? 5.362 7.346 -0.189 1.00 15.19 160 THR B O 1
ATOM 5428 N N . GLY B 1 161 ? 4.955 9.043 1.231 1.00 15.36 161 GLY B N 1
ATOM 5429 C CA . GLY B 1 161 ? 5.528 10.056 0.348 1.00 15.91 161 GLY B CA 1
ATOM 5430 C C . GLY B 1 161 ? 7.040 10.145 0.399 1.00 16.56 161 GLY B C 1
ATOM 5431 O O . GLY B 1 161 ? 7.666 9.725 1.376 1.00 16.50 161 GLY B O 1
ATOM 5432 N N . TRP B 1 162 ? 7.625 10.686 -0.668 1.00 16.79 162 TRP B N 1
ATOM 5433 C CA . TRP B 1 162 ? 9.046 11.003 -0.699 1.00 17.51 162 TRP B CA 1
ATOM 5434 C C . TRP B 1 162 ? 9.234 12.466 -1.109 1.00 18.43 162 TRP B C 1
ATOM 5435 O O . TRP B 1 162 ? 8.464 12.994 -1.919 1.00 18.21 162 TRP B O 1
ATOM 5446 N N . TYR B 1 163 ? 10.230 13.119 -0.513 1.00 19.19 163 TYR B N 1
ATOM 5447 C CA . TYR B 1 163 ? 10.431 14.561 -0.677 1.00 20.42 163 TYR B CA 1
ATOM 5448 C C . TYR B 1 163 ? 11.217 14.891 -1.935 1.00 21.34 163 TYR B C 1
ATOM 5449 O O . TYR B 1 163 ? 12.179 14.199 -2.273 1.00 21.75 163 TYR B O 1
ATOM 5458 N N . VAL B 1 164 ? 10.805 15.957 -2.617 1.00 22.38 164 VAL B N 1
ATOM 5459 C CA . VAL B 1 164 ? 11.483 16.417 -3.825 1.00 23.51 164 VAL B CA 1
ATOM 5460 C C . VAL B 1 164 ? 12.322 17.655 -3.487 1.00 24.88 164 VAL B C 1
ATOM 5461 O O . VAL B 1 164 ? 13.526 17.546 -3.241 1.00 25.47 164 VAL B O 1
ATOM 5465 N N . SER B 1 165 ? 11.670 18.815 -3.454 1.00 25.69 165 SER B N 1
ATOM 5466 C CA . SER B 1 165 ? 12.319 20.093 -3.159 1.00 27.24 165 SER B CA 1
ATOM 5467 C C . SER B 1 165 ? 11.256 21.171 -3.034 1.00 27.69 165 SER B C 1
ATOM 5468 O O . SER B 1 165 ? 10.119 20.980 -3.470 1.00 27.24 165 SER B O 1
ATOM 5471 N N . ASN B 1 166 ? 11.632 22.301 -2.435 1.00 28.79 166 ASN B N 1
ATOM 5472 C CA . ASN B 1 166 ? 10.759 23.473 -2.325 1.00 29.51 166 ASN B CA 1
ATOM 5473 C C . ASN B 1 166 ? 9.364 23.161 -1.765 1.00 28.53 166 ASN B C 1
ATOM 5474 O O . ASN B 1 166 ? 8.364 23.739 -2.195 1.00 28.95 166 ASN B O 1
ATOM 5479 N N . GLY B 1 167 ? 9.312 22.238 -0.804 1.00 27.58 167 GLY B N 1
ATOM 5480 C CA . GLY B 1 167 ? 8.068 21.880 -0.125 1.00 26.41 167 GLY B CA 1
ATOM 5481 C C . GLY B 1 167 ? 7.201 20.836 -0.811 1.00 25.26 167 GLY B C 1
ATOM 5482 O O . GLY B 1 167 ? 6.137 20.485 -0.294 1.00 24.93 167 GLY B O 1
ATOM 5483 N N . THR B 1 168 ? 7.649 20.337 -1.963 1.00 24.71 168 THR B N 1
ATOM 5484 C CA . THR B 1 168 ? 6.869 19.377 -2.752 1.00 23.60 168 THR B CA 1
ATOM 5485 C C . THR B 1 168 ? 7.197 17.925 -2.398 1.00 22.40 168 THR B C 1
ATOM 5486 O O . THR B 1 168 ? 8.369 17.541 -2.346 1.00 22.24 168 THR B O 1
ATOM 5490 N N . TRP B 1 169 ? 6.142 17.144 -2.162 1.00 20.95 169 TRP B N 1
ATOM 5491 C CA . TRP B 1 169 ? 6.228 15.700 -1.934 1.00 20.00 169 TRP B CA 1
ATOM 5492 C C . TRP B 1 169 ? 5.571 14.929 -3.083 1.00 19.26 169 TRP B C 1
ATOM 5493 O O . TRP B 1 169 ? 4.671 15.448 -3.743 1.00 19.22 169 TRP B O 1
ATOM 5504 N N . ARG B 1 170 ? 6.019 13.692 -3.299 1.00 18.25 170 ARG B N 1
ATOM 5505 C CA . ARG B 1 170 ? 5.411 12.775 -4.269 1.00 17.59 170 ARG B CA 1
ATOM 5506 C C . ARG B 1 170 ? 4.871 11.516 -3.590 1.00 16.88 170 ARG B C 1
ATOM 5507 O O . ARG B 1 170 ? 5.467 11.025 -2.629 1.00 16.65 170 ARG B O 1
ATOM 5515 N N . ILE B 1 171 ? 3.747 11.003 -4.098 1.00 16.49 171 ILE B N 1
ATOM 5516 C CA . ILE B 1 171 ? 3.200 9.702 -3.690 1.00 16.17 171 ILE B CA 1
ATOM 5517 C C . ILE B 1 171 ? 2.907 8.842 -4.920 1.00 15.98 171 ILE B C 1
ATOM 5518 O O . ILE B 1 171 ? 2.662 9.374 -6.007 1.00 16.33 171 ILE B O 1
ATOM 5523 N N . ALA B 1 172 ? 2.929 7.522 -4.741 1.00 15.64 172 ALA B N 1
ATOM 5524 C CA . ALA B 1 172 ? 2.569 6.589 -5.807 1.00 15.33 172 ALA B CA 1
ATOM 5525 C C . ALA B 1 172 ? 1.163 6.013 -5.600 1.00 14.84 172 ALA B C 1
ATOM 5526 O O . ALA B 1 172 ? 0.766 5.720 -4.471 1.00 14.46 172 ALA B O 1
ATOM 5528 N N . ILE B 1 173 ? 0.415 5.874 -6.695 1.00 14.92 173 ILE B N 1
ATOM 5529 C CA . ILE B 1 173 ? -0.853 5.131 -6.700 1.00 14.61 173 ILE B CA 1
ATOM 5530 C C . ILE B 1 173 ? -0.835 4.135 -7.864 1.00 14.52 173 ILE B C 1
ATOM 5531 O O . ILE B 1 173 ? -0.801 4.532 -9.034 1.00 14.79 173 ILE B O 1
ATOM 5536 N N . GLY B 1 174 ? -0.840 2.845 -7.538 1.00 14.17 174 GLY B N 1
ATOM 5537 C CA . GLY B 1 174 ? -0.890 1.794 -8.562 1.00 14.37 174 GLY B CA 1
ATOM 5538 C C . GLY B 1 174 ? -2.246 1.681 -9.238 1.00 14.60 174 GLY B C 1
ATOM 5539 O O . GLY B 1 174 ? -3.285 1.965 -8.627 1.00 14.72 174 GLY B O 1
ATOM 5540 N N . ALA B 1 175 ? -2.229 1.290 -10.514 1.00 14.74 175 ALA B N 1
ATOM 5541 C CA . ALA B 1 175 ? -3.447 1.011 -11.275 1.00 14.83 175 ALA B CA 1
ATOM 5542 C C . ALA B 1 175 ? -3.125 0.088 -12.454 1.00 14.98 175 ALA B C 1
ATOM 5543 O O . ALA B 1 175 ? -2.183 -0.713 -12.383 1.00 14.41 175 ALA B O 1
ATOM 5545 N N . LYS B 1 176 ? -3.911 0.192 -13.523 1.00 15.58 176 LYS B N 1
ATOM 5546 C CA . LYS B 1 176 ? -3.624 -0.491 -14.789 1.00 16.51 176 LYS B CA 1
ATOM 5547 C C . LYS B 1 176 ? -4.192 0.291 -15.976 1.00 17.31 176 LYS B C 1
ATOM 5548 O O . LYS B 1 176 ? -5.126 1.075 -15.810 1.00 17.56 176 LYS B O 1
ATOM 5554 N N . TYR B 1 177 ? -3.598 0.086 -17.151 1.00 18.01 177 TYR B N 1
ATOM 5555 C CA . TYR B 1 177 ? -4.186 0.480 -18.435 1.00 19.12 177 TYR B CA 1
ATOM 5556 C C . TYR B 1 177 ? -4.336 -0.818 -19.216 1.00 19.31 177 TYR B C 1
ATOM 5557 O O . TYR B 1 177 ? -3.332 -1.429 -19.595 1.00 19.38 177 TYR B O 1
ATOM 5566 N N . ASN B 1 178 ? -5.578 -1.243 -19.445 1.00 19.54 178 ASN B N 1
ATOM 5567 C CA . ASN B 1 178 ? -5.854 -2.546 -20.060 1.00 20.05 178 ASN B CA 1
ATOM 5568 C C . ASN B 1 178 ? -5.174 -3.673 -19.253 1.00 19.61 178 ASN B C 1
ATOM 5569 O O . ASN B 1 178 ? -5.433 -3.795 -18.053 1.00 19.61 178 ASN B O 1
ATOM 5574 N N . THR B 1 179 ? -4.292 -4.462 -19.865 1.00 19.60 179 THR B N 1
ATOM 5575 C CA . THR B 1 179 ? -3.598 -5.529 -19.113 1.00 19.10 179 THR B CA 1
ATOM 5576 C C . THR B 1 179 ? -2.230 -5.101 -18.554 1.00 18.44 179 THR B C 1
ATOM 5577 O O . THR B 1 179 ? -1.515 -5.912 -17.957 1.00 17.94 179 THR B O 1
ATOM 5581 N N . THR B 1 180 ? -1.879 -3.831 -18.748 1.00 18.28 180 THR B N 1
ATOM 5582 C CA . THR B 1 180 ? -0.591 -3.286 -18.314 1.00 17.77 180 THR B CA 1
ATOM 5583 C C . THR B 1 180 ? -0.677 -2.680 -16.909 1.00 17.07 180 THR B C 1
ATOM 5584 O O . THR B 1 180 ? -1.437 -1.738 -16.688 1.00 16.86 180 THR B O 1
ATOM 5588 N N . GLY B 1 181 ? 0.105 -3.216 -15.970 1.00 16.26 181 GLY B N 1
ATOM 5589 C CA . GLY B 1 181 ? 0.189 -2.648 -14.615 1.00 15.58 181 GLY B CA 1
ATOM 5590 C C . GLY B 1 181 ? 0.979 -1.350 -14.611 1.00 15.63 181 GLY B C 1
ATOM 5591 O O . GLY B 1 181 ? 1.980 -1.238 -15.312 1.00 15.76 181 GLY B O 1
ATOM 5592 N N . ILE B 1 182 ? 0.521 -0.363 -13.840 1.00 15.09 182 ILE B N 1
ATOM 5593 C CA . ILE B 1 182 ? 1.169 0.958 -13.803 1.00 15.47 182 ILE B CA 1
ATOM 5594 C C . ILE B 1 182 ? 1.275 1.523 -12.387 1.00 15.27 182 ILE B C 1
ATOM 5595 O O . ILE B 1 182 ? 0.541 1.113 -11.488 1.00 14.71 182 ILE B O 1
ATOM 5600 N N . ALA B 1 183 ? 2.201 2.464 -12.202 1.00 15.50 183 ALA B N 1
ATOM 5601 C CA . ALA B 1 183 ? 2.256 3.269 -10.987 1.00 15.44 183 ALA B CA 1
ATOM 5602 C C . ALA B 1 183 ? 2.251 4.749 -11.364 1.00 15.81 183 ALA B C 1
ATOM 5603 O O . ALA B 1 183 ? 3.205 5.252 -11.966 1.00 16.33 183 ALA B O 1
ATOM 5605 N N . MET B 1 184 ? 1.149 5.424 -11.042 1.00 15.75 184 MET B N 1
ATOM 5606 C CA . MET B 1 184 ? 1.023 6.867 -11.224 1.00 16.37 184 MET B CA 1
ATOM 5607 C C . MET B 1 184 ? 1.703 7.587 -10.063 1.00 16.27 184 MET B C 1
ATOM 5608 O O . MET B 1 184 ? 1.844 7.023 -8.974 1.00 15.91 184 MET B O 1
ATOM 5613 N N . VAL B 1 185 ? 2.108 8.832 -10.298 1.00 16.69 185 VAL B N 1
ATOM 5614 C CA . VAL B 1 185 ? 2.672 9.679 -9.250 1.00 16.82 185 VAL B CA 1
ATOM 5615 C C . VAL B 1 185 ? 1.914 11.007 -9.155 1.00 17.15 185 VAL B C 1
ATOM 5616 O O . VAL B 1 185 ? 1.661 11.664 -10.174 1.00 17.08 185 VAL B O 1
ATOM 5620 N N . TYR B 1 186 ? 1.553 11.383 -7.927 1.00 17.12 186 TYR B N 1
ATOM 5621 C CA . TYR B 1 186 ? 0.925 12.676 -7.642 1.00 17.52 186 TYR B CA 1
ATOM 5622 C C . TYR B 1 186 ? 1.853 13.538 -6.791 1.00 17.98 186 TYR B C 1
ATOM 5623 O O . TYR B 1 186 ? 2.568 13.016 -5.932 1.00 17.56 186 TYR B O 1
ATOM 5632 N N . GLU B 1 187 ? 1.836 14.849 -7.034 1.00 18.86 187 GLU B N 1
ATOM 5633 C CA . GLU B 1 187 ? 2.590 15.810 -6.218 1.00 19.63 187 GLU B CA 1
ATOM 5634 C C . GLU B 1 187 ? 1.677 16.613 -5.292 1.00 20.02 187 GLU B C 1
ATOM 5635 O O . GLU B 1 187 ? 0.522 16.889 -5.627 1.00 19.90 187 GLU B O 1
ATOM 5641 N N . THR B 1 188 ? 2.214 16.992 -4.132 1.00 20.35 188 THR B N 1
ATOM 5642 C CA . THR B 1 188 ? 1.473 17.776 -3.143 1.00 20.98 188 THR B CA 1
ATOM 5643 C C . THR B 1 188 ? 2.415 18.599 -2.267 1.00 21.75 188 THR B C 1
ATOM 5644 O O . THR B 1 188 ? 3.572 18.224 -2.059 1.00 21.75 188 THR B O 1
ATOM 5648 N N . LYS B 1 189 ? 1.911 19.718 -1.756 1.00 22.85 189 LYS B N 1
ATOM 5649 C CA . LYS B 1 189 ? 2.640 20.500 -0.762 1.00 24.03 189 LYS B CA 1
ATOM 5650 C C . LYS B 1 189 ? 1.992 20.420 0.625 1.00 24.14 189 LYS B C 1
ATOM 5651 O O . LYS B 1 189 ? 2.640 20.728 1.633 1.00 24.90 189 LYS B O 1
ATOM 5657 N N . ASP B 1 190 ? 0.730 19.995 0.678 1.00 23.69 190 ASP B N 1
ATOM 5658 C CA . ASP B 1 190 ? -0.038 20.036 1.928 1.00 23.85 190 ASP B CA 1
ATOM 5659 C C . ASP B 1 190 ? -0.784 18.748 2.291 1.00 23.11 190 ASP B C 1
ATOM 5660 O O . ASP B 1 190 ? -1.388 18.663 3.362 1.00 22.89 190 ASP B O 1
ATOM 5665 N N . PHE B 1 191 ? -0.734 17.761 1.394 1.00 22.79 191 PHE B N 1
ATOM 5666 C CA . PHE B 1 191 ? -1.429 16.470 1.554 1.00 22.35 191 PHE B CA 1
ATOM 5667 C C . PHE B 1 191 ? -2.954 16.593 1.563 1.00 22.42 191 PHE B C 1
ATOM 5668 O O . PHE B 1 191 ? -3.667 15.694 2.020 1.00 22.02 191 PHE B O 1
ATOM 5676 N N . LYS B 1 192 ? -3.432 17.711 1.019 1.00 23.27 192 LYS B N 1
ATOM 5677 C CA . LYS B 1 192 ? -4.856 18.010 0.909 1.00 23.74 192 LYS B CA 1
ATOM 5678 C C . LYS B 1 192 ? -5.267 18.204 -0.558 1.00 24.25 192 LYS B C 1
ATOM 5679 O O . LYS B 1 192 ? -6.399 17.890 -0.933 1.00 24.81 192 LYS B O 1
ATOM 5685 N N . SER B 1 193 ? -4.344 18.721 -1.375 1.00 24.45 193 SER B N 1
ATOM 5686 C CA . SER B 1 193 ? -4.545 18.878 -2.823 1.00 24.83 193 SER B CA 1
ATOM 5687 C C . SER B 1 193 ? -3.449 18.136 -3.577 1.00 24.20 193 SER B C 1
ATOM 5688 O O . SER B 1 193 ? -2.277 18.237 -3.213 1.00 24.27 193 SER B O 1
ATOM 5691 N N . PHE B 1 194 ? -3.830 17.410 -4.630 1.00 23.42 194 PHE B N 1
ATOM 5692 C CA . PHE B 1 194 ? -2.889 16.577 -5.395 1.00 22.94 194 PHE B CA 1
ATOM 5693 C C . PHE B 1 194 ? -2.915 16.857 -6.902 1.00 23.15 194 PHE B C 1
ATOM 5694 O O . PHE B 1 194 ? -3.977 17.114 -7.472 1.00 23.58 194 PHE B O 1
ATOM 5702 N N . LYS B 1 195 ? -1.740 16.799 -7.532 1.00 22.84 195 LYS B N 1
ATOM 5703 C CA . LYS B 1 195 ? -1.595 17.003 -8.977 1.00 23.03 195 LYS B CA 1
ATOM 5704 C C . LYS B 1 195 ? -0.948 15.782 -9.646 1.00 22.14 195 LYS B C 1
ATOM 5705 O O . LYS B 1 195 ? 0.125 15.338 -9.231 1.00 21.49 195 LYS B O 1
ATOM 5711 N N . LEU B 1 196 ? -1.604 15.252 -10.680 1.00 21.55 196 LEU B N 1
ATOM 5712 C CA . LEU B 1 196 ? -1.111 14.074 -11.402 1.00 21.19 196 LEU B CA 1
ATOM 5713 C C . LEU B 1 196 ? 0.012 14.426 -12.373 1.00 21.74 196 LEU B C 1
ATOM 5714 O O . LEU B 1 196 ? -0.147 15.306 -13.222 1.00 22.22 196 LEU B O 1
ATOM 5719 N N . LEU B 1 197 ? 1.138 13.728 -12.251 1.00 21.51 197 LEU B N 1
ATOM 5720 C CA . LEU B 1 197 ? 2.265 13.931 -13.163 1.00 22.41 197 LEU B CA 1
ATOM 5721 C C . LEU B 1 197 ? 2.058 13.179 -14.477 1.00 22.68 197 LEU B C 1
ATOM 5722 O O . LEU B 1 197 ? 1.475 12.090 -14.498 1.00 22.00 197 LEU B O 1
ATOM 5727 N N . GLU B 1 198 ? 2.535 13.770 -15.569 1.00 23.87 198 GLU B N 1
ATOM 5728 C CA . GLU B 1 198 ? 2.405 13.169 -16.900 1.00 24.79 198 GLU B CA 1
ATOM 5729 C C . GLU B 1 198 ? 3.198 11.873 -17.051 1.00 24.22 198 GLU B C 1
ATOM 5730 O O . GLU B 1 198 ? 2.761 10.953 -17.747 1.00 24.02 198 GLU B O 1
ATOM 5736 N N . GLU B 1 199 ? 4.357 11.807 -16.400 1.00 23.92 199 GLU B N 1
ATOM 5737 C CA . GLU B 1 199 ? 5.224 10.634 -16.484 1.00 23.87 199 GLU B CA 1
ATOM 5738 C C . GLU B 1 199 ? 4.904 9.612 -15.397 1.00 22.39 199 GLU B C 1
ATOM 5739 O O . GLU B 1 199 ? 4.947 9.925 -14.202 1.00 21.94 199 GLU B O 1
ATOM 5745 N N . LEU B 1 200 ? 4.597 8.388 -15.821 1.00 21.47 200 LEU B N 1
ATOM 5746 C CA . LEU B 1 200 ? 4.415 7.277 -14.891 1.00 20.33 200 LEU B CA 1
ATOM 5747 C C . LEU B 1 200 ? 5.746 6.939 -14.231 1.00 20.01 200 LEU B C 1
ATOM 5748 O O . LEU B 1 200 ? 6.808 7.126 -14.832 1.00 20.38 200 LEU B O 1
ATOM 5753 N N . LEU B 1 201 ? 5.681 6.457 -12.992 1.00 19.08 201 LEU B N 1
ATOM 5754 C CA . LEU B 1 201 ? 6.853 5.928 -12.302 1.00 18.87 201 LEU B CA 1
ATOM 5755 C C . LEU B 1 201 ? 7.427 4.748 -13.088 1.00 18.78 201 LEU B C 1
ATOM 5756 O O . LEU B 1 201 ? 8.624 4.714 -13.378 1.00 19.55 201 LEU B O 1
ATOM 5761 N N . HIS B 1 202 ? 6.556 3.799 -13.435 1.00 18.33 202 HIS B N 1
ATOM 5762 C CA . HIS B 1 202 ? 6.910 2.646 -14.260 1.00 18.18 202 HIS B CA 1
ATOM 5763 C C . HIS B 1 202 ? 5.644 1.920 -14.723 1.00 17.97 202 HIS B C 1
ATOM 5764 O O . HIS B 1 202 ? 4.545 2.178 -14.218 1.00 17.54 202 HIS B O 1
ATOM 5771 N N . ALA B 1 203 ? 5.806 1.043 -15.709 1.00 18.13 203 ALA B N 1
ATOM 5772 C CA . ALA B 1 203 ? 4.727 0.192 -16.214 1.00 17.93 203 ALA B CA 1
ATOM 5773 C C . ALA B 1 203 ? 5.313 -1.116 -16.725 1.00 17.95 203 ALA B C 1
ATOM 5774 O O . ALA B 1 203 ? 6.426 -1.132 -17.254 1.00 18.75 203 ALA B O 1
ATOM 5776 N N . VAL B 1 204 ? 4.569 -2.211 -16.561 1.00 17.51 204 VAL B N 1
ATOM 5777 C CA . VAL B 1 204 ? 4.991 -3.526 -17.060 1.00 17.57 204 VAL B CA 1
ATOM 5778 C C . VAL B 1 204 ? 3.807 -4.223 -17.732 1.00 17.99 204 VAL B C 1
ATOM 5779 O O . VAL B 1 204 ? 2.760 -4.397 -17.110 1.00 16.80 204 VAL B O 1
ATOM 5783 N N . PRO B 1 205 ? 3.962 -4.613 -19.012 1.00 19.15 205 PRO B N 1
ATOM 5784 C CA . PRO B 1 205 ? 2.862 -5.281 -19.717 1.00 19.90 205 PRO B CA 1
ATOM 5785 C C . PRO B 1 205 ? 2.479 -6.642 -19.124 1.00 19.78 205 PRO B C 1
ATOM 5786 O O . PRO B 1 205 ? 3.318 -7.323 -18.523 1.00 19.56 205 PRO B O 1
ATOM 5790 N N . ASP B 1 206 ? 1.202 -6.995 -19.282 1.00 20.33 206 ASP B N 1
ATOM 5791 C CA . ASP B 1 206 ? 0.661 -8.323 -18.966 1.00 20.78 206 ASP B CA 1
ATOM 5792 C C . ASP B 1 206 ? 0.733 -8.740 -17.491 1.00 20.05 206 ASP B C 1
ATOM 5793 O O . ASP B 1 206 ? 0.859 -9.927 -17.189 1.00 20.52 206 ASP B O 1
ATOM 5798 N N . THR B 1 207 ? 0.649 -7.770 -16.580 1.00 19.41 207 THR B N 1
ATOM 5799 C CA . THR B 1 207 ? 0.630 -8.065 -15.140 1.00 18.53 207 THR B CA 1
ATOM 5800 C C . THR B 1 207 ? -0.744 -7.848 -14.514 1.00 18.08 207 THR B C 1
ATOM 5801 O O . THR B 1 207 ? -1.050 -8.421 -13.464 1.00 17.96 207 THR B O 1
ATOM 5805 N N . GLY B 1 208 ? -1.564 -7.015 -15.153 1.00 18.05 208 GLY B N 1
ATOM 5806 C CA . GLY B 1 208 ? -2.836 -6.592 -14.562 1.00 17.28 208 GLY B CA 1
ATOM 5807 C C . GLY B 1 208 ? -2.632 -5.562 -13.460 1.00 16.77 208 GLY B C 1
ATOM 5808 O O . GLY B 1 208 ? -1.545 -4.999 -13.324 1.00 16.57 208 GLY B O 1
ATOM 5809 N N . LEU B 1 209 ? -3.684 -5.325 -12.672 1.00 16.08 209 LEU B N 1
ATOM 5810 C CA . LEU B 1 209 ? -3.685 -4.297 -11.616 1.00 15.74 209 LEU B CA 1
ATOM 5811 C C . LEU B 1 209 ? -2.537 -4.404 -10.604 1.00 15.26 209 LEU B C 1
ATOM 5812 O O . LEU B 1 209 ? -2.275 -5.482 -10.059 1.00 15.12 209 LEU B O 1
ATOM 5817 N N . TRP B 1 210 ? -1.873 -3.272 -10.366 1.00 15.07 210 TRP B N 1
ATOM 5818 C CA . TRP B 1 210 ? -0.910 -3.121 -9.275 1.00 15.13 210 TRP B CA 1
ATOM 5819 C C . TRP B 1 210 ? -1.605 -2.506 -8.058 1.00 15.13 210 TRP B C 1
ATOM 5820 O O . TRP B 1 210 ? -2.102 -1.379 -8.134 1.00 15.54 210 TRP B O 1
ATOM 5831 N N . GLU B 1 211 ? -1.639 -3.249 -6.952 1.00 15.25 211 GLU B N 1
ATOM 5832 C CA . GLU B 1 211 ? -2.101 -2.738 -5.655 1.00 15.57 211 GLU B CA 1
ATOM 5833 C C . GLU B 1 211 ? -0.906 -2.427 -4.751 1.00 15.35 211 GLU B C 1
ATOM 5834 O O . GLU B 1 211 ? 0.203 -2.922 -4.983 1.00 15.00 211 GLU B O 1
ATOM 5840 N N . CYS B 1 212 ? -1.135 -1.602 -3.729 1.00 15.27 212 CYS B N 1
ATOM 5841 C CA . CYS B 1 212 ? -0.190 -1.438 -2.618 1.00 15.73 212 CYS B CA 1
ATOM 5842 C C . CYS B 1 212 ? 1.254 -1.206 -3.083 1.00 15.18 212 CYS B C 1
ATOM 5843 O O . CYS B 1 212 ? 2.180 -1.887 -2.626 1.00 15.27 212 CYS B O 1
ATOM 5846 N N . VAL B 1 213 ? 1.445 -0.247 -3.990 1.00 14.89 213 VAL B N 1
ATOM 5847 C CA . VAL B 1 213 ? 2.780 0.050 -4.534 1.00 15.27 213 VAL B CA 1
ATOM 5848 C C . VAL B 1 213 ? 3.699 0.680 -3.475 1.00 15.37 213 VAL B C 1
ATOM 5849 O O . VAL B 1 213 ? 3.277 1.568 -2.733 1.00 15.89 213 VAL B O 1
ATOM 5853 N N . ASP B 1 214 ? 4.946 0.206 -3.413 1.00 15.57 214 ASP B N 1
ATOM 5854 C CA . ASP B 1 214 ? 5.943 0.692 -2.454 1.00 15.76 214 ASP B CA 1
ATOM 5855 C C . ASP B 1 214 ? 7.219 1.053 -3.224 1.00 16.07 214 ASP B C 1
ATOM 5856 O O . ASP B 1 214 ? 7.707 0.253 -4.036 1.00 16.09 214 ASP B O 1
ATOM 5861 N N . LEU B 1 215 ? 7.726 2.267 -3.008 1.00 15.74 215 LEU B N 1
ATOM 5862 C CA . LEU B 1 215 ? 9.008 2.699 -3.580 1.00 15.89 215 LEU B CA 1
ATOM 5863 C C . LEU B 1 215 ? 9.918 3.170 -2.452 1.00 15.90 215 LEU B C 1
ATOM 5864 O O . LEU B 1 215 ? 9.557 4.087 -1.719 1.00 16.41 215 LEU B O 1
ATOM 5869 N N . TYR B 1 216 ? 11.098 2.559 -2.318 1.00 15.73 216 TYR B N 1
ATOM 5870 C CA . TYR B 1 216 ? 12.022 2.920 -1.233 1.00 15.77 216 TYR B CA 1
ATOM 5871 C C . TYR B 1 216 ? 13.503 2.701 -1.557 1.00 16.33 216 TYR B C 1
ATOM 5872 O O . TYR B 1 216 ? 13.844 1.810 -2.339 1.00 16.14 216 TYR B O 1
ATOM 5881 N N . PRO B 1 217 ? 14.389 3.520 -0.953 1.00 16.72 217 PRO B N 1
ATOM 5882 C CA . PRO B 1 217 ? 15.824 3.385 -1.195 1.00 17.75 217 PRO B CA 1
ATOM 5883 C C . PRO B 1 217 ? 16.470 2.299 -0.331 1.00 17.88 217 PRO B C 1
ATOM 5884 O O . PRO B 1 217 ? 16.012 2.041 0.788 1.00 17.68 217 PRO B O 1
ATOM 5888 N N . VAL B 1 218 ? 17.519 1.672 -0.866 1.00 18.52 218 VAL B N 1
ATOM 5889 C CA . VAL B 1 218 ? 18.349 0.716 -0.119 1.00 18.82 218 VAL B CA 1
ATOM 5890 C C . VAL B 1 218 ? 19.828 1.030 -0.365 1.00 20.07 218 VAL B C 1
ATOM 5891 O O . VAL B 1 218 ? 20.197 1.481 -1.451 1.00 20.39 218 VAL B O 1
ATOM 5895 N N . SER B 1 219 ? 20.661 0.797 0.647 1.00 20.76 219 SER B N 1
ATOM 5896 C CA . SER B 1 219 ? 22.095 1.076 0.550 1.00 22.54 219 SER B CA 1
ATOM 5897 C C . SER B 1 219 ? 22.852 -0.063 -0.131 1.00 23.27 219 SER B C 1
ATOM 5898 O O . SER B 1 219 ? 22.521 -1.236 0.055 1.00 22.65 219 SER B O 1
ATOM 5901 N N . THR B 1 220 ? 23.870 0.291 -0.915 1.00 24.96 220 THR B N 1
ATOM 5902 C CA . THR B 1 220 ? 24.749 -0.699 -1.545 1.00 26.41 220 THR B CA 1
ATOM 5903 C C . THR B 1 220 ? 25.944 -1.021 -0.641 1.00 27.90 220 THR B C 1
ATOM 5904 O O . THR B 1 220 ? 26.731 -1.929 -0.935 1.00 28.54 220 THR B O 1
ATOM 5908 N N . THR B 1 221 ? 26.067 -0.267 0.453 1.00 28.99 221 THR B N 1
ATOM 5909 C CA . THR B 1 221 ? 27.130 -0.455 1.447 1.00 30.71 221 THR B CA 1
ATOM 5910 C C . THR B 1 221 ? 26.557 -0.415 2.867 1.00 30.63 221 THR B C 1
ATOM 5911 O O . THR B 1 221 ? 25.514 0.189 3.105 1.00 30.42 221 THR B O 1
ATOM 5915 N N . GLY B 1 222 ? 27.245 -1.051 3.812 1.00 31.46 222 GLY B N 1
ATOM 5916 C CA . GLY B 1 222 ? 26.789 -1.068 5.205 1.00 31.16 222 GLY B CA 1
ATOM 5917 C C . GLY B 1 222 ? 25.564 -1.939 5.438 1.00 30.18 222 GLY B C 1
ATOM 5918 O O . GLY B 1 222 ? 25.122 -2.659 4.541 1.00 30.07 222 GLY B O 1
ATOM 5919 N N . GLU B 1 223 ? 25.007 -1.865 6.643 1.00 29.47 223 GLU B N 1
ATOM 5920 C CA . GLU B 1 223 ? 23.926 -2.767 7.040 1.00 28.43 223 GLU B CA 1
ATOM 5921 C C . GLU B 1 223 ? 22.738 -2.071 7.706 1.00 26.72 223 GLU B C 1
ATOM 5922 O O . GLU B 1 223 ? 22.026 -2.669 8.519 1.00 25.84 223 GLU B O 1
ATOM 5928 N N . LYS B 1 224 ? 22.520 -0.809 7.346 1.00 25.74 224 LYS B N 1
ATOM 5929 C CA . LYS B 1 224 ? 21.392 -0.041 7.869 1.00 24.32 224 LYS B CA 1
ATOM 5930 C C . LYS B 1 224 ? 20.328 0.197 6.799 1.00 23.00 224 LYS B C 1
ATOM 5931 O O . LYS B 1 224 ? 20.626 0.245 5.604 1.00 22.77 224 LYS B O 1
ATOM 5937 N N . GLY B 1 225 ? 19.082 0.342 7.234 1.00 21.63 225 GLY B N 1
ATOM 5938 C CA . GLY B 1 225 ? 18.018 0.794 6.349 1.00 20.65 225 GLY B CA 1
ATOM 5939 C C . GLY B 1 225 ? 18.179 2.280 6.075 1.00 20.91 225 GLY B C 1
ATOM 5940 O O . GLY B 1 225 ? 18.970 2.963 6.739 1.00 21.11 225 GLY B O 1
ATOM 5941 N N . LEU B 1 226 ? 17.437 2.782 5.092 1.00 20.49 226 LEU B N 1
ATOM 5942 C CA . LEU B 1 226 ? 17.503 4.194 4.717 1.00 20.93 226 LEU B CA 1
ATOM 5943 C C . LEU B 1 226 ? 16.143 4.865 4.840 1.00 20.60 226 LEU B C 1
ATOM 5944 O O . LEU B 1 226 ? 15.116 4.255 4.546 1.00 20.25 226 LEU B O 1
ATOM 5949 N N . GLU B 1 227 ? 16.156 6.122 5.277 1.00 21.11 227 GLU B N 1
ATOM 5950 C CA . GLU B 1 227 ? 14.956 6.950 5.354 1.00 21.31 227 GLU B CA 1
ATOM 5951 C C . GLU B 1 227 ? 14.384 7.118 3.942 1.00 20.67 227 GLU B C 1
ATOM 5952 O O . GLU B 1 227 ? 15.137 7.190 2.971 1.00 20.97 227 GLU B O 1
ATOM 5958 N N . THR B 1 228 ? 13.059 7.177 3.837 1.00 19.99 228 THR B N 1
ATOM 5959 C CA . THR B 1 228 ? 12.356 7.081 2.548 1.00 19.88 228 THR B CA 1
ATOM 5960 C C . THR B 1 228 ? 12.770 8.105 1.469 1.00 20.37 228 THR B C 1
ATOM 5961 O O . THR B 1 228 ? 12.722 7.802 0.272 1.00 19.90 228 THR B O 1
ATOM 5965 N N . SER B 1 229 ? 13.197 9.294 1.892 1.00 21.02 229 SER B N 1
ATOM 5966 C CA . SER B 1 229 ? 13.543 10.375 0.954 1.00 21.95 229 SER B CA 1
ATOM 5967 C C . SER B 1 229 ? 15.016 10.405 0.506 1.00 23.21 229 SER B C 1
ATOM 5968 O O . SER B 1 229 ? 15.398 11.240 -0.323 1.00 23.80 229 SER B O 1
ATOM 5971 N N . VAL B 1 230 ? 15.829 9.498 1.047 1.00 23.83 230 VAL B N 1
ATOM 5972 C CA . VAL B 1 230 ? 17.264 9.441 0.740 1.00 25.33 230 VAL B CA 1
ATOM 5973 C C . VAL B 1 230 ? 17.515 9.079 -0.730 1.00 26.34 230 VAL B C 1
ATOM 5974 O O . VAL B 1 230 ? 16.907 8.152 -1.265 1.00 25.44 230 VAL B O 1
ATOM 5978 N N . ASN B 1 231 ? 18.403 9.831 -1.378 1.00 28.31 231 ASN B N 1
ATOM 5979 C CA . ASN B 1 231 ? 18.827 9.523 -2.743 1.00 29.96 231 ASN B CA 1
ATOM 5980 C C . ASN B 1 231 ? 20.277 9.954 -2.944 1.00 31.48 231 ASN B C 1
ATOM 5981 O O . ASN B 1 231 ? 20.800 10.763 -2.174 1.00 32.28 231 ASN B O 1
ATOM 5986 N N . GLY B 1 232 ? 20.928 9.396 -3.962 1.00 32.51 232 GLY B N 1
ATOM 5987 C CA . GLY B 1 232 ? 22.334 9.697 -4.238 1.00 34.40 232 GLY B CA 1
ATOM 5988 C C . GLY B 1 232 ? 23.051 8.572 -4.966 1.00 35.22 232 GLY B C 1
ATOM 5989 O O . GLY B 1 232 ? 22.400 7.694 -5.545 1.00 34.68 232 GLY B O 1
ATOM 5990 N N . PRO B 1 233 ? 24.401 8.582 -4.929 1.00 36.54 233 PRO B N 1
ATOM 5991 C CA . PRO B 1 233 ? 25.261 7.680 -5.708 1.00 36.98 233 PRO B CA 1
ATOM 5992 C C . PRO B 1 233 ? 25.273 6.224 -5.233 1.00 36.23 233 PRO B C 1
ATOM 5993 O O . PRO B 1 233 ? 25.158 5.315 -6.059 1.00 36.38 233 PRO B O 1
ATOM 5997 N N . LYS B 1 234 ? 25.421 6.006 -3.924 1.00 35.76 234 LYS B N 1
ATOM 5998 C CA . LYS B 1 234 ? 25.441 4.652 -3.348 1.00 34.72 234 LYS B CA 1
ATOM 5999 C C . LYS B 1 234 ? 24.029 4.155 -2.994 1.00 32.78 234 LYS B C 1
ATOM 6000 O O . LYS B 1 234 ? 23.851 3.345 -2.067 1.00 32.32 234 LYS B O 1
ATOM 6006 N N . VAL B 1 235 ? 23.032 4.637 -3.739 1.00 31.36 235 VAL B N 1
ATOM 6007 C CA . VAL B 1 235 ? 21.621 4.337 -3.460 1.00 28.93 235 VAL B CA 1
ATOM 6008 C C . VAL B 1 235 ? 20.925 3.651 -4.641 1.00 27.68 235 VAL B C 1
ATOM 6009 O O . VAL B 1 235 ? 20.968 4.144 -5.773 1.00 28.14 235 VAL B O 1
ATOM 6013 N N . LYS B 1 236 ? 20.291 2.512 -4.369 1.00 25.36 236 LYS B N 1
ATOM 6014 C CA . LYS B 1 236 ? 19.383 1.880 -5.325 1.00 23.84 236 LYS B CA 1
ATOM 6015 C C . LYS B 1 236 ? 17.961 1.962 -4.779 1.00 21.89 236 LYS B C 1
ATOM 6016 O O . LYS B 1 236 ? 17.768 2.241 -3.596 1.00 21.66 236 LYS B O 1
ATOM 6022 N N . HIS B 1 237 ? 16.971 1.738 -5.639 1.00 20.33 237 HIS B N 1
ATOM 6023 C CA . HIS B 1 237 ? 15.569 1.770 -5.215 1.00 18.70 237 HIS B CA 1
ATOM 6024 C C . HIS B 1 237 ? 14.858 0.458 -5.517 1.00 17.63 237 HIS B C 1
ATOM 6025 O O . HIS B 1 237 ? 14.984 -0.085 -6.619 1.00 17.67 237 HIS B O 1
ATOM 6032 N N . VAL B 1 238 ? 14.115 -0.047 -4.534 1.00 16.47 238 VAL B N 1
ATOM 6033 C CA . VAL B 1 238 ? 13.215 -1.175 -4.752 1.00 15.61 238 VAL B CA 1
ATOM 6034 C C . VAL B 1 238 ? 11.861 -0.628 -5.185 1.00 15.24 238 VAL B C 1
ATOM 6035 O O . VAL B 1 238 ? 11.358 0.323 -4.586 1.00 15.68 238 VAL B O 1
ATOM 6039 N N . LEU B 1 239 ? 11.294 -1.203 -6.245 1.00 14.90 239 LEU B N 1
ATOM 6040 C CA . LEU B 1 239 ? 9.885 -0.982 -6.575 1.00 14.49 239 LEU B CA 1
ATOM 6041 C C . LEU B 1 239 ? 9.124 -2.280 -6.337 1.00 13.94 239 LEU B C 1
ATOM 6042 O O . LEU B 1 239 ? 9.525 -3.336 -6.830 1.00 13.99 239 LEU B O 1
ATOM 6047 N N . LYS B 1 240 ? 8.037 -2.190 -5.572 1.00 13.53 240 LYS B N 1
ATOM 6048 C CA . LYS B 1 240 ? 7.226 -3.351 -5.202 1.00 13.39 240 LYS B CA 1
ATOM 6049 C C . LYS B 1 240 ? 5.763 -3.118 -5.558 1.00 13.45 240 LYS B C 1
ATOM 6050 O O . LYS B 1 240 ? 5.251 -2.003 -5.411 1.00 13.74 240 LYS B O 1
ATOM 6056 N N . ALA B 1 241 ? 5.091 -4.174 -6.014 1.00 13.39 241 ALA B N 1
ATOM 6057 C CA . ALA B 1 241 ? 3.635 -4.125 -6.210 1.00 13.34 241 ALA B CA 1
ATOM 6058 C C . ALA B 1 241 ? 2.956 -5.407 -5.752 1.00 13.27 241 ALA B C 1
ATOM 6059 O O . ALA B 1 241 ? 3.503 -6.498 -5.902 1.00 13.39 241 ALA B O 1
ATOM 6061 N N . SER B 1 242 ? 1.763 -5.260 -5.180 1.00 12.99 242 SER B N 1
ATOM 6062 C CA . SER B 1 242 ? 0.889 -6.398 -4.931 1.00 13.35 242 SER B CA 1
ATOM 6063 C C . SER B 1 242 ? 0.112 -6.688 -6.211 1.00 13.99 242 SER B C 1
ATOM 6064 O O . SER B 1 242 ? -0.647 -5.845 -6.698 1.00 13.82 242 SER B O 1
ATOM 6067 N N . ILE B 1 243 ? 0.326 -7.876 -6.766 1.00 14.51 243 ILE B N 1
ATOM 6068 C CA . ILE B 1 243 ? -0.261 -8.235 -8.051 1.00 15.29 243 ILE B CA 1
ATOM 6069 C C . ILE B 1 243 ? -1.636 -8.868 -7.805 1.00 15.80 243 ILE B C 1
ATOM 6070 O O . ILE B 1 243 ? -1.736 -10.034 -7.409 1.00 15.79 243 ILE B O 1
ATOM 6075 N N . ASP B 1 244 ? -2.685 -8.066 -8.013 1.00 16.31 244 ASP B N 1
ATOM 6076 C CA . ASP B 1 244 ? -4.068 -8.429 -7.659 1.00 17.08 244 ASP B CA 1
ATOM 6077 C C . ASP B 1 244 ? -4.541 -9.760 -8.239 1.00 17.27 244 ASP B C 1
ATOM 6078 O O . ASP B 1 244 ? -5.143 -10.566 -7.529 1.00 17.11 244 ASP B O 1
ATOM 6083 N N . GLU B 1 245 ? -4.264 -9.994 -9.520 1.00 17.99 245 GLU B N 1
ATOM 6084 C CA . GLU B 1 245 ? -4.747 -11.206 -10.188 1.00 18.69 245 GLU B CA 1
ATOM 6085 C C . GLU B 1 245 ? -4.154 -12.489 -9.596 1.00 18.76 245 GLU B C 1
ATOM 6086 O O . GLU B 1 245 ? -4.762 -13.560 -9.697 1.00 19.19 245 GLU B O 1
ATOM 6092 N N . GLN B 1 246 ? -2.985 -12.366 -8.967 1.00 18.29 246 GLN B N 1
ATOM 6093 C CA . GLN B 1 246 ? -2.275 -13.506 -8.369 1.00 18.17 246 GLN B CA 1
ATOM 6094 C C . GLN B 1 246 ? -2.370 -13.584 -6.844 1.00 17.79 246 GLN B C 1
ATOM 6095 O O . GLN B 1 246 ? -2.105 -14.643 -6.261 1.00 17.60 246 GLN B O 1
ATOM 6101 N N . GLN B 1 247 ? -2.725 -12.467 -6.208 1.00 17.37 247 GLN B N 1
ATOM 6102 C CA . GLN B 1 247 ? -2.667 -12.321 -4.744 1.00 16.68 247 GLN B CA 1
ATOM 6103 C C . GLN B 1 247 ? -1.270 -12.672 -4.195 1.00 16.27 247 GLN B C 1
ATOM 6104 O O . GLN B 1 247 ? -1.128 -13.371 -3.184 1.00 16.00 247 GLN B O 1
ATOM 6110 N N . ARG B 1 248 ? -0.247 -12.161 -4.882 1.00 15.64 248 ARG B N 1
ATOM 6111 C CA . ARG B 1 248 ? 1.157 -12.348 -4.508 1.00 15.40 248 ARG B CA 1
ATOM 6112 C C . ARG B 1 248 ? 1.903 -11.024 -4.653 1.00 14.88 248 ARG B C 1
ATOM 6113 O O . ARG B 1 248 ? 1.527 -10.191 -5.486 1.00 14.94 248 ARG B O 1
ATOM 6121 N N . ASP B 1 249 ? 2.958 -10.845 -3.854 1.00 14.17 249 ASP B N 1
ATOM 6122 C CA . ASP B 1 249 ? 3.778 -9.625 -3.873 1.00 13.92 249 ASP B CA 1
ATOM 6123 C C . ASP B 1 249 ? 5.087 -9.814 -4.632 1.00 13.90 249 ASP B C 1
ATOM 6124 O O . ASP B 1 249 ? 5.847 -10.747 -4.353 1.00 14.11 249 ASP B O 1
ATOM 6129 N N . TYR B 1 250 ? 5.349 -8.916 -5.580 1.00 13.61 250 TYR B N 1
ATOM 6130 C CA . TYR B 1 250 ? 6.572 -8.952 -6.389 1.00 13.66 250 TYR B CA 1
ATOM 6131 C C . TYR B 1 250 ? 7.389 -7.669 -6.219 1.00 13.93 250 TYR B C 1
ATOM 6132 O O . TYR B 1 250 ? 6.829 -6.590 -6.015 1.00 13.86 250 TYR B O 1
ATOM 6141 N N . TYR B 1 251 ? 8.711 -7.784 -6.312 1.00 13.77 251 TYR B N 1
ATOM 6142 C CA . TYR B 1 251 ? 9.586 -6.613 -6.253 1.00 14.13 251 TYR B CA 1
ATOM 6143 C C . TYR B 1 251 ? 10.674 -6.690 -7.315 1.00 14.49 251 TYR B C 1
ATOM 6144 O O . TYR B 1 251 ? 10.922 -7.755 -7.887 1.00 14.82 251 TYR B O 1
ATOM 6153 N N . ALA B 1 252 ? 11.320 -5.554 -7.566 1.00 14.96 252 ALA B N 1
ATOM 6154 C CA . ALA B 1 252 ? 12.519 -5.514 -8.401 1.00 15.23 252 ALA B CA 1
ATOM 6155 C C . ALA B 1 252 ? 13.485 -4.438 -7.913 1.00 15.65 252 ALA B C 1
ATOM 6156 O O . ALA B 1 252 ? 13.085 -3.477 -7.245 1.00 15.43 252 ALA B O 1
ATOM 6158 N N . ILE B 1 253 ? 14.759 -4.612 -8.252 1.00 16.42 253 ILE B N 1
ATOM 6159 C CA . ILE B 1 253 ? 15.818 -3.686 -7.859 1.00 17.11 253 ILE B CA 1
ATOM 6160 C C . ILE B 1 253 ? 16.209 -2.813 -9.052 1.00 17.91 253 ILE B C 1
ATOM 6161 O O . ILE B 1 253 ? 16.406 -3.315 -10.158 1.00 18.31 253 ILE B O 1
ATOM 6166 N N . GLY B 1 254 ? 16.303 -1.506 -8.825 1.00 18.40 254 GLY B N 1
ATOM 6167 C CA . GLY B 1 254 ? 16.651 -0.573 -9.891 1.00 19.40 254 GLY B CA 1
ATOM 6168 C C . GLY B 1 254 ? 17.091 0.780 -9.377 1.00 20.26 254 GLY B C 1
ATOM 6169 O O . GLY B 1 254 ? 17.651 0.890 -8.281 1.00 20.16 254 GLY B O 1
ATOM 6170 N N . THR B 1 255 ? 16.847 1.808 -10.185 1.00 21.02 255 THR B N 1
ATOM 6171 C CA . THR B 1 255 ? 17.248 3.170 -9.850 1.00 22.24 255 THR B CA 1
ATOM 6172 C C . THR B 1 255 ? 16.120 4.151 -10.146 1.00 21.91 255 THR B C 1
ATOM 6173 O O . THR B 1 255 ? 15.421 4.024 -11.158 1.00 21.82 255 THR B O 1
ATOM 6177 N N . TYR B 1 256 ? 15.942 5.113 -9.243 1.00 21.88 256 TYR B N 1
ATOM 6178 C CA . TYR B 1 256 ? 14.928 6.151 -9.395 1.00 21.71 256 TYR B CA 1
ATOM 6179 C C . TYR B 1 256 ? 15.587 7.517 -9.562 1.00 22.90 256 TYR B C 1
ATOM 6180 O O . TYR B 1 256 ? 16.464 7.893 -8.780 1.00 23.04 256 TYR B O 1
ATOM 6189 N N . ASP B 1 257 ? 15.153 8.243 -10.591 1.00 23.45 257 ASP B N 1
ATOM 6190 C CA . ASP B 1 257 ? 15.675 9.570 -10.905 1.00 24.82 257 ASP B CA 1
ATOM 6191 C C . ASP B 1 257 ? 14.604 10.623 -10.624 1.00 24.54 257 ASP B C 1
ATOM 6192 O O . ASP B 1 257 ? 13.548 10.626 -11.259 1.00 24.20 257 ASP B O 1
ATOM 6197 N N . LEU B 1 258 ? 14.883 11.515 -9.675 1.00 24.85 258 LEU B N 1
ATOM 6198 C CA . LEU B 1 258 ? 13.938 12.579 -9.304 1.00 24.95 258 LEU B CA 1
ATOM 6199 C C . LEU B 1 258 ? 13.618 13.536 -10.454 1.00 25.23 258 LEU B C 1
ATOM 6200 O O . LEU B 1 258 ? 12.499 14.042 -10.555 1.00 25.11 258 LEU B O 1
ATOM 6205 N N . GLY B 1 259 ? 14.602 13.782 -11.317 1.00 25.71 259 GLY B N 1
ATOM 6206 C CA . GLY B 1 259 ? 14.429 14.701 -12.441 1.00 26.18 259 GLY B CA 1
ATOM 6207 C C . GLY B 1 259 ? 13.399 14.241 -13.457 1.00 25.75 259 GLY B C 1
ATOM 6208 O O . GLY B 1 259 ? 12.572 15.037 -13.909 1.00 25.98 259 GLY B O 1
ATOM 6209 N N . THR B 1 260 ? 13.451 12.957 -13.813 1.00 25.05 260 THR B N 1
ATOM 6210 C CA . THR B 1 260 ? 12.542 12.380 -14.809 1.00 24.57 260 THR B CA 1
ATOM 6211 C C . THR B 1 260 ? 11.300 11.746 -14.182 1.00 23.37 260 THR B C 1
ATOM 6212 O O . THR B 1 260 ? 10.315 11.494 -14.884 1.00 23.03 260 THR B O 1
ATOM 6216 N N . ASN B 1 261 ? 11.366 11.493 -12.872 1.00 22.72 261 ASN B N 1
ATOM 6217 C CA . ASN B 1 261 ? 10.358 10.720 -12.116 1.00 22.04 261 ASN B CA 1
ATOM 6218 C C . ASN B 1 261 ? 10.245 9.256 -12.561 1.00 21.42 261 ASN B C 1
ATOM 6219 O O . ASN B 1 261 ? 9.261 8.582 -12.255 1.00 20.81 261 ASN B O 1
ATOM 6224 N N . LYS B 1 262 ? 11.266 8.758 -13.258 1.00 21.58 262 LYS B N 1
ATOM 6225 C CA . LYS B 1 262 ? 11.255 7.375 -13.740 1.00 21.20 262 LYS B CA 1
ATOM 6226 C C . LYS B 1 262 ? 12.054 6.435 -12.843 1.00 20.48 262 LYS B C 1
ATOM 6227 O O . LYS B 1 262 ? 13.178 6.750 -12.443 1.00 20.34 262 LYS B O 1
ATOM 6233 N N . TRP B 1 263 ? 11.461 5.282 -12.539 1.00 19.24 263 TRP B N 1
ATOM 6234 C CA . TRP B 1 263 ? 12.192 4.145 -11.979 1.00 18.99 263 TRP B CA 1
ATOM 6235 C C . TRP B 1 263 ? 12.520 3.181 -13.115 1.00 19.30 263 TRP B C 1
ATOM 6236 O O . TRP B 1 263 ? 11.646 2.836 -13.919 1.00 19.19 263 TRP B O 1
ATOM 6247 N N . THR B 1 264 ? 13.776 2.748 -13.173 1.00 19.76 264 THR B N 1
ATOM 6248 C CA . THR B 1 264 ? 14.254 1.858 -14.233 1.00 20.27 264 THR B CA 1
ATOM 6249 C C . THR B 1 264 ? 14.831 0.578 -13.615 1.00 19.92 264 THR B C 1
ATOM 6250 O O . THR B 1 264 ? 15.675 0.659 -12.724 1.00 19.76 264 THR B O 1
ATOM 6254 N N . PRO B 1 265 ? 14.382 -0.605 -14.089 1.00 19.74 265 PRO B N 1
ATOM 6255 C CA . PRO B 1 265 ? 14.890 -1.861 -13.530 1.00 19.65 265 PRO B CA 1
ATOM 6256 C C . PRO B 1 265 ? 16.346 -2.135 -13.916 1.00 20.54 265 PRO B C 1
ATOM 6257 O O . PRO B 1 265 ? 16.763 -1.798 -15.029 1.00 21.22 265 PRO B O 1
ATOM 6261 N N . ASP B 1 266 ? 17.107 -2.738 -13.001 1.00 20.80 266 ASP B N 1
ATOM 6262 C CA . ASP B 1 266 ? 18.463 -3.211 -13.309 1.00 22.11 266 ASP B CA 1
ATOM 6263 C C . ASP B 1 266 ? 18.415 -4.331 -14.347 1.00 22.59 266 ASP B C 1
ATOM 6264 O O . ASP B 1 266 ? 19.313 -4.448 -15.186 1.00 23.46 266 ASP B O 1
ATOM 6269 N N . ASN B 1 267 ? 17.362 -5.142 -14.275 1.00 22.41 267 ASN B N 1
ATOM 6270 C CA . ASN B 1 267 ? 17.171 -6.289 -15.159 1.00 23.17 267 ASN B CA 1
ATOM 6271 C C . ASN B 1 267 ? 15.713 -6.375 -15.622 1.00 22.73 267 ASN B C 1
ATOM 6272 O O . ASN B 1 267 ? 14.848 -6.837 -14.867 1.00 22.19 267 ASN B O 1
ATOM 6277 N N . PRO B 1 268 ? 15.438 -5.935 -16.868 1.00 23.39 268 PRO B N 1
ATOM 6278 C CA . PRO B 1 268 ? 14.079 -5.928 -17.434 1.00 23.20 268 PRO B CA 1
ATOM 6279 C C . PRO B 1 268 ? 13.394 -7.301 -17.451 1.00 22.91 268 PRO B C 1
ATOM 6280 O O . PRO B 1 268 ? 12.161 -7.375 -17.440 1.00 22.36 268 PRO B O 1
ATOM 6284 N N . GLU B 1 269 ? 14.186 -8.371 -17.477 1.00 23.30 269 GLU B N 1
ATOM 6285 C CA . GLU B 1 269 ? 13.655 -9.735 -17.450 1.00 23.43 269 GLU B CA 1
ATOM 6286 C C . GLU B 1 269 ? 13.106 -10.114 -16.073 1.00 22.57 269 GLU B C 1
ATOM 6287 O O . GLU B 1 269 ? 12.324 -11.063 -15.952 1.00 22.21 269 GLU B O 1
ATOM 6293 N N . GLU B 1 270 ? 13.515 -9.372 -15.043 1.00 21.97 270 GLU B N 1
ATOM 6294 C CA . GLU B 1 270 ? 13.015 -9.587 -13.679 1.00 21.36 270 GLU B CA 1
ATOM 6295 C C . GLU B 1 270 ? 12.263 -8.362 -13.146 1.00 20.32 270 GLU B C 1
ATOM 6296 O O . GLU B 1 270 ? 12.289 -8.071 -11.945 1.00 19.89 270 GLU B O 1
ATOM 6302 N N . ASP B 1 271 ? 11.565 -7.674 -14.050 1.00 19.66 271 ASP B N 1
ATOM 6303 C CA . ASP B 1 271 ? 10.795 -6.465 -13.726 1.00 18.95 271 ASP B CA 1
ATOM 6304 C C . ASP B 1 271 ? 9.623 -6.766 -12.776 1.00 18.21 271 ASP B C 1
ATOM 6305 O O . ASP B 1 271 ? 9.303 -7.927 -12.515 1.00 18.03 271 ASP B O 1
ATOM 6310 N N . VAL B 1 272 ? 8.990 -5.709 -12.270 1.00 17.66 272 VAL B N 1
ATOM 6311 C CA . VAL B 1 272 ? 7.886 -5.831 -11.305 1.00 17.20 272 VAL B CA 1
ATOM 6312 C C . VAL B 1 272 ? 6.752 -6.706 -11.852 1.00 17.11 272 VAL B C 1
ATOM 6313 O O . VAL B 1 272 ? 6.177 -6.408 -12.903 1.00 17.26 272 VAL B O 1
ATOM 6317 N N . GLY B 1 273 ? 6.457 -7.792 -11.139 1.00 16.62 273 GLY B N 1
ATOM 6318 C CA . GLY B 1 273 ? 5.373 -8.699 -11.508 1.00 16.87 273 GLY B CA 1
ATOM 6319 C C . GLY B 1 273 ? 5.795 -9.916 -12.313 1.00 17.34 273 GLY B C 1
ATOM 6320 O O . GLY B 1 273 ? 4.997 -10.838 -12.498 1.00 17.74 273 GLY B O 1
ATOM 6321 N N . ILE B 1 274 ? 7.042 -9.923 -12.788 1.00 17.69 274 ILE B N 1
ATOM 6322 C CA . ILE B 1 274 ? 7.562 -11.012 -13.629 1.00 18.37 274 ILE B CA 1
ATOM 6323 C C . ILE B 1 274 ? 8.939 -11.511 -13.152 1.00 18.58 274 ILE B C 1
ATOM 6324 O O . ILE B 1 274 ? 9.647 -12.227 -13.876 1.00 19.90 274 ILE B O 1
ATOM 6329 N N . GLY B 1 275 ? 9.304 -11.140 -11.927 1.00 17.97 275 GLY B N 1
ATOM 6330 C CA . GLY B 1 275 ? 10.609 -11.489 -11.362 1.00 17.62 275 GLY B CA 1
ATOM 6331 C C . GLY B 1 275 ? 10.495 -12.070 -9.964 1.00 16.96 275 GLY B C 1
ATOM 6332 O O . GLY B 1 275 ? 9.709 -12.994 -9.729 1.00 16.87 275 GLY B O 1
ATOM 6333 N N . LEU B 1 276 ? 11.276 -11.523 -9.036 1.00 16.41 276 LEU B N 1
ATOM 6334 C CA . LEU B 1 276 ? 11.349 -12.057 -7.672 1.00 16.11 276 LEU B CA 1
ATOM 6335 C C . LEU B 1 276 ? 10.184 -11.634 -6.778 1.00 15.42 276 LEU B C 1
ATOM 6336 O O . LEU B 1 276 ? 9.581 -10.575 -6.986 1.00 15.27 276 LEU B O 1
ATOM 6341 N N . ARG B 1 277 ? 9.879 -12.488 -5.796 1.00 15.03 277 ARG B N 1
ATOM 6342 C CA . ARG B 1 277 ? 8.925 -12.200 -4.719 1.00 14.43 277 ARG B CA 1
ATOM 6343 C C . ARG B 1 277 ? 9.651 -12.075 -3.374 1.00 14.33 277 ARG B C 1
ATOM 6344 O O . ARG B 1 277 ? 10.707 -12.693 -3.162 1.00 14.59 277 ARG B O 1
ATOM 6352 N N . TYR B 1 278 ? 9.074 -11.297 -2.457 1.00 14.04 278 TYR B N 1
ATOM 6353 C CA . TYR B 1 278 ? 9.530 -11.270 -1.063 1.00 13.85 278 TYR B CA 1
ATOM 6354 C C . TYR B 1 278 ? 9.446 -12.670 -0.432 1.00 13.59 278 TYR B C 1
ATOM 6355 O O . TYR B 1 278 ? 10.325 -13.077 0.338 1.00 13.96 278 TYR B O 1
ATOM 6364 N N . ASP B 1 279 ? 8.370 -13.385 -0.756 1.00 13.20 279 ASP B N 1
ATOM 6365 C CA . ASP B 1 279 ? 8.039 -14.654 -0.108 1.00 13.16 279 ASP B CA 1
ATOM 6366 C C . ASP B 1 279 ? 7.272 -15.514 -1.108 1.00 13.30 279 ASP B C 1
ATOM 6367 O O . ASP B 1 279 ? 6.330 -15.040 -1.755 1.00 12.83 279 ASP B O 1
ATOM 6372 N N . TRP B 1 280 ? 7.680 -16.777 -1.239 1.00 13.28 280 TRP B N 1
ATOM 6373 C CA . TRP B 1 280 ? 7.115 -17.679 -2.249 1.00 13.67 280 TRP B CA 1
ATOM 6374 C C . TRP B 1 280 ? 5.877 -18.441 -1.757 1.00 13.63 280 TRP B C 1
ATOM 6375 O O . TRP B 1 280 ? 5.310 -19.264 -2.488 1.00 13.87 280 TRP B O 1
ATOM 6386 N N . GLY B 1 281 ? 5.444 -18.135 -0.531 1.00 13.46 281 GLY B N 1
ATOM 6387 C CA . GLY B 1 281 ? 4.258 -18.751 0.071 1.00 13.41 281 GLY B CA 1
ATOM 6388 C C . GLY B 1 281 ? 3.049 -17.828 0.078 1.00 13.64 281 GLY B C 1
ATOM 6389 O O . GLY B 1 281 ? 2.802 -17.125 -0.905 1.00 14.28 281 GLY B O 1
ATOM 6390 N N . LYS B 1 282 ? 2.297 -17.834 1.181 1.00 13.48 282 LYS B N 1
ATOM 6391 C CA . LYS B 1 282 ? 1.102 -16.981 1.325 1.00 13.82 282 LYS B CA 1
ATOM 6392 C C . LYS B 1 282 ? 1.469 -15.721 2.105 1.00 13.27 282 LYS B C 1
ATOM 6393 O O . LYS B 1 282 ? 1.744 -15.774 3.305 1.00 13.31 282 LYS B O 1
ATOM 6399 N N . TYR B 1 283 ? 1.474 -14.586 1.407 1.00 12.91 283 TYR B N 1
ATOM 6400 C CA . TYR B 1 283 ? 2.135 -13.374 1.890 1.00 12.48 283 TYR B CA 1
ATOM 6401 C C . TYR B 1 283 ? 1.650 -12.252 0.985 1.00 12.50 283 TYR B C 1
ATOM 6402 O O . TYR B 1 283 ? 1.907 -12.279 -0.218 1.00 12.85 283 TYR B O 1
ATOM 6411 N N . TYR B 1 284 ? 0.924 -11.282 1.537 1.00 12.26 284 TYR B N 1
ATOM 6412 C CA . TYR B 1 284 ? 0.287 -10.282 0.674 1.00 12.10 284 TYR B CA 1
ATOM 6413 C C . TYR B 1 284 ? 0.171 -8.895 1.299 1.00 11.85 284 TYR B C 1
ATOM 6414 O O . TYR B 1 284 ? 0.300 -8.735 2.520 1.00 11.44 284 TYR B O 1
ATOM 6423 N N . ALA B 1 285 ? -0.045 -7.902 0.430 1.00 12.06 285 ALA B N 1
ATOM 6424 C CA . ALA B 1 285 ? -0.266 -6.499 0.799 1.00 11.97 285 ALA B CA 1
ATOM 6425 C C . ALA B 1 285 ? 0.842 -5.910 1.682 1.00 12.36 285 ALA B C 1
ATOM 6426 O O . ALA B 1 285 ? 0.578 -5.161 2.628 1.00 12.32 285 ALA B O 1
ATOM 6428 N N . SER B 1 286 ? 2.087 -6.234 1.349 1.00 13.23 286 SER B N 1
ATOM 6429 C CA . SER B 1 286 ? 3.215 -5.845 2.200 1.00 13.99 286 SER B CA 1
ATOM 6430 C C . SER B 1 286 ? 3.543 -4.353 2.131 1.00 14.42 286 SER B C 1
ATOM 6431 O O . SER B 1 286 ? 3.468 -3.732 1.062 1.00 14.75 286 SER B O 1
ATOM 6434 N N . LYS B 1 287 ? 3.889 -3.792 3.288 1.00 14.22 287 LYS B N 1
ATOM 6435 C CA . LYS B 1 287 ? 4.234 -2.376 3.434 1.00 14.91 287 LYS B CA 1
ATOM 6436 C C . LYS B 1 287 ? 5.463 -2.255 4.311 1.00 14.79 287 LYS B C 1
ATOM 6437 O O . LYS B 1 287 ? 5.561 -2.941 5.339 1.00 14.19 287 LYS B O 1
ATOM 6443 N N . THR B 1 288 ? 6.386 -1.376 3.920 1.00 14.91 288 THR B N 1
ATOM 6444 C CA . THR B 1 288 ? 7.570 -1.089 4.720 1.00 15.14 288 THR B CA 1
ATOM 6445 C C . THR B 1 288 ? 7.463 0.255 5.441 1.00 15.35 288 THR B C 1
ATOM 6446 O O . THR B 1 288 ? 6.650 1.115 5.073 1.00 15.43 288 THR B O 1
ATOM 6450 N N . PHE B 1 289 ? 8.282 0.417 6.477 1.00 15.38 289 PHE B N 1
ATOM 6451 C CA . PHE B 1 289 ? 8.481 1.709 7.129 1.00 15.47 289 PHE B CA 1
ATOM 6452 C C . PHE B 1 289 ? 9.919 1.811 7.626 1.00 16.27 289 PHE B C 1
ATOM 6453 O O . PHE B 1 289 ? 10.589 0.791 7.829 1.00 15.70 289 PHE B O 1
ATOM 6461 N N . TYR B 1 290 ? 10.396 3.042 7.791 1.00 16.84 290 TYR B N 1
ATOM 6462 C CA . TYR B 1 290 ? 11.724 3.263 8.342 1.00 17.77 290 TYR B CA 1
ATOM 6463 C C . TYR B 1 290 ? 11.642 3.399 9.858 1.00 18.26 290 TYR B C 1
ATOM 6464 O O . TYR B 1 290 ? 10.859 4.200 10.380 1.00 18.27 290 TYR B O 1
ATOM 6473 N N . ASP B 1 291 ? 12.451 2.596 10.546 1.00 18.58 291 ASP B N 1
ATOM 6474 C CA . ASP B 1 291 ? 12.571 2.623 12.001 1.00 19.35 291 ASP B CA 1
ATOM 6475 C C . ASP B 1 291 ? 13.813 3.435 12.396 1.00 20.36 291 ASP B C 1
ATOM 6476 O O . ASP B 1 291 ? 14.936 2.977 12.192 1.00 20.70 291 ASP B O 1
ATOM 6481 N N . PRO B 1 292 ? 13.612 4.643 12.961 1.00 21.28 292 PRO B N 1
ATOM 6482 C CA . PRO B 1 292 ? 14.744 5.491 13.344 1.00 22.65 292 PRO B CA 1
ATOM 6483 C C . PRO B 1 292 ? 15.470 5.031 14.611 1.00 23.40 292 PRO B C 1
ATOM 6484 O O . PRO B 1 292 ? 16.607 5.444 14.840 1.00 24.57 292 PRO B O 1
ATOM 6488 N N . LYS B 1 293 ? 14.828 4.185 15.416 1.00 23.46 293 LYS B N 1
ATOM 6489 C CA . LYS B 1 293 ? 15.428 3.701 16.666 1.00 24.31 293 LYS B CA 1
ATOM 6490 C C . LYS B 1 293 ? 16.663 2.822 16.425 1.00 24.25 293 LYS B C 1
ATOM 6491 O O . LYS B 1 293 ? 17.707 3.028 17.049 1.00 25.31 293 LYS B O 1
ATOM 6497 N N . LYS B 1 294 ? 16.546 1.861 15.512 1.00 23.31 294 LYS B N 1
ATOM 6498 C CA . LYS B 1 294 ? 17.654 0.958 15.200 1.00 23.37 294 LYS B CA 1
ATOM 6499 C C . LYS B 1 294 ? 18.177 1.119 13.768 1.00 22.99 294 LYS B C 1
ATOM 6500 O O . LYS B 1 294 ? 19.042 0.353 13.326 1.00 23.07 294 LYS B O 1
ATOM 6506 N N . GLN B 1 295 ? 17.658 2.130 13.069 1.00 22.20 295 GLN B N 1
ATOM 6507 C CA . GLN B 1 295 ? 18.057 2.462 11.694 1.00 22.14 295 GLN B CA 1
ATOM 6508 C C . GLN B 1 295 ? 17.878 1.275 10.741 1.00 20.94 295 GLN B C 1
ATOM 6509 O O . GLN B 1 295 ? 18.828 0.800 10.117 1.00 21.04 295 GLN B O 1
ATOM 6515 N N . ARG B 1 296 ? 16.645 0.789 10.651 1.00 19.62 296 ARG B N 1
ATOM 6516 C CA . ARG B 1 296 ? 16.337 -0.335 9.772 1.00 18.88 296 ARG B CA 1
ATOM 6517 C C . ARG B 1 296 ? 15.063 -0.065 8.990 1.00 17.74 296 ARG B C 1
ATOM 6518 O O . ARG B 1 296 ? 14.253 0.783 9.382 1.00 17.71 296 ARG B O 1
ATOM 6526 N N . ARG B 1 297 ? 14.903 -0.771 7.874 1.00 16.69 297 ARG B N 1
ATOM 6527 C CA . ARG B 1 297 ? 13.623 -0.801 7.173 1.00 15.89 297 ARG B CA 1
ATOM 6528 C C . ARG B 1 297 ? 12.912 -2.117 7.482 1.00 15.10 297 ARG B C 1
ATOM 6529 O O . ARG B 1 297 ? 13.490 -3.196 7.326 1.00 15.19 297 ARG B O 1
ATOM 6537 N N . VAL B 1 298 ? 11.658 -2.014 7.911 1.00 14.30 298 VAL B N 1
ATOM 6538 C CA . VAL B 1 298 ? 10.884 -3.177 8.370 1.00 14.07 298 VAL B CA 1
ATOM 6539 C C . VAL B 1 298 ? 9.663 -3.416 7.484 1.00 13.89 298 VAL B C 1
ATOM 6540 O O . VAL B 1 298 ? 8.947 -2.471 7.150 1.00 14.03 298 VAL B O 1
ATOM 6544 N N . VAL B 1 299 ? 9.441 -4.675 7.100 1.00 13.38 299 VAL B N 1
ATOM 6545 C CA . VAL B 1 299 ? 8.298 -5.047 6.252 1.00 13.17 299 VAL B CA 1
ATOM 6546 C C . VAL B 1 299 ? 7.221 -5.833 7.011 1.00 12.73 299 VAL B C 1
ATOM 6547 O O . VAL B 1 299 ? 7.514 -6.808 7.718 1.00 12.47 299 VAL B O 1
ATOM 6551 N N . TRP B 1 300 ? 5.979 -5.373 6.855 1.00 12.20 300 TRP B N 1
ATOM 6552 C CA . TRP B 1 300 ? 4.780 -6.026 7.385 1.00 11.95 300 TRP B CA 1
ATOM 6553 C C . TRP B 1 300 ? 4.038 -6.724 6.246 1.00 11.83 300 TRP B C 1
ATOM 6554 O O . TRP B 1 300 ? 3.965 -6.179 5.145 1.00 12.24 300 TRP B O 1
ATOM 6565 N N . ALA B 1 301 ? 3.462 -7.897 6.512 1.00 11.56 301 ALA B N 1
ATOM 6566 C CA . ALA B 1 301 ? 2.595 -8.583 5.533 1.00 11.43 301 ALA B CA 1
ATOM 6567 C C . ALA B 1 301 ? 1.661 -9.583 6.205 1.00 11.24 301 ALA B C 1
ATOM 6568 O O . ALA B 1 301 ? 2.008 -10.169 7.233 1.00 11.30 301 ALA B O 1
ATOM 6570 N N . TRP B 1 302 ? 0.482 -9.787 5.616 1.00 11.35 302 TRP B N 1
ATOM 6571 C CA . TRP B 1 302 ? -0.492 -10.725 6.184 1.00 11.51 302 TRP B CA 1
ATOM 6572 C C . TRP B 1 302 ? -0.543 -12.058 5.455 1.00 11.54 302 TRP B C 1
ATOM 6573 O O . TRP B 1 302 ? -0.256 -12.142 4.256 1.00 11.77 302 TRP B O 1
ATOM 6584 N N . THR B 1 303 ? -0.902 -13.094 6.210 1.00 11.32 303 THR B N 1
ATOM 6585 C CA . THR B 1 303 ? -1.015 -14.463 5.714 1.00 11.61 303 THR B CA 1
ATOM 6586 C C . THR B 1 303 ? -2.429 -14.985 5.969 1.00 11.73 303 THR B C 1
ATOM 6587 O O . THR B 1 303 ? -2.819 -15.239 7.124 1.00 11.70 303 THR B O 1
ATOM 6591 N N . LYS B 1 304 ? -3.187 -15.136 4.883 1.00 11.69 304 LYS B N 1
ATOM 6592 C CA . LYS B 1 304 ? -4.572 -15.612 4.933 1.00 11.92 304 LYS B CA 1
ATOM 6593 C C . LYS B 1 304 ? -4.663 -17.055 5.435 1.00 11.98 304 LYS B C 1
ATOM 6594 O O . LYS B 1 304 ? -3.728 -17.840 5.268 1.00 11.93 304 LYS B O 1
ATOM 6600 N N . GLU B 1 305 ? -5.795 -17.396 6.047 1.00 12.21 305 GLU B N 1
ATOM 6601 C CA . GLU B 1 305 ? -6.132 -18.797 6.310 1.00 12.69 305 GLU B CA 1
ATOM 6602 C C . GLU B 1 305 ? -6.055 -19.596 5.015 1.00 13.41 305 GLU B C 1
ATOM 6603 O O . GLU B 1 305 ? -6.442 -19.091 3.952 1.00 13.69 305 GLU B O 1
ATOM 6609 N N . LEU B 1 306 ? -5.563 -20.831 5.112 1.00 13.74 306 LEU B N 1
ATOM 6610 C CA . LEU B 1 306 ? -5.596 -21.777 3.990 1.00 14.16 306 LEU B CA 1
ATOM 6611 C C . LEU B 1 306 ? -6.546 -22.957 4.245 1.00 14.69 306 LEU B C 1
ATOM 6612 O O . LEU B 1 306 ? -6.435 -24.009 3.604 1.00 15.43 306 LEU B O 1
ATOM 6617 N N . ASP B 1 307 ? -7.483 -22.770 5.175 1.00 14.87 307 ASP B N 1
ATOM 6618 C CA . ASP B 1 307 ? -8.515 -23.776 5.460 1.00 15.49 307 ASP B CA 1
ATOM 6619 C C . ASP B 1 307 ? -9.871 -23.323 4.897 1.00 15.99 307 ASP B C 1
ATOM 6620 O O . ASP B 1 307 ? -9.933 -22.359 4.135 1.00 16.06 307 ASP B O 1
ATOM 6625 N N . SER B 1 308 ? -10.950 -24.011 5.260 1.00 16.65 308 SER B N 1
ATOM 6626 C CA . SER B 1 308 ? -12.274 -23.655 4.752 1.00 17.26 308 SER B CA 1
ATOM 6627 C C . SER B 1 308 ? -12.909 -22.476 5.496 1.00 17.42 308 SER B C 1
ATOM 6628 O O . SER B 1 308 ? -12.626 -22.250 6.679 1.00 16.77 308 SER B O 1
ATOM 6631 N N . GLU B 1 309 ? -13.767 -21.729 4.797 1.00 17.56 309 GLU B N 1
ATOM 6632 C CA . GLU B 1 309 ? -14.526 -20.643 5.426 1.00 18.18 309 GLU B CA 1
ATOM 6633 C C . GLU B 1 309 ? -15.489 -21.191 6.487 1.00 18.42 309 GLU B C 1
ATOM 6634 O O . GLU B 1 309 ? -15.739 -20.534 7.502 1.00 18.03 309 GLU B O 1
ATOM 6640 N N . VAL B 1 310 ? -16.018 -22.395 6.246 1.00 18.43 310 VAL B N 1
ATOM 6641 C CA . VAL B 1 310 ? -16.815 -23.112 7.248 1.00 18.91 310 VAL B CA 1
ATOM 6642 C C . VAL B 1 310 ? -16.073 -23.197 8.589 1.00 18.14 310 VAL B C 1
ATOM 6643 O O . VAL B 1 310 ? -16.634 -22.866 9.635 1.00 18.20 310 VAL B O 1
ATOM 6647 N N . ALA B 1 311 ? -14.817 -23.639 8.539 1.00 17.46 311 ALA B N 1
ATOM 6648 C CA . ALA B 1 311 ? -13.975 -23.741 9.733 1.00 16.95 311 ALA B CA 1
ATOM 6649 C C . ALA B 1 311 ? -13.693 -22.368 10.355 1.00 16.37 311 ALA B C 1
ATOM 6650 O O . ALA B 1 311 ? -13.726 -22.224 11.583 1.00 15.84 311 ALA B O 1
ATOM 6652 N N . ASP B 1 312 ? -13.453 -21.363 9.510 1.00 15.92 312 ASP B N 1
ATOM 6653 C CA . ASP B 1 312 ? -13.165 -19.998 9.986 1.00 15.92 312 ASP B CA 1
ATOM 6654 C C . ASP B 1 312 ? -14.356 -19.426 10.755 1.00 16.28 312 ASP B C 1
ATOM 6655 O O . ASP B 1 312 ? -14.185 -18.798 11.802 1.00 15.99 312 ASP B O 1
ATOM 6660 N N . ARG B 1 313 ? -15.562 -19.647 10.233 1.00 17.39 313 ARG B N 1
ATOM 6661 C CA . ARG B 1 313 ? -16.774 -19.176 10.905 1.00 18.30 313 ARG B CA 1
ATOM 6662 C C . ARG B 1 313 ? -17.024 -19.931 12.218 1.00 19.12 313 ARG B C 1
ATOM 6663 O O . ARG B 1 313 ? -17.512 -19.347 13.187 1.00 19.41 313 ARG B O 1
ATOM 6671 N N . GLU B 1 314 ? -16.660 -21.213 12.253 1.00 19.48 314 GLU B N 1
ATOM 6672 C CA . GLU B 1 314 ? -16.755 -22.005 13.485 1.00 20.36 314 GLU B CA 1
ATOM 6673 C C . GLU B 1 314 ? -15.806 -21.530 14.581 1.00 19.54 314 GLU B C 1
ATOM 6674 O O . GLU B 1 314 ? -16.212 -21.415 15.740 1.00 20.10 314 GLU B O 1
ATOM 6680 N N . LYS B 1 315 ? -14.550 -21.261 14.219 1.00 18.22 315 LYS B N 1
ATOM 6681 C CA . LYS B 1 315 ? -13.553 -20.815 15.198 1.00 17.50 315 LYS B CA 1
ATOM 6682 C C . LYS B 1 315 ? -13.691 -19.333 15.544 1.00 17.00 315 LYS B C 1
ATOM 6683 O O . LYS B 1 315 ? -13.205 -18.890 16.587 1.00 17.30 315 LYS B O 1
ATOM 6689 N N . GLY B 1 316 ? -14.358 -18.582 14.667 1.00 16.61 316 GLY B N 1
ATOM 6690 C CA . GLY B 1 316 ? -14.693 -17.174 14.916 1.00 15.94 316 GLY B CA 1
ATOM 6691 C C . GLY B 1 316 ? -13.625 -16.132 14.603 1.00 14.89 316 GLY B C 1
ATOM 6692 O O . GLY B 1 316 ? -13.780 -14.963 14.968 1.00 15.06 316 GLY B O 1
ATOM 6693 N N . TRP B 1 317 ? -12.549 -16.542 13.933 1.00 14.31 317 TRP B N 1
ATOM 6694 C CA . TRP B 1 317 ? -11.474 -15.620 13.541 1.00 13.38 317 TRP B CA 1
ATOM 6695 C C . TRP B 1 317 ? -10.812 -16.071 12.235 1.00 12.95 317 TRP B C 1
ATOM 6696 O O . TRP B 1 317 ? -10.950 -17.228 11.827 1.00 13.04 317 TRP B O 1
ATOM 6707 N N . ALA B 1 318 ? -10.089 -15.159 11.589 1.00 12.22 318 ALA B N 1
ATOM 6708 C CA . ALA B 1 318 ? -9.374 -15.474 10.352 1.00 11.89 318 ALA B CA 1
ATOM 6709 C C . ALA B 1 318 ? -8.184 -14.557 10.131 1.00 11.33 318 ALA B C 1
ATOM 6710 O O . ALA B 1 318 ? -8.321 -13.334 10.222 1.00 11.02 318 ALA B O 1
ATOM 6712 N N . ASN B 1 319 ? -7.037 -15.178 9.832 1.00 11.18 319 ASN B N 1
ATOM 6713 C CA . ASN B 1 319 ? -5.793 -14.528 9.339 1.00 11.38 319 ASN B CA 1
ATOM 6714 C C . ASN B 1 319 ? -4.856 -13.992 10.427 1.00 11.51 319 ASN B C 1
ATOM 6715 O O . ASN B 1 319 ? -5.308 -13.576 11.496 1.00 11.88 319 ASN B O 1
ATOM 6720 N N . VAL B 1 320 ? -3.555 -13.988 10.124 1.00 11.39 320 VAL B N 1
ATOM 6721 C CA . VAL B 1 320 ? -2.514 -13.478 11.033 1.00 11.63 320 VAL B CA 1
ATOM 6722 C C . VAL B 1 320 ? -1.494 -12.632 10.256 1.00 11.43 320 VAL B C 1
ATOM 6723 O O . VAL B 1 320 ? -1.456 -12.681 9.024 1.00 12.15 320 VAL B O 1
ATOM 6727 N N . GLN B 1 321 ? -0.684 -11.850 10.969 1.00 11.14 321 GLN B N 1
ATOM 6728 C CA . GLN B 1 321 ? 0.478 -11.199 10.359 1.00 10.90 321 GLN B CA 1
ATOM 6729 C C . GLN B 1 321 ? 1.704 -12.079 10.556 1.00 10.98 321 GLN B C 1
ATOM 6730 O O . GLN B 1 321 ? 1.807 -12.790 11.560 1.00 10.92 321 GLN B O 1
ATOM 6736 N N . THR B 1 322 ? 2.643 -12.020 9.618 1.00 11.24 322 THR B N 1
ATOM 6737 C CA . THR B 1 322 ? 3.961 -12.627 9.862 1.00 11.48 322 THR B CA 1
ATOM 6738 C C . THR B 1 322 ? 4.684 -11.815 10.938 1.00 11.50 322 THR B C 1
ATOM 6739 O O . THR B 1 322 ? 4.296 -10.684 11.249 1.00 11.28 322 THR B O 1
ATOM 6743 N N . ILE B 1 323 ? 5.734 -12.393 11.520 1.00 10.75 323 ILE B N 1
ATOM 6744 C CA . ILE B 1 323 ? 6.645 -11.595 12.332 1.00 11.32 323 ILE B CA 1
ATOM 6745 C C . ILE B 1 323 ? 7.273 -10.563 11.379 1.00 11.20 323 ILE B C 1
ATOM 6746 O O . ILE B 1 323 ? 7.675 -10.930 10.271 1.00 11.54 323 ILE B O 1
ATOM 6751 N N . PRO B 1 324 ? 7.333 -9.271 11.782 1.00 11.53 324 PRO B N 1
ATOM 6752 C CA . PRO B 1 324 ? 7.942 -8.271 10.890 1.00 11.66 324 PRO B CA 1
ATOM 6753 C C . PRO B 1 324 ? 9.385 -8.625 10.542 1.00 12.19 324 PRO B C 1
ATOM 6754 O O . PRO B 1 324 ? 10.072 -9.274 11.342 1.00 12.29 324 PRO B O 1
ATOM 6758 N N . ARG B 1 325 ? 9.824 -8.219 9.350 1.00 12.30 325 ARG B N 1
ATOM 6759 C CA . ARG B 1 325 ? 11.154 -8.564 8.839 1.00 12.64 325 ARG B CA 1
ATOM 6760 C C . ARG B 1 325 ? 11.963 -7.323 8.475 1.00 13.19 325 ARG B C 1
ATOM 6761 O O . ARG B 1 325 ? 11.399 -6.337 8.017 1.00 13.32 325 ARG B O 1
ATOM 6769 N N . THR B 1 326 ? 13.278 -7.376 8.676 1.00 14.03 326 THR B N 1
ATOM 6770 C CA . THR B 1 326 ? 14.163 -6.348 8.120 1.00 14.70 326 THR B CA 1
ATOM 6771 C C . THR B 1 326 ? 14.351 -6.582 6.624 1.00 14.97 326 THR B C 1
ATOM 6772 O O . THR B 1 326 ? 14.248 -7.720 6.147 1.00 14.70 326 THR B O 1
ATOM 6776 N N . VAL B 1 327 ? 14.603 -5.492 5.896 1.00 15.21 327 VAL B N 1
ATOM 6777 C CA . VAL B 1 327 ? 14.903 -5.537 4.464 1.00 15.74 327 VAL B CA 1
ATOM 6778 C C . VAL B 1 327 ? 16.245 -4.859 4.225 1.00 16.21 327 VAL B C 1
ATOM 6779 O O . VAL B 1 327 ? 16.450 -3.713 4.640 1.00 16.37 327 VAL B O 1
ATOM 6783 N N . LEU B 1 328 ? 17.141 -5.581 3.557 1.00 16.14 328 LEU B N 1
ATOM 6784 C CA . LEU B 1 328 ? 18.445 -5.055 3.144 1.00 16.93 328 LEU B CA 1
ATOM 6785 C C . LEU B 1 328 ? 18.789 -5.587 1.759 1.00 17.03 328 LEU B C 1
ATOM 6786 O O . LEU B 1 328 ? 18.305 -6.652 1.366 1.00 16.89 328 LEU B O 1
ATOM 6791 N N . LEU B 1 329 ? 19.615 -4.853 1.012 1.00 17.75 329 LEU B N 1
ATOM 6792 C CA . LEU B 1 329 ? 20.118 -5.367 -0.262 1.00 18.29 329 LEU B CA 1
ATOM 6793 C C . LEU B 1 329 ? 21.126 -6.477 0.021 1.00 18.85 329 LEU B C 1
ATOM 6794 O O . LEU B 1 329 ? 21.947 -6.351 0.929 1.00 19.27 329 LEU B O 1
ATOM 6799 N N . ASP B 1 330 ? 21.049 -7.566 -0.740 1.00 18.93 330 ASP B N 1
ATOM 6800 C CA . ASP B 1 330 ? 22.059 -8.623 -0.667 1.00 19.65 330 ASP B CA 1
ATOM 6801 C C . ASP B 1 330 ? 23.313 -8.138 -1.393 1.00 20.66 330 ASP B C 1
ATOM 6802 O O . ASP B 1 330 ? 23.335 -8.056 -2.621 1.00 20.93 330 ASP B O 1
ATOM 6807 N N . GLN B 1 331 ? 24.350 -7.807 -0.627 1.00 21.64 331 GLN B N 1
ATOM 6808 C CA . GLN B 1 331 ? 25.582 -7.263 -1.196 1.00 23.03 331 GLN B CA 1
ATOM 6809 C C . GLN B 1 331 ? 26.466 -8.340 -1.822 1.00 23.73 331 GLN B C 1
ATOM 6810 O O . GLN B 1 331 ? 27.409 -8.030 -2.557 1.00 24.14 331 GLN B O 1
ATOM 6816 N N . LYS B 1 332 ? 26.145 -9.603 -1.547 1.00 23.57 332 LYS B N 1
ATOM 6817 C CA . LYS B 1 332 ? 26.888 -10.727 -2.113 1.00 24.51 332 LYS B CA 1
ATOM 6818 C C . LYS B 1 332 ? 26.427 -11.086 -3.529 1.00 24.33 332 LYS B C 1
ATOM 6819 O O . LYS B 1 332 ? 27.199 -11.654 -4.306 1.00 25.13 332 LYS B O 1
ATOM 6825 N N . THR B 1 333 ? 25.180 -10.753 -3.862 1.00 23.67 333 THR B N 1
ATOM 6826 C CA . THR B 1 333 ? 24.649 -10.973 -5.216 1.00 23.30 333 THR B CA 1
ATOM 6827 C C . THR B 1 333 ? 24.355 -9.669 -5.967 1.00 23.45 333 THR B C 1
ATOM 6828 O O . THR B 1 333 ? 24.598 -9.573 -7.173 1.00 24.03 333 THR B O 1
ATOM 6832 N N . GLY B 1 334 ? 23.826 -8.678 -5.250 1.00 23.16 334 GLY B N 1
ATOM 6833 C CA . GLY B 1 334 ? 23.379 -7.416 -5.843 1.00 22.95 334 GLY B CA 1
ATOM 6834 C C . GLY B 1 334 ? 22.044 -7.494 -6.574 1.00 22.52 334 GLY B C 1
ATOM 6835 O O . GLY B 1 334 ? 21.587 -6.494 -7.142 1.00 22.44 334 GLY B O 1
ATOM 6836 N N . THR B 1 335 ? 21.418 -8.675 -6.561 1.00 21.59 335 THR B N 1
ATOM 6837 C CA . THR B 1 335 ? 20.250 -8.953 -7.410 1.00 21.27 335 THR B CA 1
ATOM 6838 C C . THR B 1 335 ? 19.020 -9.474 -6.655 1.00 20.00 335 THR B C 1
ATOM 6839 O O . THR B 1 335 ? 18.016 -9.839 -7.271 1.00 19.60 335 THR B O 1
ATOM 6843 N N . ASN B 1 336 ? 19.109 -9.513 -5.327 1.00 19.31 336 ASN B N 1
ATOM 6844 C CA . ASN B 1 336 ? 17.959 -9.793 -4.465 1.00 18.14 336 ASN B CA 1
ATOM 6845 C C . ASN B 1 336 ? 18.070 -9.031 -3.150 1.00 17.81 336 ASN B C 1
ATOM 6846 O O . ASN B 1 336 ? 19.139 -8.518 -2.817 1.00 18.01 336 ASN B O 1
ATOM 6851 N N . VAL B 1 337 ? 16.962 -8.936 -2.419 1.00 16.99 337 VAL B N 1
ATOM 6852 C CA . VAL B 1 337 ? 17.000 -8.436 -1.046 1.00 16.60 337 VAL B CA 1
ATOM 6853 C C . VAL B 1 337 ? 17.182 -9.596 -0.063 1.00 16.40 337 VAL B C 1
ATOM 6854 O O . VAL B 1 337 ? 17.020 -10.765 -0.432 1.00 16.20 337 VAL B O 1
ATOM 6858 N N . LEU B 1 338 ? 17.552 -9.257 1.169 1.00 16.01 338 LEU B N 1
ATOM 6859 C CA . LEU B 1 338 ? 17.546 -10.199 2.286 1.00 16.14 338 LEU B CA 1
ATOM 6860 C C . LEU B 1 338 ? 16.434 -9.807 3.250 1.00 15.55 338 LEU B C 1
ATOM 6861 O O . LEU B 1 338 ? 16.353 -8.645 3.671 1.00 15.45 338 LEU B O 1
ATOM 6866 N N . LEU B 1 339 ? 15.577 -10.772 3.584 1.00 15.23 339 LEU B N 1
ATOM 6867 C CA . LEU B 1 339 ? 14.537 -10.586 4.603 1.00 15.05 339 LEU B CA 1
ATOM 6868 C C . LEU B 1 339 ? 14.811 -11.499 5.798 1.00 15.02 339 LEU B C 1
ATOM 6869 O O . LEU B 1 339 ? 15.122 -12.678 5.620 1.00 15.41 339 LEU B O 1
ATOM 6874 N N . TRP B 1 340 ? 14.695 -10.953 7.008 1.00 14.55 340 TRP B N 1
ATOM 6875 C CA . TRP B 1 340 ? 15.024 -11.683 8.233 1.00 14.57 340 TRP B CA 1
ATOM 6876 C C . TRP B 1 340 ? 14.134 -11.193 9.370 1.00 14.21 340 TRP B C 1
ATOM 6877 O O . TRP B 1 340 ? 13.909 -9.984 9.497 1.00 14.16 340 TRP B O 1
ATOM 6888 N N . PRO B 1 341 ? 13.629 -12.122 10.214 1.00 14.01 341 PRO B N 1
ATOM 6889 C CA . PRO B 1 341 ? 12.806 -11.687 11.347 1.00 13.72 341 PRO B CA 1
ATOM 6890 C C . PRO B 1 341 ? 13.504 -10.627 12.195 1.00 13.86 341 PRO B C 1
ATOM 6891 O O . PRO B 1 341 ? 14.720 -10.711 12.413 1.00 14.28 341 PRO B O 1
ATOM 6895 N N . VAL B 1 342 ? 12.746 -9.639 12.666 1.00 13.61 342 VAL B N 1
ATOM 6896 C CA . VAL B 1 342 ? 13.307 -8.602 13.539 1.00 14.20 342 VAL B CA 1
ATOM 6897 C C . VAL B 1 342 ? 13.949 -9.231 14.777 1.00 14.79 342 VAL B C 1
ATOM 6898 O O . VAL B 1 342 ? 13.427 -10.207 15.323 1.00 14.86 342 VAL B O 1
ATOM 6902 N N . GLU B 1 343 ? 15.085 -8.682 15.204 1.00 15.42 343 GLU B N 1
ATOM 6903 C CA . GLU B 1 343 ? 15.903 -9.300 16.257 1.00 16.42 343 GLU B CA 1
ATOM 6904 C C . GLU B 1 343 ? 15.175 -9.484 17.594 1.00 16.12 343 GLU B C 1
ATOM 6905 O O . GLU B 1 343 ? 15.546 -10.345 18.398 1.00 15.94 343 GLU B O 1
ATOM 6911 N N . GLU B 1 344 ? 14.134 -8.682 17.811 1.00 15.54 344 GLU B N 1
ATOM 6912 C CA . GLU B 1 344 ? 13.349 -8.734 19.037 1.00 15.91 344 GLU B CA 1
ATOM 6913 C C . GLU B 1 344 ? 12.570 -10.045 19.198 1.00 15.55 344 GLU B C 1
ATOM 6914 O O . GLU B 1 344 ? 12.141 -10.375 20.308 1.00 15.61 344 GLU B O 1
ATOM 6920 N N . VAL B 1 345 ? 12.398 -10.799 18.110 1.00 15.13 345 VAL B N 1
ATOM 6921 C CA . VAL B 1 345 ? 11.745 -12.113 18.197 1.00 15.33 345 VAL B CA 1
ATOM 6922 C C . VAL B 1 345 ? 12.542 -13.058 19.116 1.00 15.93 345 VAL B C 1
ATOM 6923 O O . VAL B 1 345 ? 11.981 -13.960 19.740 1.00 15.56 345 VAL B O 1
ATOM 6927 N N . GLU B 1 346 ? 13.848 -12.821 19.216 1.00 16.66 346 GLU B N 1
ATOM 6928 C CA . GLU B 1 346 ? 14.723 -13.626 20.067 1.00 17.86 346 GLU B CA 1
ATOM 6929 C C . GLU B 1 346 ? 14.423 -13.479 21.565 1.00 17.77 346 GLU B C 1
ATOM 6930 O O . GLU B 1 346 ? 14.798 -14.344 22.366 1.00 17.99 346 GLU B O 1
ATOM 6936 N N . SER B 1 347 ? 13.740 -12.398 21.938 1.00 17.35 347 SER B N 1
ATOM 6937 C CA . SER B 1 347 ? 13.321 -12.181 23.328 1.00 17.64 347 SER B CA 1
ATOM 6938 C C . SER B 1 347 ? 12.318 -13.230 23.819 1.00 17.21 347 SER B C 1
ATOM 6939 O O . SER B 1 347 ? 12.097 -13.362 25.027 1.00 17.75 347 SER B O 1
ATOM 6942 N N . LEU B 1 348 ? 11.715 -13.965 22.885 1.00 16.36 348 LEU B N 1
ATOM 6943 C CA . LEU B 1 348 ? 10.743 -15.015 23.213 1.00 15.87 348 LEU B CA 1
ATOM 6944 C C . LEU B 1 348 ? 11.393 -16.365 23.517 1.00 16.31 348 LEU B C 1
ATOM 6945 O O . LEU B 1 348 ? 10.737 -17.259 24.062 1.00 16.05 348 LEU B O 1
ATOM 6950 N N . ARG B 1 349 ? 12.671 -16.515 23.161 1.00 16.52 349 ARG B N 1
ATOM 6951 C CA . ARG B 1 349 ? 13.390 -17.781 23.352 1.00 17.19 349 ARG B CA 1
ATOM 6952 C C . ARG B 1 349 ? 13.533 -18.112 24.841 1.00 18.13 349 ARG B C 1
ATOM 6953 O O . ARG B 1 349 ? 14.020 -17.290 25.623 1.00 18.59 349 ARG B O 1
ATOM 6961 N N . LEU B 1 350 ? 13.090 -19.308 25.227 1.00 18.12 350 LEU B N 1
ATOM 6962 C CA . LEU B 1 350 ? 13.116 -19.731 26.633 1.00 19.26 350 LEU B CA 1
ATOM 6963 C C . LEU B 1 350 ? 14.329 -20.591 26.994 1.00 20.19 350 LEU B C 1
ATOM 6964 O O . LEU B 1 350 ? 15.006 -20.348 28.000 1.00 21.00 350 LEU B O 1
ATOM 6969 N N . SER B 1 351 ? 14.576 -21.607 26.176 1.00 20.36 351 SER B N 1
ATOM 6970 C CA . SER B 1 351 ? 15.655 -22.568 26.394 1.00 21.35 351 SER B CA 1
ATOM 6971 C C . SER B 1 351 ? 16.037 -23.163 25.051 1.00 21.03 351 SER B C 1
ATOM 6972 O O . SER B 1 351 ? 15.239 -23.145 24.113 1.00 20.50 351 SER B O 1
ATOM 6975 N N . SER B 1 352 ? 17.253 -23.692 24.962 1.00 21.48 352 SER B N 1
ATOM 6976 C CA . SER B 1 352 ? 17.744 -24.249 23.709 1.00 21.36 352 SER B CA 1
ATOM 6977 C C . SER B 1 352 ? 18.203 -25.694 23.857 1.00 21.73 352 SER B C 1
ATOM 6978 O O . SER B 1 352 ? 18.567 -26.136 24.950 1.00 21.60 352 SER B O 1
ATOM 6981 N N . LYS B 1 353 ? 18.154 -26.423 22.746 1.00 21.85 353 LYS B N 1
ATOM 6982 C CA . LYS B 1 353 ? 18.781 -27.734 22.638 1.00 23.02 353 LYS B CA 1
ATOM 6983 C C . LYS B 1 353 ? 19.574 -27.788 21.337 1.00 23.15 353 LYS B C 1
ATOM 6984 O O . LYS B 1 353 ? 19.108 -27.308 20.299 1.00 22.33 353 LYS B O 1
ATOM 6990 N N . GLU B 1 354 ? 20.772 -28.365 21.407 1.00 24.11 354 GLU B N 1
ATOM 6991 C CA . GLU B 1 354 ? 21.656 -28.457 20.251 1.00 24.97 354 GLU B CA 1
ATOM 6992 C C . GLU B 1 354 ? 21.823 -29.894 19.767 1.00 25.15 354 GLU B C 1
ATOM 6993 O O . GLU B 1 354 ? 21.920 -30.826 20.572 1.00 25.50 354 GLU B O 1
ATOM 6999 N N . PHE B 1 355 ? 21.845 -30.059 18.447 1.00 24.92 355 PHE B N 1
ATOM 7000 C CA . PHE B 1 355 ? 22.104 -31.348 17.813 1.00 25.72 355 PHE B CA 1
ATOM 7001 C C . PHE B 1 355 ? 23.298 -31.178 16.875 1.00 25.99 355 PHE B C 1
ATOM 7002 O O . PHE B 1 355 ? 23.193 -30.507 15.847 1.00 25.63 355 PHE B O 1
ATOM 7010 N N . SER B 1 356 ? 24.429 -31.781 17.236 1.00 26.62 356 SER B N 1
ATOM 7011 C CA . SER B 1 356 ? 25.690 -31.557 16.532 1.00 27.36 356 SER B CA 1
ATOM 7012 C C . SER B 1 356 ? 26.072 -32.708 15.596 1.00 27.54 356 SER B C 1
ATOM 7013 O O . SER B 1 356 ? 26.177 -33.862 16.026 1.00 27.68 356 SER B O 1
ATOM 7016 N N . LYS B 1 357 ? 26.271 -32.373 14.320 1.00 27.24 357 LYS B N 1
ATOM 7017 C CA . LYS B 1 357 ? 26.756 -33.312 13.292 1.00 27.72 357 LYS B CA 1
ATOM 7018 C C . LYS B 1 357 ? 25.932 -34.603 13.195 1.00 27.50 357 LYS B C 1
ATOM 7019 O O . LYS B 1 357 ? 26.480 -35.713 13.228 1.00 28.05 357 LYS B O 1
ATOM 7025 N N . VAL B 1 358 ? 24.617 -34.440 13.078 1.00 26.60 358 VAL B N 1
ATOM 7026 C CA . VAL B 1 358 ? 23.679 -35.558 12.952 1.00 26.35 358 VAL B CA 1
ATOM 7027 C C . VAL B 1 358 ? 23.712 -36.105 11.523 1.00 26.43 358 VAL B C 1
ATOM 7028 O O . VAL B 1 358 ? 23.519 -35.358 10.561 1.00 25.86 358 VAL B O 1
ATOM 7032 N N . LYS B 1 359 ? 23.962 -37.408 11.398 1.00 26.89 359 LYS B N 1
ATOM 7033 C CA . LYS B 1 359 ? 24.026 -38.073 10.096 1.00 27.09 359 LYS B CA 1
ATOM 7034 C C . LYS B 1 359 ? 22.657 -38.585 9.661 1.00 26.36 359 LYS B C 1
ATOM 7035 O O . LYS B 1 359 ? 21.929 -39.189 10.451 1.00 26.39 359 LYS B O 1
ATOM 7041 N N . ALA B 1 360 ? 22.311 -38.328 8.402 1.00 25.38 360 ALA B N 1
ATOM 7042 C CA . ALA B 1 360 ? 21.116 -38.896 7.792 1.00 24.35 360 ALA B CA 1
ATOM 7043 C C . ALA B 1 360 ? 21.479 -39.525 6.451 1.00 24.33 360 ALA B C 1
ATOM 7044 O O . ALA B 1 360 ? 21.775 -38.820 5.484 1.00 23.89 360 ALA B O 1
ATOM 7046 N N . GLY B 1 361 ? 21.462 -40.856 6.409 1.00 24.58 361 GLY B N 1
ATOM 7047 C CA . GLY B 1 361 ? 21.764 -41.601 5.187 1.00 24.78 361 GLY B CA 1
ATOM 7048 C C . GLY B 1 361 ? 20.663 -41.447 4.157 1.00 24.28 361 GLY B C 1
ATOM 7049 O O . GLY B 1 361 ? 19.573 -40.963 4.473 1.00 23.29 361 GLY B O 1
ATOM 7050 N N . ALA B 1 362 ? 20.950 -41.849 2.921 1.00 24.57 362 ALA B N 1
ATOM 7051 C CA . ALA B 1 362 ? 19.970 -41.770 1.837 1.00 24.48 362 ALA B CA 1
ATOM 7052 C C . ALA B 1 362 ? 18.713 -42.562 2.193 1.00 24.56 362 ALA B C 1
ATOM 7053 O O . ALA B 1 362 ? 18.793 -43.735 2.566 1.00 25.09 362 ALA B O 1
ATOM 7055 N N . GLY B 1 363 ? 17.565 -41.892 2.108 1.00 24.31 363 GLY B N 1
ATOM 7056 C CA . GLY B 1 363 ? 16.262 -42.498 2.390 1.00 24.62 363 GLY B CA 1
ATOM 7057 C C . GLY B 1 363 ? 15.918 -42.689 3.858 1.00 24.88 363 GLY B C 1
ATOM 7058 O O . GLY B 1 363 ? 15.120 -43.568 4.196 1.00 25.80 363 GLY B O 1
ATOM 7059 N N . SER B 1 364 ? 16.505 -41.872 4.732 1.00 24.41 364 SER B N 1
ATOM 7060 C CA . SER B 1 364 ? 16.321 -42.026 6.177 1.00 24.25 364 SER B CA 1
ATOM 7061 C C . SER B 1 364 ? 15.523 -40.892 6.820 1.00 23.26 364 SER B C 1
ATOM 7062 O O . SER B 1 364 ? 15.379 -39.809 6.243 1.00 22.54 364 SER B O 1
ATOM 7065 N N . VAL B 1 365 ? 14.996 -41.174 8.012 1.00 22.91 365 VAL B N 1
ATOM 7066 C CA . VAL B 1 365 ? 14.299 -40.198 8.853 1.00 22.51 365 VAL B CA 1
ATOM 7067 C C . VAL B 1 365 ? 14.873 -40.331 10.272 1.00 22.53 365 VAL B C 1
ATOM 7068 O O . VAL B 1 365 ? 14.996 -41.444 10.798 1.00 23.37 365 VAL B O 1
ATOM 7072 N N . VAL B 1 366 ? 15.252 -39.202 10.871 1.00 21.81 366 VAL B N 1
ATOM 7073 C CA . VAL B 1 366 ? 15.877 -39.177 12.197 1.00 21.83 366 VAL B CA 1
ATOM 7074 C C . VAL B 1 366 ? 15.058 -38.299 13.151 1.00 21.29 366 VAL B C 1
ATOM 7075 O O . VAL B 1 366 ? 14.942 -37.089 12.934 1.00 20.25 366 VAL B O 1
ATOM 7079 N N . PRO B 1 367 ? 14.479 -38.906 14.206 1.00 21.45 367 PRO B N 1
ATOM 7080 C CA . PRO B 1 367 ? 13.732 -38.118 15.191 1.00 21.32 367 PRO B CA 1
ATOM 7081 C C . PRO B 1 367 ? 14.621 -37.151 15.978 1.00 21.59 367 PRO B C 1
ATOM 7082 O O . PRO B 1 367 ? 15.746 -37.503 16.355 1.00 22.05 367 PRO B O 1
ATOM 7086 N N . LEU B 1 368 ? 14.116 -35.940 16.202 1.00 21.16 368 LEU B N 1
ATOM 7087 C CA . LEU B 1 368 ? 14.810 -34.935 17.001 1.00 21.59 368 LEU B CA 1
ATOM 7088 C C . LEU B 1 368 ? 13.991 -34.626 18.254 1.00 21.79 368 LEU B C 1
ATOM 7089 O O . LEU B 1 368 ? 13.006 -33.890 18.192 1.00 21.39 368 LEU B O 1
ATOM 7094 N N . ASP B 1 369 ? 14.397 -35.208 19.383 1.00 22.60 369 ASP B N 1
ATOM 7095 C CA . ASP B 1 369 ? 13.658 -35.078 20.642 1.00 23.01 369 ASP B CA 1
ATOM 7096 C C . ASP B 1 369 ? 13.829 -33.680 21.235 1.00 22.76 369 ASP B C 1
ATOM 7097 O O . ASP B 1 369 ? 14.869 -33.363 21.818 1.00 23.40 369 ASP B O 1
ATOM 7102 N N . VAL B 1 370 ? 12.798 -32.855 21.071 1.00 22.08 370 VAL B N 1
ATOM 7103 C CA . VAL B 1 370 ? 12.792 -31.476 21.570 1.00 21.82 370 VAL B CA 1
ATOM 7104 C C . VAL B 1 370 ? 11.675 -31.228 22.592 1.00 21.56 370 VAL B C 1
ATOM 7105 O O . VAL B 1 370 ? 11.493 -30.102 23.062 1.00 21.91 370 VAL B O 1
ATOM 7109 N N . GLY B 1 371 ? 10.937 -32.280 22.939 1.00 21.38 371 GLY B N 1
ATOM 7110 C CA . GLY B 1 371 ? 9.703 -32.133 23.718 1.00 20.61 371 GLY B CA 1
ATOM 7111 C C . GLY B 1 371 ? 8.573 -31.644 22.824 1.00 19.78 371 GLY B C 1
ATOM 7112 O O . GLY B 1 371 ? 8.390 -32.151 21.714 1.00 19.87 371 GLY B O 1
ATOM 7113 N N . THR B 1 372 ? 7.823 -30.650 23.297 1.00 18.75 372 THR B N 1
ATOM 7114 C CA . THR B 1 372 ? 6.740 -30.051 22.505 1.00 17.87 372 THR B CA 1
ATOM 7115 C C . THR B 1 372 ? 7.327 -29.316 21.290 1.00 17.19 372 THR B C 1
ATOM 7116 O O . THR B 1 372 ? 8.380 -28.686 21.390 1.00 17.16 372 THR B O 1
ATOM 7120 N N . ALA B 1 373 ? 6.656 -29.421 20.143 1.00 16.39 373 ALA B N 1
ATOM 7121 C CA . ALA B 1 373 ? 7.208 -28.915 18.885 1.00 15.73 373 ALA B CA 1
ATOM 7122 C C . ALA B 1 373 ? 6.230 -28.024 18.129 1.00 15.13 373 ALA B C 1
ATOM 7123 O O . ALA B 1 373 ? 6.062 -28.162 16.913 1.00 15.11 373 ALA B O 1
ATOM 7125 N N . THR B 1 374 ? 5.603 -27.096 18.849 1.00 14.68 374 THR B N 1
ATOM 7126 C CA . THR B 1 374 ? 4.586 -26.223 18.258 1.00 14.28 374 THR B CA 1
ATOM 7127 C C . THR B 1 374 ? 4.886 -24.723 18.393 1.00 13.58 374 THR B C 1
ATOM 7128 O O . THR B 1 374 ? 4.231 -23.902 17.748 1.00 13.11 374 THR B O 1
ATOM 7132 N N . GLN B 1 375 ? 5.851 -24.377 19.249 1.00 13.45 375 GLN B N 1
ATOM 7133 C CA . GLN B 1 375 ? 6.306 -22.992 19.430 1.00 13.15 375 GLN B CA 1
ATOM 7134 C C . GLN B 1 375 ? 7.829 -23.009 19.419 1.00 13.40 375 GLN B C 1
ATOM 7135 O O . GLN B 1 375 ? 8.455 -23.178 20.469 1.00 13.57 375 GLN B O 1
ATOM 7141 N N . LEU B 1 376 ? 8.419 -22.864 18.228 1.00 13.23 376 LEU B N 1
ATOM 7142 C CA . LEU B 1 376 ? 9.864 -23.084 18.051 1.00 13.49 376 LEU B CA 1
ATOM 7143 C C . LEU B 1 376 ? 10.566 -22.052 17.172 1.00 13.42 376 LEU B C 1
ATOM 7144 O O . LEU B 1 376 ? 9.974 -21.513 16.239 1.00 13.11 376 LEU B O 1
ATOM 7149 N N . ASP B 1 377 ? 11.834 -21.800 17.488 1.00 14.04 377 ASP B N 1
ATOM 7150 C CA . ASP B 1 377 ? 12.772 -21.133 16.579 1.00 14.41 377 ASP B CA 1
ATOM 7151 C C . ASP B 1 377 ? 13.851 -22.173 16.255 1.00 14.76 377 ASP B C 1
ATOM 7152 O O . ASP B 1 377 ? 14.483 -22.716 17.166 1.00 15.40 377 ASP B O 1
ATOM 7157 N N . ILE B 1 378 ? 14.023 -22.483 14.968 1.00 14.74 378 ILE B N 1
ATOM 7158 C CA . ILE B 1 378 ? 14.984 -23.506 14.526 1.00 15.40 378 ILE B CA 1
ATOM 7159 C C . ILE B 1 378 ? 16.020 -22.917 13.571 1.00 15.80 378 ILE B C 1
ATOM 7160 O O . ILE B 1 378 ? 15.661 -22.310 12.561 1.00 15.08 378 ILE B O 1
ATOM 7165 N N . ILE B 1 379 ? 17.302 -23.090 13.893 1.00 16.75 379 ILE B N 1
ATOM 7166 C CA . ILE B 1 379 ? 18.372 -22.730 12.960 1.00 17.79 379 ILE B CA 1
ATOM 7167 C C . ILE B 1 379 ? 19.184 -23.980 12.623 1.00 18.23 379 ILE B C 1
ATOM 7168 O O . ILE B 1 379 ? 19.710 -24.651 13.519 1.00 18.93 379 ILE B O 1
ATOM 7173 N N . ALA B 1 380 ? 19.267 -24.288 11.328 1.00 18.37 380 ALA B N 1
ATOM 7174 C CA . ALA B 1 380 ? 19.898 -25.526 10.856 1.00 18.93 380 ALA B CA 1
ATOM 7175 C C . ALA B 1 380 ? 20.841 -25.316 9.673 1.00 19.53 380 ALA B C 1
ATOM 7176 O O . ALA B 1 380 ? 20.589 -24.481 8.803 1.00 19.21 380 ALA B O 1
ATOM 7178 N N . GLU B 1 381 ? 21.924 -26.091 9.648 1.00 20.15 381 GLU B N 1
ATOM 7179 C CA . GLU B 1 381 ? 22.842 -26.116 8.510 1.00 21.10 381 GLU B CA 1
ATOM 7180 C C . GLU B 1 381 ? 23.009 -27.545 7.998 1.00 21.31 381 GLU B C 1
ATOM 7181 O O . GLU B 1 381 ? 22.989 -28.495 8.783 1.00 21.61 381 GLU B O 1
ATOM 7187 N N . PHE B 1 382 ? 23.163 -27.688 6.683 1.00 21.53 382 PHE B N 1
ATOM 7188 C CA . PHE B 1 382 ? 23.236 -28.999 6.036 1.00 22.17 382 PHE B CA 1
ATOM 7189 C C . PHE B 1 382 ? 24.435 -29.067 5.100 1.00 23.13 382 PHE B C 1
ATOM 7190 O O . PHE B 1 382 ? 24.753 -28.097 4.405 1.00 22.75 382 PHE B O 1
ATOM 7198 N N . GLU B 1 383 ? 25.091 -30.223 5.084 1.00 24.27 383 GLU B N 1
ATOM 7199 C CA . GLU B 1 383 ? 26.152 -30.499 4.126 1.00 26.02 383 GLU B CA 1
ATOM 7200 C C . GLU B 1 383 ? 25.910 -31.851 3.478 1.00 26.36 383 GLU B C 1
ATOM 7201 O O . GLU B 1 383 ? 25.467 -32.789 4.141 1.00 26.11 383 GLU B O 1
ATOM 7207 N N . ILE B 1 384 ? 26.196 -31.937 2.183 1.00 27.07 384 ILE B N 1
ATOM 7208 C CA . ILE B 1 384 ? 26.183 -33.210 1.471 1.00 28.03 384 ILE B CA 1
ATOM 7209 C C . ILE B 1 384 ? 27.552 -33.865 1.644 1.00 29.49 384 ILE B C 1
ATOM 7210 O O . ILE B 1 384 ? 28.574 -33.304 1.244 1.00 29.99 384 ILE B O 1
ATOM 7215 N N . ASP B 1 385 ? 27.561 -35.044 2.260 1.00 30.22 385 ASP B N 1
ATOM 7216 C CA . ASP B 1 385 ? 28.800 -35.749 2.571 1.00 31.93 385 ASP B CA 1
ATOM 7217 C C . ASP B 1 385 ? 29.461 -36.278 1.307 1.00 32.91 385 ASP B C 1
ATOM 7218 O O . ASP B 1 385 ? 28.809 -36.913 0.474 1.00 32.60 385 ASP B O 1
ATOM 7223 N N . LYS B 1 386 ? 30.756 -36.003 1.171 1.00 34.34 386 LYS B N 1
ATOM 7224 C CA . LYS B 1 386 ? 31.546 -36.541 0.067 1.00 35.99 386 LYS B CA 1
ATOM 7225 C C . LYS B 1 386 ? 31.970 -37.988 0.338 1.00 37.17 386 LYS B C 1
ATOM 7226 O O . LYS B 1 386 ? 32.420 -38.684 -0.572 1.00 37.76 386 LYS B O 1
ATOM 7232 N N . GLU B 1 387 ? 31.811 -38.412 1.595 1.00 37.88 387 GLU B N 1
ATOM 7233 C CA . GLU B 1 387 ? 32.085 -39.778 2.075 1.00 39.38 387 GLU B CA 1
ATOM 7234 C C . GLU B 1 387 ? 31.657 -40.878 1.100 1.00 39.78 387 GLU B C 1
ATOM 7235 O O . GLU B 1 387 ? 31.645 -42.065 1.443 1.00 40.39 387 GLU B O 1
ATOM 7241 N N . GLY B 1 398 ? 12.447 -29.337 -16.539 1.00 27.99 398 GLY B N 1
ATOM 7242 C CA . GLY B 1 398 ? 13.310 -29.269 -15.362 1.00 27.34 398 GLY B CA 1
ATOM 7243 C C . GLY B 1 398 ? 12.518 -29.210 -14.069 1.00 26.28 398 GLY B C 1
ATOM 7244 O O . GLY B 1 398 ? 11.306 -28.974 -14.086 1.00 26.10 398 GLY B O 1
ATOM 7245 N N . TYR B 1 399 ? 13.207 -29.418 -12.948 1.00 25.61 399 TYR B N 1
ATOM 7246 C CA . TYR B 1 399 ? 12.582 -29.398 -11.619 1.00 24.35 399 TYR B CA 1
ATOM 7247 C C . TYR B 1 399 ? 11.919 -28.052 -11.306 1.00 23.76 399 TYR B C 1
ATOM 7248 O O . TYR B 1 399 ? 12.411 -26.996 -11.708 1.00 23.49 399 TYR B O 1
ATOM 7257 N N . ASN B 1 400 ? 10.804 -28.123 -10.581 1.00 23.40 400 ASN B N 1
ATOM 7258 C CA . ASN B 1 400 ? 9.988 -26.975 -10.190 1.00 23.21 400 ASN B CA 1
ATOM 7259 C C . ASN B 1 400 ? 9.224 -27.404 -8.932 1.00 22.52 400 ASN B C 1
ATOM 7260 O O . ASN B 1 400 ? 8.466 -28.379 -8.983 1.00 22.51 400 ASN B O 1
ATOM 7265 N N . CYS B 1 401 ? 9.436 -26.709 -7.808 1.00 21.90 401 CYS B N 1
ATOM 7266 C CA . CYS B 1 401 ? 8.791 -27.088 -6.531 1.00 21.77 401 CYS B CA 1
ATOM 7267 C C . CYS B 1 401 ? 7.288 -27.328 -6.734 1.00 21.63 401 CYS B C 1
ATOM 7268 O O . CYS B 1 401 ? 6.739 -28.337 -6.278 1.00 21.23 401 CYS B O 1
ATOM 7271 N N . THR B 1 402 ? 6.647 -26.404 -7.450 1.00 21.66 402 THR B N 1
ATOM 7272 C CA . THR B 1 402 ? 5.186 -26.364 -7.594 1.00 22.02 402 THR B CA 1
ATOM 7273 C C . THR B 1 402 ? 4.603 -27.595 -8.293 1.00 22.30 402 THR B C 1
ATOM 7274 O O . THR B 1 402 ? 3.512 -28.053 -7.943 1.00 22.29 402 THR B O 1
ATOM 7278 N N . THR B 1 403 ? 5.331 -28.129 -9.270 1.00 22.57 403 THR B N 1
ATOM 7279 C CA . THR B 1 403 ? 4.855 -29.287 -10.033 1.00 23.07 403 THR B CA 1
ATOM 7280 C C . THR B 1 403 ? 5.474 -30.602 -9.549 1.00 23.24 403 THR B C 1
ATOM 7281 O O . THR B 1 403 ? 5.184 -31.670 -10.095 1.00 23.79 403 THR B O 1
ATOM 7285 N N . SER B 1 404 ? 6.319 -30.523 -8.522 1.00 22.74 404 SER B N 1
ATOM 7286 C CA . SER B 1 404 ? 7.006 -31.708 -8.002 1.00 23.00 404 SER B CA 1
ATOM 7287 C C . SER B 1 404 ? 6.089 -32.547 -7.108 1.00 22.74 404 SER B C 1
ATOM 7288 O O . SER B 1 404 ? 5.013 -32.096 -6.703 1.00 22.81 404 SER B O 1
ATOM 7291 N N . GLY B 1 405 ? 6.525 -33.767 -6.806 1.00 22.74 405 GLY B N 1
ATOM 7292 C CA . GLY B 1 405 ? 5.839 -34.609 -5.829 1.00 22.20 405 GLY B CA 1
ATOM 7293 C C . GLY B 1 405 ? 6.239 -34.309 -4.391 1.00 21.34 405 GLY B C 1
ATOM 7294 O O . GLY B 1 405 ? 5.939 -35.091 -3.485 1.00 21.40 405 GLY B O 1
ATOM 7295 N N . GLY B 1 406 ? 6.917 -33.179 -4.180 1.00 20.48 406 GLY B N 1
ATOM 7296 C CA . GLY B 1 406 ? 7.385 -32.783 -2.850 1.00 19.22 406 GLY B CA 1
ATOM 7297 C C . GLY B 1 406 ? 8.442 -33.721 -2.296 1.00 19.10 406 GLY B C 1
ATOM 7298 O O . GLY B 1 406 ? 9.295 -34.211 -3.040 1.00 19.24 406 GLY B O 1
ATOM 7299 N N . ALA B 1 407 ? 8.373 -33.986 -0.993 1.00 18.44 407 ALA B N 1
ATOM 7300 C CA . ALA B 1 407 ? 9.349 -34.849 -0.319 1.00 18.80 407 ALA B CA 1
ATOM 7301 C C . ALA B 1 407 ? 9.352 -36.295 -0.831 1.00 19.32 407 ALA B C 1
ATOM 7302 O O . ALA B 1 407 ? 10.343 -37.011 -0.662 1.00 19.48 407 ALA B O 1
ATOM 7304 N N . ALA B 1 408 ? 8.251 -36.709 -1.459 1.00 19.30 408 ALA B N 1
ATOM 7305 C CA . ALA B 1 408 ? 8.133 -38.053 -2.040 1.00 20.04 408 ALA B CA 1
ATOM 7306 C C . ALA B 1 408 ? 8.873 -38.226 -3.376 1.00 20.63 408 ALA B C 1
ATOM 7307 O O . ALA B 1 408 ? 9.164 -39.358 -3.783 1.00 21.31 408 ALA B O 1
ATOM 7309 N N . GLU B 1 409 ? 9.170 -37.117 -4.056 1.00 20.44 409 GLU B N 1
ATOM 7310 C CA . GLU B 1 409 ? 9.901 -37.177 -5.326 1.00 21.00 409 GLU B CA 1
ATOM 7311 C C . GLU B 1 409 ? 11.415 -37.216 -5.103 1.00 20.98 409 GLU B C 1
ATOM 7312 O O . GLU B 1 409 ? 12.052 -36.182 -4.883 1.00 20.45 409 GLU B O 1
ATOM 7318 N N . ARG B 1 410 ? 11.983 -38.417 -5.182 1.00 21.10 410 ARG B N 1
ATOM 7319 C CA . ARG B 1 410 ? 13.390 -38.633 -4.853 1.00 21.47 410 ARG B CA 1
ATOM 7320 C C . ARG B 1 410 ? 14.304 -38.387 -6.050 1.00 21.70 410 ARG B C 1
ATOM 7321 O O . ARG B 1 410 ? 14.037 -38.860 -7.160 1.00 22.52 410 ARG B O 1
ATOM 7329 N N . GLY B 1 411 ? 15.376 -37.635 -5.814 1.00 21.47 411 GLY B N 1
ATOM 7330 C CA . GLY B 1 411 ? 16.414 -37.399 -6.816 1.00 21.64 411 GLY B CA 1
ATOM 7331 C C . GLY B 1 411 ? 17.777 -37.784 -6.269 1.00 21.75 411 GLY B C 1
ATOM 7332 O O . GLY B 1 411 ? 17.891 -38.230 -5.127 1.00 21.63 411 GLY B O 1
ATOM 7333 N N . VAL B 1 412 ? 18.816 -37.608 -7.079 1.00 21.93 412 VAL B N 1
ATOM 7334 C CA . VAL B 1 412 ? 20.175 -37.972 -6.663 1.00 22.21 412 VAL B CA 1
ATOM 7335 C C . VAL B 1 412 ? 20.661 -37.109 -5.488 1.00 21.71 412 VAL B C 1
ATOM 7336 O O . VAL B 1 412 ? 21.250 -37.628 -4.531 1.00 21.51 412 VAL B O 1
ATOM 7340 N N . LEU B 1 413 ? 20.382 -35.805 -5.560 1.00 20.67 413 LEU B N 1
ATOM 7341 C CA . LEU B 1 413 ? 20.875 -34.835 -4.572 1.00 20.51 413 LEU B CA 1
ATOM 7342 C C . LEU B 1 413 ? 19.748 -34.051 -3.884 1.00 19.65 413 LEU B C 1
ATOM 7343 O O . LEU B 1 413 ? 19.892 -32.867 -3.561 1.00 19.71 413 LEU B O 1
ATOM 7348 N N . GLY B 1 414 ? 18.628 -34.728 -3.656 1.00 19.23 414 GLY B N 1
ATOM 7349 C CA . GLY B 1 414 ? 17.495 -34.147 -2.932 1.00 18.37 414 GLY B CA 1
ATOM 7350 C C . GLY B 1 414 ? 16.298 -35.081 -2.980 1.00 18.11 414 GLY B C 1
ATOM 7351 O O . GLY B 1 414 ? 16.305 -36.050 -3.739 1.00 18.72 414 GLY B O 1
ATOM 7352 N N . PRO B 1 415 ? 15.255 -34.801 -2.178 1.00 17.73 415 PRO B N 1
ATOM 7353 C CA . PRO B 1 415 ? 15.132 -33.706 -1.215 1.00 17.21 415 PRO B CA 1
ATOM 7354 C C . PRO B 1 415 ? 15.666 -34.066 0.176 1.00 17.40 415 PRO B C 1
ATOM 7355 O O . PRO B 1 415 ? 15.611 -35.229 0.577 1.00 17.88 415 PRO B O 1
ATOM 7359 N N . PHE B 1 416 ? 16.184 -33.071 0.894 1.00 17.14 416 PHE B N 1
ATOM 7360 C CA . PHE B 1 416 ? 16.605 -33.251 2.289 1.00 16.96 416 PHE B CA 1
ATOM 7361 C C . PHE B 1 416 ? 16.290 -31.998 3.108 1.00 16.49 416 PHE B C 1
ATOM 7362 O O . PHE B 1 416 ? 16.316 -30.886 2.587 1.00 16.13 416 PHE B O 1
ATOM 7370 N N . GLY B 1 417 ? 15.995 -32.183 4.390 1.00 16.25 417 GLY B N 1
ATOM 7371 C CA . GLY B 1 417 ? 15.632 -31.059 5.245 1.00 15.88 417 GLY B CA 1
ATOM 7372 C C . GLY B 1 417 ? 14.962 -31.494 6.530 1.00 15.98 417 GLY B C 1
ATOM 7373 O O . GLY B 1 417 ? 15.404 -32.444 7.173 1.00 16.41 417 GLY B O 1
ATOM 7374 N N . LEU B 1 418 ? 13.900 -30.785 6.905 1.00 15.52 418 LEU B N 1
ATOM 7375 C CA . LEU B 1 418 ? 13.191 -31.057 8.152 1.00 15.78 418 LEU B CA 1
ATOM 7376 C C . LEU B 1 418 ? 11.731 -31.406 7.916 1.00 15.47 418 LEU B C 1
ATOM 7377 O O . LEU B 1 418 ? 11.119 -30.955 6.940 1.00 15.17 418 LEU B O 1
ATOM 7382 N N . LEU B 1 419 ? 11.189 -32.222 8.816 1.00 15.80 419 LEU B N 1
ATOM 7383 C CA . LEU B 1 419 ? 9.752 -32.452 8.902 1.00 15.76 419 LEU B CA 1
ATOM 7384 C C . LEU B 1 419 ? 9.218 -31.776 10.162 1.00 15.84 419 LEU B C 1
ATOM 7385 O O . LEU B 1 419 ? 9.590 -32.151 11.276 1.00 15.74 419 LEU B O 1
ATOM 7390 N N . VAL B 1 420 ? 8.362 -30.769 9.983 1.00 15.70 420 VAL B N 1
ATOM 7391 C CA . VAL B 1 420 ? 7.676 -30.133 11.114 1.00 16.06 420 VAL B CA 1
ATOM 7392 C C . VAL B 1 420 ? 6.203 -30.535 11.145 1.00 15.98 420 VAL B C 1
ATOM 7393 O O . VAL B 1 420 ? 5.695 -31.127 10.188 1.00 15.71 420 VAL B O 1
ATOM 7397 N N . SER B 1 421 ? 5.524 -30.220 12.248 1.00 16.45 421 SER B N 1
ATOM 7398 C CA . SER B 1 421 ? 4.103 -30.560 12.431 1.00 17.22 421 SER B CA 1
ATOM 7399 C C . SER B 1 421 ? 3.807 -32.020 12.069 1.00 17.41 421 SER B C 1
ATOM 7400 O O . SER B 1 421 ? 2.829 -32.320 11.377 1.00 17.55 421 SER B O 1
ATOM 7403 N N . ALA B 1 422 ? 4.661 -32.923 12.545 1.00 17.65 422 ALA B N 1
ATOM 7404 C CA . ALA B 1 422 ? 4.599 -34.331 12.164 1.00 18.08 422 ALA B CA 1
ATOM 7405 C C . ALA B 1 422 ? 4.113 -35.214 13.307 1.00 18.52 422 ALA B C 1
ATOM 7406 O O . ALA B 1 422 ? 4.399 -34.942 14.471 1.00 18.87 422 ALA B O 1
ATOM 7408 N N . THR B 1 423 ? 3.381 -36.273 12.972 1.00 19.01 423 THR B N 1
ATOM 7409 C CA . THR B 1 423 ? 3.050 -37.304 13.959 1.00 19.36 423 THR B CA 1
ATOM 7410 C C . THR B 1 423 ? 4.213 -38.294 14.072 1.00 20.15 423 THR B C 1
ATOM 7411 O O . THR B 1 423 ? 5.093 -38.326 13.206 1.00 19.76 423 THR B O 1
ATOM 7415 N N . GLU B 1 424 ? 4.212 -39.098 15.134 1.00 20.89 424 GLU B N 1
ATOM 7416 C CA . GLU B 1 424 ? 5.305 -40.044 15.390 1.00 22.20 424 GLU B CA 1
ATOM 7417 C C . GLU B 1 424 ? 5.520 -41.060 14.262 1.00 22.35 424 GLU B C 1
ATOM 7418 O O . GLU B 1 424 ? 6.658 -41.466 14.005 1.00 22.52 424 GLU B O 1
ATOM 7424 N N . ASN B 1 425 ? 4.435 -41.455 13.594 1.00 22.32 425 ASN B N 1
ATOM 7425 C CA . ASN B 1 425 ? 4.496 -42.407 12.476 1.00 22.91 425 ASN B CA 1
ATOM 7426 C C . ASN B 1 425 ? 4.350 -41.752 11.093 1.00 22.26 425 ASN B C 1
ATOM 7427 O O . ASN B 1 425 ? 4.136 -42.436 10.085 1.00 22.31 425 ASN B O 1
ATOM 7432 N N . LEU B 1 426 ? 4.461 -40.424 11.062 1.00 21.17 426 LEU B N 1
ATOM 7433 C CA . LEU B 1 426 ? 4.407 -39.631 9.823 1.00 20.72 426 LEU B CA 1
ATOM 7434 C C . LEU B 1 426 ? 3.072 -39.679 9.058 1.00 20.57 426 LEU B C 1
ATOM 7435 O O . LEU B 1 426 ? 3.031 -39.398 7.856 1.00 20.90 426 LEU B O 1
ATOM 7440 N N . SER B 1 427 ? 1.987 -40.010 9.761 1.00 20.47 427 SER B N 1
ATOM 7441 C CA . SER B 1 427 ? 0.633 -39.950 9.191 1.00 20.00 427 SER B CA 1
ATOM 7442 C C . SER B 1 427 ? 0.277 -38.524 8.743 1.00 18.93 427 SER B C 1
ATOM 7443 O O . SER B 1 427 ? -0.502 -38.333 7.806 1.00 18.72 427 SER B O 1
ATOM 7446 N N . GLU B 1 428 ? 0.851 -37.543 9.436 1.00 17.98 428 GLU B N 1
ATOM 7447 C CA . GLU B 1 428 ? 0.858 -36.143 9.003 1.00 16.80 428 GLU B CA 1
ATOM 7448 C C . GLU B 1 428 ? 2.285 -35.617 9.090 1.00 16.34 428 GLU B C 1
ATOM 7449 O O . GLU B 1 428 ? 3.031 -36.011 9.989 1.00 16.27 428 GLU B O 1
ATOM 7455 N N . GLN B 1 429 ? 2.660 -34.747 8.150 1.00 15.62 429 GLN B N 1
ATOM 7456 C CA . GLN B 1 429 ? 4.005 -34.148 8.103 1.00 15.60 429 GLN B CA 1
ATOM 7457 C C . GLN B 1 429 ? 4.034 -32.928 7.188 1.00 15.09 429 GLN B C 1
ATOM 7458 O O . GLN B 1 429 ? 3.300 -32.875 6.202 1.00 15.22 429 GLN B O 1
ATOM 7464 N N . THR B 1 430 ? 4.889 -31.961 7.520 1.00 14.87 430 THR B N 1
ATOM 7465 C CA . THR B 1 430 ? 5.129 -30.792 6.673 1.00 14.42 430 THR B CA 1
ATOM 7466 C C . THR B 1 430 ? 6.642 -30.650 6.423 1.00 14.24 430 THR B C 1
ATOM 7467 O O . THR B 1 430 ? 7.360 -30.086 7.254 1.00 14.30 430 THR B O 1
ATOM 7471 N N . PRO B 1 431 ? 7.131 -31.193 5.287 1.00 14.53 431 PRO B N 1
ATOM 7472 C CA . PRO B 1 431 ? 8.543 -31.051 4.907 1.00 14.62 431 PRO B CA 1
ATOM 7473 C C . PRO B 1 431 ? 8.920 -29.631 4.484 1.00 14.42 431 PRO B C 1
ATOM 7474 O O . PRO B 1 431 ? 8.169 -28.974 3.751 1.00 14.30 431 PRO B O 1
ATOM 7478 N N . VAL B 1 432 ? 10.073 -29.165 4.960 1.00 14.38 432 VAL B N 1
ATOM 7479 C CA . VAL B 1 432 ? 10.731 -27.980 4.409 1.00 14.32 432 VAL B CA 1
ATOM 7480 C C . VAL B 1 432 ? 12.110 -28.461 3.977 1.00 14.39 432 VAL B C 1
ATOM 7481 O O . VAL B 1 432 ? 12.841 -29.045 4.786 1.00 14.53 432 VAL B O 1
ATOM 7485 N N . TYR B 1 433 ? 12.455 -28.250 2.706 1.00 14.49 433 TYR B N 1
ATOM 7486 C CA . TYR B 1 433 ? 13.617 -28.946 2.135 1.00 14.83 433 TYR B CA 1
ATOM 7487 C C . TYR B 1 433 ? 14.431 -28.217 1.063 1.00 15.02 433 TYR B C 1
ATOM 7488 O O . TYR B 1 433 ? 13.957 -27.266 0.436 1.00 15.07 433 TYR B O 1
ATOM 7497 N N . PHE B 1 434 ? 15.665 -28.690 0.886 1.00 15.65 434 PHE B N 1
ATOM 7498 C CA . PHE B 1 434 ? 16.522 -28.334 -0.247 1.00 16.25 434 PHE B CA 1
ATOM 7499 C C . PHE B 1 434 ? 16.510 -29.466 -1.280 1.00 16.63 434 PHE B C 1
ATOM 7500 O O . PHE B 1 434 ? 16.437 -30.643 -0.924 1.00 16.63 434 PHE B O 1
ATOM 7508 N N . TYR B 1 435 ? 16.604 -29.105 -2.556 1.00 17.08 435 TYR B N 1
ATOM 7509 C CA . TYR B 1 435 ? 16.733 -30.081 -3.637 1.00 18.19 435 TYR B CA 1
ATOM 7510 C C . TYR B 1 435 ? 17.717 -29.519 -4.655 1.00 18.93 435 TYR B C 1
ATOM 7511 O O . TYR B 1 435 ? 17.492 -28.444 -5.216 1.00 18.56 435 TYR B O 1
ATOM 7520 N N . ILE B 1 436 ? 18.809 -30.242 -4.889 1.00 20.22 436 ILE B N 1
ATOM 7521 C CA . ILE B 1 436 ? 19.831 -29.795 -5.832 1.00 21.75 436 ILE B CA 1
ATOM 7522 C C . ILE B 1 436 ? 19.597 -30.468 -7.186 1.00 22.97 436 ILE B C 1
ATOM 7523 O O . ILE B 1 436 ? 19.695 -31.690 -7.306 1.00 22.98 436 ILE B O 1
ATOM 7528 N N . ALA B 1 437 ? 19.261 -29.657 -8.189 1.00 24.18 437 ALA B N 1
ATOM 7529 C CA . ALA B 1 437 ? 18.929 -30.152 -9.527 1.00 26.21 437 ALA B CA 1
ATOM 7530 C C . ALA B 1 437 ? 19.966 -29.736 -10.573 1.00 28.05 437 ALA B C 1
ATOM 7531 O O . ALA B 1 437 ? 20.650 -28.725 -10.412 1.00 27.85 437 ALA B O 1
ATOM 7533 N N . LYS B 1 438 ? 20.077 -30.523 -11.641 1.00 30.60 438 LYS B N 1
ATOM 7534 C CA . LYS B 1 438 ? 20.909 -30.159 -12.790 1.00 33.24 438 LYS B CA 1
ATOM 7535 C C . LYS B 1 438 ? 20.177 -29.167 -13.689 1.00 34.35 438 LYS B C 1
ATOM 7536 O O . LYS B 1 438 ? 18.981 -29.323 -13.946 1.00 34.68 438 LYS B O 1
ATOM 7542 N N . GLY B 1 439 ? 20.888 -28.141 -14.152 1.00 35.86 439 GLY B N 1
ATOM 7543 C CA . GLY B 1 439 ? 20.283 -27.089 -14.974 1.00 37.15 439 GLY B CA 1
ATOM 7544 C C . GLY B 1 439 ? 20.769 -27.067 -16.413 1.00 38.89 439 GLY B C 1
ATOM 7545 O O . GLY B 1 439 ? 21.798 -27.665 -16.737 1.00 39.70 439 GLY B O 1
ATOM 7546 N N . THR B 1 440 ? 20.023 -26.377 -17.278 1.00 39.80 440 THR B N 1
ATOM 7547 C CA . THR B 1 440 ? 20.446 -26.155 -18.667 1.00 41.44 440 THR 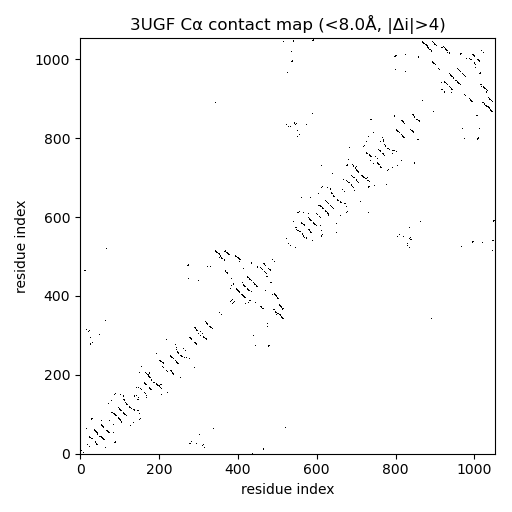B CA 1
ATOM 7548 C C . THR B 1 440 ? 21.606 -25.160 -18.694 1.00 42.04 440 THR B C 1
ATOM 7549 O O . THR B 1 440 ? 21.419 -23.956 -18.911 1.00 42.40 440 THR B O 1
ATOM 7553 N N . ASP B 1 441 ? 22.800 -25.701 -18.466 1.00 42.74 441 ASP B N 1
ATOM 7554 C CA . ASP B 1 441 ? 24.032 -24.950 -18.219 1.00 43.09 441 ASP B CA 1
ATOM 7555 C C . ASP B 1 441 ? 25.125 -25.966 -17.938 1.00 43.10 441 ASP B C 1
ATOM 7556 O O . ASP B 1 441 ? 26.292 -25.753 -18.274 1.00 44.00 441 ASP B O 1
ATOM 7561 N N . GLY B 1 442 ? 24.723 -27.075 -17.318 1.00 42.15 442 GLY B N 1
ATOM 7562 C CA . GLY B 1 442 ? 25.650 -28.074 -16.799 1.00 41.42 442 GLY B CA 1
ATOM 7563 C C . GLY B 1 442 ? 25.853 -27.876 -15.307 1.00 40.09 442 GLY B C 1
ATOM 7564 O O . GLY B 1 442 ? 26.369 -28.758 -14.617 1.00 40.22 442 GLY B O 1
ATOM 7565 N N . ASN B 1 443 ? 25.435 -26.709 -14.816 1.00 38.41 443 ASN B N 1
ATOM 7566 C CA . ASN B 1 443 ? 25.602 -26.328 -13.420 1.00 36.92 443 ASN B CA 1
ATOM 7567 C C . ASN B 1 443 ? 24.427 -26.765 -12.550 1.00 35.00 443 ASN B C 1
ATOM 7568 O O . ASN B 1 443 ? 23.377 -27.177 -13.059 1.00 34.70 443 ASN B O 1
ATOM 7573 N N . PHE B 1 444 ? 24.610 -26.671 -11.237 1.00 33.02 444 PHE B N 1
ATOM 7574 C CA . PHE B 1 444 ? 23.546 -26.989 -10.296 1.00 30.80 444 PHE B CA 1
ATOM 7575 C C . PHE B 1 444 ? 22.651 -25.785 -10.009 1.00 29.37 444 PHE B C 1
ATOM 7576 O O . PHE B 1 444 ? 23.103 -24.636 -10.034 1.00 29.45 444 PHE B O 1
ATOM 7584 N N . LYS B 1 445 ? 21.375 -26.071 -9.766 1.00 27.47 445 LYS B N 1
ATOM 7585 C CA . LYS B 1 445 ? 20.433 -25.101 -9.216 1.00 25.91 445 LYS B CA 1
ATOM 7586 C C . LYS B 1 445 ? 19.953 -25.660 -7.886 1.00 24.28 445 LYS B C 1
ATOM 7587 O O . LYS B 1 445 ? 19.654 -26.849 -7.788 1.00 24.26 445 LYS B O 1
ATOM 7593 N N . THR B 1 446 ? 19.880 -24.812 -6.865 1.00 22.38 446 THR B N 1
ATOM 7594 C CA . THR B 1 446 ? 19.365 -25.235 -5.568 1.00 20.84 446 THR B CA 1
ATOM 7595 C C . THR B 1 446 ? 17.938 -24.727 -5.391 1.00 19.53 446 THR B C 1
ATOM 7596 O O . THR B 1 446 ? 17.690 -23.527 -5.512 1.00 19.16 446 THR B O 1
ATOM 7600 N N . PHE B 1 447 ? 17.016 -25.649 -5.113 1.00 18.53 447 PHE B N 1
ATOM 7601 C CA . PHE B 1 447 ? 15.625 -25.309 -4.812 1.00 17.57 447 PHE B CA 1
ATOM 7602 C C . PHE B 1 447 ? 15.362 -25.376 -3.313 1.00 17.13 447 PHE B C 1
ATOM 7603 O O . PHE B 1 447 ? 15.921 -26.219 -2.614 1.00 16.67 447 PHE B O 1
ATOM 7611 N N . PHE B 1 448 ? 14.501 -24.479 -2.837 1.00 16.27 448 PHE B N 1
ATOM 7612 C CA . PHE B 1 448 ? 14.064 -24.442 -1.440 1.00 16.21 448 PHE B CA 1
ATOM 7613 C C . PHE B 1 448 ? 12.539 -24.514 -1.484 1.00 15.96 448 PHE B C 1
ATOM 7614 O O . PHE B 1 448 ? 11.907 -23.649 -2.096 1.00 15.71 448 PHE B O 1
ATOM 7622 N N . CYS B 1 449 ? 11.955 -25.556 -0.882 1.00 16.24 449 CYS B N 1
ATOM 7623 C CA . CYS B 1 449 ? 10.504 -25.803 -0.991 1.00 16.68 449 CYS B CA 1
ATOM 7624 C C . CYS B 1 449 ? 9.831 -26.123 0.348 1.00 16.04 449 CYS B C 1
ATOM 7625 O O . CYS B 1 449 ? 10.475 -26.604 1.287 1.00 15.51 449 CYS B O 1
ATOM 7628 N N . LEU B 1 450 ? 8.524 -25.860 0.409 1.00 15.46 450 LEU B N 1
ATOM 7629 C CA . LEU B 1 450 ? 7.667 -26.246 1.533 1.00 15.40 450 LEU B CA 1
ATOM 7630 C C . LEU B 1 450 ? 6.493 -27.069 0.988 1.00 15.31 450 LEU B C 1
ATOM 7631 O O . LEU B 1 450 ? 5.752 -26.602 0.117 1.00 15.33 450 LEU B O 1
ATOM 7636 N N . ASP B 1 451 ? 6.331 -28.284 1.514 1.00 15.43 451 ASP B N 1
ATOM 7637 C CA . ASP B 1 451 ? 5.394 -29.292 0.987 1.00 16.01 451 ASP B CA 1
ATOM 7638 C C . ASP B 1 451 ? 4.171 -29.440 1.914 1.00 15.70 451 ASP B C 1
ATOM 7639 O O . ASP B 1 451 ? 4.304 -29.939 3.027 1.00 15.74 451 ASP B O 1
ATOM 7644 N N . GLU B 1 452 ? 2.994 -29.002 1.447 1.00 15.84 452 GLU B N 1
ATOM 7645 C CA . GLU B 1 452 ? 1.734 -29.091 2.224 1.00 15.99 452 GLU B CA 1
ATOM 7646 C C . GLU B 1 452 ? 0.910 -30.350 1.919 1.00 16.26 452 GLU B C 1
ATOM 7647 O O . GLU B 1 452 ? -0.141 -30.572 2.536 1.00 15.84 452 GLU B O 1
ATOM 7653 N N . SER B 1 453 ? 1.381 -31.170 0.979 1.00 16.29 453 SER B N 1
ATOM 7654 C CA . SER B 1 453 ? 0.557 -32.248 0.407 1.00 16.65 453 SER B CA 1
ATOM 7655 C C . SER B 1 453 ? 0.058 -33.294 1.405 1.00 16.99 453 SER B C 1
ATOM 7656 O O . SER B 1 453 ? -0.999 -33.894 1.195 1.00 17.28 453 SER B O 1
ATOM 7659 N N . ARG B 1 454 ? 0.817 -33.514 2.477 1.00 16.77 454 ARG B N 1
ATOM 7660 C CA . ARG B 1 454 ? 0.413 -34.456 3.527 1.00 17.06 454 ARG B CA 1
ATOM 7661 C C . ARG B 1 454 ? 0.363 -33.809 4.919 1.00 16.55 454 ARG B C 1
ATOM 7662 O O . ARG B 1 454 ? 0.475 -34.499 5.938 1.00 16.39 454 ARG B O 1
ATOM 7670 N N . SER B 1 455 ? 0.164 -32.489 4.952 1.00 16.04 455 SER B N 1
ATOM 7671 C CA . SER B 1 455 ? 0.211 -31.707 6.196 1.00 16.19 455 SER B CA 1
ATOM 7672 C C . SER B 1 455 ? -0.931 -32.027 7.152 1.00 16.20 455 SER B C 1
ATOM 7673 O O . SER B 1 455 ? -0.803 -31.855 8.368 1.00 15.95 455 SER B O 1
ATOM 7676 N N . SER B 1 456 ? -2.042 -32.491 6.590 1.00 16.37 456 SER B N 1
ATOM 7677 C CA . SER B 1 456 ? -3.241 -32.781 7.364 1.00 16.58 456 SER B CA 1
ATOM 7678 C C . SER B 1 456 ? -4.052 -33.890 6.709 1.00 17.37 456 SER B C 1
ATOM 7679 O O . SER B 1 456 ? -4.104 -33.980 5.478 1.00 17.51 456 SER B O 1
ATOM 7682 N N . LYS B 1 457 ? -4.692 -34.721 7.533 1.00 17.86 457 LYS B N 1
ATOM 7683 C CA . LYS B 1 457 ? -5.619 -35.746 7.037 1.00 19.19 457 LYS B CA 1
ATOM 7684 C C . LYS B 1 457 ? -6.931 -35.143 6.528 1.00 19.49 457 LYS B C 1
ATOM 7685 O O . LYS B 1 457 ? -7.669 -35.792 5.782 1.00 19.85 457 LYS B O 1
ATOM 7691 N N . ALA B 1 458 ? -7.221 -33.910 6.940 1.00 19.20 458 ALA B N 1
ATOM 7692 C CA . ALA B 1 458 ? -8.373 -33.175 6.426 1.00 19.81 458 ALA B CA 1
ATOM 7693 C C . ALA B 1 458 ? -8.171 -32.837 4.952 1.00 20.23 458 ALA B C 1
ATOM 7694 O O . ALA B 1 458 ? -7.074 -32.447 4.543 1.00 20.24 458 ALA B O 1
ATOM 7696 N N . SER B 1 459 ? -9.226 -32.998 4.156 1.00 21.27 459 SER B N 1
ATOM 7697 C CA . SER B 1 459 ? -9.142 -32.706 2.726 1.00 21.80 459 SER B CA 1
ATOM 7698 C C . SER B 1 459 ? -9.712 -31.329 2.364 1.00 21.69 459 SER B C 1
ATOM 7699 O O . SER B 1 459 ? -9.740 -30.963 1.187 1.00 22.61 459 SER B O 1
ATOM 7702 N N . ASP B 1 460 ? -10.144 -30.568 3.373 1.00 20.79 460 ASP B N 1
ATOM 7703 C CA . ASP B 1 460 ? -10.727 -29.237 3.154 1.00 20.08 460 ASP B CA 1
ATOM 7704 C C . ASP B 1 460 ? -9.731 -28.096 3.429 1.00 19.14 460 ASP B C 1
ATOM 7705 O O . ASP B 1 460 ? -10.125 -26.992 3.817 1.00 18.66 460 ASP B O 1
ATOM 7710 N N . VAL B 1 461 ? -8.448 -28.389 3.219 1.00 18.54 461 VAL B N 1
ATOM 7711 C CA . VAL B 1 461 ? -7.340 -27.432 3.389 1.00 18.12 461 VAL B CA 1
ATOM 7712 C C . VAL B 1 461 ? -6.386 -27.490 2.184 1.00 18.21 461 VAL B C 1
ATOM 7713 O O . VAL B 1 461 ? -6.437 -28.434 1.389 1.00 18.77 461 VAL B O 1
ATOM 7717 N N . SER B 1 462 ? -5.509 -26.491 2.070 1.00 17.90 462 SER B N 1
ATOM 7718 C CA . SER B 1 462 ? -4.525 -26.407 0.982 1.00 18.23 462 SER B CA 1
ATOM 7719 C C . SER B 1 462 ? -3.504 -27.556 1.000 1.00 18.59 462 SER B C 1
ATOM 7720 O O . SER B 1 462 ? -3.025 -27.950 2.070 1.00 18.37 462 SER B O 1
ATOM 7723 N N . LYS B 1 463 ? -3.168 -28.063 -0.190 1.00 18.83 463 LYS B N 1
ATOM 7724 C CA . LYS B 1 463 ? -2.257 -29.213 -0.357 1.00 19.77 463 LYS B CA 1
ATOM 7725 C C . LYS B 1 463 ? -1.100 -28.939 -1.324 1.00 19.63 463 LYS B C 1
ATOM 7726 O O . LYS B 1 463 ? -0.537 -29.876 -1.901 1.00 20.25 463 LYS B O 1
ATOM 7732 N N . GLN B 1 464 ? -0.763 -27.665 -1.502 1.00 19.23 464 GLN B N 1
ATOM 7733 C CA . GLN B 1 464 ? 0.241 -27.210 -2.474 1.00 19.66 464 GLN B CA 1
ATOM 7734 C C . GLN B 1 464 ? 1.684 -27.503 -2.059 1.00 18.77 464 GLN B C 1
ATOM 7735 O O . GLN B 1 464 ? 1.979 -27.638 -0.875 1.00 18.66 464 GLN B O 1
ATOM 7741 N N . VAL B 1 465 ? 2.580 -27.592 -3.041 1.00 18.20 465 VAL B N 1
ATOM 7742 C CA . VAL B 1 465 ? 4.016 -27.481 -2.780 1.00 17.57 465 VAL B CA 1
ATOM 7743 C C . VAL B 1 465 ? 4.446 -26.086 -3.249 1.00 17.18 465 VAL B C 1
ATOM 7744 O O . VAL B 1 465 ? 4.117 -25.675 -4.368 1.00 17.49 465 VAL B O 1
ATOM 7748 N N . LYS B 1 466 ? 5.148 -25.361 -2.379 1.00 16.56 466 LYS B N 1
ATOM 7749 C CA . LYS B 1 466 ? 5.557 -23.979 -2.634 1.00 16.71 466 LYS B CA 1
ATOM 7750 C C . LYS B 1 466 ? 7.081 -23.873 -2.663 1.00 16.63 466 LYS B C 1
ATOM 7751 O O . LYS B 1 466 ? 7.772 -24.701 -2.068 1.00 17.03 466 LYS B O 1
ATOM 7757 N N . GLY B 1 467 ? 7.604 -22.859 -3.354 1.00 16.51 467 GLY B N 1
ATOM 7758 C CA . GLY B 1 467 ? 9.048 -22.612 -3.355 1.00 16.47 467 GLY B CA 1
ATOM 7759 C C . GLY B 1 467 ? 9.627 -22.040 -4.635 1.00 16.67 467 GLY B C 1
ATOM 7760 O O . GLY B 1 467 ? 8.885 -21.660 -5.547 1.00 17.02 467 GLY B O 1
ATOM 7761 N N . PHE B 1 468 ? 10.962 -21.987 -4.690 1.00 16.83 468 PHE B N 1
ATOM 7762 C CA . PHE B 1 468 ? 11.710 -21.389 -5.805 1.00 17.13 468 PHE B CA 1
ATOM 7763 C C . PHE B 1 468 ? 13.179 -21.794 -5.693 1.00 17.43 468 PHE B C 1
ATOM 7764 O O . PHE B 1 468 ? 13.559 -22.511 -4.767 1.00 17.54 468 PHE B O 1
ATOM 7772 N N . THR B 1 469 ? 14.007 -21.348 -6.633 1.00 17.58 469 THR B N 1
ATOM 7773 C CA . THR B 1 469 ? 15.450 -21.474 -6.469 1.00 17.97 469 THR B CA 1
ATOM 7774 C C . THR B 1 469 ? 15.943 -20.506 -5.388 1.00 17.73 469 THR B C 1
ATOM 7775 O O . THR B 1 469 ? 15.231 -19.575 -4.991 1.00 17.48 469 THR B O 1
ATOM 7779 N N . VAL B 1 470 ? 17.155 -20.751 -4.899 1.00 17.70 470 VAL B N 1
ATOM 7780 C CA . VAL B 1 470 ? 17.828 -19.845 -3.973 1.00 17.53 470 VAL B CA 1
ATOM 7781 C C . VAL B 1 470 ? 19.316 -19.829 -4.337 1.00 18.25 470 VAL B C 1
ATOM 7782 O O . VAL B 1 470 ? 19.891 -20.886 -4.615 1.00 18.37 470 VAL B O 1
ATOM 7786 N N . PRO B 1 471 ? 19.940 -18.633 -4.375 1.00 18.48 471 PRO B N 1
ATOM 7787 C CA . PRO B 1 471 ? 21.384 -18.599 -4.634 1.00 19.17 471 PRO B CA 1
ATOM 7788 C C . PRO B 1 471 ? 22.191 -19.224 -3.490 1.00 19.63 471 PRO B C 1
ATOM 7789 O O . PRO B 1 471 ? 21.973 -18.894 -2.320 1.00 18.89 471 PRO B O 1
ATOM 7793 N N . VAL B 1 472 ? 23.084 -20.148 -3.842 1.00 20.45 472 VAL B N 1
ATOM 7794 C CA . VAL B 1 472 ? 24.033 -20.738 -2.899 1.00 21.45 472 VAL B CA 1
ATOM 7795 C C . VAL B 1 472 ? 25.429 -20.482 -3.453 1.00 22.73 472 VAL B C 1
ATOM 7796 O O . VAL B 1 472 ? 25.774 -20.968 -4.535 1.00 23.49 472 VAL B O 1
ATOM 7800 N N . LEU B 1 473 ? 26.225 -19.709 -2.722 1.00 23.55 473 LEU B N 1
ATOM 7801 C CA . LEU B 1 473 ? 27.532 -19.270 -3.223 1.00 24.95 473 LEU B CA 1
ATOM 7802 C C . LEU B 1 473 ? 28.683 -20.142 -2.717 1.00 26.21 473 LEU B C 1
ATOM 7803 O O . LEU B 1 473 ? 28.527 -20.892 -1.753 1.00 25.89 473 LEU B O 1
ATOM 7808 N N . ASP B 1 474 ? 29.829 -20.043 -3.389 1.00 27.95 474 ASP B N 1
ATOM 7809 C CA . ASP B 1 474 ? 31.020 -20.817 -3.031 1.00 29.69 474 ASP B CA 1
ATOM 7810 C C . ASP B 1 474 ? 31.343 -20.717 -1.545 1.00 29.72 474 ASP B C 1
ATOM 7811 O O . ASP B 1 474 ? 31.418 -19.618 -0.993 1.00 30.10 474 ASP B O 1
ATOM 7816 N N . GLY B 1 475 ? 31.511 -21.872 -0.906 1.00 29.75 475 GLY B N 1
ATOM 7817 C CA . GLY B 1 475 ? 31.881 -21.938 0.507 1.00 29.37 475 GLY B CA 1
ATOM 7818 C C . GLY B 1 475 ? 30.731 -21.987 1.497 1.00 28.29 475 GLY B C 1
ATOM 7819 O O . GLY B 1 475 ? 30.950 -22.212 2.688 1.00 28.72 475 GLY B O 1
ATOM 7820 N N . GLU B 1 476 ? 29.505 -21.772 1.019 1.00 26.70 476 GLU B N 1
ATOM 7821 C CA . GLU B 1 476 ? 28.339 -21.742 1.903 1.00 25.43 476 GLU B CA 1
ATOM 7822 C C . GLU B 1 476 ? 27.750 -23.126 2.149 1.00 24.84 476 GLU B C 1
ATOM 7823 O O . GLU B 1 476 ? 27.660 -23.947 1.236 1.00 25.10 476 GLU B O 1
ATOM 7829 N N . LYS B 1 477 ? 27.346 -23.373 3.391 1.00 24.16 477 LYS B N 1
ATOM 7830 C CA . LYS B 1 477 ? 26.491 -24.513 3.711 1.00 23.43 477 LYS B CA 1
ATOM 7831 C C . LYS B 1 477 ? 25.064 -24.178 3.302 1.00 22.18 477 LYS B C 1
ATOM 7832 O O . LYS B 1 477 ? 24.718 -23.004 3.139 1.00 21.58 477 LYS B O 1
ATOM 7838 N N . PHE B 1 478 ? 24.239 -25.210 3.139 1.00 21.45 478 PHE B N 1
ATOM 7839 C CA . PHE B 1 478 ? 22.802 -25.023 2.981 1.00 20.37 478 PHE B CA 1
ATOM 7840 C C . PHE B 1 478 ? 22.233 -24.718 4.364 1.00 20.23 478 PHE B C 1
ATOM 7841 O O . PHE B 1 478 ? 22.383 -25.516 5.292 1.00 20.24 478 PHE B O 1
ATOM 7849 N N . THR B 1 479 ? 21.615 -23.549 4.514 1.00 19.75 479 THR B N 1
ATOM 7850 C CA . THR B 1 479 ? 21.140 -23.118 5.826 1.00 19.91 479 THR B CA 1
ATOM 7851 C C . THR B 1 479 ? 19.672 -22.718 5.777 1.00 19.02 479 THR B C 1
ATOM 7852 O O . THR B 1 479 ? 19.230 -22.060 4.831 1.00 18.37 479 THR B O 1
ATOM 7856 N N . MET B 1 480 ? 18.922 -23.134 6.792 1.00 18.76 480 MET B N 1
ATOM 7857 C CA . MET B 1 480 ? 17.522 -22.728 6.923 1.00 18.47 480 MET B CA 1
ATOM 7858 C C . MET B 1 480 ? 17.185 -22.317 8.354 1.00 18.08 480 MET B C 1
ATOM 7859 O O . MET B 1 480 ? 17.770 -22.822 9.316 1.00 18.37 480 MET B O 1
ATOM 7864 N N . ARG B 1 481 ? 16.263 -21.368 8.475 1.00 17.07 481 ARG B N 1
ATOM 7865 C CA . ARG B 1 481 ? 15.680 -21.016 9.759 1.00 16.47 481 ARG B CA 1
ATOM 7866 C C . ARG B 1 481 ? 14.176 -21.178 9.649 1.00 15.71 481 ARG B C 1
ATOM 7867 O O . ARG B 1 481 ? 13.575 -20.764 8.650 1.00 14.99 481 ARG B O 1
ATOM 7875 N N . LEU B 1 482 ? 13.572 -21.785 10.668 1.00 15.29 482 LEU B N 1
ATOM 7876 C CA . LEU B 1 482 ? 12.121 -21.911 10.727 1.00 15.13 482 LEU B CA 1
ATOM 7877 C C . LEU B 1 482 ? 11.576 -21.294 12.006 1.00 14.89 482 LEU B C 1
ATOM 7878 O O . LEU B 1 482 ? 12.136 -21.493 13.089 1.00 15.09 482 LEU B O 1
ATOM 7883 N N . LEU B 1 483 ? 10.498 -20.526 11.865 1.00 13.99 483 LEU B N 1
ATOM 7884 C CA . LEU B 1 483 ? 9.646 -20.155 12.996 1.00 13.96 483 LEU B CA 1
ATOM 7885 C C . LEU B 1 483 ? 8.384 -21.009 12.928 1.00 13.60 483 LEU B C 1
ATOM 7886 O O . LEU B 1 483 ? 7.660 -20.970 11.933 1.00 13.95 483 LEU B O 1
ATOM 7891 N N . VAL B 1 484 ? 8.143 -21.792 13.975 1.00 13.18 484 VAL B N 1
ATOM 7892 C CA . VAL B 1 484 ? 6.945 -22.643 14.071 1.00 12.77 484 VAL B CA 1
ATOM 7893 C C . VAL B 1 484 ? 6.051 -22.082 15.171 1.00 12.53 484 VAL B C 1
ATOM 7894 O O . VAL B 1 484 ? 6.493 -21.911 16.307 1.00 12.62 484 VAL B O 1
ATOM 7898 N N . ASP B 1 485 ? 4.801 -21.776 14.827 1.00 11.69 485 ASP B N 1
ATOM 7899 C CA . ASP B 1 485 ? 3.849 -21.206 15.788 1.00 11.55 485 ASP B CA 1
ATOM 7900 C C . ASP B 1 485 ? 2.434 -21.692 15.490 1.00 11.62 485 ASP B C 1
ATOM 7901 O O . ASP B 1 485 ? 1.673 -21.024 14.786 1.00 11.25 485 ASP B O 1
ATOM 7906 N N . HIS B 1 486 ? 2.095 -22.860 16.035 1.00 11.86 486 HIS B N 1
ATOM 7907 C CA . HIS B 1 486 ? 0.786 -23.474 15.819 1.00 12.00 486 HIS B CA 1
ATOM 7908 C C . HIS B 1 486 ? 0.452 -23.550 14.311 1.00 11.83 486 HIS B C 1
ATOM 7909 O O . HIS B 1 486 ? 1.157 -24.239 13.567 1.00 11.41 486 HIS B O 1
ATOM 7916 N N . SER B 1 487 ? -0.582 -22.837 13.855 1.00 11.35 487 SER B N 1
ATOM 7917 C CA . SER B 1 487 ? -1.023 -22.941 12.447 1.00 11.59 487 SER B CA 1
ATOM 7918 C C . SER B 1 487 ? -0.236 -22.126 11.403 1.00 11.49 487 SER B C 1
ATOM 7919 O O . SER B 1 487 ? -0.621 -22.094 10.232 1.00 11.37 487 SER B O 1
ATOM 7922 N N . ILE B 1 488 ? 0.846 -21.460 11.812 1.00 11.41 488 ILE B N 1
ATOM 7923 C CA . ILE B 1 488 ? 1.711 -20.756 10.845 1.00 11.58 488 ILE B CA 1
ATOM 7924 C C . ILE B 1 488 ? 3.174 -21.213 10.925 1.00 11.78 488 ILE B C 1
ATOM 7925 O O . ILE B 1 488 ? 3.729 -21.387 12.015 1.00 12.28 488 ILE B O 1
ATOM 7930 N N . VAL B 1 489 ? 3.773 -21.419 9.755 1.00 11.50 489 VAL B N 1
ATOM 7931 C CA . VAL B 1 489 ? 5.198 -21.746 9.634 1.00 12.05 489 VAL B CA 1
ATOM 7932 C C . VAL B 1 489 ? 5.872 -20.726 8.715 1.00 12.04 489 VAL B C 1
ATOM 7933 O O . VAL B 1 489 ? 5.386 -20.467 7.611 1.00 12.20 489 VAL B O 1
ATOM 7937 N N . GLU B 1 490 ? 6.977 -20.143 9.177 1.00 12.11 490 GLU B N 1
ATOM 7938 C CA . GLU B 1 490 ? 7.768 -19.224 8.354 1.00 12.50 490 GLU B CA 1
ATOM 7939 C C . GLU B 1 490 ? 9.152 -19.820 8.139 1.00 12.95 490 GLU B C 1
ATOM 7940 O O . GLU B 1 490 ? 9.785 -20.274 9.095 1.00 13.94 490 GLU B O 1
ATOM 7946 N N . SER B 1 491 ? 9.626 -19.807 6.893 1.00 12.96 491 SER B N 1
ATOM 7947 C CA . SER B 1 491 ? 10.920 -20.405 6.554 1.00 13.42 491 SER B CA 1
ATOM 7948 C C . SER B 1 491 ? 11.838 -19.465 5.770 1.00 13.51 491 SER B C 1
ATOM 7949 O O . SER B 1 491 ? 11.375 -18.675 4.947 1.00 13.06 491 SER B O 1
ATOM 7952 N N . PHE B 1 492 ? 13.143 -19.572 6.035 1.00 13.83 492 PHE B N 1
ATOM 7953 C CA . PHE B 1 492 ? 14.165 -18.684 5.466 1.00 14.21 492 PHE B CA 1
ATOM 7954 C C . PHE B 1 492 ? 15.389 -19.488 5.029 1.00 14.49 492 PHE B C 1
ATOM 7955 O O . PHE B 1 492 ? 15.944 -20.240 5.828 1.00 14.87 492 PHE B O 1
ATOM 7963 N N . ALA B 1 493 ? 15.812 -19.320 3.777 1.00 14.58 493 ALA B N 1
ATOM 7964 C CA . ALA B 1 493 ? 17.026 -19.989 3.277 1.00 14.97 493 ALA B CA 1
ATOM 7965 C C . ALA B 1 493 ? 18.164 -19.012 3.003 1.00 15.67 493 ALA B C 1
ATOM 7966 O O . ALA B 1 493 ? 17.930 -17.891 2.547 1.00 15.25 493 ALA B O 1
ATOM 7968 N N . GLN B 1 494 ? 19.392 -19.465 3.268 1.00 16.29 494 GLN B N 1
ATOM 7969 C CA . GLN B 1 494 ? 20.621 -18.687 3.022 1.00 17.07 494 GLN B CA 1
ATOM 7970 C C . GLN B 1 494 ? 20.568 -17.271 3.611 1.00 17.56 494 GLN B C 1
ATOM 7971 O O . GLN B 1 494 ? 20.984 -16.301 2.964 1.00 18.09 494 GLN B O 1
ATOM 7977 N N . GLY B 1 495 ? 20.055 -17.159 4.836 1.00 17.30 495 GLY B N 1
ATOM 7978 C CA . GLY B 1 495 ? 19.976 -15.873 5.522 1.00 17.82 495 GLY B CA 1
ATOM 7979 C C . GLY B 1 495 ? 18.863 -14.971 5.016 1.00 17.45 495 GLY B C 1
ATOM 7980 O O . GLY B 1 495 ? 18.885 -13.760 5.244 1.00 18.17 495 GLY B O 1
ATOM 7981 N N . GLY B 1 496 ? 17.890 -15.564 4.328 1.00 16.88 496 GLY B N 1
ATOM 7982 C CA . GLY B 1 496 ? 16.723 -14.836 3.835 1.00 16.20 496 GLY B CA 1
ATOM 7983 C C . GLY B 1 496 ? 16.783 -14.394 2.379 1.00 16.38 496 GLY B C 1
ATOM 7984 O O . GLY B 1 496 ? 16.095 -13.438 1.997 1.00 15.90 496 GLY B O 1
ATOM 7985 N N . ARG B 1 497 ? 17.592 -15.080 1.565 1.00 16.30 497 ARG B N 1
ATOM 7986 C CA . ARG B 1 497 ? 17.593 -14.866 0.107 1.00 16.62 497 ARG B CA 1
ATOM 7987 C C . ARG B 1 497 ? 16.282 -15.368 -0.495 1.00 16.54 497 ARG B C 1
ATOM 7988 O O . ARG B 1 497 ? 15.803 -14.847 -1.512 1.00 16.55 497 ARG B O 1
ATOM 7996 N N . SER B 1 498 ? 15.720 -16.393 0.139 1.00 16.27 498 SER B N 1
ATOM 7997 C CA . SER B 1 498 ? 14.407 -16.910 -0.211 1.00 16.88 498 SER B CA 1
ATOM 7998 C C . SER B 1 498 ? 13.623 -17.212 1.058 1.00 16.13 498 SER B C 1
ATOM 7999 O O . SER B 1 498 ? 14.171 -17.761 2.017 1.00 16.57 498 SER B O 1
ATOM 8002 N N . CYS B 1 499 ? 12.340 -16.854 1.053 1.00 15.08 499 CYS B N 1
ATOM 8003 C CA . CYS B 1 499 ? 11.448 -17.075 2.193 1.00 14.41 499 CYS B CA 1
ATOM 8004 C C . CYS B 1 499 ? 10.188 -17.792 1.720 1.00 13.40 499 CYS B C 1
ATOM 8005 O O . CYS B 1 499 ? 9.721 -17.541 0.610 1.00 13.32 499 CYS B O 1
ATOM 8008 N N . ILE B 1 500 ? 9.659 -18.695 2.548 1.00 12.60 500 ILE B N 1
ATOM 8009 C CA . ILE B 1 500 ? 8.348 -19.322 2.298 1.00 12.40 500 ILE B CA 1
ATOM 8010 C C . ILE B 1 500 ? 7.504 -19.366 3.569 1.00 12.20 500 ILE B C 1
ATOM 8011 O O . ILE B 1 500 ? 7.902 -19.973 4.572 1.00 12.68 500 ILE B O 1
ATOM 8016 N N . THR B 1 501 ? 6.330 -18.743 3.512 1.00 11.89 501 THR B N 1
ATOM 8017 C CA . THR B 1 501 ? 5.388 -18.757 4.625 1.00 12.14 501 THR B CA 1
ATOM 8018 C C . THR B 1 501 ? 4.164 -19.596 4.254 1.00 12.47 501 THR B C 1
ATOM 8019 O O . THR B 1 501 ? 3.628 -19.468 3.151 1.00 12.87 501 THR B O 1
ATOM 8023 N N . SER B 1 502 ? 3.711 -20.443 5.173 1.00 12.58 502 SER B N 1
ATOM 8024 C CA . SER B 1 502 ? 2.462 -21.166 4.940 1.00 13.04 502 SER B CA 1
ATOM 8025 C C . SER B 1 502 ? 1.634 -21.399 6.205 1.00 12.70 502 SER B C 1
ATOM 8026 O O . SER B 1 502 ? 2.044 -21.037 7.314 1.00 12.21 502 SER B O 1
ATOM 8029 N N . ARG B 1 503 ? 0.457 -21.992 6.016 1.00 12.91 503 ARG B N 1
ATOM 8030 C CA . ARG B 1 503 ? -0.449 -22.318 7.111 1.00 13.02 503 ARG B CA 1
ATOM 8031 C C . ARG B 1 503 ? -0.705 -23.821 7.115 1.00 13.68 503 ARG B C 1
ATOM 8032 O O . ARG B 1 503 ? -0.896 -24.425 6.049 1.00 14.61 503 ARG B O 1
ATOM 8040 N N . VAL B 1 504 ? -0.688 -24.418 8.307 1.00 13.68 504 VAL B N 1
ATOM 8041 C CA . VAL B 1 504 ? -0.918 -25.859 8.475 1.00 14.41 504 VAL B CA 1
ATOM 8042 C C . VAL B 1 504 ? -2.052 -26.133 9.463 1.00 13.87 504 VAL B C 1
ATOM 8043 O O . VAL B 1 504 ? -2.206 -25.420 10.463 1.00 13.15 504 VAL B O 1
ATOM 8047 N N . TYR B 1 505 ? -2.839 -27.170 9.175 1.00 13.82 505 TYR B N 1
ATOM 8048 C CA . TYR B 1 505 ? -4.028 -27.489 9.974 1.00 13.98 505 TYR B CA 1
ATOM 8049 C C . TYR B 1 505 ? -4.096 -28.982 10.311 1.00 14.61 505 TYR B C 1
ATOM 8050 O O . TYR B 1 505 ? -5.039 -29.664 9.916 1.00 14.84 505 TYR B O 1
ATOM 8059 N N . PRO B 1 506 ? -3.098 -29.493 11.059 1.00 14.88 506 PRO B N 1
ATOM 8060 C CA . PRO B 1 506 ? -3.082 -30.933 11.357 1.00 15.30 506 PRO B CA 1
ATOM 8061 C C . PRO B 1 506 ? -4.251 -31.358 12.231 1.00 15.72 506 PRO B C 1
ATOM 8062 O O . PRO B 1 506 ? -4.722 -30.577 13.069 1.00 15.34 506 PRO B O 1
ATOM 8066 N N . THR B 1 507 ? -4.715 -32.586 12.019 1.00 16.15 507 THR B N 1
ATOM 8067 C CA . THR B 1 507 ? -5.812 -33.143 12.804 1.00 17.08 507 THR B CA 1
ATOM 8068 C C . THR B 1 507 ? -5.274 -33.950 13.985 1.00 17.63 507 THR B C 1
ATOM 8069 O O . THR B 1 507 ? -5.961 -34.121 15.000 1.00 18.04 507 THR B O 1
ATOM 8073 N N . GLU B 1 508 ? -4.040 -34.436 13.850 1.00 17.99 508 GLU B N 1
ATOM 8074 C CA . GLU B 1 508 ? -3.434 -35.303 14.857 1.00 18.98 508 GLU B CA 1
ATOM 8075 C C . GLU B 1 508 ? -2.118 -34.754 15.417 1.00 18.48 508 GLU B C 1
ATOM 8076 O O . GLU B 1 508 ? -1.843 -34.919 16.606 1.00 18.90 508 GLU B O 1
ATOM 8082 N N . ALA B 1 509 ? -1.317 -34.102 14.569 1.00 17.96 509 ALA B N 1
ATOM 8083 C CA . ALA B 1 509 ? -0.039 -33.515 14.997 1.00 17.46 509 ALA B CA 1
ATOM 8084 C C . ALA B 1 509 ? -0.245 -32.174 15.714 1.00 17.10 509 ALA B C 1
ATOM 8085 O O . ALA B 1 509 ? 0.221 -31.119 15.261 1.00 16.63 509 ALA B O 1
ATOM 8087 N N . ILE B 1 510 ? -0.959 -32.235 16.835 1.00 17.31 510 ILE B N 1
ATOM 8088 C CA . ILE B 1 510 ? -1.304 -31.056 17.631 1.00 17.22 510 ILE B CA 1
ATOM 8089 C C . ILE B 1 510 ? -1.020 -31.324 19.112 1.00 17.49 510 ILE B C 1
ATOM 8090 O O . ILE B 1 510 ? -0.896 -32.486 19.528 1.00 17.84 510 ILE B O 1
ATOM 8095 N N . TYR B 1 511 ? -0.908 -30.251 19.897 1.00 17.22 511 TYR B N 1
ATOM 8096 C CA . TYR B 1 511 ? -0.500 -30.341 21.308 1.00 17.65 511 TYR B CA 1
ATOM 8097 C C . TYR B 1 511 ? 0.776 -31.194 21.459 1.00 18.04 511 TYR B C 1
ATOM 8098 O O . TYR B 1 511 ? 1.733 -30.997 20.706 1.00 17.86 511 TYR B O 1
ATOM 8107 N N . GLY B 1 512 ? 0.789 -32.143 22.395 1.00 18.45 512 GLY B N 1
ATOM 8108 C CA . GLY B 1 512 ? 1.989 -32.952 22.651 1.00 19.06 512 GLY B CA 1
ATOM 8109 C C . GLY B 1 512 ? 2.322 -33.982 21.581 1.00 19.19 512 GLY B C 1
ATOM 8110 O O . GLY B 1 512 ? 3.406 -34.580 21.597 1.00 19.96 512 GLY B O 1
ATOM 8111 N N . ALA B 1 513 ? 1.394 -34.197 20.651 1.00 19.00 513 ALA B N 1
ATOM 8112 C CA . ALA B 1 513 ? 1.564 -35.201 19.602 1.00 19.05 513 ALA B CA 1
ATOM 8113 C C . ALA B 1 513 ? 2.363 -34.708 18.393 1.00 18.54 513 ALA B C 1
ATOM 8114 O O . ALA B 1 513 ? 2.764 -35.512 17.550 1.00 18.78 513 ALA B O 1
ATOM 8116 N N . ALA B 1 514 ? 2.586 -33.394 18.301 1.00 17.82 514 ALA B N 1
ATOM 8117 C CA . ALA B 1 514 ? 3.423 -32.833 17.234 1.00 17.34 514 ALA B CA 1
ATOM 8118 C C . ALA B 1 514 ? 4.900 -33.150 17.477 1.00 17.47 514 ALA B C 1
ATOM 8119 O O . ALA B 1 514 ? 5.382 -33.048 18.609 1.00 17.63 514 ALA B O 1
ATOM 8121 N N . LYS B 1 515 ? 5.598 -33.544 16.410 1.00 17.18 515 LYS B N 1
ATOM 8122 C CA . LYS B 1 515 ? 7.011 -33.945 16.467 1.00 17.42 515 LYS B CA 1
ATOM 8123 C C . LYS B 1 515 ? 7.852 -33.228 15.409 1.00 17.19 515 LYS B C 1
ATOM 8124 O O . LYS B 1 515 ? 7.309 -32.583 14.506 1.00 16.89 515 LYS B O 1
ATOM 8130 N N . LEU B 1 516 ? 9.176 -33.359 15.534 1.00 17.02 516 LEU B N 1
ATOM 8131 C CA . LEU B 1 516 ? 10.154 -32.789 14.601 1.00 17.11 516 LEU B CA 1
ATOM 8132 C C . LEU B 1 516 ? 11.140 -33.879 14.157 1.00 17.19 516 LEU B C 1
ATOM 8133 O O . LEU B 1 516 ? 11.597 -34.673 14.983 1.00 17.14 516 LEU B O 1
ATOM 8138 N N . PHE B 1 517 ? 11.454 -33.911 12.859 1.00 16.91 517 PHE B N 1
ATOM 8139 C CA . PHE B 1 517 ? 12.392 -34.893 12.292 1.00 17.21 517 PHE B CA 1
ATOM 8140 C C . PHE B 1 517 ? 13.391 -34.235 11.344 1.00 16.96 517 PHE B C 1
ATOM 8141 O O . PHE B 1 517 ? 13.090 -33.214 10.724 1.00 16.50 517 PHE B O 1
ATOM 8149 N N . LEU B 1 518 ? 14.579 -34.829 11.245 1.00 17.43 518 LEU B N 1
ATOM 8150 C CA . LEU B 1 518 ? 15.495 -34.587 10.133 1.00 17.74 518 LEU B CA 1
ATOM 8151 C C . LEU B 1 518 ? 15.246 -35.683 9.095 1.00 17.91 518 LEU B C 1
ATOM 8152 O O . LEU B 1 518 ? 15.022 -36.842 9.458 1.00 18.25 518 LEU B O 1
ATOM 8157 N N . PHE B 1 519 ? 15.263 -35.329 7.810 1.00 17.58 519 PHE B N 1
ATOM 8158 C CA . PHE B 1 519 ? 15.082 -36.343 6.766 1.00 17.90 519 PHE B CA 1
ATOM 8159 C C . PHE B 1 519 ? 16.012 -36.162 5.573 1.00 18.02 519 PHE B C 1
ATOM 8160 O O . PHE B 1 519 ? 16.431 -35.046 5.248 1.00 17.62 519 PHE B O 1
ATOM 8168 N N . ASN B 1 520 ? 16.344 -37.281 4.939 1.00 18.34 520 ASN B N 1
ATOM 8169 C CA . ASN B 1 520 ? 17.079 -37.264 3.692 1.00 18.65 520 ASN B CA 1
ATOM 8170 C C . ASN B 1 520 ? 16.457 -38.271 2.735 1.00 19.09 520 ASN B C 1
ATOM 8171 O O . ASN B 1 520 ? 16.583 -39.479 2.945 1.00 19.38 520 ASN B O 1
ATOM 8176 N N . ASN B 1 521 ? 15.777 -37.771 1.701 1.00 19.07 521 ASN B N 1
ATOM 8177 C CA . ASN B 1 521 ? 15.177 -38.645 0.687 1.00 19.64 521 ASN B CA 1
ATOM 8178 C C . ASN B 1 521 ? 15.928 -38.625 -0.652 1.00 20.02 521 ASN B C 1
ATOM 8179 O O . ASN B 1 521 ? 15.419 -39.096 -1.672 1.00 20.18 521 ASN B O 1
ATOM 8184 N N . ALA B 1 522 ? 17.152 -38.097 -0.640 1.00 20.14 522 ALA B N 1
ATOM 8185 C CA . ALA B 1 522 ? 18.057 -38.251 -1.783 1.00 20.54 522 ALA B CA 1
ATOM 8186 C C . ALA B 1 522 ? 18.415 -39.728 -1.949 1.00 21.47 522 ALA B C 1
ATOM 8187 O O . ALA B 1 522 ? 18.285 -40.510 -1.003 1.00 21.41 522 ALA B O 1
ATOM 8189 N N . THR B 1 523 ? 18.859 -40.103 -3.148 1.00 21.94 523 THR B N 1
ATOM 8190 C CA . THR B 1 523 ? 19.262 -41.482 -3.431 1.00 23.18 523 THR B CA 1
ATOM 8191 C C . THR B 1 523 ? 20.777 -41.632 -3.522 1.00 23.97 523 THR B C 1
ATOM 8192 O O . THR B 1 523 ? 21.304 -42.737 -3.375 1.00 24.83 523 THR B O 1
ATOM 8196 N N . GLY B 1 524 ? 21.472 -40.523 -3.772 1.00 24.08 524 GLY B N 1
ATOM 8197 C CA . GLY B 1 524 ? 22.888 -40.573 -4.143 1.00 24.85 524 GLY B CA 1
ATOM 8198 C C . GLY B 1 524 ? 23.924 -40.238 -3.084 1.00 25.36 524 GLY B C 1
ATOM 8199 O O . GLY B 1 524 ? 25.118 -40.451 -3.303 1.00 25.78 524 GLY B O 1
ATOM 8200 N N . ALA B 1 525 ? 23.486 -39.713 -1.941 1.00 24.99 525 ALA B N 1
ATOM 8201 C CA . ALA B 1 525 ? 24.416 -39.272 -0.897 1.00 25.36 525 ALA B CA 1
ATOM 8202 C C . ALA B 1 525 ? 23.750 -39.180 0.468 1.00 25.12 525 ALA B C 1
ATOM 8203 O O . ALA B 1 525 ? 22.533 -39.060 0.564 1.00 24.59 525 ALA B O 1
ATOM 8205 N N . SER B 1 526 ? 24.563 -39.247 1.519 1.00 25.68 526 SER B N 1
ATOM 8206 C CA . SER B 1 526 ? 24.096 -38.960 2.867 1.00 25.51 526 SER B CA 1
ATOM 8207 C C . SER B 1 526 ? 24.344 -37.482 3.168 1.00 25.00 526 SER B C 1
ATOM 8208 O O . SER B 1 526 ? 25.111 -36.818 2.462 1.00 24.76 526 SER B O 1
ATOM 8211 N N . ILE B 1 527 ? 23.679 -36.971 4.201 1.00 24.24 527 ILE B N 1
ATOM 8212 C CA . ILE B 1 527 ? 23.880 -35.592 4.640 1.00 23.89 527 ILE B CA 1
ATOM 8213 C C . ILE B 1 527 ? 24.252 -35.529 6.123 1.00 23.72 527 ILE B C 1
ATOM 8214 O O . ILE B 1 527 ? 23.972 -36.457 6.885 1.00 23.60 527 ILE B O 1
ATOM 8219 N N . THR B 1 528 ? 24.907 -34.439 6.511 1.00 23.45 528 THR B N 1
ATOM 8220 C CA . THR B 1 528 ? 25.220 -34.174 7.913 1.00 23.49 528 THR B CA 1
ATOM 8221 C C . THR B 1 528 ? 24.658 -32.805 8.283 1.00 22.49 528 THR B C 1
ATOM 8222 O O . THR B 1 528 ? 24.887 -31.821 7.572 1.00 22.24 528 THR B O 1
ATOM 8226 N N . ALA B 1 529 ? 23.909 -32.755 9.384 1.00 21.50 529 ALA B N 1
ATOM 8227 C CA . ALA B 1 529 ? 23.238 -31.527 9.810 1.00 20.69 529 ALA B CA 1
ATOM 8228 C C . ALA B 1 529 ? 23.542 -31.147 11.256 1.00 20.76 529 ALA B C 1
ATOM 8229 O O . ALA B 1 529 ? 23.675 -32.015 12.120 1.00 21.39 529 ALA B O 1
ATOM 8231 N N . SER B 1 530 ? 23.664 -29.844 11.505 1.00 20.42 530 SER B N 1
ATOM 8232 C CA . SER B 1 530 ? 23.766 -29.315 12.864 1.00 20.30 530 SER B CA 1
ATOM 8233 C C . SER B 1 530 ? 22.616 -28.347 13.101 1.00 19.68 530 SER B C 1
ATOM 8234 O O . SER B 1 530 ? 22.308 -27.524 12.238 1.00 19.25 530 SER B O 1
ATOM 8237 N N . LEU B 1 531 ? 21.985 -28.459 14.268 1.00 19.64 531 LEU B N 1
ATOM 8238 C CA . LEU B 1 531 ? 20.789 -27.677 14.588 1.00 19.22 531 LEU B CA 1
ATOM 8239 C C . LEU B 1 531 ? 20.837 -27.087 15.990 1.00 19.38 531 LEU B C 1
ATOM 8240 O O . LEU B 1 531 ? 21.390 -27.693 16.916 1.00 19.81 531 LEU B O 1
ATOM 8245 N N . LYS B 1 532 ? 20.250 -25.901 16.131 1.00 18.93 532 LYS B N 1
ATOM 8246 C CA . LYS B 1 532 ? 19.956 -25.320 17.436 1.00 18.97 532 LYS B CA 1
ATOM 8247 C C . LYS B 1 532 ? 18.473 -24.961 17.457 1.00 18.16 532 LYS B C 1
ATOM 8248 O O . LYS B 1 532 ? 17.968 -24.292 16.541 1.00 17.80 532 LYS B O 1
ATOM 8254 N N . ILE B 1 533 ? 17.773 -25.433 18.484 1.00 17.85 533 ILE B N 1
ATOM 8255 C CA . ILE B 1 533 ? 16.321 -25.275 18.573 1.00 17.26 533 ILE B CA 1
ATOM 8256 C C . ILE B 1 533 ? 15.929 -24.636 19.905 1.00 16.98 533 ILE B C 1
ATOM 8257 O O . ILE B 1 533 ? 16.331 -25.112 20.965 1.00 17.22 533 ILE B O 1
ATOM 8262 N N . TRP B 1 534 ? 15.145 -23.558 19.836 1.00 16.31 534 TRP B N 1
ATOM 8263 C CA . TRP B 1 534 ? 14.646 -22.863 21.028 1.00 16.22 534 TRP B CA 1
ATOM 8264 C C . TRP B 1 534 ? 13.136 -23.026 21.184 1.00 15.69 534 TRP B C 1
ATOM 8265 O O . TRP B 1 534 ? 12.382 -22.827 20.226 1.00 15.37 534 TRP B O 1
ATOM 8276 N N . GLU B 1 535 ? 12.692 -23.356 22.396 1.00 15.60 535 GLU B N 1
ATOM 8277 C CA . GLU B 1 535 ? 11.274 -23.252 22.741 1.00 15.05 535 GLU B CA 1
ATOM 8278 C C . GLU B 1 535 ? 10.908 -21.772 22.848 1.00 14.62 535 GLU B C 1
ATOM 8279 O O . GLU B 1 535 ? 11.688 -20.980 23.382 1.00 15.08 535 GLU B O 1
ATOM 8285 N N . MET B 1 536 ? 9.725 -21.406 22.356 1.00 13.94 536 MET B N 1
ATOM 8286 C CA . MET B 1 536 ? 9.296 -20.001 22.326 1.00 13.56 536 MET B CA 1
ATOM 8287 C C . MET B 1 536 ? 8.129 -19.711 23.273 1.00 13.62 536 MET B C 1
ATOM 8288 O O . MET B 1 536 ? 7.141 -20.450 23.302 1.00 13.40 536 MET B O 1
ATOM 8293 N N . ASN B 1 537 ? 8.255 -18.629 24.042 1.00 13.46 537 ASN B N 1
ATOM 8294 C CA . ASN B 1 537 ? 7.190 -18.162 24.936 1.00 13.91 537 ASN B CA 1
ATOM 8295 C C . ASN B 1 537 ? 6.069 -17.506 24.134 1.00 13.48 537 ASN B C 1
ATOM 8296 O O . ASN B 1 537 ? 6.248 -17.178 22.958 1.00 13.07 537 ASN B O 1
ATOM 8301 N N . SER B 1 538 ? 4.913 -17.322 24.773 1.00 13.40 538 SER B N 1
ATOM 8302 C CA . SER B 1 538 ? 3.866 -16.424 24.266 1.00 13.46 538 SER B CA 1
ATOM 8303 C C . SER B 1 538 ? 4.364 -14.971 24.197 1.00 13.46 538 SER B C 1
ATOM 8304 O O . SER B 1 538 ? 5.236 -14.573 24.973 1.00 13.60 538 SER B O 1
ATOM 8307 N N . ALA B 1 539 ? 3.808 -14.192 23.264 1.00 12.87 539 ALA B N 1
ATOM 8308 C CA . ALA B 1 539 ? 4.030 -12.739 23.220 1.00 13.30 539 ALA B CA 1
ATOM 8309 C C . ALA B 1 539 ? 3.070 -11.991 24.148 1.00 13.46 539 ALA B C 1
ATOM 8310 O O . ALA B 1 539 ? 3.170 -10.769 24.310 1.00 13.46 539 ALA B O 1
ATOM 8312 N N . PHE B 1 540 ? 2.146 -12.740 24.751 1.00 13.84 540 PHE B N 1
ATOM 8313 C CA . PHE B 1 540 ? 1.158 -12.215 25.702 1.00 14.27 540 PHE B CA 1
ATOM 8314 C C . PHE B 1 540 ? 0.384 -11.011 25.159 1.00 14.09 540 PHE B C 1
ATOM 8315 O O . PHE B 1 540 ? 0.185 -10.012 25.857 1.00 14.31 540 PHE B O 1
ATOM 8323 N N . ILE B 1 541 ? -0.055 -11.120 23.909 1.00 13.90 541 ILE B N 1
ATOM 8324 C CA . ILE B 1 541 ? -0.807 -10.043 23.271 1.00 14.02 541 ILE B CA 1
ATOM 8325 C C . ILE B 1 541 ? -2.162 -9.883 23.987 1.00 14.57 541 ILE B C 1
ATOM 8326 O O . ILE B 1 541 ? -2.898 -10.861 24.181 1.00 14.74 541 ILE B O 1
ATOM 8331 N N . GLN B 1 542 ? -2.461 -8.652 24.403 1.00 14.68 542 GLN B N 1
ATOM 8332 C CA . GLN B 1 542 ? -3.576 -8.361 25.315 1.00 15.73 542 GLN B CA 1
ATOM 8333 C C . GLN B 1 542 ? -3.951 -6.875 25.237 1.00 15.97 542 GLN B C 1
ATOM 8334 O O . GLN B 1 542 ? -3.201 -6.091 24.650 1.00 15.51 542 GLN B O 1
ATOM 8340 N N . PRO B 1 543 ? -5.100 -6.480 25.832 1.00 16.57 543 PRO B N 1
ATOM 8341 C CA . PRO B 1 543 ? -5.473 -5.058 25.865 1.00 17.10 543 PRO B CA 1
ATOM 8342 C C . PRO B 1 543 ? -4.432 -4.171 26.553 1.00 18.05 543 PRO B C 1
ATOM 8343 O O . PRO B 1 543 ? -3.815 -4.586 27.540 1.00 17.77 543 PRO B O 1
ATOM 8347 N N . PHE B 1 544 ? -4.247 -2.957 26.034 1.00 18.84 544 PHE B N 1
ATOM 8348 C CA . PHE B 1 544 ? -3.366 -1.976 26.669 1.00 20.70 544 PHE B CA 1
ATOM 8349 C C . PHE B 1 544 ? -3.851 -1.685 28.089 1.00 22.39 544 PHE B C 1
ATOM 8350 O O . PHE B 1 544 ? -5.048 -1.543 28.318 1.00 22.92 544 PHE B O 1
ATOM 8358 N N . HIS B 1 545 ? -2.916 -1.597 29.031 1.00 24.31 545 HIS B N 1
ATOM 8359 C CA . HIS B 1 545 ? -3.254 -1.354 30.435 1.00 26.51 545 HIS B CA 1
ATOM 8360 C C . HIS B 1 545 ? -3.453 0.132 30.734 1.00 27.11 545 HIS B C 1
ATOM 8361 O O . HIS B 1 545 ? -2.489 0.888 30.881 1.00 28.03 545 HIS B O 1
#

Secondary structure (DSSP, 8-state):
-----HHHHHHTS-SSS---SSEEEEEEEEEEEETTEEEEEEEEESS-SSS-S-EEEEEEESSSSS-EE----B-S-SGGGTT-EEEEEEEE-TTS-EEEEEEEE-TT--EEEEEEEES-TT-TT---EEE-TT---B---TTS-TTS---BPPPEE-STT-EEEEEEEEETTEEEEEEEEESSSSS-EE-SS-SEEETT--PEEEEEEEEEESS-SS---TT--STTEEEEEEEEETTTTEEEEEEEEEETTTTEEEES-GGG-TTTS-BS-SSS-EEEEEEEETTTTEEEEEEEE---S-HHHHHHHTEE-EEPPPEEEEE-TTTSSSEEEEE-GGGGGGEEEEEEEEEEEE-TTEEEE---S--SEEEEEEEEEE-----GGGS-GGGS-BTTB-EEEEEEE-TT-SS-EEEEEEEE---EEEEEEE-TTS-S-SSS---EEEEE----TTPPEEEEEEEETTEEEEEETTTTEEEEEE---SSS-GGG-EEEEEE--SS--EEEEEEEEEE-----EE--/------HHHHHTTS-SSS---SSEEEEEEEEEEEETTEEEEEEEEESS-SSS-S-EEEEEEESSSSS-EEEEEEE-S-SGGGTT-EEEEEEEE-TTS-EEEEEEEE-TT--EEEEEEEES-TT-TT---EEE-TT---B---TTS-TTS---BPPPEE-STT-EEEEEEEEETTEEEEEEEEESSSSS-EE-SS-SEEETT--PEEEEEEEEEESSSS----TT--STTEEEEEEEEETTTTEEEEEEEEEETTTTEEEES-GGG-TTSS-BS-SSS-EEEEEEEETTTTEEEEEEEE---S-HHHHHHHTEE-EEPPPEEEEE-TTTSSSEEEEE-GGGGGGEEEEEEEEEEEE-TTEEEE---S--SEEEEEEEEEE------GGGS-GGGS-BTTB-EEEEEEE-TTSSS-EEEEEEEEE-TTSSEEEEEEEE-TTS-S-SSS---EEEEE----TTPPEEEEEEEETTEEEEEETTTTEEEEEE---SSS-GGG-EEEEEE--SS--EEEEEEEEEE-----EE--

CATH classification: 2.115.10.20 (+1 more: 2.60.120.560)

Nearest PDB structures (foldseek):
  3ugf-assembly2_B  TM=1.001E+00  e=0.000E+00  Pachysandra terminalis
  3ugh-assembly2_B  TM=1.000E+00  e=4.980E-103  Pachysandra terminalis
  2xqr-assembly6_K  TM=9.562E-01  e=1.914E-62  Arabidopsis thaliana
  2qqw-assembly1_A  TM=9.361E-01  e=5.030E-61  Arabidopsis thaliana
  2oxb-assembly1_A  TM=9.633E-01  e=4.230E-60  Arabidopsis thaliana

Organism: Pachysandra terminalis (NCBI:txid74825)

B-factor: mean 20.03, std 6.69, range [4.9, 55.94]

Solvent-accessible surface area: 39163 Å² total; per-residue (Å²): 144,65,115,34,51,120,54,22,8,69,9,2,41,18,9,3,2,6,7,8,52,121,5,19,0,3,38,0,0,0,10,11,44,32,116,31,23,0,2,0,1,11,4,36,5,62,92,59,16,32,146,11,94,1,10,2,4,2,0,0,0,107,29,1,2,66,6,43,43,23,79,80,11,8,34,30,79,84,159,11,0,98,89,0,0,33,6,0,6,7,3,68,20,131,101,40,94,3,6,0,0,0,2,0,8,12,173,123,104,35,17,24,4,0,0,0,57,14,60,76,62,86,36,50,32,1,36,116,26,64,35,50,120,40,16,35,29,26,71,26,22,149,50,12,55,70,65,41,4,52,12,1,5,41,2,12,84,38,64,128,33,20,26,22,0,0,2,1,0,73,99,139,86,37,0,0,0,1,0,4,29,6,133,58,1,72,77,28,123,75,35,183,77,42,2,37,36,5,86,122,11,3,3,0,24,7,6,18,9,0,1,7,18,44,80,34,152,118,8,36,84,18,37,54,60,33,144,132,22,53,8,0,0,0,0,0,0,44,130,66,73,88,2,16,5,7,14,0,65,14,78,56,77,62,5,96,3,76,18,74,60,80,132,63,12,0,7,90,14,33,44,5,5,21,8,48,4,14,3,1,18,11,14,49,0,72,103,81,74,24,7,0,0,1,0,20,0,76,3,30,19,26,103,110,2,7,117,121,26,28,10,1,1,0,0,2,5,3,0,24,2,50,14,2,89,154,39,31,90,8,4,50,1,80,2,0,97,19,0,71,76,3,48,6,21,57,94,116,32,85,150,29,171,1,33,56,41,31,70,35,96,7,108,13,36,29,4,8,1,2,0,0,69,1,66,0,81,55,62,251,125,38,67,2,72,114,16,41,0,3,66,72,116,11,98,42,0,0,0,0,0,4,2,4,0,10,138,118,51,38,0,9,0,1,0,0,0,25,14,17,171,163,124,128,15,15,0,0,0,1,1,45,104,4,8,118,0,94,42,18,36,78,66,10,15,12,82,44,6,57,47,62,156,84,53,81,27,44,3,4,0,0,2,0,21,0,0,0,0,0,1,0,15,35,2,27,4,1,0,0,0,6,1,4,2,10,73,0,19,103,55,49,1,67,4,16,0,8,0,39,0,76,50,11,44,1,32,2,32,7,74,4,31,6,0,20,5,1,57,40,51,42,63,114,141,105,66,115,27,48,108,54,21,13,69,8,2,52,17,6,3,2,5,7,8,51,75,1,18,0,3,32,0,0,0,10,11,42,33,119,31,24,0,2,0,0,12,2,34,4,49,81,59,12,30,146,10,94,1,9,2,4,2,0,0,0,132,28,1,2,69,6,31,36,23,78,77,12,7,36,28,79,80,158,10,0,98,87,0,0,33,4,0,6,6,4,67,20,128,97,40,94,3,5,1,0,0,2,0,7,11,172,124,101,36,18,27,3,0,0,0,56,14,58,74,62,87,38,50,31,1,34,116,28,61,34,50,122,40,15,34,30,27,68,25,19,151,50,12,55,70,66,41,3,50,12,1,5,44,2,12,85,38,63,129,32,20,27,22,0,0,2,1,1,74,94,140,88,39,0,0,0,2,0,5,29,6,132,59,1,72,77,27,122,72,35,187,74,42,1,34,36,5,88,121,11,3,4,0,23,7,6,18,8,0,1,7,23,45,72,52,151,118,9,34,82,17,35,57,61,35,143,134,21,55,9,0,0,0,0,0,0,46,130,69,76,84,2,17,5,7,14,0,62,13,78,57,76,72,5,95,3,76,18,76,64,92,147,69,12,0,7,92,14,37,43,6,5,20,8,34,4,9,3,1,16,12,15,52,0,73,97,85,78,19,6,0,0,2,0,17,0,76,4,30,19,27,100,98,0,7,118,112,31,24,9,1,1,0,0,2,4,3,0,28,2,50,12,3,96,154,41,28,88,6,4,51,2,84,3,0,96,19,0,75,76,3,49,8,21,56,93,116,32,89,156,28,151,0,33,52,41,35,67,38,95,6,106,12,37,26,3,8,0,1,0,0,67,2,65,1,79,55,28,217,157,123,39,68,2,74,113,16,44,0,3,66,71,115,11,101,41,0,0,0,0,0,3,2,5,0,10,130,105,52,41,0,10,0,1,0,0,0,25,14,12,157,16,141,128,54,97,120,102,14,19,0,0,0,1,1,43,108,3,7,115,0,63,29,17,37,76,79,12,18,12,80,42,5,53,46,63,156,89,52,80,29,44,4,4,0,0,2,0,20,0,0,0,0,0,1,0,16,35,2,27,4,0,0,0,0,6,2,3,2,9,77,0,19,105,52,49,1,79,4,16,0,7,0,37,2,75,49,21,18,1,27,1,32,6,75,5,32,7,0,20,4,1,56,38,48,45,60,100